Protein 2HPV (pdb70)

Sequence (816 aa):
SKLLVVKAHPLTKEESRSVRALETFLASYRETNPSDEIEILDVYAPETNPEIDEELLSAWGALRAGAAFETLSENQQQKVARFNELTDQFLSADKVVIANPWNLNVPTRLKAWVDTINVAGKTFQYTAEGPKPLTSGKKALHIQSNGGFYEGKDFASQYIKAILNFIGVDQVDGLFIEGIDHFPDRAEELLNTATKATEYGKTFSKLLVVKAHPLTKEESRSVRALETFLASYRETNPSDEIEILDVYAPETNPEIDEELLSAWGALRAGAAFETLSENQQQKVARFNELTDQFLSADKVVIANPWNLNVPTRLKAWVDTINVAGKTFQYTAEGPKPLTSGKKALHIQSNGGFYEGKDFASQYIKAILNFIGVDQVDGLFIEGIDHFPDRAEELLNTATKATEYGKTFSKLLVVKAHPLTKEESRSVRALETFLASYRETNPSDEIEILDVYAPETNPEIDEELLSAWGALRAGAAFETLSENQQQKVARFNELTDQFLSADKVVIANPWNLNVPTRLKAWVDTINVAGKTFQYTAEGPKPLTSGKKALHIQSNGGFYEGKDFASQYIKAILNFIGVDQVDGLFIEGIDHFPDRAEELLNTATKATEYGKTFSKLLVVKAHPLTKEESRSVRALETFLASYRETNPSDEIEILDVYAPETNPEIDEELLSAWGALRAGAAFETLSENQQQKVARFNELTDQFLSADKVVIANPWNLNVPTRLKAWVDTINVAGKTFQYTAEGPKPLTSGKKALHIQSNGGFYEGKDFASQYIKAILNFIGVDQVDGLFIEGIDHFPDRAEELLNTATKATEYGKTF

InterPro domains:
  IPR003680 Flavodoxin-like fold [PF02525] (2-201)
  IPR023048 NADH:quinone oxidoreductase, FMN-dependent [MF_01216] (2-208)
  IPR029039 Flavoprotein-like superfamily [G3DSA:3.40.50.360] (1-208)
  IPR029039 Flavoprotein-like superfamily [SSF52218] (1-207)
  IPR050104 FMN-dependent NADH:quinone oxidoreductase, azoreductase type 1 [PTHR43741] (1-204)

Foldseek 3Di:
DEEEEEEQEQDALVPDLLRVLVVLLVVLQCVQCVPYHYHYQDLNDPVLPEDPDDLQVVLVVCVVVPDDCVPRPPVSNVRVVSLQVLQVVVVPGQEYEYTAEDDLAGDPSVVRSLVSNQDDVRLWHQDPVGIAADDENHAYEYEYEYAADDPCPGNHSVVVQVSCVRSHHPHYHYQYQYHCNVPVVCVVVSSVVSVVSSVSSNPD/DEEEEEEEEQDALVPDLQNVLVVLLVVLQCVQCVPYHYHYDDLNDPPLDDAPDPLQVVLVVCVVVPDDLVPRDPVSNVHVVSLQVLQVVVQPGQEYEYTAEDDLAGDPSVVRSLVSNQDDPRQWHQDPVGIAAPHENHAYEYRYEYAADDVCPTPHSVVVCVSCVRRYHPHYHYQYQYNCNVPVVCVVVSSVVSVVSSVSSNPD/DEEEEEEAELDALVPDLLNVLLVLLVVLLCVQPVPYHYHYDDLNDPVLPEADDDLQVVLVVCVVVPHDLVPRPPVSNVHVVSLQVLQVVVVPGQEYEYTAEDDLAGPPSVVRSLVSNQDDPRLWHQDPVGIDAPDENHAYEYRYEYQADDPCPTNHSVVVQVSCVRSYRPHYHYQYQYNCNVPVVCCVVSSVVSVVSSVSSNPD/DEEEEEEQELDALVVDLQNVLVVLLVVLLCVQPVVYHYHYQDLNDVVLPEAPDDLQVVLVVCVVVVDDLVPRDPVSNVHNVSLQVLQVVVVVHQEYEYTAEDDLAGPPSVVRSLVSNQDDPRLWHQDPVGIAAPDENHAYEYEYEYAADDPCPGNHSVVVQVSCVRSHHPHYHYQYQYNCNVPVVCNVVSSVVSVVSSVSSNPD

CATH classification: 3.40.50.360

B-factor: mean 27.66, std 9.36, range [10.77, 68.43]

Solvent-accessible surface area: 36675 Å² total

Secondary structure (DSSP, 8-state):
-EEEEEE--SS-TTT-HHHHHHHHHHHHHHHH-TTSEEEEEETT-GGG-----HHHHHHHHHHHHT--GGGS-HHHHHHHHHHHHHHHHHHH-SEEEEEE--TTS--HHHHHHHHHH--BTTTEEEETTEEEES--S-EEEEEEEESS---S-SHHHHHHHHHHHHTT--EEEEEEEE-TTT-GGGHHHHHHH--HHHHHHHH-/-EEEEEE--SS-TTT-HHHHHHHHHHHHHHHH-TTSEEEEEETTSGGG---S-HHHHHHHHHHHTT--GGGS-HHHHHHHHHHHHHHHHHHT-SEEEEEE--TTS--HHHHHHHHHH--BTTTEE--SS--EE---S-EEEEEEEESS---S-SHHHHHHHHHHHHTT--EEEEEEEE-TTT-GGGHHHHHHH--HHHHHHHH-/-EEEEEE--SS-TTT-HHHHHHHHHHHHHHHH-TT-EEEEEETTSGGG-----HHHHHHHHHHHTT--GGGS-HHHHHHHHHHHHHHHHHHH-SEEEEEE---SS--HHHHHHHHHH--BTTTEE--BTB-EES--S-EEEEEEEESS---S-SHHHHHHHHHHHHTT--EEEEEEEE-TTT-GGGHHHHHHH--HHHHHHHH-/-EEEEEE--SS-TTT-HHHHHHHHHHHHHHHH-TTSEEEEEETT-GGG-----HHHHHHHHHHHTT--GGGS-HHHHHHHHHHHHHHHHHHH-SEEEEEE--TTS--HHHHHHHHHH--BTTTEEEETTEEEES--S-EEEEEEEESS---S-SHHHHHHHHHHHHTT--EEEEEEEESTTT-GGGHHHHHHH--HHHHHHHH-

Nearest PDB structures (foldseek):
  2hpv-assembly2_D  TM=1.005E+00  e=8.335E-40  Enterococcus faecalis
  6jxn-assembly2_B  TM=9.691E-01  e=1.928E-23  Bacillus smithii
  6jxn-assembly1_A  TM=9.620E-01  e=2.164E-23  Bacillus smithii
  3w78-assembly2_D  TM=9.415E-01  e=1.722E-22  Bacillus sp. B29
  6jxs-assembly2_D  TM=9.614E-01  e=6.480E-22  Bacillus smithii

Organism: Enterococcus faecalis (strain ATCC 700802 / V583) (NCBI:txid226185)

Radius of gyration: 32.28 Å; Cα contacts (8 Å, |Δi|>4): 1470; chains: 4; bounding box: 55×62×103 Å

Structure (mmCIF, N/CA/C/O backbone):
data_2HPV
#
_entry.id   2HPV
#
_cell.length_a   98.038
_cell.length_b   99.629
_cell.length_c   106.737
_cell.angle_alpha   90.00
_cell.angle_beta   90.00
_cell.angle_gamma   90.00
#
_symmetry.space_group_name_H-M   'P 21 21 21'
#
loop_
_entity.id
_entity.type
_entity.pdbx_description
1 polymer 'FMN-dependent NADH-azoreductase'
2 non-polymer 'FLAVIN MONONUCLEOTIDE'
3 water water
#
loop_
_atom_site.group_PDB
_atom_site.id
_atom_site.type_symbol
_atom_site.label_atom_id
_atom_site.label_alt_id
_atom_site.label_comp_id
_atom_site.label_asym_id
_atom_site.label_entity_id
_atom_site.label_seq_id
_atom_site.pdbx_PDB_ins_code
_atom_site.Cartn_x
_atom_site.Cartn_y
_atom_site.Cartn_z
_atom_site.occupancy
_atom_site.B_iso_or_equiv
_atom_site.auth_seq_id
_atom_site.auth_comp_id
_atom_site.auth_asym_id
_atom_site.auth_atom_id
_atom_site.pdbx_PDB_model_num
ATOM 1 N N . SER A 1 2 ? 26.980 48.428 10.560 1.00 31.43 2 SER A N 1
ATOM 2 C CA . SER A 1 2 ? 25.680 48.933 11.117 1.00 32.21 2 SER A CA 1
ATOM 3 C C . SER A 1 2 ? 25.707 49.520 12.536 1.00 29.66 2 SER A C 1
ATOM 4 O O . SER A 1 2 ? 24.916 50.396 12.815 1.00 29.90 2 SER A O 1
ATOM 7 N N . LYS A 1 3 ? 26.588 49.095 13.434 1.00 27.77 3 LYS A N 1
ATOM 8 C CA . LYS A 1 3 ? 26.679 49.859 14.702 1.00 25.12 3 LYS A CA 1
ATOM 9 C C . LYS A 1 3 ? 27.982 50.676 14.862 1.00 24.35 3 LYS A C 1
ATOM 10 O O . LYS A 1 3 ? 29.099 50.121 14.867 1.00 23.63 3 LYS A O 1
ATOM 16 N N . LEU A 1 4 ? 27.813 51.988 14.990 1.00 22.51 4 LEU A N 1
ATOM 17 C CA . LEU A 1 4 ? 28.949 52.915 15.152 1.00 21.80 4 LEU A CA 1
ATOM 18 C C . LEU A 1 4 ? 29.024 53.376 16.595 1.00 20.04 4 LEU A C 1
ATOM 19 O O . LEU A 1 4 ? 28.081 53.964 17.120 1.00 21.34 4 LEU A O 1
ATOM 24 N N . LEU A 1 5 ? 30.138 53.083 17.257 1.00 19.75 5 LEU A N 1
ATOM 25 C CA . LEU A 1 5 ? 30.338 53.583 18.602 1.00 19.03 5 LEU A CA 1
ATOM 26 C C . LEU A 1 5 ? 31.120 54.896 18.497 1.00 19.55 5 LEU A C 1
ATOM 27 O O . LEU A 1 5 ? 32.175 54.949 17.867 1.00 19.72 5 LEU A O 1
ATOM 32 N N . VAL A 1 6 ? 30.591 55.938 19.142 1.00 20.02 6 VAL A N 1
ATOM 33 C CA . VAL A 1 6 ? 31.269 57.225 19.250 1.00 19.63 6 VAL A CA 1
ATOM 34 C C . VAL A 1 6 ? 31.875 57.397 20.647 1.00 18.66 6 VAL A C 1
ATOM 35 O O . VAL A 1 6 ? 31.158 57.393 21.658 1.00 20.32 6 VAL A O 1
ATOM 39 N N . VAL A 1 7 ? 33.195 57.490 20.712 1.00 18.72 7 VAL A N 1
ATOM 40 C CA . VAL A 1 7 ? 33.878 57.661 22.012 1.00 18.23 7 VAL A CA 1
ATOM 41 C C . VAL A 1 7 ? 34.235 59.169 22.027 1.00 18.38 7 VAL A C 1
ATOM 42 O O . VAL A 1 7 ? 35.163 59.586 21.337 1.00 17.81 7 VAL A O 1
ATOM 46 N N . LYS A 1 8 ? 33.481 59.964 22.775 1.00 18.44 8 LYS A N 1
ATOM 47 C CA . LYS A 1 8 ? 33.803 61.408 22.872 1.00 19.92 8 LYS A CA 1
ATOM 48 C C . LYS A 1 8 ? 34.741 61.652 24.086 1.00 18.30 8 LYS A C 1
ATOM 49 O O . LYS A 1 8 ? 34.331 61.630 25.275 1.00 18.97 8 LYS A O 1
ATOM 55 N N . ALA A 1 9 ? 36.012 61.840 23.784 1.00 17.84 9 ALA A N 1
ATOM 56 C CA . ALA A 1 9 ? 37.011 61.965 24.828 1.00 18.21 9 ALA A CA 1
ATOM 57 C C . ALA A 1 9 ? 37.516 63.426 24.875 1.00 18.26 9 ALA A C 1
ATOM 58 O O . ALA A 1 9 ? 38.726 63.698 24.872 1.00 17.11 9 ALA A O 1
ATOM 60 N N . HIS A 1 10 ? 36.537 64.329 25.003 1.00 18.52 10 HIS A N 1
ATOM 61 C CA . HIS A 1 10 ? 36.778 65.751 25.213 1.00 19.49 10 HIS A CA 1
ATOM 62 C C . HIS A 1 10 ? 35.753 66.234 26.204 1.00 20.00 10 HIS A C 1
ATOM 63 O O . HIS A 1 10 ? 34.575 65.858 26.092 1.00 21.59 10 HIS A O 1
ATOM 70 N N . PRO A 1 11 ? 36.179 66.987 27.247 1.00 20.76 11 PRO A N 1
ATOM 71 C CA . PRO A 1 11 ? 35.163 67.512 28.183 1.00 20.22 11 PRO A CA 1
ATOM 72 C C . PRO A 1 11 ? 34.223 68.615 27.660 1.00 20.83 11 PRO A C 1
ATOM 73 O O . PRO A 1 11 ? 33.219 68.860 28.287 1.00 21.41 11 PRO A O 1
ATOM 77 N N . LEU A 1 12 ? 34.558 69.272 26.566 1.00 21.46 12 LEU A N 1
ATOM 78 C CA . LEU A 1 12 ? 33.763 70.445 26.104 1.00 22.04 12 LEU A CA 1
ATOM 79 C C . LEU A 1 12 ? 32.903 70.093 24.893 1.00 22.82 12 LEU A C 1
ATOM 80 O O . LEU A 1 12 ? 32.900 68.944 24.419 1.00 20.01 12 LEU A O 1
ATOM 85 N N . THR A 1 13 ? 32.233 71.109 24.350 1.00 24.11 13 THR A N 1
ATOM 86 C CA . THR A 1 13 ? 31.287 70.924 23.246 1.00 25.36 13 THR A CA 1
ATOM 87 C C . THR A 1 13 ? 31.883 71.440 21.950 1.00 25.39 13 THR A C 1
ATOM 88 O O . THR A 1 13 ? 32.985 72.046 21.950 1.00 25.23 13 THR A O 1
ATOM 92 N N . LYS A 1 14 ? 31.148 71.243 20.848 1.00 26.11 14 LYS A N 1
ATOM 93 C CA . LYS A 1 14 ? 31.603 71.695 19.516 1.00 27.23 14 LYS A CA 1
ATOM 94 C C . LYS A 1 14 ? 31.971 73.164 19.402 1.00 28.21 14 LYS A C 1
ATOM 95 O O . LYS A 1 14 ? 32.829 73.525 18.575 1.00 27.76 14 LYS A O 1
ATOM 101 N N . GLU A 1 15 ? 31.371 73.997 20.255 1.00 27.94 15 GLU A N 1
ATOM 102 C CA . GLU A 1 15 ? 31.620 75.438 20.202 1.00 29.63 15 GLU A CA 1
ATOM 103 C C . GLU A 1 15 ? 32.988 75.830 20.802 1.00 29.41 15 GLU A C 1
ATOM 104 O O . GLU A 1 15 ? 33.523 76.917 20.534 1.00 29.85 15 GLU A O 1
ATOM 110 N N . GLU A 1 16 ? 33.547 74.941 21.622 1.00 28.17 16 GLU A N 1
ATOM 111 C CA . GLU A 1 16 ? 34.794 75.209 22.311 1.00 27.56 16 GLU A CA 1
ATOM 112 C C . GLU A 1 16 ? 35.898 74.289 21.852 1.00 25.43 16 GLU A C 1
ATOM 113 O O . GLU A 1 16 ? 37.021 74.411 22.302 1.00 26.43 16 GLU A O 1
ATOM 119 N N . SER A 1 17 ? 35.594 73.342 20.986 1.00 23.44 17 SER A N 1
ATOM 120 C CA . SER A 1 17 ? 36.579 72.319 20.687 1.00 21.56 17 SER A CA 1
ATOM 121 C C . SER A 1 17 ? 36.605 71.966 19.235 1.00 20.64 17 SER A C 1
ATOM 122 O O . SER A 1 17 ? 35.581 71.671 18.653 1.00 20.61 17 SER A O 1
ATOM 125 N N . ARG A 1 18 ? 37.802 71.967 18.674 1.00 19.19 18 ARG A N 1
ATOM 126 C CA . ARG A 1 18 ? 38.027 71.587 17.294 1.00 19.43 18 ARG A CA 1
ATOM 127 C C . ARG A 1 18 ? 37.847 70.076 17.024 1.00 20.28 18 ARG A C 1
ATOM 128 O O . ARG A 1 18 ? 37.315 69.698 15.970 1.00 18.83 18 ARG A O 1
ATOM 136 N N . SER A 1 19 ? 38.333 69.235 17.952 1.00 19.44 19 SER A N 1
ATOM 137 C CA . SER A 1 19 ? 38.066 67.755 17.957 1.00 20.36 19 SER A CA 1
ATOM 138 C C . SER A 1 19 ? 36.553 67.455 17.905 1.00 18.53 19 SER A C 1
ATOM 139 O O . SER A 1 19 ? 36.114 66.657 17.093 1.00 17.51 19 SER A O 1
ATOM 142 N N . VAL A 1 20 ? 35.783 68.101 18.785 1.00 18.34 20 VAL A N 1
ATOM 143 C CA . VAL A 1 20 ? 34.340 67.876 18.887 1.00 18.71 20 VAL A CA 1
ATOM 144 C C . VAL A 1 20 ? 33.564 68.424 17.670 1.00 19.82 20 VAL A C 1
ATOM 145 O O . VAL A 1 20 ? 32.656 67.735 17.156 1.00 18.98 20 VAL A O 1
ATOM 149 N N . ARG A 1 21 ? 33.977 69.602 17.181 1.00 19.68 21 ARG A N 1
ATOM 150 C CA . ARG A 1 21 ? 33.440 70.199 15.938 1.00 21.31 21 ARG A CA 1
ATOM 151 C C . ARG A 1 21 ? 33.668 69.266 14.742 1.00 20.14 21 ARG A C 1
ATOM 152 O O . ARG A 1 21 ? 32.749 69.028 13.955 1.00 18.73 21 ARG A O 1
ATOM 160 N N . ALA A 1 22 ? 34.874 68.697 14.612 1.00 19.08 22 ALA A N 1
ATOM 161 C CA . ALA A 1 22 ? 35.121 67.800 13.490 1.00 19.91 22 ALA A CA 1
ATOM 162 C C . ALA A 1 22 ? 34.319 66.487 13.656 1.00 20.28 22 ALA A C 1
ATOM 163 O O . ALA A 1 22 ? 33.794 65.964 12.677 1.00 21.00 22 ALA A O 1
ATOM 165 N N . LEU A 1 23 ? 34.215 65.995 14.898 1.00 19.83 23 LEU A N 1
ATOM 166 C CA . LEU A 1 23 ? 33.334 64.846 15.242 1.00 19.90 23 LEU A CA 1
ATOM 167 C C . LEU A 1 23 ? 31.878 65.067 14.810 1.00 20.30 23 LEU A C 1
ATOM 168 O O . LEU A 1 23 ? 31.290 64.195 14.153 1.00 18.40 23 LEU A O 1
ATOM 173 N N . GLU A 1 24 ? 31.323 66.209 15.202 1.00 21.13 24 GLU A N 1
ATOM 174 C CA . GLU A 1 24 ? 29.935 66.576 14.868 1.00 23.30 24 GLU A CA 1
ATOM 175 C C . GLU A 1 24 ? 29.676 66.658 13.359 1.00 23.88 24 GLU A C 1
ATOM 176 O O . GLU A 1 24 ? 28.611 66.219 12.895 1.00 23.89 24 GLU A O 1
ATOM 182 N N . THR A 1 25 ? 30.604 67.240 12.582 1.00 24.67 25 THR A N 1
ATOM 183 C CA . THR A 1 25 ? 30.419 67.265 11.114 1.00 25.35 25 THR A CA 1
ATOM 184 C C . THR A 1 25 ? 30.640 65.900 10.444 1.00 24.52 25 THR A C 1
ATOM 185 O O . THR A 1 25 ? 29.922 65.543 9.489 1.00 23.50 25 THR A O 1
ATOM 189 N N . PHE A 1 26 ? 31.595 65.118 10.957 1.00 22.84 26 PHE A N 1
ATOM 190 C CA . PHE A 1 26 ? 31.652 63.708 10.592 1.00 21.77 26 PHE A CA 1
ATOM 191 C C . PHE A 1 26 ? 30.321 62.955 10.859 1.00 21.74 26 PHE A C 1
ATOM 192 O O . PHE A 1 26 ? 29.842 62.238 10.004 1.00 22.59 26 PHE A O 1
ATOM 200 N N . LEU A 1 27 ? 29.745 63.110 12.044 1.00 21.86 27 LEU A N 1
ATOM 201 C CA . LEU A 1 27 ? 28.556 62.354 12.391 1.00 22.57 27 LEU A CA 1
ATOM 202 C C . LEU A 1 27 ? 27.305 62.758 11.561 1.00 22.99 27 LEU A C 1
ATOM 203 O O . LEU A 1 27 ? 26.527 61.872 11.169 1.00 24.33 27 LEU A O 1
ATOM 208 N N . ALA A 1 28 ? 27.151 64.060 11.283 1.00 22.09 28 ALA A N 1
ATOM 209 C CA . ALA A 1 28 ? 26.061 64.560 10.418 1.00 22.44 28 ALA A CA 1
ATOM 210 C C . ALA A 1 28 ? 26.179 63.920 9.068 1.00 22.83 28 ALA A C 1
ATOM 211 O O . ALA A 1 28 ? 25.201 63.429 8.541 1.00 24.13 28 ALA A O 1
ATOM 213 N N . SER A 1 29 ? 27.383 63.892 8.507 1.00 22.19 29 SER A N 1
ATOM 214 C CA . SER A 1 29 ? 27.603 63.264 7.225 1.00 22.77 29 SER A CA 1
ATOM 215 C C . SER A 1 29 ? 27.385 61.744 7.297 1.00 23.57 29 SER A C 1
ATOM 216 O O . SER A 1 29 ? 26.736 61.159 6.433 1.00 23.44 29 SER A O 1
ATOM 219 N N . TYR A 1 30 ? 27.909 61.115 8.349 1.00 23.70 30 TYR A N 1
ATOM 220 C CA . TYR A 1 30 ? 27.776 59.677 8.511 1.00 23.30 30 TYR A CA 1
ATOM 221 C C . TYR A 1 30 ? 26.276 59.253 8.576 1.00 23.73 30 TYR A C 1
ATOM 222 O O . TYR A 1 30 ? 25.901 58.293 7.958 1.00 23.63 30 TYR A O 1
ATOM 231 N N . ARG A 1 31 ? 25.478 59.950 9.390 1.00 25.80 31 ARG A N 1
ATOM 232 C CA . ARG A 1 31 ? 24.053 59.664 9.591 1.00 28.28 31 ARG A CA 1
ATOM 233 C C . ARG A 1 31 ? 23.262 59.796 8.294 1.00 29.58 31 ARG A C 1
ATOM 234 O O . ARG A 1 31 ? 22.460 58.930 7.961 1.00 29.69 31 ARG A O 1
ATOM 242 N N . GLU A 1 32 ? 23.506 60.877 7.571 1.00 30.72 32 GLU A N 1
ATOM 243 C CA . GLU A 1 32 ? 22.916 61.095 6.262 1.00 33.35 32 GLU A CA 1
ATOM 244 C C . GLU A 1 32 ? 23.306 60.007 5.242 1.00 32.12 32 GLU A C 1
ATOM 245 O O . GLU A 1 32 ? 22.504 59.618 4.381 1.00 32.20 32 GLU A O 1
ATOM 251 N N . THR A 1 33 ? 24.538 59.520 5.315 1.00 31.15 33 THR A N 1
ATOM 252 C CA . THR A 1 33 ? 25.012 58.511 4.375 1.00 28.86 33 THR A CA 1
ATOM 253 C C . THR A 1 33 ? 24.542 57.115 4.789 1.00 29.18 33 THR A C 1
ATOM 254 O O . THR A 1 33 ? 24.321 56.268 3.919 1.00 29.81 33 THR A O 1
ATOM 258 N N . ASN A 1 34 ? 24.414 56.879 6.096 1.00 27.26 34 ASN A N 1
ATOM 259 C CA . ASN A 1 34 ? 24.061 55.534 6.674 1.00 27.31 34 ASN A CA 1
ATOM 260 C C . ASN A 1 34 ? 22.885 55.670 7.629 1.00 26.96 34 ASN A C 1
ATOM 261 O O . ASN A 1 34 ? 23.016 55.424 8.868 1.00 26.00 34 ASN A O 1
ATOM 266 N N . PRO A 1 35 ? 21.702 56.058 7.068 1.00 26.90 35 PRO A N 1
ATOM 267 C CA . PRO A 1 35 ? 20.549 56.316 7.912 1.00 26.67 35 PRO A CA 1
ATOM 268 C C . PRO A 1 35 ? 20.126 55.119 8.756 1.00 26.45 35 PRO A C 1
ATOM 269 O O . PRO A 1 35 ? 19.581 55.326 9.816 1.00 25.88 35 PRO A O 1
ATOM 273 N N . SER A 1 36 ? 20.390 53.893 8.305 1.00 27.22 36 SER A N 1
ATOM 274 C CA . SER A 1 36 ? 19.973 52.721 9.088 1.00 29.30 36 SER A CA 1
ATOM 275 C C . SER A 1 36 ? 20.941 52.324 10.216 1.00 29.88 36 SER A C 1
ATOM 276 O O . SER A 1 36 ? 20.562 51.563 11.094 1.00 30.95 36 SER A O 1
ATOM 279 N N . ASP A 1 37 ? 22.165 52.856 10.217 1.00 30.09 37 ASP A N 1
ATOM 280 C CA . ASP A 1 37 ? 23.132 52.544 11.310 1.00 29.42 37 ASP A CA 1
ATOM 281 C C . ASP A 1 37 ? 22.775 53.000 12.707 1.00 29.46 37 ASP A C 1
ATOM 282 O O . ASP A 1 37 ? 22.347 54.130 12.945 1.00 29.57 37 ASP A O 1
ATOM 287 N N . GLU A 1 38 ? 22.982 52.120 13.665 1.00 29.89 38 GLU A N 1
ATOM 288 C CA . GLU A 1 38 ? 22.829 52.485 15.062 1.00 30.82 38 GLU A CA 1
ATOM 289 C C . GLU A 1 38 ? 24.021 53.381 15.505 1.00 30.22 38 GLU A C 1
ATOM 290 O O . GLU A 1 38 ? 25.169 53.040 15.252 1.00 30.37 38 GLU A O 1
ATOM 296 N N . ILE A 1 39 ? 23.750 54.517 16.124 1.00 29.60 39 ILE A N 1
ATOM 297 C CA . ILE A 1 39 ? 24.835 55.383 16.587 1.00 29.91 39 ILE A CA 1
ATOM 298 C C . ILE A 1 39 ? 24.706 55.501 18.084 1.00 29.00 39 ILE A C 1
ATOM 299 O O . ILE A 1 39 ? 23.652 55.950 18.613 1.00 28.83 39 ILE A O 1
ATOM 304 N N . GLU A 1 40 ? 25.741 54.990 18.763 1.00 25.93 40 GLU A N 1
ATOM 305 C CA . GLU A 1 40 ? 25.783 55.018 20.211 1.00 25.86 40 GLU A CA 1
ATOM 306 C C . GLU A 1 40 ? 26.909 55.934 20.709 1.00 24.86 40 GLU A C 1
ATOM 307 O O . GLU A 1 40 ? 28.060 55.816 20.289 1.00 23.31 40 GLU A O 1
ATOM 313 N N . ILE A 1 41 ? 26.546 56.874 21.576 1.00 23.96 41 ILE A N 1
ATOM 314 C CA . ILE A 1 41 ? 27.488 57.885 22.072 1.00 25.23 41 ILE A CA 1
ATOM 315 C C . ILE A 1 41 ? 27.971 57.484 23.441 1.00 24.32 41 ILE A C 1
ATOM 316 O O . ILE A 1 41 ? 27.166 57.186 24.329 1.00 25.04 41 ILE A O 1
ATOM 321 N N . LEU A 1 42 ? 29.284 57.461 23.604 1.00 23.30 42 LEU A N 1
ATOM 322 C CA . LEU A 1 42 ? 29.891 57.296 24.897 1.00 21.59 42 LEU A CA 1
ATOM 323 C C . LEU A 1 42 ? 30.727 58.555 25.181 1.00 20.66 42 LEU A C 1
ATOM 324 O O . LEU A 1 42 ? 31.808 58.736 24.634 1.00 20.00 42 LEU A O 1
ATOM 329 N N . ASP A 1 43 ? 30.212 59.400 26.057 1.00 20.95 43 ASP A N 1
ATOM 330 C CA . ASP A 1 43 ? 30.898 60.639 26.456 1.00 22.06 43 ASP A CA 1
ATOM 331 C C . ASP A 1 43 ? 31.626 60.303 27.739 1.00 21.49 43 ASP A C 1
ATOM 332 O O . ASP A 1 43 ? 31.041 60.268 28.796 1.00 22.02 43 ASP A O 1
ATOM 337 N N . VAL A 1 44 ? 32.917 60.036 27.636 1.00 22.00 44 VAL A N 1
ATOM 338 C CA . VAL A 1 44 ? 33.714 59.571 28.772 1.00 21.52 44 VAL A CA 1
ATOM 339 C C . VAL A 1 44 ? 34.015 60.607 29.830 1.00 22.12 44 VAL A C 1
ATOM 340 O O . VAL A 1 44 ? 34.526 60.249 30.893 1.00 22.18 44 VAL A O 1
ATOM 344 N N . TYR A 1 45 ? 33.716 61.884 29.558 1.00 22.07 45 TYR A N 1
ATOM 345 C CA . TYR A 1 45 ? 33.808 62.926 30.589 1.00 23.43 45 TYR A CA 1
ATOM 346 C C . TYR A 1 45 ? 32.504 63.200 31.363 1.00 24.94 45 TYR A C 1
ATOM 347 O O . TYR A 1 45 ? 32.540 63.795 32.456 1.00 26.00 45 TYR A O 1
ATOM 356 N N . ALA A 1 46 ? 31.366 62.762 30.826 1.00 26.09 46 ALA A N 1
ATOM 357 C CA . ALA A 1 46 ? 30.056 63.041 31.440 1.00 28.17 46 ALA A CA 1
ATOM 358 C C . ALA A 1 46 ? 29.928 62.346 32.788 1.00 29.78 46 ALA A C 1
ATOM 359 O O . ALA A 1 46 ? 30.265 61.176 32.898 1.00 30.34 46 ALA A O 1
ATOM 361 N N . PRO A 1 47 ? 29.468 63.075 33.832 1.00 31.70 47 PRO A N 1
ATOM 362 C CA . PRO A 1 47 ? 29.184 62.466 35.142 1.00 33.00 47 PRO A CA 1
ATOM 363 C C . PRO A 1 47 ? 28.223 61.263 35.051 1.00 33.65 47 PRO A C 1
ATOM 364 O O . PRO A 1 47 ? 28.415 60.245 35.773 1.00 33.82 47 PRO A O 1
ATOM 368 N N . GLU A 1 48 ? 27.247 61.362 34.135 1.00 33.82 48 GLU A N 1
ATOM 369 C CA . GLU A 1 48 ? 26.234 60.314 33.883 1.00 35.04 48 GLU A CA 1
ATOM 370 C C . GLU A 1 48 ? 26.864 58.986 33.409 1.00 34.25 48 GLU A C 1
ATOM 371 O O . GLU A 1 48 ? 26.311 57.902 33.636 1.00 33.45 48 GLU A O 1
ATOM 377 N N . THR A 1 49 ? 28.034 59.084 32.765 1.00 33.12 49 THR A N 1
ATOM 378 C CA . THR A 1 49 ? 28.702 57.905 32.174 1.00 31.68 49 THR A CA 1
ATOM 379 C C . THR A 1 49 ? 29.257 56.916 33.258 1.00 32.17 49 THR A C 1
ATOM 380 O O . THR A 1 49 ? 29.391 55.691 33.008 1.00 31.57 49 THR A O 1
ATOM 384 N N . ASN A 1 50 ? 29.521 57.448 34.452 1.00 32.63 50 ASN A N 1
ATOM 385 C CA . ASN A 1 50 ? 30.086 56.696 35.587 1.00 33.41 50 ASN A CA 1
ATOM 386 C C . ASN A 1 50 ? 31.311 55.916 35.083 1.00 32.96 50 ASN A C 1
ATOM 387 O O . ASN A 1 50 ? 31.360 54.683 35.174 1.00 33.09 50 ASN A O 1
ATOM 400 N N . PRO A 1 52 ? 34.466 54.013 34.787 1.00 30.41 52 PRO A N 1
ATOM 401 C CA . PRO A 1 52 ? 35.340 53.313 35.730 1.00 29.77 52 PRO A CA 1
ATOM 402 C C . PRO A 1 52 ? 36.801 53.743 35.518 1.00 28.58 52 PRO A C 1
ATOM 403 O O . PRO A 1 52 ? 37.193 54.240 34.434 1.00 28.78 52 PRO A O 1
ATOM 407 N N . GLU A 1 53 ? 37.567 53.581 36.582 1.00 27.25 53 GLU A N 1
ATOM 408 C CA . GLU A 1 53 ? 38.963 53.864 36.648 1.00 25.61 53 GLU A CA 1
ATOM 409 C C . GLU A 1 53 ? 39.580 52.648 37.302 1.00 23.52 53 GLU A C 1
ATOM 410 O O . GLU A 1 53 ? 39.063 52.208 38.318 1.00 24.31 53 GLU A O 1
ATOM 416 N N . ILE A 1 54 ? 40.662 52.097 36.749 1.00 21.65 54 ILE A N 1
ATOM 417 C CA . ILE A 1 54 ? 41.399 51.003 37.424 1.00 21.46 54 ILE A CA 1
ATOM 418 C C . ILE A 1 54 ? 42.000 51.557 38.714 1.00 22.19 54 ILE A C 1
ATOM 419 O O . ILE A 1 54 ? 42.874 52.449 38.662 1.00 21.91 54 ILE A O 1
ATOM 424 N N . ASP A 1 55 ? 41.492 51.048 39.852 1.00 21.81 55 ASP A N 1
ATOM 425 C CA . ASP A 1 55 ? 41.831 51.547 41.174 1.00 21.94 55 ASP A CA 1
ATOM 426 C C . ASP A 1 55 ? 41.954 50.371 42.167 1.00 22.68 55 ASP A C 1
ATOM 427 O O . ASP A 1 55 ? 41.872 49.204 41.783 1.00 23.02 55 ASP A O 1
ATOM 432 N N . GLU A 1 56 ? 42.123 50.672 43.437 1.00 23.60 56 GLU A N 1
ATOM 433 C CA . GLU A 1 56 ? 42.263 49.604 44.432 1.00 26.42 56 GLU A CA 1
ATOM 434 C C . GLU A 1 56 ? 41.058 48.648 44.476 1.00 26.42 56 GLU A C 1
ATOM 435 O O . GLU A 1 56 ? 41.234 47.435 44.488 1.00 26.09 56 GLU A O 1
ATOM 441 N N . GLU A 1 57 ? 39.853 49.199 44.493 1.00 27.40 57 GLU A N 1
ATOM 442 C CA . GLU A 1 57 ? 38.651 48.352 44.572 1.00 29.21 57 GLU A CA 1
ATOM 443 C C . GLU A 1 57 ? 38.510 47.444 43.365 1.00 28.63 57 GLU A C 1
ATOM 444 O O . GLU A 1 57 ? 38.223 46.241 43.513 1.00 29.75 57 GLU A O 1
ATOM 450 N N . LEU A 1 58 ? 38.737 47.993 42.173 1.00 27.77 58 LEU A N 1
ATOM 451 C CA . LEU A 1 58 ? 38.755 47.164 40.952 1.00 27.54 58 LEU A CA 1
ATOM 452 C C . LEU A 1 58 ? 39.856 46.097 40.876 1.00 28.13 58 LEU A C 1
ATOM 453 O O . LEU A 1 58 ? 39.579 44.914 40.565 1.00 27.31 58 LEU A O 1
ATOM 458 N N . LEU A 1 59 ? 41.105 46.496 41.109 1.00 27.80 59 LEU A N 1
ATOM 459 C CA . LEU A 1 59 ? 42.183 45.512 41.113 1.00 28.60 59 LEU A CA 1
ATOM 460 C C . LEU A 1 59 ? 41.918 44.348 42.098 1.00 29.22 59 LEU A C 1
ATOM 461 O O . LEU A 1 59 ? 42.108 43.178 41.752 1.00 28.71 59 LEU A O 1
ATOM 466 N N . SER A 1 60 ? 41.466 44.683 43.298 1.00 31.17 60 SER A N 1
ATOM 467 C CA . SER A 1 60 ? 41.112 43.686 44.320 1.00 33.65 60 SER A CA 1
ATOM 468 C C . SER A 1 60 ? 39.846 42.857 43.980 1.00 34.26 60 SER A C 1
ATOM 469 O O . SER A 1 60 ? 39.846 41.647 44.158 1.00 36.02 60 SER A O 1
ATOM 472 N N . ALA A 1 61 ? 38.791 43.484 43.463 1.00 34.97 61 ALA A N 1
ATOM 473 C CA . ALA A 1 61 ? 37.649 42.736 42.912 1.00 34.62 61 ALA A CA 1
ATOM 474 C C . ALA A 1 61 ? 38.083 41.648 41.919 1.00 34.69 61 ALA A C 1
ATOM 475 O O . ALA A 1 61 ? 37.650 40.495 42.004 1.00 34.56 61 ALA A O 1
ATOM 477 N N . TRP A 1 62 ? 38.965 42.008 40.991 1.00 34.76 62 TRP A N 1
ATOM 478 C CA . TRP A 1 62 ? 39.488 41.068 40.003 1.00 34.56 62 TRP A CA 1
ATOM 479 C C . TRP A 1 62 ? 40.350 39.958 40.605 1.00 35.98 62 TRP A C 1
ATOM 480 O O . TRP A 1 62 ? 40.313 38.817 40.091 1.00 36.33 62 TRP A O 1
ATOM 491 N N . GLY A 1 63 ? 41.161 40.286 41.625 1.00 36.78 63 GLY A N 1
ATOM 492 C CA . GLY A 1 63 ? 41.861 39.261 42.468 1.00 38.30 63 GLY A CA 1
ATOM 493 C C . GLY A 1 63 ? 40.860 38.323 43.177 1.00 39.36 63 GLY A C 1
ATOM 494 O O . GLY A 1 63 ? 40.858 37.111 42.941 1.00 39.14 63 GLY A O 1
ATOM 495 N N . ALA A 1 64 ? 39.989 38.898 44.022 1.00 41.00 64 ALA A N 1
ATOM 496 C CA . ALA A 1 64 ? 38.858 38.173 44.671 1.00 42.24 64 ALA A CA 1
ATOM 497 C C . ALA A 1 64 ? 38.072 37.218 43.752 1.00 43.46 64 ALA A C 1
ATOM 498 O O . ALA A 1 64 ? 37.661 36.130 44.199 1.00 43.67 64 ALA A O 1
ATOM 500 N N . LEU A 1 65 ? 37.900 37.599 42.475 1.00 44.61 65 LEU A N 1
ATOM 501 C CA . LEU A 1 65 ? 37.270 36.739 41.457 1.00 45.82 65 LEU A CA 1
ATOM 502 C C . LEU A 1 65 ? 38.207 35.718 40.794 1.00 46.73 65 LEU A C 1
ATOM 503 O O . LEU A 1 65 ? 37.757 34.611 40.434 1.00 46.65 65 LEU A O 1
ATOM 508 N N . ARG A 1 66 ? 39.475 36.100 40.584 1.00 48.19 66 ARG A N 1
ATOM 509 C CA . ARG A 1 66 ? 40.535 35.160 40.158 1.00 49.94 66 ARG A CA 1
ATOM 510 C C . ARG A 1 66 ? 40.616 34.021 41.156 1.00 50.23 66 ARG A C 1
ATOM 511 O O . ARG A 1 66 ? 40.763 32.855 40.775 1.00 50.71 66 ARG A O 1
ATOM 519 N N . ALA A 1 67 ? 40.532 34.387 42.439 1.00 51.11 67 ALA A N 1
ATOM 520 C CA . ALA A 1 67 ? 40.682 33.457 43.550 1.00 51.42 67 ALA A CA 1
ATOM 521 C C . ALA A 1 67 ? 39.475 32.532 43.562 1.00 51.86 67 ALA A C 1
ATOM 522 O O . ALA A 1 67 ? 39.618 31.321 43.382 1.00 52.23 67 ALA A O 1
ATOM 524 N N . GLY A 1 68 ? 38.290 33.116 43.744 1.00 51.93 68 GLY A N 1
ATOM 525 C CA . GLY A 1 68 ? 37.043 32.381 43.582 1.00 51.99 68 GLY A CA 1
ATOM 526 C C . GLY A 1 68 ? 35.936 32.841 44.499 1.00 52.20 68 GLY A C 1
ATOM 527 O O . GLY A 1 68 ? 35.133 32.026 44.969 1.00 52.99 68 GLY A O 1
ATOM 528 N N . ALA A 1 69 ? 35.880 34.138 44.774 1.00 52.00 69 ALA A N 1
ATOM 529 C CA . ALA A 1 69 ? 34.736 34.667 45.485 1.00 51.87 69 ALA A CA 1
ATOM 530 C C . ALA A 1 69 ? 33.589 34.772 44.487 1.00 52.27 69 ALA A C 1
ATOM 531 O O . ALA A 1 69 ? 33.803 34.891 43.254 1.00 51.71 69 ALA A O 1
ATOM 533 N N . ALA A 1 70 ? 32.373 34.652 45.015 1.00 52.35 70 ALA A N 1
ATOM 534 C CA . ALA A 1 70 ? 31.179 34.852 44.207 1.00 52.45 70 ALA A CA 1
ATOM 535 C C . ALA A 1 70 ? 31.021 36.353 43.994 1.00 52.02 70 ALA A C 1
ATOM 536 O O . ALA A 1 70 ? 31.230 37.155 44.921 1.00 51.97 70 ALA A O 1
ATOM 538 N N . PHE A 1 71 ? 30.650 36.726 42.776 1.00 51.92 71 PHE A N 1
ATOM 539 C CA . PHE A 1 71 ? 30.396 38.125 42.453 1.00 52.14 71 PHE A CA 1
ATOM 540 C C . PHE A 1 71 ? 29.578 38.829 43.568 1.00 52.72 71 PHE A C 1
ATOM 541 O O . PHE A 1 71 ? 29.634 40.056 43.697 1.00 52.85 71 PHE A O 1
ATOM 549 N N . GLU A 1 72 ? 28.867 38.042 44.397 1.00 53.29 72 GLU A N 1
ATOM 550 C CA . GLU A 1 72 ? 28.014 38.561 45.498 1.00 53.63 72 GLU A CA 1
ATOM 551 C C . GLU A 1 72 ? 28.731 38.777 46.851 1.00 53.21 72 GLU A C 1
ATOM 552 O O . GLU A 1 72 ? 28.183 39.436 47.749 1.00 52.85 72 GLU A O 1
ATOM 558 N N . THR A 1 73 ? 29.942 38.225 46.988 1.00 52.91 73 THR A N 1
ATOM 559 C CA . THR A 1 73 ? 30.826 38.512 48.144 1.00 53.11 73 THR A CA 1
ATOM 560 C C . THR A 1 73 ? 31.591 39.848 48.032 1.00 52.09 73 THR A C 1
ATOM 561 O O . THR A 1 73 ? 32.357 40.213 48.931 1.00 51.91 73 THR A O 1
ATOM 565 N N . LEU A 1 74 ? 31.396 40.557 46.921 1.00 51.03 74 LEU A N 1
ATOM 566 C CA . LEU A 1 74 ? 32.060 41.835 46.688 1.00 50.08 74 LEU A CA 1
ATOM 567 C C . LEU A 1 74 ? 31.145 42.916 47.224 1.00 49.47 74 LEU A C 1
ATOM 568 O O . LEU A 1 74 ? 29.922 42.727 47.242 1.00 49.34 74 LEU A O 1
ATOM 573 N N . SER A 1 75 ? 31.717 44.035 47.667 1.00 48.57 75 SER A N 1
ATOM 574 C CA . SER A 1 75 ? 30.902 45.160 48.093 1.00 48.52 75 SER A CA 1
ATOM 575 C C . SER A 1 75 ? 30.015 45.627 46.933 1.00 48.61 75 SER A C 1
ATOM 576 O O . SER A 1 75 ? 30.340 45.429 45.753 1.00 48.44 75 SER A O 1
ATOM 579 N N . GLU A 1 76 ? 28.892 46.247 47.275 1.00 48.95 76 GLU A N 1
ATOM 580 C CA . GLU A 1 76 ? 28.039 46.898 46.295 1.00 49.14 76 GLU A CA 1
ATOM 581 C C . GLU A 1 76 ? 28.840 47.772 45.309 1.00 48.55 76 GLU A C 1
ATOM 582 O O . GLU A 1 76 ? 28.516 47.824 44.115 1.00 47.58 76 GLU A O 1
ATOM 588 N N . ASN A 1 77 ? 29.867 48.456 45.818 1.00 47.54 77 ASN A N 1
ATOM 589 C CA . ASN A 1 77 ? 30.660 49.374 45.002 1.00 47.00 77 ASN A CA 1
ATOM 590 C C . ASN A 1 77 ? 31.663 48.677 44.052 1.00 45.44 77 ASN A C 1
ATOM 591 O O . ASN A 1 77 ? 31.827 49.115 42.911 1.00 45.53 77 ASN A O 1
ATOM 596 N N . GLN A 1 78 ? 32.275 47.584 44.506 1.00 43.49 78 GLN A N 1
ATOM 597 C CA . GLN A 1 78 ? 33.025 46.684 43.640 1.00 42.48 78 GLN A CA 1
ATOM 598 C C . GLN A 1 78 ? 32.183 46.032 42.535 1.00 41.90 78 GLN A C 1
ATOM 599 O O . GLN A 1 78 ? 32.638 45.915 41.394 1.00 40.84 78 GLN A O 1
ATOM 605 N N . GLN A 1 79 ? 30.979 45.556 42.877 1.00 40.91 79 GLN A N 1
ATOM 606 C CA . GLN A 1 79 ? 30.168 44.823 41.904 1.00 39.96 79 GLN A CA 1
ATOM 607 C C . GLN A 1 79 ? 29.773 45.797 40.819 1.00 38.84 79 GLN A C 1
ATOM 608 O O . GLN A 1 79 ? 29.664 45.434 39.634 1.00 39.01 79 GLN A O 1
ATOM 614 N N . GLN A 1 80 ? 29.512 47.026 41.244 1.00 36.99 80 GLN A N 1
ATOM 615 C CA . GLN A 1 80 ? 29.136 48.092 40.343 1.00 37.32 80 GLN A CA 1
ATOM 616 C C . GLN A 1 80 ? 30.280 48.381 39.351 1.00 35.39 80 GLN A C 1
ATOM 617 O O . GLN A 1 80 ? 30.037 48.471 38.163 1.00 35.72 80 GLN A O 1
ATOM 623 N N . LYS A 1 81 ? 31.515 48.469 39.858 1.00 34.53 81 LYS A N 1
ATOM 624 C CA . LYS A 1 81 ? 32.714 48.849 39.058 1.00 33.13 81 LYS A CA 1
ATOM 625 C C . LYS A 1 81 ? 33.068 47.745 38.082 1.00 31.95 81 LYS A C 1
ATOM 626 O O . LYS A 1 81 ? 33.217 48.002 36.893 1.00 31.95 81 LYS A O 1
ATOM 632 N N . VAL A 1 82 ? 33.158 46.523 38.602 1.00 29.95 82 VAL A N 1
ATOM 633 C CA . VAL A 1 82 ? 33.308 45.311 37.798 1.00 29.23 82 VAL A CA 1
ATOM 634 C C . VAL A 1 82 ? 32.286 45.263 36.684 1.00 28.86 82 VAL A C 1
ATOM 635 O O . VAL A 1 82 ? 32.656 45.043 35.538 1.00 28.69 82 VAL A O 1
ATOM 639 N N . ALA A 1 83 ? 31.014 45.513 37.004 1.00 28.94 83 ALA A N 1
ATOM 640 C CA . ALA A 1 83 ? 29.971 45.347 35.999 1.00 28.25 83 ALA A CA 1
ATOM 641 C C . ALA A 1 83 ? 30.046 46.492 35.010 1.00 27.61 83 ALA A C 1
ATOM 642 O O . ALA A 1 83 ? 29.859 46.288 33.827 1.00 27.44 83 ALA A O 1
ATOM 644 N N . ARG A 1 84 ? 30.320 47.702 35.499 1.00 27.45 84 ARG A N 1
ATOM 645 C CA . ARG A 1 84 ? 30.460 48.871 34.594 1.00 26.06 84 ARG A CA 1
ATOM 646 C C . ARG A 1 84 ? 31.642 48.713 33.647 1.00 24.84 84 ARG A C 1
ATOM 647 O O . ARG A 1 84 ? 31.512 48.958 32.451 1.00 25.02 84 ARG A O 1
ATOM 655 N N . PHE A 1 85 ? 32.788 48.298 34.179 1.00 24.65 85 PHE A N 1
ATOM 656 C CA . PHE A 1 85 ? 33.968 47.997 33.357 1.00 24.49 85 PHE A CA 1
ATOM 657 C C . PHE A 1 85 ? 33.620 47.009 32.232 1.00 24.10 85 PHE A C 1
ATOM 658 O O . PHE A 1 85 ? 33.923 47.239 31.068 1.00 21.99 85 PHE A O 1
ATOM 666 N N . ASN A 1 86 ? 32.973 45.899 32.610 1.00 24.52 86 ASN A N 1
ATOM 667 C CA . ASN A 1 86 ? 32.516 44.863 31.658 1.00 24.97 86 ASN A CA 1
ATOM 668 C C . ASN A 1 86 ? 31.513 45.344 30.616 1.00 24.70 86 ASN A C 1
ATOM 669 O O . ASN A 1 86 ? 31.573 44.912 29.441 1.00 25.12 86 ASN A O 1
ATOM 674 N N . GLU A 1 87 ? 30.610 46.242 31.019 1.00 25.12 87 GLU A N 1
ATOM 675 C CA . GLU A 1 87 ? 29.657 46.877 30.079 1.00 26.54 87 GLU A CA 1
ATOM 676 C C . GLU A 1 87 ? 30.425 47.608 28.996 1.00 24.49 87 GLU A C 1
ATOM 677 O O . GLU A 1 87 ? 30.096 47.529 27.803 1.00 23.69 87 GLU A O 1
ATOM 683 N N . LEU A 1 88 ? 31.476 48.318 29.417 1.00 23.22 88 LEU A N 1
ATOM 684 C CA . LEU A 1 88 ? 32.284 49.057 28.441 1.00 22.77 88 LEU A CA 1
ATOM 685 C C . LEU A 1 88 ? 33.027 48.161 27.471 1.00 20.91 88 LEU A C 1
ATOM 686 O O . LEU A 1 88 ? 33.074 48.444 26.275 1.00 20.90 88 LEU A O 1
ATOM 691 N N . THR A 1 89 ? 33.608 47.078 27.966 1.00 21.66 89 THR A N 1
ATOM 692 C CA . THR A 1 89 ? 34.225 46.096 27.057 1.00 20.87 89 THR A CA 1
ATOM 693 C C . THR A 1 89 ? 33.196 45.509 26.022 1.00 21.45 89 THR A C 1
ATOM 694 O O . THR A 1 89 ? 33.480 45.431 24.821 1.00 21.19 89 THR A O 1
ATOM 698 N N . ASP A 1 90 ? 32.024 45.120 26.510 1.00 22.22 90 ASP A N 1
ATOM 699 C CA . ASP A 1 90 ? 31.000 44.492 25.667 1.00 23.31 90 ASP A CA 1
ATOM 700 C C . ASP A 1 90 ? 30.440 45.476 24.652 1.00 22.68 90 ASP A C 1
ATOM 701 O O . ASP A 1 90 ? 30.208 45.098 23.514 1.00 22.36 90 ASP A O 1
ATOM 706 N N . GLN A 1 91 ? 30.282 46.749 25.065 1.00 23.29 91 GLN A N 1
ATOM 707 C CA . GLN A 1 91 ? 29.919 47.855 24.139 1.00 23.10 91 GLN A CA 1
ATOM 708 C C . GLN A 1 91 ? 30.853 47.958 22.950 1.00 22.54 91 GLN A C 1
ATOM 709 O O . GLN A 1 91 ? 30.400 48.030 21.784 1.00 22.15 91 GLN A O 1
ATOM 715 N N . PHE A 1 92 ? 32.165 47.988 23.229 1.00 21.80 92 PHE A N 1
ATOM 716 C CA . PHE A 1 92 ? 33.152 47.954 22.166 1.00 21.33 92 PHE A CA 1
ATOM 717 C C . PHE A 1 92 ? 32.940 46.734 21.266 1.00 22.20 92 PHE A C 1
ATOM 718 O O . PHE A 1 92 ? 32.966 46.838 20.034 1.00 21.46 92 PHE A O 1
ATOM 726 N N . LEU A 1 93 ? 32.766 45.566 21.890 1.00 23.30 93 LEU A N 1
ATOM 727 C CA . LEU A 1 93 ? 32.642 44.302 21.148 1.00 24.24 93 LEU A CA 1
ATOM 728 C C . LEU A 1 93 ? 31.408 44.266 20.221 1.00 24.80 93 LEU A C 1
ATOM 729 O O . LEU A 1 93 ? 31.458 43.661 19.132 1.00 25.25 93 LEU A O 1
ATOM 734 N N . SER A 1 94 ? 30.369 44.970 20.640 1.00 24.75 94 SER A N 1
ATOM 735 C CA . SER A 1 94 ? 29.097 45.180 19.880 1.00 25.33 94 SER A CA 1
ATOM 736 C C . SER A 1 94 ? 29.203 46.094 18.647 1.00 25.36 94 SER A C 1
ATOM 737 O O . SER A 1 94 ? 28.416 45.978 17.687 1.00 24.97 94 SER A O 1
ATOM 740 N N . ALA A 1 95 ? 30.215 46.965 18.652 1.00 24.35 95 ALA A N 1
ATOM 741 C CA . ALA A 1 95 ? 30.411 47.974 17.631 1.00 24.51 95 ALA A CA 1
ATOM 742 C C . ALA A 1 95 ? 31.104 47.443 16.356 1.00 24.25 95 ALA A C 1
ATOM 743 O O . ALA A 1 95 ? 32.129 46.766 16.420 1.00 24.07 95 ALA A O 1
ATOM 745 N N . ASP A 1 96 ? 30.551 47.785 15.196 1.00 23.29 96 ASP A N 1
ATOM 746 C CA . ASP A 1 96 ? 31.177 47.452 13.929 1.00 23.31 96 ASP A CA 1
ATOM 747 C C . ASP A 1 96 ? 32.279 48.479 13.578 1.00 21.87 96 ASP A C 1
ATOM 748 O O . ASP A 1 96 ? 33.323 48.148 12.996 1.00 21.47 96 ASP A O 1
ATOM 753 N N . LYS A 1 97 ? 32.019 49.721 13.960 1.00 21.55 97 LYS A N 1
ATOM 754 C CA . LYS A 1 97 ? 32.901 50.855 13.719 1.00 21.63 97 LYS A CA 1
ATOM 755 C C . LYS A 1 97 ? 33.017 51.678 15.007 1.00 20.58 97 LYS A C 1
ATOM 756 O O . LYS A 1 97 ? 32.104 51.701 15.817 1.00 20.67 97 LYS A O 1
ATOM 762 N N . VAL A 1 98 ? 34.153 52.359 15.186 1.00 20.44 98 VAL A N 1
ATOM 763 C CA . VAL A 1 98 ? 34.369 53.200 16.371 1.00 19.14 98 VAL A CA 1
ATOM 764 C C . VAL A 1 98 ? 34.949 54.521 15.860 1.00 18.55 98 VAL A C 1
ATOM 765 O O . VAL A 1 98 ? 35.853 54.539 14.983 1.00 18.19 98 VAL A O 1
ATOM 769 N N . VAL A 1 99 ? 34.415 55.608 16.388 1.00 18.11 99 VAL A N 1
ATOM 770 C CA . VAL A 1 99 ? 35.054 56.915 16.172 1.00 17.67 99 VAL A CA 1
ATOM 771 C C . VAL A 1 99 ? 35.474 57.476 17.519 1.00 18.56 99 VAL A C 1
ATOM 772 O O . VAL A 1 99 ? 34.676 57.519 18.456 1.00 20.06 99 VAL A O 1
ATOM 776 N N . ILE A 1 100 ? 36.764 57.820 17.610 1.00 18.50 100 ILE A N 1
ATOM 777 C CA . ILE A 1 100 ? 37.370 58.421 18.835 1.00 18.57 100 ILE A CA 1
ATOM 778 C C . ILE A 1 100 ? 37.754 59.884 18.599 1.00 17.21 100 ILE A C 1
ATOM 779 O O . ILE A 1 100 ? 38.444 60.190 17.652 1.00 17.41 100 ILE A O 1
ATOM 784 N N . ALA A 1 101 ? 37.283 60.779 19.463 1.00 18.03 101 ALA A N 1
ATOM 785 C CA . ALA A 1 101 ? 37.605 62.190 19.300 1.00 17.92 101 ALA A CA 1
ATOM 786 C C . ALA A 1 101 ? 38.185 62.685 20.602 1.00 17.15 101 ALA A C 1
ATOM 787 O O . ALA A 1 101 ? 37.565 62.531 21.634 1.00 19.12 101 ALA A O 1
ATOM 789 N N . ASN A 1 102 ? 39.385 63.274 20.527 1.00 17.14 102 ASN A N 1
ATOM 790 C CA . ASN A 1 102 ? 40.070 63.838 21.668 1.00 17.17 102 ASN A CA 1
ATOM 791 C C . ASN A 1 102 ? 41.053 64.942 21.227 1.00 17.62 102 ASN A C 1
ATOM 792 O O . ASN A 1 102 ? 41.567 64.908 20.069 1.00 17.23 102 ASN A O 1
ATOM 797 N N . PRO A 1 103 ? 41.413 65.834 22.182 1.00 17.08 103 PRO A N 1
ATOM 798 C CA . PRO A 1 103 ? 42.537 66.747 21.956 1.00 18.67 103 PRO A CA 1
ATOM 799 C C . PRO A 1 103 ? 43.903 66.103 22.359 1.00 21.57 103 PRO A C 1
ATOM 800 O O . PRO A 1 103 ? 43.951 65.175 23.171 1.00 19.55 103 PRO A O 1
ATOM 812 N N . TRP A 1 105 ? 46.836 66.399 24.614 1.00 23.32 105 TRP A N 1
ATOM 813 C CA . TRP A 1 105 ? 47.207 67.090 25.833 1.00 21.60 105 TRP A CA 1
ATOM 814 C C . TRP A 1 105 ? 48.477 66.463 26.370 1.00 22.32 105 TRP A C 1
ATOM 815 O O . TRP A 1 105 ? 48.467 65.349 26.896 1.00 20.12 105 TRP A O 1
ATOM 826 N N . ASN A 1 106 ? 49.588 67.182 26.218 1.00 22.60 106 ASN A N 1
ATOM 827 C CA . ASN A 1 106 ? 50.872 66.705 26.753 1.00 23.90 106 ASN A CA 1
ATOM 828 C C . ASN A 1 106 ? 51.343 65.393 26.147 1.00 23.68 106 ASN A C 1
ATOM 829 O O . ASN A 1 106 ? 51.739 64.475 26.849 1.00 24.92 106 ASN A O 1
ATOM 834 N N . LEU A 1 107 ? 51.241 65.330 24.828 1.00 24.67 107 LEU A N 1
ATOM 835 C CA . LEU A 1 107 ? 51.819 64.287 23.985 1.00 26.76 107 LEU A CA 1
ATOM 836 C C . LEU A 1 107 ? 51.287 62.849 24.241 1.00 26.11 107 LEU A C 1
ATOM 837 O O . LEU A 1 107 ? 51.977 61.863 23.934 1.00 27.42 107 LEU A O 1
ATOM 842 N N . ASN A 1 108 ? 50.103 62.747 24.840 1.00 24.43 108 ASN A N 1
ATOM 843 C CA . ASN A 1 108 ? 49.465 61.468 25.214 1.00 23.89 108 ASN A CA 1
ATOM 844 C C . ASN A 1 108 ? 47.958 61.653 25.138 1.00 22.29 108 ASN A C 1
ATOM 845 O O . ASN A 1 108 ? 47.478 62.792 25.023 1.00 22.38 108 ASN A O 1
ATOM 850 N N . VAL A 1 109 ? 47.207 60.561 25.205 1.00 20.68 109 VAL A N 1
ATOM 851 C CA . VAL A 1 109 ? 45.737 60.668 25.273 1.00 20.68 109 VAL A CA 1
ATOM 852 C C . VAL A 1 109 ? 45.286 61.270 26.614 1.00 19.62 109 VAL A C 1
ATOM 853 O O . VAL A 1 109 ? 45.941 61.054 27.614 1.00 19.86 109 VAL A O 1
ATOM 857 N N . PRO A 1 110 ? 44.175 62.010 26.637 1.00 18.25 110 PRO A N 1
ATOM 858 C CA . PRO A 1 110 ? 43.612 62.504 27.904 1.00 18.68 110 PRO A CA 1
ATOM 859 C C . PRO A 1 110 ? 43.316 61.351 28.878 1.00 17.91 110 PRO A C 1
ATOM 860 O O . PRO A 1 110 ? 43.125 60.186 28.438 1.00 17.63 110 PRO A O 1
ATOM 864 N N . THR A 1 111 ? 43.280 61.655 30.170 1.00 16.82 111 THR A N 1
ATOM 865 C CA . THR A 1 111 ? 43.110 60.664 31.189 1.00 17.54 111 THR A CA 1
ATOM 866 C C . THR A 1 111 ? 41.895 59.726 30.958 1.00 17.85 111 THR A C 1
ATOM 867 O O . THR A 1 111 ? 42.035 58.517 31.013 1.00 16.77 111 THR A O 1
ATOM 871 N N . ARG A 1 112 ? 40.712 60.291 30.693 1.00 18.06 112 ARG A N 1
ATOM 872 C CA . ARG A 1 112 ? 39.495 59.467 30.481 1.00 18.51 112 ARG A CA 1
ATOM 873 C C . ARG A 1 112 ? 39.529 58.631 29.193 1.00 17.72 112 ARG A C 1
ATOM 874 O O . ARG A 1 112 ? 38.850 57.616 29.098 1.00 18.04 112 ARG A O 1
ATOM 882 N N . LEU A 1 113 ? 40.325 59.042 28.210 1.00 17.89 113 LEU A N 1
ATOM 883 C CA . LEU A 1 113 ? 40.543 58.210 27.018 1.00 17.77 113 LEU A CA 1
ATOM 884 C C . LEU A 1 113 ? 41.451 56.997 27.378 1.00 18.33 113 LEU A C 1
ATOM 885 O O . LEU A 1 113 ? 41.165 55.865 26.963 1.00 17.34 113 LEU A O 1
ATOM 890 N N . LYS A 1 114 ? 42.518 57.204 28.169 1.00 17.75 114 LYS A N 1
ATOM 891 C CA . LYS A 1 114 ? 43.267 56.046 28.659 1.00 17.17 114 LYS A CA 1
ATOM 892 C C . LYS A 1 114 ? 42.330 55.139 29.439 1.00 17.11 114 LYS A C 1
ATOM 893 O O . LYS A 1 114 ? 42.385 53.926 29.240 1.00 17.69 114 LYS A O 1
ATOM 899 N N . ALA A 1 115 ? 41.436 55.710 30.272 1.00 16.93 115 ALA A N 1
ATOM 900 C CA . ALA A 1 115 ? 40.492 54.879 31.054 1.00 16.91 115 ALA A CA 1
ATOM 901 C C . ALA A 1 115 ? 39.616 54.002 30.131 1.00 17.61 115 ALA A C 1
ATOM 902 O O . ALA A 1 115 ? 39.376 52.824 30.443 1.00 17.62 115 ALA A O 1
ATOM 904 N N . TRP A 1 116 ? 39.133 54.564 29.026 1.00 16.69 116 TRP A N 1
ATOM 905 C CA . TRP A 1 116 ? 38.355 53.783 28.035 1.00 17.44 116 TRP A CA 1
ATOM 906 C C . TRP A 1 116 ? 39.192 52.694 27.353 1.00 17.59 116 TRP A C 1
ATOM 907 O O . TRP A 1 116 ? 38.728 51.550 27.199 1.00 14.64 116 TRP A O 1
ATOM 918 N N . VAL A 1 117 ? 40.423 53.058 26.982 1.00 15.80 117 VAL A N 1
ATOM 919 C CA . VAL A 1 117 ? 41.354 52.072 26.428 1.00 17.30 117 VAL A CA 1
ATOM 920 C C . VAL A 1 117 ? 41.572 50.872 27.412 1.00 17.67 117 VAL A C 1
ATOM 921 O O . VAL A 1 117 ? 41.638 49.691 26.983 1.00 16.15 117 VAL A O 1
ATOM 925 N N . ASP A 1 118 ? 41.648 51.169 28.712 1.00 17.19 118 ASP A N 1
ATOM 926 C CA . ASP A 1 118 ? 41.751 50.104 29.735 1.00 17.77 118 ASP A CA 1
ATOM 927 C C . ASP A 1 118 ? 40.599 49.085 29.646 1.00 18.47 118 ASP A C 1
ATOM 928 O O . ASP A 1 118 ? 40.831 47.891 29.826 1.00 20.24 118 ASP A O 1
ATOM 933 N N . THR A 1 119 ? 39.399 49.539 29.280 1.00 18.42 119 THR A N 1
ATOM 934 C CA . THR A 1 119 ? 38.229 48.646 29.115 1.00 19.05 119 THR A CA 1
ATOM 935 C C . THR A 1 119 ? 38.258 47.813 27.840 1.00 19.47 119 THR A C 1
ATOM 936 O O . THR A 1 119 ? 37.556 46.804 27.736 1.00 21.18 119 THR A O 1
ATOM 940 N N . ILE A 1 120 ? 39.067 48.181 26.856 1.00 18.81 120 ILE A N 1
ATOM 941 C CA . ILE A 1 120 ? 38.993 47.425 25.613 1.00 19.93 120 ILE A CA 1
ATOM 942 C C . ILE A 1 120 ? 40.138 46.460 25.389 1.00 21.52 120 ILE A C 1
ATOM 943 O O . ILE A 1 120 ? 40.222 45.824 24.337 1.00 22.01 120 ILE A O 1
ATOM 948 N N . ASN A 1 121 ? 41.039 46.374 26.362 1.00 22.57 121 ASN A N 1
ATOM 949 C CA . ASN A 1 121 ? 42.192 45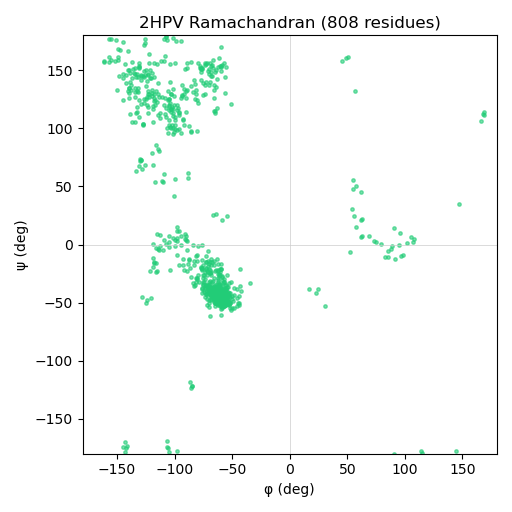.496 26.257 1.00 25.14 121 ASN A CA 1
ATOM 950 C C . ASN A 1 121 ? 42.025 44.402 27.330 1.00 25.44 121 ASN A C 1
ATOM 951 O O . ASN A 1 121 ? 42.554 44.534 28.423 1.00 26.20 121 ASN A O 1
ATOM 956 N N . VAL A 1 122 ? 41.213 43.377 27.053 1.00 25.74 122 VAL A N 1
ATOM 957 C CA . VAL A 1 122 ? 40.816 42.378 28.087 1.00 26.00 122 VAL A CA 1
ATOM 958 C C . VAL A 1 122 ? 41.042 40.920 27.626 1.00 26.52 122 VAL A C 1
ATOM 959 O O . VAL A 1 122 ? 40.531 40.490 26.605 1.00 26.11 122 VAL A O 1
ATOM 963 N N . ALA A 1 123 ? 41.861 40.187 28.369 1.00 27.57 123 ALA A N 1
ATOM 964 C CA . ALA A 1 123 ? 42.276 38.861 27.956 1.00 28.13 123 ALA A CA 1
ATOM 965 C C . ALA A 1 123 ? 41.026 37.972 27.969 1.00 28.72 123 ALA A C 1
ATOM 966 O O . ALA A 1 123 ? 40.204 38.081 28.873 1.00 29.32 123 ALA A O 1
ATOM 968 N N . GLY A 1 124 ? 40.859 37.140 26.945 1.00 28.68 124 GLY A N 1
ATOM 969 C CA . GLY A 1 124 ? 39.622 36.367 26.781 1.00 28.71 124 GLY A CA 1
ATOM 970 C C . GLY A 1 124 ? 38.417 37.156 26.297 1.00 29.01 124 GLY A C 1
ATOM 971 O O . GLY A 1 124 ? 37.330 36.600 26.166 1.00 28.84 124 GLY A O 1
ATOM 972 N N . LYS A 1 125 ? 38.587 38.453 26.026 1.00 28.56 125 LYS A N 1
ATOM 973 C CA . LYS A 1 125 ? 37.493 39.245 25.455 1.00 28.77 125 LYS A CA 1
ATOM 974 C C . LYS A 1 125 ? 37.865 39.949 24.151 1.00 26.61 125 LYS A C 1
ATOM 975 O O . LYS A 1 125 ? 37.147 39.832 23.162 1.00 26.89 125 LYS A O 1
ATOM 981 N N . THR A 1 126 ? 38.991 40.671 24.132 1.00 24.10 126 THR A N 1
ATOM 982 C CA . THR A 1 126 ? 39.406 41.383 22.925 1.00 22.37 126 THR A CA 1
ATOM 983 C C . THR A 1 126 ? 40.731 40.852 22.368 1.00 22.89 126 THR A C 1
ATOM 984 O O . THR A 1 126 ? 41.102 41.116 21.200 1.00 20.68 126 THR A O 1
ATOM 988 N N . PHE A 1 127 ? 41.435 40.110 23.217 1.00 23.22 127 PHE A N 1
ATOM 989 C CA . PHE A 1 127 ? 42.661 39.428 22.836 1.00 24.71 127 PHE A CA 1
ATOM 990 C C . PHE A 1 127 ? 42.776 38.141 23.685 1.00 26.16 127 PHE A C 1
ATOM 991 O O . PHE A 1 127 ? 42.090 37.991 24.724 1.00 25.20 127 PHE A O 1
ATOM 999 N N . GLN A 1 128 ? 43.609 37.211 23.224 1.00 28.17 128 GLN A N 1
ATOM 1000 C CA . GLN A 1 128 ? 43.810 35.952 23.934 1.00 30.91 128 GLN A CA 1
ATOM 1001 C C . GLN A 1 128 ? 45.278 35.535 23.910 1.00 31.19 128 GLN A C 1
ATOM 1002 O O . GLN A 1 128 ? 46.027 35.827 22.950 1.00 30.23 128 GLN A O 1
ATOM 1008 N N . TYR A 1 129 ? 45.671 34.822 24.968 1.00 32.75 129 TYR A N 1
ATOM 1009 C CA . TYR A 1 129 ? 46.996 34.206 25.026 1.00 34.38 129 TYR A CA 1
ATOM 1010 C C . TYR A 1 129 ? 46.996 32.864 24.249 1.00 34.09 129 TYR A C 1
ATOM 1011 O O . TYR A 1 129 ? 46.097 32.046 24.403 1.00 35.04 129 TYR A O 1
ATOM 1020 N N . THR A 1 130 ? 47.966 32.694 23.358 1.00 33.87 130 THR A N 1
ATOM 1021 C CA . THR A 1 130 ? 48.165 31.438 22.621 1.00 33.22 130 THR A CA 1
ATOM 1022 C C . THR A 1 130 ? 49.624 30.972 22.793 1.00 33.98 130 THR A C 1
ATOM 1023 O O . THR A 1 130 ? 50.470 31.720 23.321 1.00 33.26 130 THR A O 1
ATOM 1027 N N . ALA A 1 131 ? 49.936 29.761 22.326 1.00 34.50 131 ALA A N 1
ATOM 1028 C CA . ALA A 1 131 ? 51.340 29.273 22.364 1.00 35.17 131 ALA A CA 1
ATOM 1029 C C . ALA A 1 131 ? 52.323 30.146 21.554 1.00 34.92 131 ALA A C 1
ATOM 1030 O O . ALA A 1 131 ? 53.539 30.107 21.795 1.00 33.61 131 ALA A O 1
ATOM 1032 N N . GLU A 1 132 ? 51.780 30.926 20.605 1.00 35.46 132 GLU A N 1
ATOM 1033 C CA . GLU A 1 132 ? 52.573 31.797 19.722 1.00 35.86 132 GLU A CA 1
ATOM 1034 C C . GLU A 1 132 ? 52.596 33.262 20.168 1.00 35.67 132 GLU A C 1
ATOM 1035 O O . GLU A 1 132 ? 53.166 34.105 19.482 1.00 35.99 132 GLU A O 1
ATOM 1041 N N . GLY A 1 133 ? 51.987 33.550 21.309 1.00 34.48 133 GLY A N 1
ATOM 1042 C CA . GLY A 1 133 ? 51.828 34.935 21.791 1.00 34.16 133 GLY A CA 1
ATOM 1043 C C . GLY A 1 133 ? 50.380 35.411 21.860 1.00 32.91 133 GLY A C 1
ATOM 1044 O O . GLY A 1 133 ? 49.446 34.636 21.565 1.00 32.34 133 GLY A O 1
ATOM 1045 N N . PRO A 1 134 ? 50.165 36.679 22.281 1.00 32.16 134 PRO A N 1
ATOM 1046 C CA . PRO A 1 134 ? 48.786 37.151 22.294 1.00 31.24 134 PRO A CA 1
ATOM 1047 C C . PRO A 1 134 ? 48.229 37.359 20.894 1.00 30.22 134 PRO A C 1
ATOM 1048 O O . PRO A 1 134 ? 48.959 37.734 19.976 1.00 29.63 134 PRO A O 1
ATOM 1052 N N . LYS A 1 135 ? 46.932 37.111 20.744 1.00 29.77 135 LYS A N 1
ATOM 1053 C CA . LYS A 1 135 ? 46.281 37.171 19.442 1.00 29.12 135 LYS A CA 1
ATOM 1054 C C . LYS A 1 135 ? 44.965 37.884 19.599 1.00 27.96 135 LYS A C 1
ATOM 1055 O O . LYS A 1 135 ? 44.335 37.759 20.655 1.00 27.86 135 LYS A O 1
ATOM 1061 N N . PRO A 1 136 ? 44.578 38.683 18.591 1.00 27.49 136 PRO A N 1
ATOM 1062 C CA . PRO A 1 136 ? 43.311 39.413 18.721 1.00 27.77 136 PRO A CA 1
ATOM 1063 C C . PRO A 1 136 ? 42.064 38.529 18.718 1.00 28.45 136 PRO A C 1
ATOM 1064 O O . PRO A 1 136 ? 42.046 37.402 18.197 1.00 27.93 136 PRO A O 1
ATOM 1068 N N . LEU A 1 137 ? 41.031 39.040 19.334 1.00 27.46 137 LEU A N 1
ATOM 1069 C CA . LEU A 1 137 ? 39.787 38.350 19.322 1.00 28.05 137 LEU A CA 1
ATOM 1070 C C . LEU A 1 137 ? 38.704 39.086 18.531 1.00 27.64 137 LEU A C 1
ATOM 1071 O O . LEU A 1 137 ? 37.618 38.567 18.368 1.00 29.21 137 LEU A O 1
ATOM 1076 N N . THR A 1 138 ? 39.009 40.258 17.986 1.00 27.68 138 THR A N 1
ATOM 1077 C CA . THR A 1 138 ? 38.056 40.882 17.070 1.00 27.08 138 THR A CA 1
ATOM 1078 C C . THR A 1 138 ? 38.593 40.839 15.670 1.00 26.88 138 THR A C 1
ATOM 1079 O O . THR A 1 138 ? 39.780 40.707 15.496 1.00 25.36 138 THR A O 1
ATOM 1083 N N . SER A 1 139 ? 37.698 40.947 14.682 1.00 27.69 139 SER A N 1
ATOM 1084 C CA . SER A 1 139 ? 38.073 41.163 13.283 1.00 29.07 139 SER A CA 1
ATOM 1085 C C . SER A 1 139 ? 36.950 41.907 12.571 1.00 29.02 139 SER A C 1
ATOM 1086 O O . SER A 1 139 ? 35.808 41.913 13.023 1.00 28.84 139 SER A O 1
ATOM 1089 N N . GLY A 1 140 ? 37.323 42.555 11.483 1.00 29.43 140 GLY A N 1
ATOM 1090 C CA . GLY A 1 140 ? 36.406 43.339 10.686 1.00 30.37 140 GLY A CA 1
ATOM 1091 C C . GLY A 1 140 ? 35.942 44.670 11.262 1.00 29.14 140 GLY A C 1
ATOM 1092 O O . GLY A 1 140 ? 35.142 45.341 10.611 1.00 29.70 140 GLY A O 1
ATOM 1093 N N . LYS A 1 141 ? 36.428 45.090 12.433 1.00 27.87 141 LYS A N 1
ATOM 1094 C CA . LYS A 1 141 ? 36.069 46.447 12.920 1.00 26.80 141 LYS A CA 1
ATOM 1095 C C . LYS A 1 141 ? 36.896 47.514 12.181 1.00 26.27 141 LYS A C 1
ATOM 1096 O O . LYS A 1 141 ? 37.985 47.231 11.698 1.00 25.78 141 LYS A O 1
ATOM 1102 N N . LYS A 1 142 ? 36.344 48.732 12.085 1.00 25.06 142 LYS A N 1
ATOM 1103 C CA . LYS A 1 142 ? 37.012 49.893 11.533 1.00 26.38 142 LYS A CA 1
ATOM 1104 C C . LYS A 1 142 ? 37.016 50.986 12.597 1.00 23.91 142 LYS A C 1
ATOM 1105 O O . LYS A 1 142 ? 36.064 51.109 13.362 1.00 23.67 142 LYS A O 1
ATOM 1111 N N . ALA A 1 143 ? 38.079 51.790 12.596 1.00 22.89 143 ALA A N 1
ATOM 1112 C CA . ALA A 1 143 ? 38.221 52.900 13.535 1.00 20.14 143 ALA A CA 1
ATOM 1113 C C . ALA A 1 143 ? 38.628 54.139 12.793 1.00 18.20 143 ALA A C 1
ATOM 1114 O O . ALA A 1 143 ? 39.420 54.079 11.840 1.00 17.33 143 ALA A O 1
ATOM 1116 N N . LEU A 1 144 ? 38.143 55.260 13.313 1.00 16.51 144 LEU A N 1
ATOM 1117 C CA . LEU A 1 144 ? 38.543 56.588 12.875 1.00 16.58 144 LEU A CA 1
ATOM 1118 C C . LEU A 1 144 ? 39.003 57.382 14.120 1.00 16.62 144 LEU A C 1
ATOM 1119 O O . LEU A 1 144 ? 38.265 57.543 15.086 1.00 16.49 144 LEU A O 1
ATOM 1124 N N . HIS A 1 145 ? 40.247 57.853 14.089 1.00 17.77 145 HIS A N 1
ATOM 1125 C CA . HIS A 1 145 ? 40.742 58.746 15.148 1.00 17.23 145 HIS A CA 1
ATOM 1126 C C . HIS A 1 145 ? 40.747 60.206 14.730 1.00 17.90 145 HIS A C 1
ATOM 1127 O O . HIS A 1 145 ? 41.431 60.585 13.776 1.00 19.87 145 HIS A O 1
ATOM 1134 N N . ILE A 1 146 ? 39.901 60.988 15.385 1.00 17.68 146 ILE A N 1
ATOM 1135 C CA . ILE A 1 146 ? 39.794 62.414 15.151 1.00 18.75 146 ILE A CA 1
ATOM 1136 C C . ILE A 1 146 ? 40.517 63.095 16.311 1.00 18.36 146 ILE A C 1
ATOM 1137 O O . ILE A 1 146 ? 40.141 62.946 17.451 1.00 19.71 146 ILE A O 1
ATOM 1142 N N . GLN A 1 147 ? 41.586 63.811 16.020 1.00 19.39 147 GLN A N 1
ATOM 1143 C CA . GLN A 1 147 ? 42.314 64.437 17.128 1.00 19.67 147 GLN A CA 1
ATOM 1144 C C . GLN A 1 147 ? 42.819 65.809 16.703 1.00 18.72 147 GLN A C 1
ATOM 1145 O O . GLN A 1 147 ? 43.311 65.964 15.580 1.00 18.01 147 GLN A O 1
ATOM 1151 N N . SER A 1 148 ? 42.706 66.775 17.614 1.00 18.18 148 SER A N 1
ATOM 1152 C CA . SER A 1 148 ? 43.271 68.133 17.392 1.00 18.91 148 SER A CA 1
ATOM 1153 C C . SER A 1 148 ? 44.568 68.331 18.167 1.00 18.74 148 SER A C 1
ATOM 1154 O O . SER A 1 148 ? 44.633 68.006 19.357 1.00 20.24 148 SER A O 1
ATOM 1157 N N . ASN A 1 149 ? 45.606 68.793 17.464 1.00 19.93 149 ASN A N 1
ATOM 1158 C CA . ASN A 1 149 ? 46.965 69.072 17.981 1.00 21.22 149 ASN A CA 1
ATOM 1159 C C . ASN A 1 149 ? 47.351 70.587 17.832 1.00 21.96 149 ASN A C 1
ATOM 1160 O O . ASN A 1 149 ? 46.940 71.245 16.871 1.00 19.84 149 ASN A O 1
ATOM 1165 N N . GLY A 1 150 ? 48.085 71.132 18.800 1.00 22.36 150 GLY A N 1
ATOM 1166 C CA . GLY A 1 150 ? 48.635 72.499 18.701 1.00 25.73 150 GLY A CA 1
ATOM 1167 C C . GLY A 1 150 ? 49.549 72.662 17.504 1.00 26.63 150 GLY A C 1
ATOM 1168 O O . GLY A 1 150 ? 49.345 73.572 16.690 1.00 28.28 150 GLY A O 1
ATOM 1169 N N . GLY A 1 151 ? 50.507 71.743 17.365 1.00 28.08 151 GLY A N 1
ATOM 1170 C CA . GLY A 1 151 ? 51.529 71.790 16.320 1.00 30.27 151 GLY A CA 1
ATOM 1171 C C . GLY A 1 151 ? 51.225 70.787 15.241 1.00 31.94 151 GLY A C 1
ATOM 1172 O O . GLY A 1 151 ? 50.196 70.094 15.292 1.00 30.69 151 GLY A O 1
ATOM 1173 N N . PHE A 1 152 ? 52.102 70.707 14.243 1.00 33.71 152 PHE A N 1
ATOM 1174 C CA . PHE A 1 152 ? 51.951 69.725 13.163 1.00 35.89 152 PHE A CA 1
ATOM 1175 C C . PHE A 1 152 ? 52.799 68.493 13.463 1.00 37.95 152 PHE A C 1
ATOM 1176 O O . PHE A 1 152 ? 54.025 68.547 13.458 1.00 38.69 152 PHE A O 1
ATOM 1184 N N . TYR A 1 153 ? 52.144 67.378 13.743 1.00 39.95 153 TYR A N 1
ATOM 1185 C CA . TYR A 1 153 ? 52.848 66.138 13.948 1.00 42.18 153 TYR A CA 1
ATOM 1186 C C . TYR A 1 153 ? 52.613 65.380 12.668 1.00 43.94 153 TYR A C 1
ATOM 1187 O O . TYR A 1 153 ? 51.637 65.639 11.953 1.00 45.16 153 TYR A O 1
ATOM 1196 N N . GLU A 1 154 ? 53.484 64.464 12.314 1.00 46.03 154 GLU A N 1
ATOM 1197 C CA . GLU A 1 154 ? 53.202 63.792 11.045 1.00 48.36 154 GLU A CA 1
ATOM 1198 C C . GLU A 1 154 ? 52.543 62.449 11.289 1.00 48.38 154 GLU A C 1
ATOM 1199 O O . GLU A 1 154 ? 53.037 61.384 10.848 1.00 49.02 154 GLU A O 1
ATOM 1205 N N . GLY A 1 155 ? 51.415 62.507 12.004 1.00 47.63 155 GLY A N 1
ATOM 1206 C CA . GLY A 1 155 ? 50.746 61.294 12.479 1.00 47.08 155 GLY A CA 1
ATOM 1207 C C . GLY A 1 155 ? 51.675 60.555 13.424 1.00 46.32 155 GLY A C 1
ATOM 1208 O O . GLY A 1 155 ? 51.362 59.451 13.903 1.00 46.64 155 GLY A O 1
ATOM 1209 N N . LYS A 1 156 ? 52.801 61.208 13.712 1.00 45.20 156 LYS A N 1
ATOM 1210 C CA . LYS A 1 156 ? 53.908 60.644 14.455 1.00 44.33 156 LYS A CA 1
ATOM 1211 C C . LYS A 1 156 ? 53.841 60.967 15.955 1.00 41.00 156 LYS A C 1
ATOM 1212 O O . LYS A 1 156 ? 54.711 60.536 16.726 1.00 41.68 156 LYS A O 1
ATOM 1218 N N . ASP A 1 157 ? 52.822 61.704 16.393 1.00 36.50 157 ASP A N 1
ATOM 1219 C CA . ASP A 1 157 ? 52.710 62.001 17.820 1.00 32.17 157 ASP A CA 1
ATOM 1220 C C . ASP A 1 157 ? 52.388 60.707 18.580 1.00 29.82 157 ASP A C 1
ATOM 1221 O O . ASP A 1 157 ? 51.771 59.804 18.038 1.00 29.70 157 ASP A O 1
ATOM 1226 N N . PHE A 1 158 ? 52.766 60.668 19.844 1.00 28.37 158 PHE A N 1
ATOM 1227 C CA . PHE A 1 158 ? 52.542 59.563 20.767 1.00 27.54 158 PHE A CA 1
ATOM 1228 C C . PHE A 1 158 ? 51.058 59.153 20.901 1.00 25.29 158 PHE A C 1
ATOM 1229 O O . PHE A 1 158 ? 50.745 57.948 20.958 1.00 23.77 158 PHE A O 1
ATOM 1237 N N . ALA A 1 159 ? 50.161 60.138 21.011 1.00 21.37 159 ALA A N 1
ATOM 1238 C CA . ALA A 1 159 ? 48.749 59.828 21.301 1.00 21.31 159 ALA A CA 1
ATOM 1239 C C . ALA A 1 159 ? 48.089 59.011 20.172 1.00 20.50 159 ALA A C 1
ATOM 1240 O O . ALA A 1 159 ? 47.434 58.002 20.436 1.00 19.63 159 ALA A O 1
ATOM 1242 N N . SER A 1 160 ? 48.259 59.466 18.926 1.00 18.21 160 SER A N 1
ATOM 1243 C CA . SER A 1 160 ? 47.691 58.782 17.775 1.00 19.06 160 SER A CA 1
ATOM 1244 C C . SER A 1 160 ? 48.422 57.436 17.532 1.00 19.30 160 SER A C 1
ATOM 1245 O O . SER A 1 160 ? 47.798 56.438 17.204 1.00 17.21 160 SER A O 1
ATOM 1248 N N . GLN A 1 161 ? 49.730 57.403 17.750 1.00 18.95 161 GLN A N 1
ATOM 1249 C CA . GLN A 1 161 ? 50.432 56.122 17.625 1.00 21.57 161 GLN A CA 1
ATOM 1250 C C . GLN A 1 161 ? 49.960 55.103 18.666 1.00 20.02 161 GLN A C 1
ATOM 1251 O O . GLN A 1 161 ? 49.796 53.946 18.343 1.00 19.12 161 GLN A O 1
ATOM 1257 N N . TYR A 1 162 ? 49.736 55.553 19.904 1.00 19.97 162 TYR A N 1
ATOM 1258 C CA . TYR A 1 162 ? 49.216 54.683 20.968 1.00 18.63 162 TYR A CA 1
ATOM 1259 C C . TYR A 1 162 ? 47.823 54.096 20.630 1.00 18.77 162 TYR A C 1
ATOM 1260 O O . TYR A 1 162 ? 47.612 52.874 20.675 1.00 17.52 162 TYR A O 1
ATOM 1269 N N . ILE A 1 163 ? 46.889 54.978 20.290 1.00 17.14 163 ILE A N 1
ATOM 1270 C CA . ILE A 1 163 ? 45.541 54.563 19.877 1.00 18.24 163 ILE A CA 1
ATOM 1271 C C . ILE A 1 163 ? 45.599 53.552 18.756 1.00 18.48 163 ILE A C 1
ATOM 1272 O O . ILE A 1 163 ? 44.950 52.538 18.842 1.00 16.90 163 ILE A O 1
ATOM 1277 N N . LYS A 1 164 ? 46.397 53.823 17.719 1.00 19.99 164 LYS A N 1
ATOM 1278 C CA . LYS A 1 164 ? 46.577 52.846 16.657 1.00 21.48 164 LYS A CA 1
ATOM 1279 C C . LYS A 1 164 ? 47.165 51.500 17.125 1.00 20.99 164 LYS A C 1
ATOM 1280 O O . LYS A 1 164 ? 46.656 50.450 16.720 1.00 20.55 164 LYS A O 1
ATOM 1286 N N . ALA A 1 165 ? 48.211 51.521 17.968 1.00 20.60 165 ALA A N 1
ATOM 1287 C CA . ALA A 1 165 ? 48.827 50.284 18.418 1.00 20.84 165 ALA A CA 1
ATOM 1288 C C . ALA A 1 165 ? 47.833 49.455 19.211 1.00 20.34 165 ALA A C 1
ATOM 1289 O O . ALA A 1 165 ? 47.720 48.240 18.996 1.00 19.99 165 ALA A O 1
ATOM 1291 N N . ILE A 1 166 ? 47.104 50.092 20.110 1.00 19.79 166 ILE A N 1
ATOM 1292 C CA . ILE A 1 166 ? 46.097 49.370 20.898 1.00 20.49 166 ILE A CA 1
ATOM 1293 C C . ILE A 1 166 ? 45.013 48.767 20.016 1.00 20.48 166 ILE A C 1
ATOM 1294 O O . ILE A 1 166 ? 44.654 47.598 20.195 1.00 18.32 166 ILE A O 1
ATOM 1299 N N . LEU A 1 167 ? 44.476 49.580 19.087 1.00 19.64 167 LEU A N 1
ATOM 1300 C CA . LEU A 1 167 ? 43.436 49.104 18.176 1.00 21.29 167 LEU A CA 1
ATOM 1301 C C . LEU A 1 167 ? 43.948 47.963 17.292 1.00 21.61 167 LEU A C 1
ATOM 1302 O O . LEU A 1 167 ? 43.283 46.926 17.171 1.00 21.49 167 LEU A O 1
ATOM 1307 N N . ASN A 1 168 ? 45.138 48.137 16.705 1.00 22.15 168 ASN A N 1
ATOM 1308 C CA . ASN A 1 168 ? 45.777 47.048 15.973 1.00 22.20 168 ASN A CA 1
ATOM 1309 C C . ASN A 1 168 ? 45.910 45.758 16.812 1.00 22.67 168 ASN A C 1
ATOM 1310 O O . ASN A 1 168 ? 45.647 44.657 16.301 1.00 23.36 168 ASN A O 1
ATOM 1315 N N . PHE A 1 169 ? 46.324 45.880 18.081 1.00 22.78 169 PHE A N 1
ATOM 1316 C CA . PHE A 1 169 ? 46.518 44.712 18.980 1.00 22.80 169 PHE A CA 1
ATOM 1317 C C . PHE A 1 169 ? 45.261 43.852 19.156 1.00 22.09 169 PHE A C 1
ATOM 1318 O O . PHE A 1 169 ? 45.313 42.632 19.207 1.00 21.78 169 PHE A O 1
ATOM 1326 N N . ILE A 1 170 ? 44.124 44.504 19.272 1.00 21.09 170 ILE A N 1
ATOM 1327 C CA . ILE A 1 170 ? 42.911 43.772 19.505 1.00 20.57 170 ILE A CA 1
ATOM 1328 C C . ILE A 1 170 ? 42.234 43.380 18.181 1.00 20.42 170 ILE A C 1
ATOM 1329 O O . ILE A 1 170 ? 41.174 42.794 18.192 1.00 20.18 170 ILE A O 1
ATOM 1334 N N . GLY A 1 171 ? 42.882 43.681 17.056 1.00 20.57 171 GLY A N 1
ATOM 1335 C CA . GLY A 1 171 ? 42.413 43.149 15.778 1.00 22.43 171 GLY A CA 1
ATOM 1336 C C . GLY A 1 171 ? 41.744 44.141 14.857 1.00 23.61 171 GLY A C 1
ATOM 1337 O O . GLY A 1 171 ? 41.240 43.747 13.785 1.00 23.73 171 GLY A O 1
ATOM 1338 N N . VAL A 1 172 ? 41.689 45.412 15.285 1.00 23.64 172 VAL A N 1
ATOM 1339 C CA . VAL A 1 172 ? 41.230 46.499 14.421 1.00 24.46 172 VAL A CA 1
ATOM 1340 C C . VAL A 1 172 ? 42.347 46.951 13.477 1.00 26.26 172 VAL A C 1
ATOM 1341 O O . VAL A 1 172 ? 43.254 47.778 13.813 1.00 25.36 172 VAL A O 1
ATOM 1345 N N . ASP A 1 173 ? 42.294 46.421 12.258 1.00 27.70 173 ASP A N 1
ATOM 1346 C CA . ASP A 1 173 ? 43.394 46.615 11.350 1.00 29.94 173 ASP A CA 1
ATOM 1347 C C . ASP A 1 173 ? 43.240 47.876 10.509 1.00 30.55 173 ASP A C 1
ATOM 1348 O O . ASP A 1 173 ? 44.238 48.420 10.040 1.00 31.07 173 ASP A O 1
ATOM 135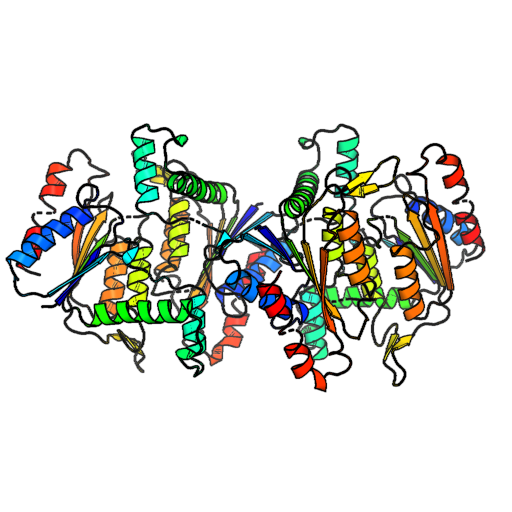3 N N . GLN A 1 174 ? 42.008 48.362 10.351 1.00 30.93 174 GLN A N 1
ATOM 1354 C CA . GLN A 1 174 ? 41.775 49.600 9.598 1.00 31.18 174 GLN A CA 1
ATOM 1355 C C . GLN A 1 174 ? 41.596 50.744 10.564 1.00 28.79 174 GLN A C 1
ATOM 1356 O O . GLN A 1 174 ? 40.572 50.807 11.237 1.00 27.21 174 GLN A O 1
ATOM 1362 N N . VAL A 1 175 ? 42.610 51.612 10.646 1.00 28.42 175 VAL A N 1
ATOM 1363 C CA . VAL A 1 175 ? 42.579 52.779 11.532 1.00 27.42 175 VAL A CA 1
ATOM 1364 C C . VAL A 1 175 ? 42.804 54.043 10.681 1.00 27.45 175 VAL A C 1
ATOM 1365 O O . VAL A 1 175 ? 43.882 54.249 10.116 1.00 27.34 175 VAL A O 1
ATOM 1369 N N . ASP A 1 176 ? 41.782 54.885 10.576 1.00 25.66 176 ASP A N 1
ATOM 1370 C CA . ASP A 1 176 ? 41.946 56.134 9.845 1.00 24.53 176 ASP A CA 1
ATOM 1371 C C . ASP A 1 176 ? 42.189 57.276 10.833 1.00 23.23 176 ASP A C 1
ATOM 1372 O O . ASP A 1 176 ? 41.778 57.190 11.996 1.00 21.52 176 ASP A O 1
ATOM 1377 N N . GLY A 1 177 ? 42.834 58.342 10.355 1.00 22.10 177 GLY A N 1
ATOM 1378 C CA . GLY A 1 177 ? 43.084 59.507 11.138 1.00 21.30 177 GLY A CA 1
ATOM 1379 C C . GLY A 1 177 ? 42.476 60.722 10.482 1.00 22.82 177 GLY A C 1
ATOM 1380 O O . GLY A 1 177 ? 42.482 60.866 9.236 1.00 21.46 177 GLY A O 1
ATOM 1381 N N . LEU A 1 178 ? 41.973 61.605 11.331 1.00 23.20 178 LEU A N 1
ATOM 1382 C CA . LEU A 1 178 ? 41.696 62.971 10.938 1.00 24.68 178 LEU A CA 1
ATOM 1383 C C . LEU A 1 178 ? 42.276 63.912 12.009 1.00 24.39 178 LEU A C 1
ATOM 1384 O O . LEU A 1 178 ? 41.856 63.915 13.137 1.00 24.95 178 LEU A O 1
ATOM 1389 N N . PHE A 1 179 ? 43.277 64.688 11.625 1.00 24.14 179 PHE A N 1
ATOM 1390 C CA . PHE A 1 179 ? 44.039 65.512 12.539 1.00 23.48 179 PHE A CA 1
ATOM 1391 C C . PHE A 1 179 ? 43.855 67.002 12.259 1.00 23.34 179 PHE A C 1
ATOM 1392 O O . PHE A 1 179 ? 44.108 67.458 11.153 1.00 23.62 179 PHE A O 1
ATOM 1400 N N . ILE A 1 180 ? 43.406 67.750 13.266 1.00 23.21 180 ILE A N 1
ATOM 1401 C CA . ILE A 1 180 ? 43.145 69.178 13.105 1.00 23.71 180 ILE A CA 1
ATOM 1402 C C . ILE A 1 180 ? 44.333 69.831 13.785 1.00 23.44 180 ILE A C 1
ATOM 1403 O O . ILE A 1 180 ? 44.390 69.923 15.011 1.00 22.74 180 ILE A O 1
ATOM 1408 N N . GLU A 1 181 ? 45.285 70.276 12.972 1.00 24.45 181 GLU A N 1
ATOM 1409 C CA . GLU A 1 181 ? 46.612 70.638 13.489 1.00 25.41 181 GLU A CA 1
ATOM 1410 C C . GLU A 1 181 ? 47.025 72.061 13.183 1.00 26.07 181 GLU A C 1
ATOM 1411 O O . GLU A 1 181 ? 46.743 72.584 12.096 1.00 25.69 181 GLU A O 1
ATOM 1417 N N . GLY A 1 182 ? 47.759 72.661 14.101 1.00 25.89 182 GLY A N 1
ATOM 1418 C CA . GLY A 1 182 ? 48.647 73.732 13.659 1.00 27.52 182 GLY A CA 1
ATOM 1419 C C . GLY A 1 182 ? 48.086 75.114 13.765 1.00 27.61 182 GLY A C 1
ATOM 1420 O O . GLY A 1 182 ? 48.782 76.085 13.469 1.00 28.25 182 GLY A O 1
ATOM 1421 N N . ILE A 1 183 ? 46.847 75.209 14.240 1.00 26.68 183 ILE A N 1
ATOM 1422 C CA . ILE A 1 183 ? 46.253 76.497 14.486 1.00 27.12 183 ILE A CA 1
ATOM 1423 C C . ILE A 1 183 ? 46.942 77.262 15.621 1.00 27.71 183 ILE A C 1
ATOM 1424 O O . ILE A 1 183 ? 47.111 78.479 15.531 1.00 27.17 183 ILE A O 1
ATOM 1429 N N . ASP A 1 184 ? 47.362 76.574 16.678 1.00 28.35 184 ASP A N 1
ATOM 1430 C CA . ASP A 1 184 ? 48.077 77.259 17.754 1.00 29.52 184 ASP A CA 1
ATOM 1431 C C . ASP A 1 184 ? 49.409 77.876 17.288 1.00 30.13 184 ASP A C 1
ATOM 1432 O O . ASP A 1 184 ? 49.817 78.915 17.800 1.00 31.34 184 ASP A O 1
ATOM 1437 N N . HIS A 1 185 ? 50.055 77.242 16.325 1.00 31.83 185 HIS A N 1
ATOM 1438 C CA . HIS A 1 185 ? 51.292 77.761 15.742 1.00 33.82 185 HIS A CA 1
ATOM 1439 C C . HIS A 1 185 ? 50.990 78.943 14.818 1.00 33.12 185 HIS A C 1
ATOM 1440 O O . HIS A 1 185 ? 51.719 79.932 14.837 1.00 33.19 185 HIS A O 1
ATOM 1447 N N . PHE A 1 186 ? 49.917 78.836 14.028 1.00 32.57 186 PHE A N 1
ATOM 1448 C CA . PHE A 1 186 ? 49.569 79.850 13.020 1.00 32.20 186 PHE A CA 1
ATOM 1449 C C . PHE A 1 186 ? 48.130 80.293 13.147 1.00 30.35 186 PHE A C 1
ATOM 1450 O O . PHE A 1 186 ? 47.315 79.922 12.312 1.00 30.65 186 PHE A O 1
ATOM 1458 N N . PRO A 1 187 ? 47.803 81.075 14.194 1.00 30.80 187 PRO A N 1
ATOM 1459 C CA . PRO A 1 187 ? 46.381 81.395 14.441 1.00 31.40 187 PRO A CA 1
ATOM 1460 C C . PRO A 1 187 ? 45.728 82.118 13.264 1.00 31.97 187 PRO A C 1
ATOM 1461 O O . PRO A 1 187 ? 44.508 82.070 13.115 1.00 31.09 187 PRO A O 1
ATOM 1465 N N . ASP A 1 188 ? 46.537 82.740 12.412 1.00 32.32 188 ASP A N 1
ATOM 1466 C CA . ASP A 1 188 ? 45.996 83.463 11.259 1.00 33.75 188 ASP A CA 1
ATOM 1467 C C . ASP A 1 188 ? 45.550 82.523 10.137 1.00 32.48 188 ASP A C 1
ATOM 1468 O O . ASP A 1 188 ? 44.839 82.943 9.230 1.00 31.76 188 ASP A O 1
ATOM 1473 N N . ARG A 1 189 ? 45.942 81.247 10.213 1.00 31.51 189 ARG A N 1
ATOM 1474 C CA . ARG A 1 189 ? 45.434 80.249 9.273 1.00 30.94 189 ARG A CA 1
ATOM 1475 C C . ARG A 1 189 ? 44.262 79.415 9.838 1.00 29.84 189 ARG A C 1
ATOM 1476 O O . ARG A 1 189 ? 43.930 78.397 9.259 1.00 30.50 189 ARG A O 1
ATOM 1484 N N . ALA A 1 190 ? 43.649 79.859 10.933 1.00 28.88 190 ALA A N 1
ATOM 1485 C CA . ALA A 1 190 ? 42.507 79.144 11.549 1.00 29.18 190 ALA A CA 1
ATOM 1486 C C . ALA A 1 190 ? 41.364 78.821 10.556 1.00 29.75 190 ALA A C 1
ATOM 1487 O O . ALA A 1 190 ? 41.018 77.642 10.365 1.00 28.85 190 ALA A O 1
ATOM 1489 N N . GLU A 1 191 ? 40.834 79.834 9.856 1.00 29.85 191 GLU A N 1
ATOM 1490 C CA . GLU A 1 191 ? 39.715 79.607 8.912 1.00 31.36 191 GLU A CA 1
ATOM 1491 C C . GLU A 1 191 ? 40.036 78.541 7.854 1.00 29.61 191 GLU A C 1
ATOM 1492 O O . GLU A 1 191 ? 39.217 77.656 7.579 1.00 29.96 191 GLU A O 1
ATOM 1498 N N . GLU A 1 192 ? 41.220 78.648 7.259 1.00 28.90 192 GLU A N 1
ATOM 1499 C CA . GLU A 1 192 ? 41.697 77.752 6.203 1.00 29.38 192 GLU A CA 1
ATOM 1500 C C . GLU A 1 192 ? 41.916 76.291 6.700 1.00 29.00 192 GLU A C 1
ATOM 1501 O O . GLU A 1 192 ? 41.511 75.296 6.048 1.00 28.88 192 GLU A O 1
ATOM 1507 N N . LEU A 1 193 ? 42.596 76.169 7.834 1.00 28.02 193 LEU A N 1
ATOM 1508 C CA . LEU A 1 193 ? 42.865 74.832 8.410 1.00 28.06 193 LEU A CA 1
ATOM 1509 C C . LEU A 1 193 ? 41.583 74.167 8.928 1.00 27.45 193 LEU A C 1
ATOM 1510 O O . LEU A 1 193 ? 41.405 72.972 8.764 1.00 28.92 193 LEU A O 1
ATOM 1515 N N . LEU A 1 194 ? 40.690 74.954 9.512 1.00 27.08 194 LEU A N 1
ATOM 1516 C CA . LEU A 1 194 ? 39.439 74.495 10.005 1.00 27.62 194 LEU A CA 1
ATOM 1517 C C . LEU A 1 194 ? 38.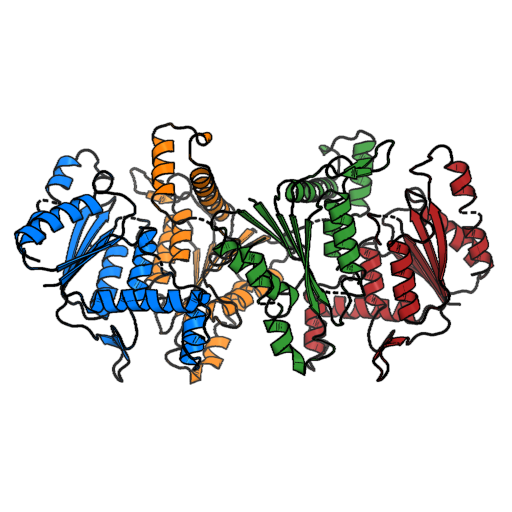528 74.061 8.862 1.00 29.20 194 LEU A C 1
ATOM 1518 O O . LEU A 1 194 ? 37.843 73.014 8.958 1.00 28.45 194 LEU A O 1
ATOM 1523 N N . ASN A 1 195 ? 38.509 74.863 7.785 1.00 29.36 195 ASN A N 1
ATOM 1524 C CA . ASN A 1 195 ? 37.817 74.465 6.578 1.00 30.35 195 ASN A CA 1
ATOM 1525 C C . ASN A 1 195 ? 38.331 73.152 5.993 1.00 29.46 195 ASN A C 1
ATOM 1526 O O . ASN A 1 195 ? 37.530 72.292 5.616 1.00 28.59 195 ASN A O 1
ATOM 1531 N N . THR A 1 196 ? 39.649 72.982 5.917 1.00 28.87 196 THR A N 1
ATOM 1532 C CA . THR A 1 196 ? 40.214 71.746 5.367 1.00 29.23 196 THR A CA 1
ATOM 1533 C C . THR A 1 196 ? 39.746 70.520 6.179 1.00 29.13 196 THR A C 1
ATOM 1534 O O . THR A 1 196 ? 39.413 69.425 5.618 1.00 28.89 196 THR A O 1
ATOM 1538 N N . ALA A 1 197 ? 39.785 70.701 7.501 1.00 27.90 197 ALA A N 1
ATOM 1539 C CA . ALA A 1 197 ? 39.389 69.666 8.465 1.00 27.96 197 ALA A CA 1
ATOM 1540 C C . ALA A 1 197 ? 37.877 69.346 8.389 1.00 28.16 197 ALA A C 1
ATOM 1541 O O . ALA A 1 197 ? 37.468 68.169 8.417 1.00 27.47 197 ALA A O 1
ATOM 1551 N N . THR A 1 199 ? 35.906 69.740 5.768 1.00 28.87 199 THR A N 1
ATOM 1552 C CA . THR A 1 199 ? 35.610 69.003 4.528 1.00 28.82 199 THR A CA 1
ATOM 1553 C C . THR A 1 199 ? 36.086 67.537 4.597 1.00 28.05 199 THR A C 1
ATOM 1554 O O . THR A 1 199 ? 35.368 66.616 4.151 1.00 27.36 199 THR A O 1
ATOM 1558 N N . LYS A 1 200 ? 37.250 67.302 5.209 1.00 27.60 200 LYS A N 1
ATOM 1559 C CA . LYS A 1 200 ? 37.720 65.942 5.469 1.00 28.18 200 LYS A CA 1
ATOM 1560 C C . LYS A 1 200 ? 36.753 65.170 6.379 1.00 25.71 200 LYS A C 1
ATOM 1561 O O . LYS A 1 200 ? 36.502 63.988 6.151 1.00 28.09 200 LYS A O 1
ATOM 1567 N N . ALA A 1 201 ? 36.202 65.817 7.389 1.00 24.27 201 ALA A N 1
ATOM 1568 C CA . ALA A 1 201 ? 35.226 65.186 8.258 1.00 24.13 201 ALA A CA 1
ATOM 1569 C C . ALA A 1 201 ? 33.975 64.737 7.511 1.00 25.17 201 ALA A C 1
ATOM 1570 O O . ALA A 1 201 ? 33.524 63.604 7.701 1.00 22.97 201 ALA A O 1
ATOM 1572 N N . THR A 1 202 ? 33.419 65.631 6.678 1.00 26.25 202 THR A N 1
ATOM 1573 C CA . THR A 1 202 ? 32.243 65.319 5.873 1.00 28.72 202 THR A CA 1
ATOM 1574 C C . THR A 1 202 ? 32.527 64.152 4.974 1.00 27.59 202 THR A C 1
ATOM 1575 O O . THR A 1 202 ? 31.717 63.239 4.872 1.00 28.26 202 THR A O 1
ATOM 1579 N N . GLU A 1 203 ? 33.677 64.191 4.309 1.00 27.46 203 GLU A N 1
ATOM 1580 C CA . GLU A 1 203 ? 34.091 63.158 3.393 1.00 27.41 203 GLU A CA 1
ATOM 1581 C C . GLU A 1 203 ? 34.220 61.782 4.052 1.00 26.89 203 GLU A C 1
ATOM 1582 O O . GLU A 1 203 ? 33.805 60.778 3.454 1.00 26.49 203 GLU A O 1
ATOM 1588 N N . TYR A 1 204 ? 34.825 61.736 5.253 1.00 26.54 204 TYR A N 1
ATOM 1589 C CA . TYR A 1 204 ? 34.878 60.511 6.070 1.00 26.22 204 TYR A CA 1
ATOM 1590 C C . TYR A 1 204 ? 33.465 60.062 6.343 1.00 24.96 204 TYR A C 1
ATOM 1591 O O . TYR A 1 204 ? 33.222 58.876 6.349 1.00 25.60 204 TYR A O 1
ATOM 1600 N N . GLY A 1 205 ? 32.554 61.002 6.605 1.00 24.55 205 GLY A N 1
ATOM 1601 C CA . GLY A 1 205 ? 31.132 60.676 6.780 1.00 26.12 205 GLY A CA 1
ATOM 1602 C C . GLY A 1 205 ? 30.521 59.824 5.650 1.00 26.99 205 GLY A C 1
ATOM 1603 O O . GLY A 1 205 ? 29.627 58.989 5.890 1.00 27.86 205 GLY A O 1
ATOM 1604 N N . LYS A 1 206 ? 31.029 60.018 4.436 1.00 27.98 206 LYS A N 1
ATOM 1605 C CA . LYS A 1 206 ? 30.543 59.366 3.210 1.00 29.27 206 LYS A CA 1
ATOM 1606 C C . LYS A 1 206 ? 31.260 58.057 2.860 1.00 29.25 206 LYS A C 1
ATOM 1607 O O . LYS A 1 206 ? 30.727 57.227 2.144 1.00 28.92 206 LYS A O 1
ATOM 1613 N N . THR A 1 207 ? 32.470 57.869 3.366 1.00 30.08 207 THR A N 1
ATOM 1614 C CA . THR A 1 207 ? 33.302 56.715 2.978 1.00 30.86 207 THR A CA 1
ATOM 1615 C C . THR A 1 207 ? 33.619 55.699 4.092 1.00 30.50 207 THR A C 1
ATOM 1616 O O . THR A 1 207 ? 33.924 54.538 3.776 1.00 30.77 207 THR A O 1
ATOM 1620 N N . PHE A 1 208 ? 33.560 56.115 5.369 1.00 30.67 208 PHE A N 1
ATOM 1621 C CA . PHE A 1 208 ? 33.914 55.246 6.529 1.00 29.55 208 PHE A CA 1
ATOM 1622 C C . PHE A 1 208 ? 32.905 54.145 6.771 1.00 30.23 208 PHE A C 1
ATOM 1623 O O . PHE A 1 208 ? 33.269 52.981 6.977 1.00 30.59 208 PHE A O 1
ATOM 1632 N N . SER B 1 2 ? 68.713 67.124 47.860 1.00 33.36 2 SER B N 1
ATOM 1633 C CA . SER B 1 2 ? 68.173 67.765 49.118 1.00 32.77 2 SER B CA 1
ATOM 1634 C C . SER B 1 2 ? 66.685 67.456 49.312 1.00 30.69 2 SER B C 1
ATOM 1635 O O . SER B 1 2 ? 66.349 66.777 50.252 1.00 31.08 2 SER B O 1
ATOM 1638 N N . LYS B 1 3 ? 65.805 67.907 48.423 1.00 28.92 3 LYS B N 1
ATOM 1639 C CA . LYS B 1 3 ? 64.397 67.477 48.499 1.00 27.40 3 LYS B CA 1
ATOM 1640 C C . LYS B 1 3 ? 64.035 66.396 47.450 1.00 25.96 3 LYS B C 1
ATOM 1641 O O . LYS B 1 3 ? 64.120 66.632 46.235 1.00 25.93 3 LYS B O 1
ATOM 1647 N N . LEU B 1 4 ? 63.634 65.228 47.929 1.00 23.80 4 LEU B N 1
ATOM 1648 C CA . LEU B 1 4 ? 63.216 64.127 47.052 1.00 22.55 4 LEU B CA 1
ATOM 1649 C C . LEU B 1 4 ? 61.679 64.050 47.012 1.00 21.48 4 LEU B C 1
ATOM 1650 O O . LEU B 1 4 ? 61.048 63.828 48.041 1.00 23.21 4 LEU B O 1
ATOM 1655 N N . LEU B 1 5 ? 61.092 64.269 45.842 1.00 21.01 5 LEU B N 1
ATOM 1656 C CA . LEU B 1 5 ? 59.659 64.001 45.636 1.00 19.88 5 LEU B CA 1
ATOM 1657 C C . LEU B 1 5 ? 59.403 62.564 45.140 1.00 19.36 5 LEU B C 1
ATOM 1658 O O . LEU B 1 5 ? 59.959 62.141 44.132 1.00 18.88 5 LEU B O 1
ATOM 1663 N N . VAL B 1 6 ? 58.535 61.836 45.845 1.00 18.73 6 VAL B N 1
ATOM 1664 C CA . VAL B 1 6 ? 58.170 60.482 45.503 1.00 18.65 6 VAL B CA 1
ATOM 1665 C C . VAL B 1 6 ? 56.769 60.547 44.898 1.00 18.86 6 VAL B C 1
ATOM 1666 O O . VAL B 1 6 ? 55.817 60.982 45.559 1.00 20.22 6 VAL B O 1
ATOM 1670 N N . VAL B 1 7 ? 56.673 60.188 43.629 1.00 18.58 7 VAL B N 1
ATOM 1671 C CA . VAL B 1 7 ? 55.380 60.039 42.955 1.00 18.96 7 VAL B CA 1
ATOM 1672 C C . VAL B 1 7 ? 55.032 58.545 42.923 1.00 18.31 7 VAL B C 1
ATOM 1673 O O . VAL B 1 7 ? 55.545 57.791 42.080 1.00 18.02 7 VAL B O 1
ATOM 1677 N N . LYS B 1 8 ? 54.123 58.121 43.804 1.00 18.06 8 LYS B N 1
ATOM 1678 C CA . LYS B 1 8 ? 53.713 56.725 43.819 1.00 19.52 8 LYS B CA 1
ATOM 1679 C C . LYS B 1 8 ? 52.440 56.676 42.999 1.00 18.65 8 LYS B C 1
ATOM 1680 O O . LYS B 1 8 ? 51.407 57.274 43.379 1.00 19.90 8 LYS B O 1
ATOM 1686 N N . ALA B 1 9 ? 52.506 56.013 41.858 1.00 17.17 9 ALA B N 1
ATOM 1687 C CA . ALA B 1 9 ? 51.339 55.918 41.001 1.00 17.53 9 ALA B CA 1
ATOM 1688 C C . ALA B 1 9 ? 50.981 54.446 40.865 1.00 17.07 9 ALA B C 1
ATOM 1689 O O . ALA B 1 9 ? 51.104 53.862 39.814 1.00 16.79 9 ALA B O 1
ATOM 1691 N N . HIS B 1 10 ? 50.531 53.874 41.979 1.00 17.71 10 HIS B N 1
ATOM 1692 C CA . HIS B 1 10 ? 50.035 52.530 42.013 1.00 17.20 10 HIS B CA 1
ATOM 1693 C C . HIS B 1 10 ? 48.995 52.513 43.105 1.00 19.59 10 HIS B C 1
ATOM 1694 O O . HIS B 1 10 ? 49.284 52.993 44.215 1.00 20.56 10 HIS B O 1
ATOM 1701 N N . PRO B 1 11 ? 47.802 51.923 42.834 1.00 20.88 11 PRO B N 1
ATOM 1702 C CA . PRO B 1 11 ? 46.793 51.846 43.890 1.00 21.65 11 PRO B CA 1
ATOM 1703 C C . PRO B 1 11 ? 47.123 50.921 45.069 1.00 22.59 11 PRO B C 1
ATOM 1704 O O . PRO B 1 11 ? 46.478 51.072 46.124 1.00 23.97 11 PRO B O 1
ATOM 1708 N N . LEU B 1 12 ? 48.081 49.995 44.922 1.00 21.76 12 LEU B N 1
ATOM 1709 C CA . LEU B 1 12 ? 48.295 48.959 45.954 1.00 22.77 12 LEU B CA 1
ATOM 1710 C C . LEU B 1 12 ? 49.568 49.197 46.760 1.00 23.50 12 LEU B C 1
ATOM 1711 O O . LEU B 1 12 ? 50.263 50.181 46.526 1.00 24.11 12 LEU B O 1
ATOM 1716 N N . THR B 1 13 ? 49.855 48.326 47.727 1.00 23.51 13 THR B N 1
ATOM 1717 C CA . THR B 1 13 ? 50.997 48.494 48.612 1.00 23.95 13 THR B CA 1
ATOM 1718 C C . THR B 1 13 ? 52.131 47.574 48.163 1.00 24.75 13 THR B C 1
ATOM 1719 O O . THR B 1 13 ? 51.946 46.772 47.254 1.00 23.26 13 THR B O 1
ATOM 1723 N N . LYS B 1 14 ? 53.275 47.662 48.860 1.00 25.52 14 LYS B N 1
ATOM 1724 C CA . LYS B 1 14 ? 54.471 46.860 48.545 1.00 27.31 14 LYS B CA 1
ATOM 1725 C C . LYS B 1 14 ? 54.195 45.352 48.684 1.00 27.07 14 LYS B C 1
ATOM 1726 O O . LYS B 1 14 ? 54.823 44.516 48.026 1.00 26.60 14 LYS B O 1
ATOM 1732 N N . GLU B 1 15 ? 53.217 45.016 49.506 1.00 26.82 15 GLU B N 1
ATOM 1733 C CA . GLU B 1 15 ? 52.845 43.628 49.691 1.00 27.49 15 GLU B CA 1
ATOM 1734 C C . GLU B 1 15 ? 52.177 43.033 48.461 1.00 27.34 15 GLU B C 1
ATOM 1735 O O . GLU B 1 15 ? 52.234 41.820 48.269 1.00 27.11 15 GLU B O 1
ATOM 1741 N N . GLU B 1 16 ? 51.566 43.869 47.603 1.00 25.74 16 GLU B N 1
ATOM 1742 C CA . GLU B 1 16 ? 50.857 43.363 46.415 1.00 25.54 16 GLU B CA 1
ATOM 1743 C C . GLU B 1 16 ? 51.449 43.883 45.085 1.00 24.43 16 GLU B C 1
ATOM 1744 O O . GLU B 1 16 ? 50.945 43.568 44.046 1.00 23.60 16 GLU B O 1
ATOM 1750 N N . SER B 1 17 ? 52.509 44.698 45.130 1.00 21.57 17 SER B N 1
ATOM 1751 C CA . SER B 1 17 ? 52.993 45.344 43.909 1.00 19.69 17 SER B CA 1
ATOM 1752 C C . SER B 1 17 ? 54.509 45.232 43.807 1.00 17.20 17 SER B C 1
ATOM 1753 O O . SER B 1 17 ? 55.226 45.609 44.742 1.00 18.76 17 SER B O 1
ATOM 1756 N N . ARG B 1 18 ? 54.974 44.728 42.688 1.00 16.48 18 ARG B N 1
ATOM 1757 C CA . ARG B 1 18 ? 56.419 44.692 42.376 1.00 16.87 18 ARG B CA 1
ATOM 1758 C C . ARG B 1 18 ? 57.046 46.106 42.271 1.00 17.41 18 ARG B C 1
ATOM 1759 O O . ARG B 1 18 ? 58.176 46.362 42.751 1.00 15.99 18 ARG B O 1
ATOM 1767 N N . SER B 1 19 ? 56.358 47.014 41.595 1.00 15.38 19 SER B N 1
ATOM 1768 C CA . SER B 1 19 ? 56.958 48.367 41.542 1.00 16.66 19 SER B CA 1
ATOM 1769 C C . SER B 1 19 ? 56.930 49.121 42.874 1.00 16.57 19 SER B C 1
ATOM 1770 O O . SER B 1 19 ? 57.841 49.863 43.171 1.00 14.60 19 SER B O 1
ATOM 1773 N N . VAL B 1 20 ? 55.897 48.895 43.698 1.00 16.21 20 VAL B N 1
ATOM 1774 C CA . VAL B 1 20 ? 55.843 49.515 44.990 1.00 16.11 20 VAL B CA 1
ATOM 1775 C C . VAL B 1 20 ? 56.884 48.908 45.922 1.00 16.49 20 VAL B C 1
ATOM 1776 O O . VAL B 1 20 ? 57.484 49.634 46.676 1.00 16.32 20 VAL B O 1
ATOM 1780 N N . ARG B 1 21 ? 57.109 47.589 45.857 1.00 17.49 21 ARG B N 1
ATOM 1781 C CA . ARG B 1 21 ? 58.148 46.929 46.677 1.00 16.53 21 ARG B CA 1
ATOM 1782 C C . ARG B 1 21 ? 59.557 47.476 46.355 1.00 15.90 21 ARG B C 1
ATOM 1783 O O . ARG B 1 21 ? 60.358 47.781 47.261 1.00 15.36 21 ARG B O 1
ATOM 1791 N N . ALA B 1 22 ? 59.848 47.628 45.066 1.00 15.78 22 ALA B N 1
ATOM 1792 C CA . ALA B 1 22 ? 61.103 48.247 44.590 1.00 16.78 22 ALA B CA 1
ATOM 1793 C C . ALA B 1 22 ? 61.220 49.702 45.042 1.00 16.83 22 ALA B C 1
ATOM 1794 O O . ALA B 1 22 ? 62.313 50.143 45.476 1.00 16.27 22 ALA B O 1
ATOM 1796 N N . LEU B 1 23 ? 60.109 50.440 44.941 1.00 17.04 23 LEU B N 1
ATOM 1797 C CA . LEU B 1 23 ? 60.077 51.831 45.493 1.00 17.82 23 LEU B CA 1
ATOM 1798 C C . LEU B 1 23 ? 60.456 51.905 46.990 1.00 17.37 23 LEU B C 1
ATOM 1799 O O . LEU B 1 23 ? 61.266 52.743 47.433 1.00 17.60 23 LEU B O 1
ATOM 1804 N N . GLU B 1 24 ? 59.856 51.043 47.766 1.00 18.18 24 GLU B N 1
ATOM 1805 C CA . GLU B 1 24 ? 60.103 51.019 49.207 1.00 19.42 24 GLU B CA 1
ATOM 1806 C C . GLU B 1 24 ? 61.521 50.601 49.557 1.00 18.48 24 GLU B C 1
ATOM 1807 O O . GLU B 1 24 ? 62.118 51.189 50.449 1.00 18.83 24 GLU B O 1
ATOM 1813 N N . THR B 1 25 ? 62.059 49.609 48.847 1.00 17.97 25 THR B N 1
ATOM 1814 C CA . THR B 1 25 ? 63.486 49.243 48.997 1.00 18.59 25 THR B CA 1
ATOM 1815 C C . THR B 1 25 ? 64.372 50.448 48.679 1.00 18.34 25 THR B C 1
ATOM 1816 O O . THR B 1 25 ? 65.285 50.783 49.436 1.00 19.46 25 THR B O 1
ATOM 1820 N N . PHE B 1 26 ? 64.128 51.084 47.533 1.00 18.35 26 PHE B N 1
ATOM 1821 C CA . PHE B 1 26 ? 64.863 52.257 47.153 1.00 17.81 26 PHE B CA 1
ATOM 1822 C C . PHE B 1 26 ? 64.794 53.357 48.248 1.00 18.44 26 PHE B C 1
ATOM 1823 O O . PHE B 1 26 ? 65.820 53.941 48.622 1.00 17.09 26 PHE B O 1
ATOM 1831 N N . LEU B 1 27 ? 63.573 53.635 48.731 1.00 19.14 27 LEU B N 1
ATOM 1832 C CA . LEU B 1 27 ? 63.371 54.693 49.761 1.00 20.34 27 LEU B CA 1
ATOM 1833 C C . LEU B 1 27 ? 64.085 54.378 51.052 1.00 20.19 27 LEU B C 1
ATOM 1834 O O . LEU B 1 27 ? 64.679 55.248 51.652 1.00 21.70 27 LEU B O 1
ATOM 1839 N N . ALA B 1 28 ? 63.999 53.141 51.500 1.00 21.40 28 ALA B N 1
ATOM 1840 C CA . ALA B 1 28 ? 64.680 52.770 52.725 1.00 22.24 28 ALA B CA 1
ATOM 1841 C C . ALA B 1 28 ? 66.198 53.010 52.586 1.00 21.95 28 ALA B C 1
ATOM 1842 O O . ALA B 1 28 ? 66.814 53.627 53.469 1.00 21.11 28 ALA B O 1
ATOM 1844 N N . SER B 1 29 ? 66.767 52.593 51.441 1.00 21.12 29 SER B N 1
ATOM 1845 C CA . SER B 1 29 ? 68.156 52.764 51.178 1.00 21.05 29 SER B CA 1
ATOM 1846 C C . SER B 1 29 ? 68.527 54.253 50.998 1.00 21.71 29 SER B C 1
ATOM 1847 O O . SER B 1 29 ? 69.550 54.679 51.506 1.00 20.08 29 SER B O 1
ATOM 1850 N N . TYR B 1 30 ? 67.693 55.027 50.279 1.00 21.30 30 TYR B N 1
ATOM 1851 C CA . TYR B 1 30 ? 67.868 56.454 50.164 1.00 21.11 30 TYR B CA 1
ATOM 1852 C C . TYR B 1 30 ? 67.834 57.199 51.531 1.00 22.33 30 TYR B C 1
ATOM 1853 O O . TYR B 1 30 ? 68.681 58.051 51.772 1.00 20.86 30 TYR B O 1
ATOM 1862 N N . ARG B 1 31 ? 66.859 56.922 52.397 1.00 23.69 31 ARG B N 1
ATOM 1863 C CA . ARG B 1 31 ? 66.830 57.609 53.696 1.00 25.83 31 ARG B CA 1
ATOM 1864 C C . ARG B 1 31 ? 68.067 57.278 54.537 1.00 26.42 31 ARG B C 1
ATOM 1865 O O . ARG B 1 31 ? 68.608 58.158 55.193 1.00 26.93 31 ARG B O 1
ATOM 1873 N N . GLU B 1 32 ? 68.505 56.019 54.511 1.00 26.91 32 GLU B N 1
ATOM 1874 C CA . GLU B 1 32 ? 69.738 55.593 55.209 1.00 29.59 32 GLU B CA 1
ATOM 1875 C C . GLU B 1 32 ? 70.963 56.337 54.689 1.00 28.67 32 GLU B C 1
ATOM 1876 O O . GLU B 1 32 ? 71.805 56.773 55.479 1.00 29.62 32 GLU B O 1
ATOM 1882 N N . THR B 1 33 ? 71.035 56.526 53.367 1.00 27.10 33 THR B N 1
ATOM 1883 C CA . THR B 1 33 ? 72.164 57.187 52.725 1.00 26.08 33 THR B CA 1
ATOM 1884 C C . THR B 1 33 ? 72.137 58.695 52.934 1.00 25.67 33 THR B C 1
ATOM 1885 O O . THR B 1 33 ? 73.180 59.332 52.984 1.00 24.81 33 THR B O 1
ATOM 1889 N N . ASN B 1 34 ? 70.938 59.267 53.020 1.00 25.72 34 ASN B N 1
ATOM 1890 C CA . ASN B 1 34 ? 70.781 60.700 52.996 1.00 25.85 34 ASN B CA 1
ATOM 1891 C C . ASN B 1 34 ? 69.820 61.130 54.127 1.00 27.27 34 ASN B C 1
ATOM 1892 O O . ASN B 1 34 ? 68.752 61.694 53.854 1.00 26.73 34 ASN B O 1
ATOM 1897 N N . PRO B 1 35 ? 70.216 60.883 55.399 1.00 28.45 35 PRO B N 1
ATOM 1898 C CA . PRO B 1 35 ? 69.287 61.143 56.520 1.00 30.02 35 PRO B CA 1
ATOM 1899 C C . PRO B 1 35 ? 68.860 62.614 56.690 1.00 30.38 35 PRO B C 1
ATOM 1900 O O . PRO B 1 35 ? 67.877 62.852 57.340 1.00 32.62 35 PRO B O 1
ATOM 1904 N N . SER B 1 36 ? 69.568 63.565 56.089 1.00 32.08 36 SER B N 1
ATOM 1905 C CA . SER B 1 36 ? 69.211 65.002 56.154 1.00 33.44 36 SER B CA 1
ATOM 1906 C C . SER B 1 36 ? 68.219 65.493 55.079 1.00 33.27 36 SER B C 1
ATOM 1907 O O . SER B 1 36 ? 67.688 66.618 55.158 1.00 32.43 36 SER B O 1
ATOM 1910 N N . ASP B 1 37 ? 67.995 64.659 54.057 1.00 33.14 37 ASP B N 1
ATOM 1911 C CA . ASP B 1 37 ? 67.167 65.063 52.904 1.00 32.47 37 ASP B CA 1
ATOM 1912 C C . ASP B 1 37 ? 65.703 65.005 53.266 1.00 31.51 37 ASP B C 1
ATOM 1913 O O . ASP B 1 37 ? 65.272 64.124 53.954 1.00 31.53 37 ASP B O 1
ATOM 1918 N N . GLU B 1 38 ? 64.941 65.959 52.775 1.00 32.70 38 GLU B N 1
ATOM 1919 C CA . GLU B 1 38 ? 63.486 65.921 52.913 1.00 33.45 38 GLU B CA 1
ATOM 1920 C C . GLU B 1 38 ? 62.861 64.963 51.870 1.00 31.31 38 GLU B C 1
ATOM 1921 O O . GLU B 1 38 ? 63.081 65.161 50.665 1.00 30.60 38 GLU B O 1
ATOM 1927 N N . ILE B 1 39 ? 62.128 63.948 52.344 1.00 30.59 39 ILE B N 1
ATOM 1928 C CA . ILE B 1 39 ? 61.375 62.991 51.518 1.00 29.71 39 ILE B CA 1
ATOM 1929 C C . ILE B 1 39 ? 59.851 63.254 51.547 1.00 30.73 39 ILE B C 1
ATOM 1930 O O . ILE B 1 39 ? 59.170 62.900 52.554 1.00 32.71 39 ILE B O 1
ATOM 1935 N N . GLU B 1 40 ? 59.318 63.866 50.477 1.00 29.51 40 GLU B N 1
ATOM 1936 C CA . GLU B 1 40 ? 57.870 64.124 50.341 1.00 28.44 40 GLU B CA 1
ATOM 1937 C C . GLU B 1 40 ? 57.225 63.144 49.377 1.00 26.65 40 GLU B C 1
ATOM 1938 O O . GLU B 1 40 ? 57.703 62.941 48.258 1.00 24.18 40 GLU B O 1
ATOM 1944 N N . ILE B 1 41 ? 56.143 62.531 49.839 1.00 25.16 41 ILE B N 1
ATOM 1945 C CA . ILE B 1 41 ? 55.445 61.501 49.093 1.00 24.48 41 ILE B CA 1
ATOM 1946 C C . ILE B 1 41 ? 54.143 62.059 48.532 1.00 24.52 41 ILE B C 1
ATOM 1947 O O . ILE B 1 41 ? 53.328 62.625 49.267 1.00 24.01 41 ILE B O 1
ATOM 1952 N N . LEU B 1 42 ? 53.998 61.945 47.213 1.00 22.60 42 LEU B N 1
ATOM 1953 C CA . LEU B 1 42 ? 52.712 62.104 46.545 1.00 21.81 42 LEU B CA 1
ATOM 1954 C C . LEU B 1 42 ? 52.130 60.756 46.098 1.00 21.71 42 LEU B C 1
ATOM 1955 O O . LEU B 1 42 ? 52.641 60.130 45.153 1.00 21.38 42 LEU B O 1
ATOM 1960 N N . ASP B 1 43 ? 51.096 60.285 46.773 1.00 20.96 43 ASP B N 1
ATOM 1961 C CA . ASP B 1 43 ? 50.493 59.003 46.430 1.00 22.10 43 ASP B CA 1
ATOM 1962 C C . ASP B 1 43 ? 49.227 59.367 45.636 1.00 22.67 43 ASP B C 1
ATOM 1963 O O . ASP B 1 43 ? 48.214 59.786 46.239 1.00 21.37 43 ASP B O 1
ATOM 1968 N N . VAL B 1 44 ? 49.305 59.269 44.296 1.00 21.83 44 VAL B N 1
ATOM 1969 C CA . VAL B 1 44 ? 48.236 59.807 43.431 1.00 22.68 44 VAL B CA 1
ATOM 1970 C C . VAL B 1 44 ? 46.896 59.068 43.620 1.00 23.34 44 VAL B C 1
ATOM 1971 O O . VAL B 1 44 ? 45.856 59.636 43.328 1.00 23.42 44 VAL B O 1
ATOM 1975 N N . TYR B 1 45 ? 46.948 57.820 44.115 1.00 23.02 45 TYR B N 1
ATOM 1976 C CA . TYR B 1 45 ? 45.739 57.003 44.378 1.00 23.41 45 TYR B CA 1
ATOM 1977 C C . TYR B 1 45 ? 45.167 57.098 45.807 1.00 23.84 45 TYR B C 1
ATOM 1978 O O . TYR B 1 45 ? 44.068 56.615 46.029 1.00 24.62 45 TYR B O 1
ATOM 1987 N N . ALA B 1 46 ? 45.908 57.677 46.766 1.00 24.28 46 ALA B N 1
ATOM 1988 C CA . ALA B 1 46 ? 45.429 57.754 48.162 1.00 25.54 46 ALA B CA 1
ATOM 1989 C C . ALA B 1 46 ? 44.203 58.700 48.279 1.00 26.16 46 ALA B C 1
ATOM 1990 O O . ALA B 1 46 ? 44.122 59.711 47.559 1.00 25.71 46 ALA B O 1
ATOM 1992 N N . PRO B 1 47 ? 43.244 58.362 49.174 1.00 27.94 47 PRO B N 1
ATOM 1993 C CA . PRO B 1 47 ? 42.068 59.213 49.483 1.00 29.08 47 PRO B CA 1
ATOM 1994 C C . PRO B 1 47 ? 42.421 60.680 49.654 1.00 30.50 47 PRO B C 1
ATOM 1995 O O . PRO B 1 47 ? 41.841 61.557 48.985 1.00 31.39 47 PRO B O 1
ATOM 1999 N N . GLU B 1 48 ? 43.401 60.952 50.516 1.00 30.59 48 GLU B N 1
ATOM 2000 C CA . GLU B 1 48 ? 43.818 62.314 50.836 1.00 31.16 48 GLU B CA 1
ATOM 2001 C C . GLU B 1 48 ? 44.309 63.163 49.678 1.00 31.50 48 GLU B C 1
ATOM 2002 O O . GLU B 1 48 ? 44.384 64.395 49.782 1.00 31.79 48 GLU B O 1
ATOM 2008 N N . THR B 1 49 ? 44.654 62.544 48.555 1.00 31.61 49 THR B N 1
ATOM 2009 C CA . THR B 1 49 ? 45.381 63.313 47.534 1.00 31.05 49 THR B CA 1
ATOM 2010 C C . THR B 1 49 ? 44.554 64.384 46.748 1.00 32.69 49 THR B C 1
ATOM 2011 O O . THR B 1 49 ? 45.013 65.507 46.528 1.00 33.47 49 THR B O 1
ATOM 2015 N N . ASN B 1 50 ? 43.352 64.030 46.341 1.00 33.57 50 ASN B N 1
ATOM 2016 C CA . ASN B 1 50 ? 42.431 65.003 45.690 1.00 35.44 50 ASN B CA 1
ATOM 2017 C C . ASN B 1 50 ? 43.061 65.645 44.456 1.00 35.20 50 ASN B C 1
ATOM 2018 O O . ASN B 1 50 ? 42.997 66.877 44.284 1.00 35.48 50 ASN B O 1
ATOM 2031 N N . PRO B 1 52 ? 43.164 66.816 40.811 1.00 33.23 52 PRO B N 1
ATOM 2032 C CA . PRO B 1 52 ? 42.335 67.184 39.682 1.00 32.58 52 PRO B CA 1
ATOM 2033 C C . PRO B 1 52 ? 42.786 66.458 38.408 1.00 31.30 52 PRO B C 1
ATOM 2034 O O . PRO B 1 52 ? 43.951 66.018 38.285 1.00 32.03 52 PRO B O 1
ATOM 2038 N N . GLU B 1 53 ? 41.851 66.272 37.498 1.00 28.99 53 GLU B N 1
ATOM 2039 C CA . GLU B 1 53 ? 42.242 65.916 36.158 1.00 27.95 53 GLU B CA 1
ATOM 2040 C C . GLU B 1 53 ? 41.732 67.064 35.335 1.00 25.88 53 GLU B C 1
ATOM 2041 O O . GLU B 1 53 ? 40.788 67.777 35.754 1.00 25.80 53 GLU B O 1
ATOM 2047 N N . ILE B 1 54 ? 42.344 67.259 34.184 1.00 23.59 54 ILE B N 1
ATOM 2048 C CA . ILE B 1 54 ? 41.893 68.291 33.307 1.00 22.15 54 ILE B CA 1
ATOM 2049 C C . ILE B 1 54 ? 40.490 67.885 32.859 1.00 23.17 54 ILE B C 1
ATOM 2050 O O . ILE B 1 54 ? 40.293 66.833 32.217 1.00 21.75 54 ILE B O 1
ATOM 2055 N N . ASP B 1 55 ? 39.520 68.704 33.271 1.00 22.64 55 ASP B N 1
ATOM 2056 C CA . ASP B 1 55 ? 38.116 68.438 32.995 1.00 23.16 55 ASP B CA 1
ATOM 2057 C C . ASP B 1 55 ? 37.341 69.764 32.674 1.00 23.40 55 ASP B C 1
ATOM 2058 O O . ASP B 1 55 ? 37.944 70.856 32.613 1.00 21.12 55 ASP B O 1
ATOM 2063 N N . GLU B 1 56 ? 36.022 69.684 32.506 1.00 23.73 56 GLU B N 1
ATOM 2064 C CA . GLU B 1 56 ? 35.240 70.882 32.120 1.00 24.19 56 GLU B CA 1
ATOM 2065 C C . GLU B 1 56 ? 35.403 72.008 33.158 1.00 24.08 56 GLU B C 1
ATOM 2066 O O . GLU B 1 56 ? 35.694 73.124 32.782 1.00 23.76 56 GLU B O 1
ATOM 2072 N N . GLU B 1 57 ? 35.225 71.690 34.439 1.00 25.18 57 GLU B N 1
ATOM 2073 C CA . GLU B 1 57 ? 35.344 72.664 35.531 1.00 26.60 57 GLU B CA 1
ATOM 2074 C C . GLU B 1 57 ? 36.705 73.366 35.558 1.00 25.59 57 GLU B C 1
ATOM 2075 O O . GLU B 1 57 ? 36.799 74.591 35.741 1.00 23.71 57 GLU B O 1
ATOM 2081 N N . LEU B 1 58 ? 37.767 72.567 35.410 1.00 25.10 58 LEU B N 1
ATOM 2082 C CA . LEU B 1 58 ? 39.127 73.126 35.320 1.00 24.38 58 LEU B CA 1
ATOM 2083 C C . LEU B 1 58 ? 39.349 73.978 34.079 1.00 23.70 58 LEU B C 1
ATOM 2084 O O . LEU B 1 58 ? 39.861 75.112 34.209 1.00 23.41 58 LEU B O 1
ATOM 2089 N N . LEU B 1 59 ? 38.999 73.462 32.898 1.00 23.07 59 LEU B N 1
ATOM 2090 C CA . LEU B 1 59 ? 39.189 74.210 31.647 1.00 23.64 59 LEU B CA 1
ATOM 2091 C C . LEU B 1 59 ? 38.379 75.520 31.644 1.00 24.82 59 LEU B C 1
ATOM 2092 O O . LEU B 1 59 ? 38.904 76.583 31.252 1.00 24.84 59 LEU B O 1
ATOM 2097 N N . SER B 1 60 ? 37.148 75.457 32.163 1.00 25.09 60 SER B N 1
ATOM 2098 C CA . SER B 1 60 ? 36.311 76.636 32.181 1.00 26.13 60 SER B CA 1
ATOM 2099 C C . SER B 1 60 ? 36.819 77.615 33.245 1.00 27.09 60 SER B C 1
ATOM 2100 O O . SER B 1 60 ? 36.714 78.816 33.045 1.00 27.92 60 SER B O 1
ATOM 2103 N N . ALA B 1 61 ? 37.440 77.114 34.320 1.00 26.19 61 ALA B N 1
ATOM 2104 C CA . ALA B 1 61 ? 38.092 78.007 35.297 1.00 27.20 61 ALA B CA 1
ATOM 2105 C C . ALA B 1 61 ? 39.247 78.823 34.701 1.00 27.35 61 ALA B C 1
ATOM 2106 O O . ALA B 1 61 ? 39.261 80.045 34.830 1.00 27.81 61 ALA B O 1
ATOM 2108 N N . TRP B 1 62 ? 40.192 78.149 34.043 1.00 27.55 62 TRP B N 1
ATOM 2109 C CA . TRP B 1 62 ? 41.317 78.783 33.337 1.00 27.73 62 TRP B CA 1
ATOM 2110 C C . TRP B 1 62 ? 40.818 79.771 32.270 1.00 28.30 62 TRP B C 1
ATOM 2111 O O . TRP B 1 62 ? 41.376 80.862 32.104 1.00 26.12 62 TRP B O 1
ATOM 2122 N N . GLY B 1 63 ? 39.762 79.367 31.549 1.00 29.06 63 GLY B N 1
ATOM 2123 C CA . GLY B 1 63 ? 39.119 80.209 30.555 1.00 29.87 63 GLY B CA 1
ATOM 2124 C C . GLY B 1 63 ? 38.634 81.493 31.181 1.00 30.37 63 GLY B C 1
ATOM 2125 O O . GLY B 1 63 ? 38.889 82.545 30.662 1.00 31.06 63 GLY B O 1
ATOM 2126 N N . ALA B 1 64 ? 37.944 81.408 32.307 1.00 31.93 64 ALA B N 1
ATOM 2127 C CA . ALA B 1 64 ? 37.418 82.602 32.983 1.00 32.57 64 ALA B CA 1
ATOM 2128 C C . ALA B 1 64 ? 38.558 83.513 33.456 1.00 34.21 64 ALA B C 1
ATOM 2129 O O . ALA B 1 64 ? 38.510 84.757 33.289 1.00 34.13 64 ALA B O 1
ATOM 2131 N N . LEU B 1 65 ? 39.596 82.900 34.027 1.00 34.00 65 LEU B N 1
ATOM 2132 C CA . LEU B 1 65 ? 40.782 83.642 34.452 1.00 35.33 65 LEU B CA 1
ATOM 2133 C C . LEU B 1 65 ? 41.485 84.366 33.296 1.00 36.61 65 LEU B C 1
ATOM 2134 O O . LEU B 1 65 ? 41.915 85.517 33.458 1.00 36.40 65 LEU B O 1
ATOM 2139 N N . ARG B 1 66 ? 41.611 83.692 32.154 1.00 37.83 66 ARG B N 1
ATOM 2140 C CA . ARG B 1 66 ? 42.138 84.308 30.918 1.00 39.20 66 ARG B CA 1
ATOM 2141 C C . ARG B 1 66 ? 41.247 85.460 30.426 1.00 40.57 66 ARG B C 1
ATOM 2142 O O . ARG B 1 66 ? 41.733 86.394 29.787 1.00 39.97 66 ARG B O 1
ATOM 2150 N N . ALA B 1 67 ? 39.951 85.393 30.728 1.00 41.27 67 ALA B N 1
ATOM 2151 C CA . ALA B 1 67 ? 39.056 86.453 30.280 1.00 43.25 67 ALA B CA 1
ATOM 2152 C C . ALA B 1 67 ? 39.071 87.662 31.245 1.00 44.19 67 ALA B C 1
ATOM 2153 O O . ALA B 1 67 ? 38.380 88.661 30.999 1.00 44.83 67 ALA B O 1
ATOM 2155 N N . GLY B 1 68 ? 39.862 87.560 32.321 1.00 44.47 68 GLY B N 1
ATOM 2156 C CA . GLY B 1 68 ? 40.085 88.650 33.272 1.00 44.96 68 GLY B CA 1
ATOM 2157 C C . GLY B 1 68 ? 39.295 88.541 34.574 1.00 45.98 68 GLY B C 1
ATOM 2158 O O . GLY B 1 68 ? 39.385 89.426 35.428 1.00 45.81 68 GLY B O 1
ATOM 2159 N N . ALA B 1 69 ? 38.516 87.471 34.741 1.00 45.67 69 ALA B N 1
ATOM 2160 C CA . ALA B 1 69 ? 37.727 87.309 35.963 1.00 46.27 69 ALA B CA 1
ATOM 2161 C C . ALA B 1 69 ? 38.628 87.049 37.170 1.00 46.58 69 ALA B C 1
ATOM 2162 O O . ALA B 1 69 ? 39.683 86.422 37.047 1.00 46.16 69 ALA B O 1
ATOM 2164 N N . ALA B 1 70 ? 38.237 87.575 38.328 1.00 47.11 70 ALA B N 1
ATOM 2165 C CA . ALA B 1 70 ? 39.006 87.371 39.555 1.00 47.20 70 ALA B CA 1
ATOM 2166 C C . ALA B 1 70 ? 38.847 85.937 40.063 1.00 46.66 70 ALA B C 1
ATOM 2167 O O . ALA B 1 70 ? 37.759 85.350 39.994 1.00 46.63 70 ALA B O 1
ATOM 2169 N N . PHE B 1 71 ? 39.946 85.375 40.547 1.00 45.97 71 PHE B N 1
ATOM 2170 C CA . PHE B 1 71 ? 39.936 84.048 41.148 1.00 45.92 71 PHE B CA 1
ATOM 2171 C C . PHE B 1 71 ? 38.704 83.832 42.065 1.00 46.38 71 PHE B C 1
ATOM 2172 O O . PHE B 1 71 ? 38.080 82.771 42.061 1.00 45.25 71 PHE B O 1
ATOM 2180 N N . GLU B 1 72 ? 38.341 84.871 42.819 1.00 47.30 72 GLU B N 1
ATOM 2181 C CA . GLU B 1 72 ? 37.285 84.784 43.830 1.00 47.70 72 GLU B CA 1
ATOM 2182 C C . GLU B 1 72 ? 35.888 84.697 43.228 1.00 47.55 72 GLU B C 1
ATOM 2183 O O . GLU B 1 72 ? 34.946 84.323 43.928 1.00 47.74 72 GLU B O 1
ATOM 2189 N N . THR B 1 73 ? 35.762 85.012 41.934 1.00 47.20 73 THR B N 1
ATOM 2190 C CA . THR B 1 73 ? 34.488 84.891 41.204 1.00 46.44 73 THR B CA 1
ATOM 2191 C C . THR B 1 73 ? 34.194 83.464 40.689 1.00 45.80 73 THR B C 1
ATOM 2192 O O . THR B 1 73 ? 33.059 83.142 40.369 1.00 45.52 73 THR B O 1
ATOM 2196 N N . LEU B 1 74 ? 35.211 82.611 40.622 1.00 44.46 74 LEU B N 1
ATOM 2197 C CA . LEU B 1 74 ? 34.997 81.200 40.267 1.00 43.51 74 LEU B CA 1
ATOM 2198 C C . LEU B 1 74 ? 34.197 80.459 41.354 1.00 43.25 74 LEU B C 1
ATOM 2199 O O . LEU B 1 74 ? 34.170 80.876 42.515 1.00 42.75 74 LEU B O 1
ATOM 2204 N N . SER B 1 75 ? 33.578 79.347 40.984 1.00 43.48 75 SER B N 1
ATOM 2205 C CA . SER B 1 75 ? 32.922 78.468 41.961 1.00 44.18 75 SER B CA 1
ATOM 2206 C C . SER B 1 75 ? 33.918 77.956 42.990 1.00 44.52 75 SER B C 1
ATOM 2207 O O . SER B 1 75 ? 35.106 77.851 42.698 1.00 43.69 75 SER B O 1
ATOM 2210 N N . GLU B 1 76 ? 33.427 77.625 44.184 1.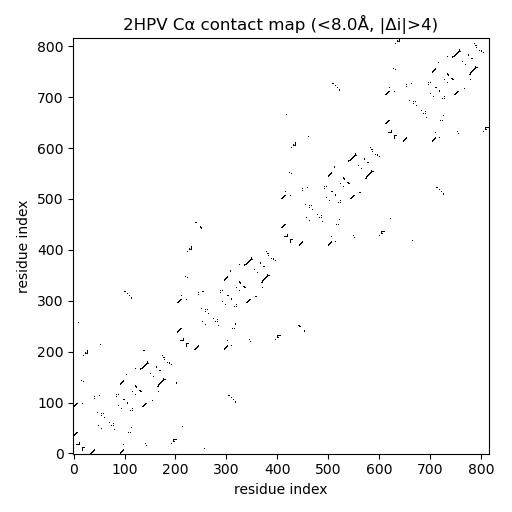00 45.13 76 GLU B N 1
ATOM 2211 C CA . GLU B 1 76 ? 34.291 77.114 45.258 1.00 45.76 76 GLU B CA 1
ATOM 2212 C C . GLU B 1 76 ? 35.106 75.872 44.826 1.00 45.25 76 GLU B C 1
ATOM 2213 O O . GLU B 1 76 ? 36.283 75.752 45.174 1.00 45.04 76 GLU B O 1
ATOM 2219 N N . ASN B 1 77 ? 34.491 74.966 44.067 1.00 44.75 77 ASN B N 1
ATOM 2220 C CA . ASN B 1 77 ? 35.229 73.797 43.574 1.00 43.99 77 ASN B CA 1
ATOM 2221 C C . ASN B 1 77 ? 36.206 74.089 42.413 1.00 42.49 77 ASN B C 1
ATOM 2222 O O . ASN B 1 77 ? 37.268 73.466 42.344 1.00 42.43 77 ASN B O 1
ATOM 2227 N N . GLN B 1 78 ? 35.868 75.026 41.521 1.00 40.06 78 GLN B N 1
ATOM 2228 C CA . GLN B 1 78 ? 36.842 75.515 40.532 1.00 37.50 78 GLN B CA 1
ATOM 2229 C C . GLN B 1 78 ? 38.055 76.113 41.221 1.00 36.75 78 GLN B C 1
ATOM 2230 O O . GLN B 1 78 ? 39.184 75.896 40.777 1.00 35.87 78 GLN B O 1
ATOM 2236 N N . GLN B 1 79 ? 37.818 76.884 42.280 1.00 35.13 79 GLN B N 1
ATOM 2237 C CA . GLN B 1 79 ? 38.894 77.550 43.010 1.00 34.93 79 GLN B CA 1
ATOM 2238 C C . GLN B 1 79 ? 39.773 76.473 43.641 1.00 34.62 79 GLN B C 1
ATOM 2239 O O . GLN B 1 79 ? 40.998 76.550 43.564 1.00 34.93 79 GLN B O 1
ATOM 2245 N N . GLN B 1 80 ? 39.140 75.488 44.278 1.00 33.80 80 GLN B N 1
ATOM 2246 C CA . GLN B 1 80 ? 39.844 74.307 44.794 1.00 34.61 80 GLN B CA 1
ATOM 2247 C C . GLN B 1 80 ? 40.694 73.580 43.746 1.00 32.40 80 GLN B C 1
ATOM 2248 O O . GLN B 1 80 ? 41.857 73.262 43.998 1.00 31.80 80 GLN B O 1
ATOM 2254 N N . LYS B 1 81 ? 40.079 73.294 42.597 1.00 31.42 81 LYS B N 1
ATOM 2255 C CA . LYS B 1 81 ? 40.720 72.603 41.480 1.00 29.70 81 LYS B CA 1
ATOM 2256 C C . LYS B 1 81 ? 41.926 73.373 40.911 1.00 29.04 81 LYS B C 1
ATOM 2257 O O . LYS B 1 81 ? 43.002 72.787 40.717 1.00 27.37 81 LYS B O 1
ATOM 2263 N N . VAL B 1 82 ? 41.759 74.682 40.669 1.00 27.47 82 VAL B N 1
ATOM 2264 C CA . VAL B 1 82 ? 42.861 75.501 40.185 1.00 26.84 82 VAL B CA 1
ATOM 2265 C C . VAL B 1 82 ? 44.018 75.499 41.209 1.00 27.08 82 VAL B C 1
ATOM 2266 O O . VAL B 1 82 ? 45.166 75.303 40.842 1.00 26.89 82 VAL B O 1
ATOM 2270 N N . ALA B 1 83 ? 43.694 75.742 42.476 1.00 27.45 83 ALA B N 1
ATOM 2271 C CA . ALA B 1 83 ? 44.692 75.872 43.515 1.00 27.75 83 ALA B CA 1
ATOM 2272 C C . ALA B 1 83 ? 45.465 74.550 43.704 1.00 27.68 83 ALA B C 1
ATOM 2273 O O . ALA B 1 83 ? 46.684 74.566 43.917 1.00 27.71 83 ALA B O 1
ATOM 2275 N N . ARG B 1 84 ? 44.741 73.428 43.667 1.00 27.46 84 ARG B N 1
ATOM 2276 C CA . ARG B 1 84 ? 45.354 72.097 43.829 1.00 27.78 84 ARG B CA 1
ATOM 2277 C C . ARG B 1 84 ? 46.270 71.767 42.648 1.00 27.29 84 ARG B C 1
ATOM 2278 O O . ARG B 1 84 ? 47.409 71.323 42.840 1.00 27.49 84 ARG B O 1
ATOM 2286 N N . PHE B 1 85 ? 45.791 72.020 41.429 1.00 26.97 85 PHE B N 1
ATOM 2287 C CA . PHE B 1 85 ? 46.592 71.863 40.222 1.00 26.58 85 PHE B CA 1
ATOM 2288 C C . PHE B 1 85 ? 47.912 72.663 40.347 1.00 27.36 85 PHE B C 1
ATOM 2289 O O . PHE B 1 85 ? 48.974 72.115 40.115 1.00 26.06 85 PHE B O 1
ATOM 2297 N N . ASN B 1 86 ? 47.837 73.947 40.734 1.00 26.52 86 ASN B N 1
ATOM 2298 C CA . ASN B 1 86 ? 49.040 74.753 40.896 1.00 26.93 86 ASN B CA 1
ATOM 2299 C C . ASN B 1 86 ? 49.973 74.255 41.996 1.00 26.93 86 ASN B C 1
ATOM 2300 O O . ASN B 1 86 ? 51.188 74.303 41.848 1.00 27.22 86 ASN B O 1
ATOM 2305 N N . GLU B 1 87 ? 49.394 73.773 43.091 1.00 26.82 87 GLU B N 1
ATOM 2306 C CA . GLU B 1 87 ? 50.142 73.219 44.216 1.00 28.84 87 GLU B CA 1
ATOM 2307 C C . GLU B 1 87 ? 50.988 72.030 43.738 1.00 27.24 87 GLU B C 1
ATOM 2308 O O . GLU B 1 87 ? 52.136 71.854 44.135 1.00 25.46 87 GLU B O 1
ATOM 2314 N N . LEU B 1 88 ? 50.406 71.237 42.834 1.00 25.94 88 LEU B N 1
ATOM 2315 C CA . LEU B 1 88 ? 51.097 70.093 42.263 1.00 24.36 88 LEU B CA 1
ATOM 2316 C C . LEU B 1 88 ? 52.269 70.544 41.432 1.00 22.72 88 LEU B C 1
ATOM 2317 O O . LEU B 1 88 ? 53.354 70.008 41.589 1.00 23.15 88 LEU B O 1
ATOM 2322 N N . THR B 1 89 ? 52.075 71.551 40.574 1.00 22.10 89 THR B N 1
ATOM 2323 C CA . THR B 1 89 ? 53.154 72.058 39.746 1.00 22.30 89 THR B CA 1
ATOM 2324 C C . THR B 1 89 ? 54.318 72.628 40.597 1.00 24.14 89 THR B C 1
ATOM 2325 O O . THR B 1 89 ? 55.484 72.405 40.265 1.00 23.67 89 THR B O 1
ATOM 2329 N N . ASP B 1 90 ? 53.977 73.346 41.674 1.00 24.68 90 ASP B N 1
ATOM 2330 C CA . ASP B 1 90 ? 54.970 73.984 42.558 1.00 26.42 90 ASP B CA 1
ATOM 2331 C C . ASP B 1 90 ? 55.771 72.948 43.334 1.00 25.54 90 ASP B C 1
ATOM 2332 O O . ASP B 1 90 ? 56.959 73.117 43.566 1.00 26.92 90 ASP B O 1
ATOM 2337 N N . GLN B 1 91 ? 55.101 71.876 43.732 1.00 26.00 91 GLN B N 1
ATOM 2338 C CA . GLN B 1 91 ? 55.723 70.731 44.385 1.00 24.64 91 GLN B CA 1
ATOM 2339 C C . GLN B 1 91 ? 56.835 70.126 43.513 1.00 25.41 91 GLN B C 1
ATOM 2340 O O . GLN B 1 91 ? 57.952 69.845 44.014 1.00 25.87 91 GLN B O 1
ATOM 2346 N N . PHE B 1 92 ? 56.542 69.918 42.229 1.00 24.46 92 PHE B N 1
ATOM 2347 C CA . PHE B 1 92 ? 57.543 69.426 41.296 1.00 24.45 92 PHE B CA 1
ATOM 2348 C C . PHE B 1 92 ? 58.686 70.445 41.179 1.00 24.83 92 PHE B C 1
ATOM 2349 O O . PHE B 1 92 ? 59.859 70.090 41.113 1.00 23.91 92 PHE B O 1
ATOM 2357 N N . LEU B 1 93 ? 58.345 71.725 41.117 1.00 25.74 93 LEU B N 1
ATOM 2358 C CA . LEU B 1 93 ? 59.376 72.756 40.925 1.00 26.16 93 LEU B CA 1
ATOM 2359 C C . LEU B 1 93 ? 60.321 72.835 42.135 1.00 26.68 93 LEU B C 1
ATOM 2360 O O . LEU B 1 93 ? 61.503 73.128 41.965 1.00 28.01 93 LEU B O 1
ATOM 2365 N N . SER B 1 94 ? 59.796 72.493 43.309 1.00 26.70 94 SER B N 1
ATOM 2366 C CA . SER B 1 94 ? 60.484 72.519 44.590 1.00 28.47 94 SER B CA 1
ATOM 2367 C C . SER B 1 94 ? 61.379 71.306 44.886 1.00 28.42 94 SER B C 1
ATOM 2368 O O . SER B 1 94 ? 62.106 71.316 45.898 1.00 29.23 94 SER B O 1
ATOM 2371 N N . ALA B 1 95 ? 61.293 70.262 44.046 1.00 26.67 95 ALA B N 1
ATOM 2372 C CA . ALA B 1 95 ? 61.992 69.005 44.297 1.00 25.14 95 ALA B CA 1
ATOM 2373 C C . ALA B 1 95 ? 63.343 69.039 43.585 1.00 24.25 95 ALA B C 1
ATOM 2374 O O . ALA B 1 95 ? 63.438 69.440 42.433 1.00 23.92 95 ALA B O 1
ATOM 2376 N N . ASP B 1 96 ? 64.390 68.584 44.250 1.00 23.54 96 ASP B N 1
ATOM 2377 C CA . ASP B 1 96 ? 65.676 68.445 43.556 1.00 23.67 96 ASP B CA 1
ATOM 2378 C C . ASP B 1 96 ? 65.736 67.155 42.764 1.00 22.73 96 ASP B C 1
ATOM 2379 O O . ASP B 1 96 ? 66.430 67.049 41.742 1.00 23.60 96 ASP B O 1
ATOM 2384 N N . LYS B 1 97 ? 64.992 66.169 43.257 1.00 22.84 97 LYS B N 1
ATOM 2385 C CA . LYS B 1 97 ? 65.063 64.811 42.698 1.00 21.37 97 LYS B CA 1
ATOM 2386 C C . LYS B 1 97 ? 63.648 64.252 42.716 1.00 21.02 97 LYS B C 1
ATOM 2387 O O . LYS B 1 97 ? 62.860 64.538 43.640 1.00 20.36 97 LYS B O 1
ATOM 2393 N N . VAL B 1 98 ? 63.348 63.445 41.698 1.00 19.36 98 VAL B N 1
ATOM 2394 C CA . VAL B 1 98 ? 62.026 62.882 41.580 1.00 19.29 98 VAL B CA 1
ATOM 2395 C C . VAL B 1 98 ? 62.132 61.376 41.319 1.00 17.33 98 VAL B C 1
ATOM 2396 O O . VAL B 1 98 ? 62.868 60.944 40.454 1.00 17.54 98 VAL B O 1
ATOM 2400 N N . VAL B 1 99 ? 61.381 60.599 42.083 1.00 16.75 99 VAL B N 1
ATOM 2401 C CA . VAL B 1 99 ? 61.232 59.160 41.797 1.00 16.71 99 VAL B CA 1
ATOM 2402 C C . VAL B 1 99 ? 59.744 58.854 41.488 1.00 16.17 99 VAL B C 1
ATOM 2403 O O . VAL B 1 99 ? 58.847 59.256 42.223 1.00 19.05 99 VAL B O 1
ATOM 2407 N N . ILE B 1 100 ? 59.505 58.171 40.391 1.00 15.91 100 ILE B N 1
ATOM 2408 C CA . ILE B 1 100 ? 58.157 57.816 39.951 1.00 15.42 100 ILE B CA 1
ATOM 2409 C C . ILE B 1 100 ? 58.093 56.311 39.889 1.00 15.10 100 ILE B C 1
ATOM 2410 O O . ILE B 1 100 ? 59.017 55.674 39.339 1.00 17.13 100 ILE B O 1
ATOM 2415 N N . ALA B 1 101 ? 57.025 55.750 40.443 1.00 14.61 101 ALA B N 1
ATOM 2416 C CA . ALA B 1 101 ? 56.872 54.274 40.544 1.00 15.17 101 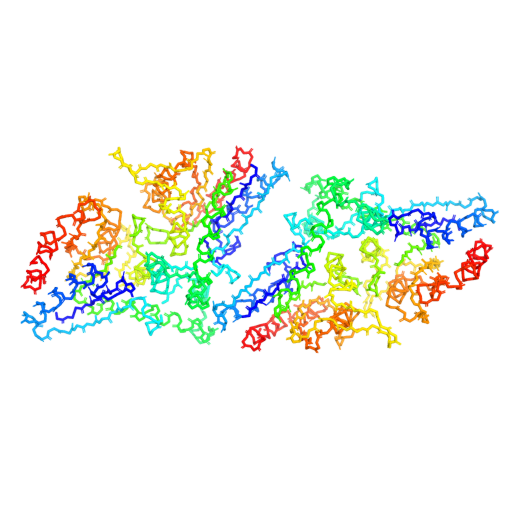ALA B CA 1
ATOM 2417 C C . ALA B 1 101 ? 55.492 53.970 40.025 1.00 15.87 101 ALA B C 1
ATOM 2418 O O . ALA B 1 101 ? 54.487 54.543 40.493 1.00 15.92 101 ALA B O 1
ATOM 2420 N N . ASN B 1 102 ? 55.428 53.093 39.028 1.00 15.04 102 ASN B N 1
ATOM 2421 C CA . ASN B 1 102 ? 54.119 52.710 38.484 1.00 16.00 102 ASN B CA 1
ATOM 2422 C C . ASN B 1 102 ? 54.213 51.341 37.799 1.00 15.47 102 ASN B C 1
ATOM 2423 O O . ASN B 1 102 ? 55.301 50.983 37.337 1.00 15.57 102 ASN B O 1
ATOM 2428 N N . PRO B 1 103 ? 53.072 50.628 37.673 1.00 16.03 103 PRO B N 1
ATOM 2429 C CA . PRO B 1 103 ? 53.043 49.472 36.797 1.00 16.71 103 PRO B CA 1
ATOM 2430 C C . PRO B 1 103 ? 52.743 49.923 35.345 1.00 18.00 103 PRO B C 1
ATOM 2431 O O . PRO B 1 103 ? 52.200 51.028 35.096 1.00 16.15 103 PRO B O 1
ATOM 2443 N N . TRP B 1 105 ? 50.346 49.508 32.398 1.00 18.96 105 TRP B N 1
ATOM 2444 C CA . TRP B 1 105 ? 48.983 49.081 32.120 1.00 18.61 105 TRP B CA 1
ATOM 2445 C C . TRP B 1 105 ? 48.634 49.461 30.682 1.00 18.34 105 TRP B C 1
ATOM 2446 O O . TRP B 1 105 ? 48.567 50.623 30.333 1.00 17.27 105 TRP B O 1
ATOM 2457 N N . ASN B 1 106 ? 48.493 48.433 29.857 1.00 19.37 106 ASN B N 1
ATOM 2458 C CA . ASN B 1 106 ? 48.189 48.565 28.438 1.00 20.01 106 ASN B CA 1
ATOM 2459 C C . ASN B 1 106 ? 49.167 49.453 27.680 1.00 21.91 106 ASN B C 1
ATOM 2460 O O . ASN B 1 106 ? 48.778 50.454 27.157 1.00 22.01 106 ASN B O 1
ATOM 2465 N N . LEU B 1 107 ? 50.461 49.127 27.762 1.00 24.03 107 LEU B N 1
ATOM 2466 C CA . LEU B 1 107 ? 51.561 49.873 27.081 1.00 25.82 107 LEU B CA 1
ATOM 2467 C C . LEU B 1 107 ? 51.664 51.365 27.389 1.00 26.25 107 LEU B C 1
ATOM 2468 O O . LEU B 1 107 ? 52.141 52.140 26.527 1.00 28.47 107 LEU B O 1
ATOM 2473 N N . ASN B 1 108 ? 51.162 51.792 28.537 1.00 24.15 108 ASN B N 1
ATOM 2474 C CA . ASN B 1 108 ? 51.071 53.212 28.848 1.00 22.49 108 ASN B CA 1
ATOM 2475 C C . ASN B 1 108 ? 51.066 53.373 30.362 1.00 19.86 108 ASN B C 1
ATOM 2476 O O . ASN B 1 108 ? 51.099 52.398 31.081 1.00 20.65 108 ASN B O 1
ATOM 2481 N N . VAL B 1 109 ? 51.060 54.605 30.846 1.00 19.31 109 VAL B N 1
ATOM 2482 C CA . VAL B 1 109 ? 51.000 54.876 32.263 1.00 18.56 109 VAL B CA 1
ATOM 2483 C C . VAL B 1 109 ? 49.573 54.755 32.834 1.00 18.97 109 VAL B C 1
ATOM 2484 O O . VAL B 1 109 ? 48.611 54.988 32.125 1.00 18.61 109 VAL B O 1
ATOM 2488 N N . PRO B 1 110 ? 49.457 54.497 34.152 1.00 18.34 110 PRO B N 1
ATOM 2489 C CA . PRO B 1 110 ? 48.143 54.574 34.811 1.00 17.11 110 PRO B CA 1
ATOM 2490 C C . PRO B 1 110 ? 47.508 55.953 34.594 1.00 17.40 110 PRO B C 1
ATOM 2491 O O . PRO B 1 110 ? 48.211 56.990 34.537 1.00 16.31 110 PRO B O 1
ATOM 2495 N N . THR B 1 111 ? 46.190 55.966 34.446 1.00 16.29 111 THR B N 1
ATOM 2496 C CA . THR B 1 111 ? 45.458 57.220 34.276 1.00 16.86 111 THR B CA 1
ATOM 2497 C C . THR B 1 111 ? 45.898 58.374 35.241 1.00 16.70 111 THR B C 1
ATOM 2498 O O . THR B 1 111 ? 46.077 59.512 34.799 1.00 14.71 111 THR B O 1
ATOM 2502 N N . ARG B 1 112 ? 46.101 58.082 36.525 1.00 17.42 112 ARG B N 1
ATOM 2503 C CA . ARG B 1 112 ? 46.469 59.157 37.464 1.00 18.40 112 ARG B CA 1
ATOM 2504 C C . ARG B 1 112 ? 47.872 59.612 37.368 1.00 17.34 112 ARG B C 1
ATOM 2505 O O . ARG B 1 112 ? 48.173 60.719 37.790 1.00 17.38 112 ARG B O 1
ATOM 2513 N N . LEU B 1 113 ? 48.736 58.768 36.811 1.00 16.36 113 LEU B N 1
ATOM 2514 C CA . LEU B 1 113 ? 50.095 59.227 36.486 1.00 15.74 113 LEU B CA 1
ATOM 2515 C C . LEU B 1 113 ? 50.033 60.211 35.318 1.00 16.29 113 LEU B C 1
ATOM 2516 O O . LEU B 1 113 ? 50.726 61.216 35.364 1.00 16.38 113 LEU B O 1
ATOM 2521 N N . LYS B 1 114 ? 49.309 59.892 34.236 1.00 16.11 114 LYS B N 1
ATOM 2522 C CA . LYS B 1 114 ? 49.009 60.902 33.204 1.00 16.16 114 LYS B CA 1
ATOM 2523 C C . LYS B 1 114 ? 48.438 62.216 33.837 1.00 16.28 114 LYS B C 1
ATOM 2524 O O . LYS B 1 114 ? 48.895 63.318 33.483 1.00 16.59 114 LYS B O 1
ATOM 2530 N N . ALA B 1 115 ? 47.500 62.109 34.786 1.00 14.61 115 ALA B N 1
ATOM 2531 C CA . ALA B 1 115 ? 46.968 63.278 35.473 1.00 15.81 115 ALA B CA 1
ATOM 2532 C C . ALA B 1 115 ? 48.090 64.083 36.187 1.00 17.46 115 ALA B C 1
ATOM 2533 O O . ALA B 1 115 ? 48.095 65.335 36.130 1.00 16.61 115 ALA B O 1
ATOM 2535 N N . TRP B 1 116 ? 49.023 63.378 36.835 1.00 16.36 116 TRP B N 1
ATOM 2536 C CA . TRP B 1 116 ? 50.178 64.051 37.421 1.00 17.46 116 TRP B CA 1
ATOM 2537 C C . TRP B 1 116 ? 51.110 64.712 36.375 1.00 17.64 116 TRP B C 1
ATOM 2538 O O . TRP B 1 116 ? 51.552 65.865 36.572 1.00 18.57 116 TRP B O 1
ATOM 2549 N N . VAL B 1 117 ? 51.408 64.019 35.289 1.00 17.13 117 VAL B N 1
ATOM 2550 C CA . VAL B 1 117 ? 52.203 64.649 34.200 1.00 18.60 117 VAL B CA 1
ATOM 2551 C C . VAL B 1 117 ? 51.554 65.964 33.705 1.00 20.57 117 VAL B C 1
ATOM 2552 O O . VAL B 1 117 ? 52.271 66.929 33.391 1.00 19.74 117 VAL B O 1
ATOM 2556 N N . ASP B 1 118 ? 50.204 65.979 33.640 1.00 19.51 118 ASP B N 1
ATOM 2557 C CA . ASP B 1 118 ? 49.463 67.156 33.266 1.00 21.01 118 ASP B CA 1
ATOM 2558 C C . ASP B 1 118 ? 49.768 68.351 34.190 1.00 21.15 118 ASP B C 1
ATOM 2559 O O . ASP B 1 118 ? 49.755 69.484 33.734 1.00 22.93 118 ASP B O 1
ATOM 2564 N N . THR B 1 119 ? 50.029 68.102 35.456 1.00 21.92 119 THR B N 1
ATOM 2565 C CA . THR B 1 119 ? 50.356 69.218 36.377 1.00 21.44 119 THR B CA 1
ATOM 2566 C C . THR B 1 119 ? 51.812 69.668 36.273 1.00 22.38 119 THR B C 1
ATOM 2567 O O . THR B 1 119 ? 52.184 70.708 36.842 1.00 24.07 119 THR B O 1
ATOM 2571 N N . ILE B 1 120 ? 52.647 68.932 35.537 1.00 22.33 120 ILE B N 1
ATOM 2572 C CA . ILE B 1 120 ? 54.071 69.299 35.451 1.00 22.21 120 ILE B CA 1
ATOM 2573 C C . ILE B 1 120 ? 54.538 69.836 34.134 1.00 22.86 120 ILE B C 1
ATOM 2574 O O . ILE B 1 120 ? 55.681 70.231 34.014 1.00 23.74 120 ILE B O 1
ATOM 2579 N N . ASN B 1 121 ? 53.665 69.837 33.150 1.00 23.66 121 ASN B N 1
ATOM 2580 C CA . ASN B 1 121 ? 54.031 70.326 31.850 1.00 25.71 121 ASN B CA 1
ATOM 2581 C C . ASN B 1 121 ? 53.150 71.559 31.611 1.00 26.46 121 ASN B C 1
ATOM 2582 O O . ASN B 1 121 ? 52.039 71.469 31.037 1.00 24.88 121 ASN B O 1
ATOM 2587 N N . VAL B 1 122 ? 53.654 72.698 32.120 1.00 27.08 122 VAL B N 1
ATOM 2588 C CA . VAL B 1 122 ? 52.897 73.943 32.273 1.00 27.12 122 VAL B CA 1
ATOM 2589 C C . VAL B 1 122 ? 53.680 75.153 31.699 1.00 28.11 122 VAL B C 1
ATOM 2590 O O . VAL B 1 122 ? 54.692 75.562 32.249 1.00 26.04 122 VAL B O 1
ATOM 2594 N N . ALA B 1 123 ? 53.187 75.682 30.575 1.00 29.35 123 ALA B N 1
ATOM 2595 C CA . ALA B 1 123 ? 53.710 76.919 29.941 1.00 30.21 123 ALA B CA 1
ATOM 2596 C C . ALA B 1 123 ? 53.789 78.032 30.973 1.00 30.53 123 ALA B C 1
ATOM 2597 O O . ALA B 1 123 ? 52.813 78.346 31.659 1.00 31.55 123 ALA B O 1
ATOM 2599 N N . GLY B 1 124 ? 54.993 78.549 31.171 1.00 31.12 124 GLY B N 1
ATOM 2600 C CA . GLY B 1 124 ? 55.184 79.615 32.138 1.00 30.35 124 GLY B CA 1
ATOM 2601 C C . GLY B 1 124 ? 55.700 79.163 33.488 1.00 30.85 124 GLY B C 1
ATOM 2602 O O . GLY B 1 124 ? 56.048 80.004 34.320 1.00 30.01 124 GLY B O 1
ATOM 2603 N N . LYS B 1 125 ? 55.754 77.839 33.706 1.00 29.66 125 LYS B N 1
ATOM 2604 C CA . LYS B 1 125 ? 56.218 77.292 34.988 1.00 28.94 125 LYS B CA 1
ATOM 2605 C C . LYS B 1 125 ? 57.316 76.242 34.777 1.00 28.26 125 LYS B C 1
ATOM 2606 O O . LYS B 1 125 ? 58.319 76.285 35.466 1.00 28.35 125 LYS B O 1
ATOM 2612 N N . THR B 1 126 ? 57.135 75.312 33.826 1.00 27.19 126 THR B N 1
ATOM 2613 C CA . THR B 1 126 ? 58.166 74.298 33.565 1.00 26.28 126 THR B CA 1
ATOM 2614 C C . THR B 1 126 ? 58.767 74.303 32.165 1.00 27.82 126 THR B C 1
ATOM 2615 O O . THR B 1 126 ? 59.849 73.721 31.947 1.00 27.61 126 THR B O 1
ATOM 2619 N N . PHE B 1 127 ? 58.063 74.910 31.204 1.00 29.14 127 PHE B N 1
ATOM 2620 C CA . PHE B 1 127 ? 58.604 75.166 29.856 1.00 30.58 127 PHE B CA 1
ATOM 2621 C C . PHE B 1 127 ? 58.034 76.505 29.374 1.00 32.21 127 PHE B C 1
ATOM 2622 O O . PHE B 1 127 ? 57.165 77.099 30.022 1.00 31.17 127 PHE B O 1
ATOM 2630 N N . GLN B 1 128 ? 58.525 76.938 28.214 1.00 34.80 128 GLN B N 1
ATOM 2631 C CA . GLN B 1 128 ? 58.088 78.176 27.548 1.00 37.37 128 GLN B CA 1
ATOM 2632 C C . GLN B 1 128 ? 58.088 78.022 26.017 1.00 38.17 128 GLN B C 1
ATOM 2633 O O . GLN B 1 128 ? 58.926 77.314 25.435 1.00 39.13 128 GLN B O 1
ATOM 2639 N N . TYR B 1 129 ? 57.160 78.687 25.346 1.00 39.97 129 TYR B N 1
ATOM 2640 C CA . TYR B 1 129 ? 57.227 78.758 23.887 1.00 41.42 129 TYR B CA 1
ATOM 2641 C C . TYR B 1 129 ? 58.186 79.884 23.480 1.00 42.31 129 TYR B C 1
ATOM 2642 O O . TYR B 1 129 ? 58.243 80.922 24.155 1.00 42.11 129 TYR B O 1
ATOM 2651 N N . THR B 1 130 ? 58.968 79.651 22.412 1.00 43.69 130 THR B N 1
ATOM 2652 C CA . THR B 1 130 ? 59.933 80.647 21.887 1.00 44.18 130 THR B CA 1
ATOM 2653 C C . THR B 1 130 ? 59.997 80.604 20.370 1.00 45.03 130 THR B C 1
ATOM 2654 O O . THR B 1 130 ? 59.281 79.817 19.728 1.00 45.19 130 THR B O 1
ATOM 2658 N N . ALA B 1 131 ? 60.859 81.449 19.799 1.00 45.92 131 ALA B N 1
ATOM 2659 C CA . ALA B 1 131 ? 61.111 81.470 18.348 1.00 46.52 131 ALA B CA 1
ATOM 2660 C C . ALA B 1 131 ? 61.947 80.253 17.900 1.00 47.03 131 ALA B C 1
ATOM 2661 O O . ALA B 1 131 ? 61.724 79.696 16.799 1.00 47.51 131 ALA B O 1
ATOM 2663 N N . GLU B 1 132 ? 62.905 79.863 18.749 1.00 47.25 132 GLU B N 1
ATOM 2664 C CA . GLU B 1 132 ? 63.759 78.688 18.526 1.00 47.81 132 GLU B CA 1
ATOM 2665 C C . GLU B 1 132 ? 63.018 77.338 18.702 1.00 46.77 132 GLU B C 1
ATOM 2666 O O . GLU B 1 132 ? 63.413 76.317 18.101 1.00 47.13 132 GLU B O 1
ATOM 2672 N N . GLY B 1 133 ? 61.955 77.347 19.513 1.00 45.34 133 GLY B N 1
ATOM 2673 C CA . GLY B 1 133 ? 61.164 76.154 19.820 1.00 43.79 133 GLY B CA 1
ATOM 2674 C C . GLY B 1 133 ? 60.691 76.228 21.264 1.00 42.45 133 GLY B C 1
ATOM 2675 O O . GLY B 1 133 ? 60.942 77.235 21.941 1.00 42.39 133 GLY B O 1
ATOM 2676 N N . PRO B 1 134 ? 59.977 75.186 21.757 1.00 41.22 134 PRO B N 1
ATOM 2677 C CA . PRO B 1 134 ? 59.688 75.269 23.185 1.00 40.09 134 PRO B CA 1
ATOM 2678 C C . PRO B 1 134 ? 61.012 75.044 23.939 1.00 38.44 134 PRO B C 1
ATOM 2679 O O . PRO B 1 134 ? 61.916 74.382 23.411 1.00 38.35 134 PRO B O 1
ATOM 2683 N N . LYS B 1 135 ? 61.173 75.645 25.107 1.00 37.32 135 LYS B N 1
ATOM 2684 C CA . LYS B 1 135 ? 62.395 75.422 25.875 1.00 36.48 135 LYS B CA 1
ATOM 2685 C C . LYS B 1 135 ? 62.104 75.178 27.354 1.00 34.88 135 LYS B C 1
ATOM 2686 O O . LYS B 1 135 ? 61.131 75.720 27.879 1.00 35.12 135 LYS B O 1
ATOM 2692 N N . PRO B 1 136 ? 62.932 74.337 28.035 1.00 34.36 136 PRO B N 1
ATOM 2693 C CA . PRO B 1 136 ? 62.742 74.012 29.463 1.00 33.23 136 PRO B CA 1
ATOM 2694 C C . PRO B 1 136 ? 62.792 75.229 30.364 1.00 33.12 136 PRO B C 1
ATOM 2695 O O . PRO B 1 136 ? 63.454 76.197 30.035 1.00 34.35 136 PRO B O 1
ATOM 2699 N N . LEU B 1 137 ? 62.121 75.187 31.502 1.00 31.24 137 LEU B N 1
ATOM 2700 C CA . LEU B 1 137 ? 62.274 76.238 32.500 1.00 31.49 137 LEU B CA 1
ATOM 2701 C C . LEU B 1 137 ? 62.888 75.704 33.778 1.00 31.36 137 LEU B C 1
ATOM 2702 O O . LEU B 1 137 ? 62.966 76.405 34.791 1.00 32.66 137 LEU B O 1
ATOM 2707 N N . THR B 1 138 ? 63.343 74.457 33.726 1.00 31.18 138 THR B N 1
ATOM 2708 C CA . THR B 1 138 ? 63.829 73.759 34.916 1.00 31.03 138 THR B CA 1
ATOM 2709 C C . THR B 1 138 ? 65.278 73.384 34.633 1.00 29.50 138 THR B C 1
ATOM 2710 O O . THR B 1 138 ? 65.618 73.039 33.514 1.00 29.20 138 THR B O 1
ATOM 2714 N N . SER B 1 139 ? 66.131 73.448 35.638 1.00 29.26 139 SER B N 1
ATOM 2715 C CA . SER B 1 139 ? 67.510 72.967 35.474 1.00 29.87 139 SER B CA 1
ATOM 2716 C C . SER B 1 139 ? 67.972 72.244 36.715 1.00 28.06 139 SER B C 1
ATOM 2717 O O . SER B 1 139 ? 67.549 72.579 37.801 1.00 28.63 139 SER B O 1
ATOM 2720 N N . GLY B 1 140 ? 68.858 71.280 36.537 1.00 27.85 140 GLY B N 1
ATOM 2721 C CA . GLY B 1 140 ? 69.534 70.619 37.640 1.00 27.99 140 GLY B CA 1
ATOM 2722 C C . GLY B 1 140 ? 68.841 69.440 38.309 1.00 27.66 140 GLY B C 1
ATOM 2723 O O . GLY B 1 140 ? 69.457 68.751 39.132 1.00 27.46 140 GLY B O 1
ATOM 2724 N N . LYS B 1 141 ? 67.560 69.208 37.997 1.00 26.66 141 LYS B N 1
ATOM 2725 C CA . LYS B 1 141 ? 66.844 68.057 38.558 1.00 24.77 141 LYS B CA 1
ATOM 2726 C C . LYS B 1 141 ? 67.321 66.689 38.037 1.00 24.19 141 LYS B C 1
ATOM 2727 O O . LYS B 1 141 ? 67.868 66.563 36.952 1.00 25.05 141 LYS B O 1
ATOM 2733 N N . LYS B 1 142 ? 67.074 65.668 38.849 1.00 23.61 142 LYS B N 1
ATOM 2734 C CA . LYS B 1 142 ? 67.320 64.273 38.501 1.00 24.04 142 LYS B CA 1
ATOM 2735 C C . LYS B 1 142 ? 66.032 63.469 38.716 1.00 21.26 142 LYS B C 1
ATOM 2736 O O . LYS B 1 142 ? 65.253 63.787 39.641 1.00 21.79 142 LYS B O 1
ATOM 2742 N N . ALA B 1 143 ? 65.853 62.419 37.916 1.00 19.60 143 ALA B N 1
ATOM 2743 C CA . ALA B 1 143 ? 64.692 61.520 38.025 1.00 19.15 143 ALA B CA 1
ATOM 2744 C C . ALA B 1 143 ? 65.073 60.056 37.958 1.00 17.74 143 ALA B C 1
ATOM 2745 O O . ALA B 1 143 ? 66.039 59.675 37.270 1.00 17.63 143 ALA B O 1
ATOM 2747 N N . LEU B 1 144 ? 64.300 59.255 38.703 1.00 17.27 144 LEU B N 1
ATOM 2748 C CA . LEU B 1 144 ? 64.344 57.806 38.644 1.00 16.67 144 LEU B CA 1
ATOM 2749 C C . LEU B 1 144 ? 62.934 57.285 38.349 1.00 16.52 144 LEU B C 1
ATOM 2750 O O . LEU B 1 144 ? 61.950 57.656 39.042 1.00 17.58 144 LEU B O 1
ATOM 2755 N N . HIS B 1 145 ? 62.829 56.480 37.292 1.00 15.96 145 HIS B N 1
ATOM 2756 C CA . HIS B 1 145 ? 61.538 55.892 36.906 1.00 15.72 145 HIS B CA 1
ATOM 2757 C C . HIS B 1 145 ? 61.592 54.395 37.242 1.00 15.48 145 HIS B C 1
ATOM 2758 O O . HIS B 1 145 ? 62.391 53.636 36.648 1.00 15.93 145 HIS B O 1
ATOM 2765 N N . ILE B 1 146 ? 60.782 54.000 38.225 1.00 15.86 146 ILE B N 1
ATOM 2766 C CA . ILE B 1 146 ? 60.679 52.592 38.680 1.00 15.60 146 ILE B CA 1
ATOM 2767 C C . ILE B 1 146 ? 59.390 52.059 38.093 1.00 16.75 146 ILE B C 1
ATOM 2768 O O . ILE B 1 146 ? 58.296 52.539 38.464 1.00 16.14 146 ILE B O 1
ATOM 2773 N N . GLN B 1 147 ? 59.490 51.086 37.178 1.00 16.04 147 GLN B N 1
ATOM 2774 C CA . GLN B 1 147 ? 58.271 50.577 36.535 1.00 16.47 147 GLN B CA 1
ATOM 2775 C C . GLN B 1 147 ? 58.326 49.073 36.366 1.00 15.87 147 GLN B C 1
ATOM 2776 O O . GLN B 1 147 ? 59.359 48.536 35.986 1.00 16.41 147 GLN B O 1
ATOM 2782 N N . SER B 1 148 ? 57.228 48.407 36.713 1.00 17.00 148 SER B N 1
ATOM 2783 C CA . SER B 1 148 ? 57.106 46.950 36.479 1.00 17.23 148 SER B CA 1
ATOM 2784 C C . SER B 1 148 ? 56.243 46.643 35.248 1.00 18.96 148 SER B C 1
ATOM 2785 O O . SER B 1 148 ? 55.148 47.250 35.050 1.00 16.67 148 SER B O 1
ATOM 2788 N N . ASN B 1 149 ? 56.763 45.728 34.406 1.00 19.50 149 ASN B N 1
ATOM 2789 C CA . ASN B 1 149 ? 56.115 45.358 33.138 1.00 20.09 149 ASN B CA 1
ATOM 2790 C C . ASN B 1 149 ? 55.938 43.841 33.112 1.00 20.85 149 ASN B C 1
ATOM 2791 O O . ASN B 1 149 ? 56.820 43.101 33.614 1.00 18.46 149 ASN B O 1
ATOM 2796 N N . GLY B 1 150 ? 54.844 43.375 32.498 1.00 20.93 150 GLY B N 1
ATOM 2797 C CA . GLY B 1 150 ? 54.588 41.933 32.326 1.00 24.06 150 GLY B CA 1
ATOM 2798 C C . GLY B 1 150 ? 55.715 41.287 31.533 1.00 24.98 150 GLY B C 1
ATOM 2799 O O . GLY B 1 150 ? 56.326 40.319 31.994 1.00 24.45 150 GLY B O 1
ATOM 2800 N N . GLY B 1 151 ? 56.034 41.846 30.371 1.00 26.71 151 GLY B N 1
ATOM 2801 C CA . GLY B 1 151 ? 57.092 41.258 29.514 1.00 28.25 151 GLY B CA 1
ATOM 2802 C C . GLY B 1 151 ? 58.398 42.041 29.497 1.00 29.84 151 GLY B C 1
ATOM 2803 O O . GLY B 1 151 ? 58.575 42.963 30.301 1.00 29.50 151 GLY B O 1
ATOM 2804 N N . PHE B 1 152 ? 59.308 41.692 28.584 1.00 30.74 152 PHE B N 1
ATOM 2805 C CA . PHE B 1 152 ? 60.613 42.358 28.479 1.00 33.58 152 PHE B CA 1
ATOM 2806 C C . PHE B 1 152 ? 60.589 43.458 27.407 1.00 35.85 152 PHE B C 1
ATOM 2807 O O . PHE B 1 152 ? 60.421 43.217 26.213 1.00 36.80 152 PHE B O 1
ATOM 2815 N N . TYR B 1 153 ? 60.728 44.682 27.847 1.00 38.55 153 TYR B N 1
ATOM 2816 C CA . TYR B 1 153 ? 60.729 45.795 26.935 1.00 41.97 153 TYR B CA 1
ATOM 2817 C C . TYR B 1 153 ? 62.141 46.296 27.082 1.00 44.46 153 TYR B C 1
ATOM 2818 O O . TYR B 1 153 ? 62.699 46.297 28.194 1.00 46.76 153 TYR B O 1
ATOM 2827 N N . GLU B 1 154 ? 62.783 46.665 25.997 1.00 46.59 154 GLU B N 1
ATOM 2828 C CA . GLU B 1 154 ? 64.187 47.041 26.174 1.00 48.60 154 GLU B CA 1
ATOM 2829 C C . GLU B 1 154 ? 64.261 48.536 26.511 1.00 48.10 154 GLU B C 1
ATOM 2830 O O . GLU B 1 154 ? 64.911 49.315 25.804 1.00 48.41 154 GLU B O 1
ATOM 2836 N N . GLY B 1 155 ? 63.576 48.914 27.600 1.00 47.47 155 GLY B N 1
ATOM 2837 C CA . GLY B 1 155 ? 63.338 50.313 27.931 1.00 46.80 155 GLY B CA 1
ATOM 2838 C C . GLY B 1 155 ? 62.619 50.994 26.777 1.00 45.55 155 GLY B C 1
ATOM 2839 O O . GLY B 1 155 ? 62.514 52.230 26.720 1.00 46.62 155 GLY B O 1
ATOM 2840 N N . LYS B 1 156 ? 62.092 50.161 25.888 1.00 43.66 156 LYS B N 1
ATOM 2841 C CA . LYS B 1 156 ? 61.551 50.564 24.623 1.00 42.52 156 LYS B CA 1
ATOM 2842 C C . LYS B 1 156 ? 60.029 50.710 24.647 1.00 39.32 156 LYS B C 1
ATOM 2843 O O . LYS B 1 156 ? 59.417 51.007 23.610 1.00 39.78 156 LYS B O 1
ATOM 2849 N N . ASP B 1 157 ? 59.407 50.511 25.815 1.00 34.46 157 ASP B N 1
ATOM 2850 C CA . ASP B 1 157 ? 57.953 50.630 25.918 1.00 30.18 157 ASP B CA 1
ATOM 2851 C C . ASP B 1 157 ? 57.487 52.085 25.858 1.00 28.46 157 ASP B C 1
ATOM 2852 O O . ASP B 1 157 ? 58.263 52.996 26.196 1.00 25.56 157 ASP B O 1
ATOM 2857 N N . PHE B 1 158 ? 56.230 52.288 25.449 1.00 27.28 158 PHE B N 1
ATOM 2858 C CA . PHE B 1 158 ? 55.618 53.614 25.378 1.00 26.75 158 PHE B CA 1
ATOM 2859 C C . PHE B 1 158 ? 55.681 54.330 26.738 1.00 24.77 158 PHE B C 1
ATOM 2860 O O . PHE B 1 158 ? 55.983 55.547 26.788 1.00 22.16 158 PHE B O 1
ATOM 2868 N N . ALA B 1 159 ? 55.295 53.625 27.829 1.00 20.43 159 ALA B N 1
ATOM 2869 C CA . ALA B 1 159 ? 55.153 54.305 29.169 1.00 19.42 159 ALA B CA 1
ATOM 2870 C C . ALA B 1 159 ? 56.438 54.961 29.627 1.00 18.20 159 ALA B C 1
ATOM 2871 O O . ALA B 1 159 ? 56.459 56.136 30.061 1.00 17.69 159 ALA B O 1
ATOM 2873 N N . SER B 1 160 ? 57.522 54.224 29.525 1.00 16.82 160 SER B N 1
ATOM 2874 C CA . SER B 1 160 ? 58.770 54.762 30.061 1.00 18.34 160 SER B CA 1
ATOM 2875 C C . SER B 1 160 ? 59.350 55.789 29.061 1.00 18.23 160 SER B C 1
ATOM 2876 O O . SER B 1 160 ? 59.944 56.783 29.480 1.00 16.93 160 SER B O 1
ATOM 2879 N N . GLN B 1 161 ? 59.117 55.572 27.757 1.00 18.50 161 GLN B N 1
ATOM 2880 C CA . GLN B 1 161 ? 59.499 56.578 26.751 1.00 22.20 161 GLN B CA 1
ATOM 2881 C C . GLN B 1 161 ? 58.756 57.863 26.926 1.00 20.69 161 GLN B C 1
ATOM 2882 O O . GLN B 1 161 ? 59.334 58.941 26.736 1.00 21.12 161 GLN B O 1
ATOM 2888 N N . TYR B 1 162 ? 57.467 57.758 27.241 1.00 19.23 162 TYR B N 1
ATOM 2889 C CA . TYR B 1 162 ? 56.644 58.939 27.522 1.00 19.06 162 TYR B CA 1
ATOM 2890 C C . TYR B 1 162 ? 57.153 59.732 28.721 1.00 18.99 162 TYR B C 1
ATOM 2891 O O . TYR B 1 162 ? 57.359 60.969 28.635 1.00 18.37 162 TYR B O 1
ATOM 2900 N N . ILE B 1 163 ? 57.375 59.017 29.829 1.00 17.37 163 ILE B N 1
ATOM 2901 C CA . ILE B 1 163 ? 57.838 59.599 31.057 1.00 18.03 163 ILE B CA 1
ATOM 2902 C C . ILE B 1 163 ? 59.193 60.307 30.837 1.00 18.13 163 ILE B C 1
ATOM 2903 O O . ILE B 1 163 ? 59.354 61.456 31.230 1.00 17.76 163 ILE B O 1
ATOM 2908 N N . LYS B 1 164 ? 60.129 59.617 30.208 1.00 18.57 164 LYS B N 1
ATOM 2909 C CA . LYS B 1 164 ? 61.409 60.219 29.791 1.00 20.55 164 LYS B CA 1
ATOM 2910 C C . LYS B 1 164 ? 61.243 61.448 28.869 1.00 19.99 164 LYS B C 1
ATOM 2911 O O . LYS B 1 164 ? 61.858 62.482 29.148 1.00 17.75 164 LYS B O 1
ATOM 2917 N N . ALA B 1 165 ? 60.382 61.339 27.828 1.00 19.93 165 ALA B N 1
ATOM 2918 C CA . ALA B 1 165 ? 60.003 62.493 26.971 1.00 20.85 165 ALA B CA 1
ATOM 2919 C C . ALA B 1 165 ? 59.555 63.733 27.721 1.00 20.89 165 ALA B C 1
ATOM 2920 O O . ALA B 1 165 ? 60.099 64.828 27.510 1.00 21.07 165 ALA B O 1
ATOM 2922 N N . ILE B 1 166 ? 58.566 63.589 28.596 1.00 21.16 166 ILE B N 1
ATOM 2923 C CA . ILE B 1 166 ? 58.105 64.719 29.379 1.00 20.48 166 ILE B CA 1
ATOM 2924 C C . ILE B 1 166 ? 59.213 65.331 30.254 1.00 20.56 166 ILE B C 1
ATOM 2925 O O . ILE B 1 166 ? 59.442 66.536 30.217 1.00 18.33 166 ILE B O 1
ATOM 2930 N N . LEU B 1 167 ? 59.840 64.500 31.088 1.00 19.20 167 LEU B N 1
ATOM 2931 C CA . LEU B 1 167 ? 60.917 64.964 31.958 1.00 21.00 167 LEU B CA 1
ATOM 2932 C C . LEU B 1 167 ? 62.024 65.738 31.206 1.00 20.93 167 LEU B C 1
ATOM 2933 O O . LEU B 1 167 ? 62.408 66.834 31.639 1.00 22.57 167 LEU B O 1
ATOM 2938 N N . ASN B 1 168 ? 62.530 65.169 30.118 1.00 21.35 168 ASN B N 1
ATOM 2939 C CA . ASN B 1 168 ? 63.558 65.816 29.278 1.00 22.07 168 ASN B CA 1
ATOM 2940 C C . ASN B 1 168 ? 63.051 67.172 28.746 1.00 23.67 168 ASN B C 1
ATOM 2941 O O . ASN B 1 168 ? 63.763 68.186 28.786 1.00 22.02 168 ASN B O 1
ATOM 2946 N N . PHE B 1 169 ? 61.786 67.190 28.317 1.00 24.34 169 PHE B N 1
ATOM 2947 C CA . PHE B 1 169 ? 61.158 68.392 27.692 1.00 25.33 169 PHE B CA 1
ATOM 2948 C C . PHE B 1 169 ? 61.193 69.560 28.650 1.00 25.36 169 PHE B C 1
ATOM 2949 O O . PHE B 1 169 ? 61.419 70.714 28.248 1.00 25.44 169 PHE B O 1
ATOM 2957 N N . ILE B 1 170 ? 60.935 69.270 29.918 1.00 25.14 170 ILE B N 1
ATOM 2958 C CA . ILE B 1 170 ? 60.917 70.316 30.948 1.00 23.81 170 ILE B CA 1
ATOM 2959 C C . ILE B 1 170 ? 62.296 70.566 31.639 1.00 24.18 170 ILE B C 1
ATOM 2960 O O . ILE B 1 170 ? 62.360 71.367 32.544 1.00 23.59 170 ILE B O 1
ATOM 2965 N N . GLY B 1 171 ? 63.385 69.940 31.165 1.00 22.50 171 GLY B N 1
ATOM 2966 C CA . GLY B 1 171 ? 64.723 70.261 31.689 1.00 23.78 171 GLY B CA 1
ATOM 2967 C C . GLY B 1 171 ? 65.402 69.217 32.574 1.00 24.88 171 GLY B C 1
ATOM 2968 O O . GLY B 1 171 ? 66.474 69.469 33.133 1.00 24.30 171 GLY B O 1
ATOM 2969 N N . VAL B 1 172 ? 64.775 68.047 32.721 1.00 25.02 172 VAL B N 1
ATOM 2970 C CA . VAL B 1 172 ? 65.335 66.996 33.571 1.00 25.97 172 VAL B CA 1
ATOM 2971 C C . VAL B 1 172 ? 66.119 66.114 32.640 1.00 26.18 172 VAL B C 1
ATOM 2972 O O . VAL B 1 172 ? 65.538 65.244 31.976 1.00 24.83 172 VAL B O 1
ATOM 2976 N N . ASP B 1 173 ? 67.434 66.353 32.554 1.00 27.51 173 ASP B N 1
ATOM 2977 C CA . ASP B 1 173 ? 68.241 65.646 31.560 1.00 29.63 173 ASP B CA 1
ATOM 2978 C C . ASP B 1 173 ? 68.744 64.299 32.050 1.00 28.75 173 ASP B C 1
ATOM 2979 O O . ASP B 1 173 ? 69.083 63.454 31.246 1.00 29.06 173 ASP B O 1
ATOM 2984 N N . GLN B 1 174 ? 68.778 64.102 33.368 1.00 28.36 174 GLN B N 1
ATOM 2985 C CA . GLN B 1 174 ? 69.184 62.816 33.933 1.00 28.86 174 GLN B CA 1
ATOM 2986 C C . GLN B 1 174 ? 67.906 62.069 34.296 1.00 26.35 174 GLN B C 1
ATOM 2987 O O . GLN B 1 174 ? 67.206 62.518 35.217 1.00 25.71 174 GLN B O 1
ATOM 2993 N N . VAL B 1 175 ? 67.599 60.994 33.549 1.00 25.00 175 VAL B N 1
ATOM 2994 C CA . VAL B 1 175 ? 66.425 60.112 33.824 1.00 23.27 175 VAL B CA 1
ATOM 2995 C C . VAL B 1 175 ? 66.898 58.637 33.905 1.00 22.77 175 VAL B C 1
ATOM 2996 O O . VAL B 1 175 ? 67.214 58.048 32.902 1.00 23.19 175 VAL B O 1
ATOM 3000 N N . ASP B 1 176 ? 67.016 58.107 35.121 1.00 20.94 176 ASP B N 1
ATOM 3001 C CA . ASP B 1 176 ? 67.414 56.740 35.358 1.00 20.89 176 ASP B CA 1
ATOM 3002 C C . ASP B 1 176 ? 66.196 55.833 35.388 1.00 19.93 176 ASP B C 1
ATOM 3003 O O . ASP B 1 176 ? 65.091 56.304 35.679 1.00 19.56 176 ASP B O 1
ATOM 3008 N N . GLY B 1 177 ? 66.404 54.545 35.110 1.00 18.94 177 GLY B N 1
ATOM 3009 C CA . GLY B 1 177 ? 65.319 53.588 35.012 1.00 18.79 177 GLY B CA 1
ATOM 3010 C C . GLY B 1 177 ? 65.571 52.352 35.856 1.00 19.18 177 GLY B C 1
ATOM 3011 O O . GLY B 1 177 ? 66.691 51.888 36.011 1.00 18.19 177 GLY B O 1
ATOM 3012 N N . LEU B 1 178 ? 64.512 51.809 36.394 1.00 18.71 178 LEU B N 1
ATOM 3013 C CA . LEU B 1 178 ? 64.586 50.519 37.042 1.00 19.46 178 LEU B CA 1
ATOM 3014 C C . LEU B 1 178 ? 63.356 49.772 36.651 1.00 19.75 178 LEU B C 1
ATOM 3015 O O . LEU B 1 178 ? 62.254 50.114 37.085 1.00 19.79 178 LEU B O 1
ATOM 3020 N N . PHE B 1 179 ? 63.551 48.717 35.861 1.00 19.90 179 PHE B N 1
ATOM 3021 C CA . PHE B 1 179 ? 62.433 48.010 35.269 1.00 20.50 179 PHE B CA 1
ATOM 3022 C C . PHE B 1 179 ? 62.411 46.592 35.779 1.00 20.85 179 PHE B C 1
ATOM 3023 O O . PHE B 1 179 ? 63.421 45.870 35.699 1.00 21.48 179 PHE B O 1
ATOM 3031 N N . ILE B 1 180 ? 61.292 46.263 36.425 1.00 19.84 180 ILE B N 1
ATOM 3032 C CA . ILE B 1 180 ? 61.031 44.936 36.996 1.00 19.17 180 ILE B CA 1
ATOM 3033 C C . ILE B 1 180 ? 60.109 44.220 35.992 1.00 19.86 180 ILE B C 1
ATOM 3034 O O . ILE B 1 180 ? 58.902 44.388 35.991 1.00 19.69 180 ILE B O 1
ATOM 3039 N N . GLU B 1 181 ? 60.709 43.416 35.138 1.00 20.83 181 GLU B N 1
ATOM 3040 C CA . GLU B 1 181 ? 60.041 42.852 33.971 1.00 22.83 181 GLU B CA 1
ATOM 3041 C C . GLU B 1 181 ? 60.049 41.321 33.923 1.00 22.99 181 GLU B C 1
ATOM 3042 O O . GLU B 1 181 ? 60.931 40.667 34.478 1.00 22.48 181 GLU B O 1
ATOM 3048 N N . GLY B 1 182 ? 59.084 40.775 33.197 1.00 24.21 182 GLY B N 1
ATOM 3049 C CA . GLY B 1 182 ? 59.170 39.390 32.731 1.00 24.96 182 GLY B CA 1
ATOM 3050 C C . GLY B 1 182 ? 58.642 38.360 33.674 1.00 24.88 182 GLY B C 1
ATOM 3051 O O . GLY B 1 182 ? 58.574 37.171 33.319 1.00 25.43 182 GLY B O 1
ATOM 3052 N N . ILE B 1 183 ? 58.228 38.780 34.873 1.00 24.81 183 ILE B N 1
ATOM 3053 C CA . ILE B 1 183 ? 57.773 37.795 35.871 1.00 25.18 183 ILE B CA 1
ATOM 3054 C C . ILE B 1 183 ? 56.441 37.115 35.473 1.00 26.12 183 ILE B C 1
ATOM 3055 O O . ILE B 1 183 ? 56.253 35.898 35.674 1.00 24.13 183 ILE B O 1
ATOM 3060 N N . ASP B 1 184 ? 55.537 37.904 34.885 1.00 26.06 184 ASP B N 1
ATOM 3061 C CA . ASP B 1 184 ? 54.326 37.320 34.284 1.00 27.37 184 ASP B CA 1
ATOM 3062 C C . A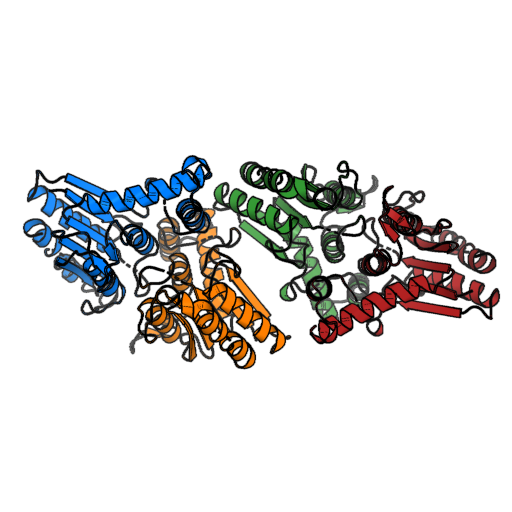SP B 1 184 ? 54.642 36.262 33.212 1.00 28.34 184 ASP B C 1
ATOM 3063 O O . ASP B 1 184 ? 53.942 35.268 33.126 1.00 29.66 184 ASP B O 1
ATOM 3068 N N . HIS B 1 185 ? 55.675 36.467 32.395 1.00 29.30 185 HIS B N 1
ATOM 3069 C CA . HIS B 1 185 ? 56.094 35.434 31.445 1.00 31.66 185 HIS B CA 1
ATOM 3070 C C . HIS B 1 185 ? 56.806 34.223 32.062 1.00 31.29 185 HIS B C 1
ATOM 3071 O O . HIS B 1 185 ? 56.665 33.066 31.574 1.00 30.52 185 HIS B O 1
ATOM 3078 N N . PHE B 1 186 ? 57.578 34.480 33.114 1.00 30.40 186 PHE B N 1
ATOM 3079 C CA . PHE B 1 186 ? 58.414 33.435 33.701 1.00 30.47 186 PHE B CA 1
ATOM 3080 C C . PHE B 1 186 ? 58.225 33.360 35.200 1.00 29.16 186 PHE B C 1
ATOM 3081 O O . PHE B 1 186 ? 59.121 33.766 35.953 1.00 29.51 186 PHE B O 1
ATOM 3089 N N . PRO B 1 187 ? 57.054 32.848 35.656 1.00 28.29 187 PRO B N 1
ATOM 3090 C CA . PRO B 1 187 ? 56.799 32.911 37.111 1.00 27.53 187 PRO B CA 1
ATOM 3091 C C . PRO B 1 187 ? 57.803 32.129 37.919 1.00 27.74 187 PRO B C 1
ATOM 3092 O O . PRO B 1 187 ? 57.993 32.415 39.106 1.00 26.69 187 PRO B O 1
ATOM 3096 N N . ASP B 1 188 ? 58.419 31.119 37.297 1.00 27.49 188 ASP B N 1
ATOM 3097 C CA . ASP B 1 188 ? 59.400 30.275 37.992 1.00 27.31 188 ASP B CA 1
ATOM 3098 C C . ASP B 1 188 ? 60.673 31.040 38.277 1.00 27.19 188 ASP B C 1
ATOM 3099 O O . ASP B 1 188 ? 61.471 30.601 39.112 1.00 26.49 188 ASP B O 1
ATOM 3104 N N . ARG B 1 189 ? 60.887 32.114 37.517 1.00 26.75 189 ARG B N 1
ATOM 3105 C CA . ARG B 1 189 ? 62.030 33.011 37.725 1.00 27.29 189 ARG B CA 1
ATOM 3106 C C . ARG B 1 189 ? 61.711 34.157 38.712 1.00 25.93 189 ARG B C 1
ATOM 3107 O O . ARG B 1 189 ? 62.556 35.028 38.968 1.00 24.32 189 ARG B O 1
ATOM 3115 N N . ALA B 1 190 ? 60.498 34.149 39.270 1.00 26.12 190 ALA B N 1
ATOM 3116 C CA . ALA B 1 190 ? 60.047 35.233 40.197 1.00 25.63 190 ALA B CA 1
ATOM 3117 C C . ALA B 1 190 ? 61.106 35.599 41.257 1.00 26.05 190 ALA B C 1
ATOM 3118 O O . ALA B 1 190 ? 61.508 36.757 41.343 1.00 22.89 190 ALA B O 1
ATOM 3120 N N . GLU B 1 191 ? 61.612 34.597 41.984 1.00 27.22 191 GLU B N 1
ATOM 3121 C CA . GLU B 1 191 ? 62.591 34.813 43.076 1.00 28.99 191 GLU B CA 1
ATOM 3122 C C . GLU B 1 191 ? 63.893 35.547 42.649 1.00 28.34 191 GLU B C 1
ATOM 3123 O O . GLU B 1 191 ? 64.309 36.552 43.261 1.00 27.98 191 GLU B O 1
ATOM 3129 N N . GLU B 1 192 ? 64.527 35.018 41.618 1.00 26.86 192 GLU B N 1
ATOM 3130 C CA . GLU B 1 192 ? 65.684 35.640 41.000 1.00 27.24 192 GLU B CA 1
ATOM 3131 C C . GLU B 1 192 ? 65.392 37.047 40.462 1.00 24.87 192 GLU B C 1
ATOM 3132 O O . GLU B 1 192 ? 66.162 37.936 40.722 1.00 22.20 192 GLU B O 1
ATOM 3138 N N . LEU B 1 193 ? 64.301 37.218 39.701 1.00 22.79 193 LEU B N 1
ATOM 3139 C CA . LEU B 1 193 ? 64.055 38.505 39.034 1.00 22.49 193 LEU B CA 1
ATOM 3140 C C . LEU B 1 193 ? 63.749 39.589 40.063 1.00 21.77 193 LEU B C 1
ATOM 3141 O O . LEU B 1 193 ? 64.188 40.741 39.925 1.00 20.55 193 LEU B O 1
ATOM 3146 N N . LEU B 1 194 ? 62.987 39.213 41.088 1.00 21.10 194 LEU B N 1
ATOM 3147 C CA . LEU B 1 194 ? 62.711 40.127 42.193 1.00 22.50 194 LEU B CA 1
ATOM 3148 C C . LEU B 1 194 ? 63.965 40.473 43.018 1.00 21.85 194 LEU B C 1
ATOM 3149 O O . LEU B 1 194 ? 64.123 41.612 43.465 1.00 21.53 194 LEU B O 1
ATOM 3154 N N . ASN B 1 195 ? 64.826 39.489 43.269 1.00 21.55 195 ASN B N 1
ATOM 3155 C CA . ASN B 1 195 ? 66.050 39.750 44.006 1.00 21.64 195 ASN B CA 1
ATOM 3156 C C . ASN B 1 195 ? 66.920 40.712 43.218 1.00 21.61 195 ASN B C 1
ATOM 3157 O O . ASN B 1 195 ? 67.415 41.665 43.766 1.00 21.89 195 ASN B O 1
ATOM 3162 N N . THR B 1 196 ? 67.110 40.451 41.919 1.00 21.87 196 THR B N 1
ATOM 3163 C CA . THR B 1 196 ? 67.885 41.379 41.078 1.00 22.01 196 THR B CA 1
ATOM 3164 C C . THR B 1 196 ? 67.336 42.825 41.185 1.00 20.00 196 THR B C 1
ATOM 3165 O O . THR B 1 196 ? 68.078 43.738 41.473 1.00 17.69 196 THR B O 1
ATOM 3169 N N . ALA B 1 197 ? 66.025 42.995 40.973 1.00 19.40 197 ALA B N 1
ATOM 3170 C CA . ALA B 1 197 ? 65.375 44.302 41.091 1.00 20.58 197 ALA B CA 1
ATOM 3171 C C . ALA B 1 197 ? 65.667 44.921 42.496 1.00 21.15 197 ALA B C 1
ATOM 3172 O O . ALA B 1 197 ? 65.939 46.101 42.611 1.00 21.05 197 ALA B O 1
ATOM 3182 N N . THR B 1 199 ? 68.131 44.436 44.611 1.00 17.03 199 THR B N 1
ATOM 3183 C CA . THR B 1 199 ? 69.553 44.889 44.703 1.00 17.54 199 THR B CA 1
ATOM 3184 C C . THR B 1 199 ? 69.759 46.213 43.931 1.00 17.05 199 THR B C 1
ATOM 3185 O O . THR B 1 199 ? 70.413 47.132 44.429 1.00 15.48 199 THR B O 1
ATOM 3189 N N . LYS B 1 200 ? 69.096 46.345 42.782 1.00 16.56 200 LYS B N 1
ATOM 3190 C CA . LYS B 1 200 ? 69.255 47.576 41.978 1.00 18.71 200 LYS B CA 1
ATOM 3191 C C . LYS B 1 200 ? 68.576 48.754 42.672 1.00 17.86 200 LYS B C 1
ATOM 3192 O O . LYS B 1 200 ? 69.095 49.866 42.670 1.00 17.61 200 LYS B O 1
ATOM 3198 N N . ALA B 1 201 ? 67.394 48.493 43.225 1.00 17.17 201 ALA B N 1
ATOM 3199 C CA . ALA B 1 201 ? 66.661 49.494 44.047 1.00 16.28 201 ALA B CA 1
ATOM 3200 C C . ALA B 1 201 ? 67.492 49.939 45.273 1.00 15.72 201 ALA B C 1
ATOM 3201 O O . ALA B 1 201 ? 67.631 51.108 45.510 1.00 14.86 201 ALA B O 1
ATOM 3203 N N . THR B 1 202 ? 68.055 49.009 46.032 1.00 17.70 202 THR B N 1
ATOM 3204 C CA . THR B 1 202 ? 68.970 49.427 47.119 1.00 20.95 202 THR B CA 1
ATOM 3205 C C . THR B 1 202 ? 70.191 50.208 46.611 1.00 19.54 202 THR B C 1
ATOM 3206 O O . THR B 1 202 ? 70.583 51.201 47.221 1.00 18.53 202 THR B O 1
ATOM 3210 N N . GLU B 1 203 ? 70.751 49.801 45.469 1.00 19.45 203 GLU B N 1
ATOM 3211 C CA . GLU B 1 203 ? 71.918 50.526 44.916 1.00 19.44 203 GLU B CA 1
ATOM 3212 C C . GLU B 1 203 ? 71.610 51.926 44.428 1.00 18.54 203 GLU B C 1
ATOM 3213 O O . GLU B 1 203 ? 72.392 52.852 44.608 1.00 18.89 203 GLU B O 1
ATOM 3219 N N . TYR B 1 204 ? 70.451 52.088 43.825 1.00 18.49 204 TYR B N 1
ATOM 3220 C CA . TYR B 1 204 ? 69.964 53.432 43.506 1.00 18.44 204 TYR B CA 1
ATOM 3221 C C . TYR B 1 204 ? 69.816 54.285 44.778 1.00 17.21 204 TYR B C 1
ATOM 3222 O O . TYR B 1 204 ? 70.174 55.460 44.781 1.00 16.22 204 TYR B O 1
ATOM 3231 N N . GLY B 1 205 ? 69.312 53.699 45.871 1.00 18.24 205 GLY B N 1
ATOM 3232 C CA . GLY B 1 205 ? 69.180 54.451 47.149 1.00 18.60 205 GLY B CA 1
ATOM 3233 C C . GLY B 1 205 ? 70.511 55.022 47.622 1.00 20.40 205 GLY B C 1
ATOM 3234 O O . GLY B 1 205 ? 70.605 56.189 48.064 1.00 19.50 205 GLY B O 1
ATOM 3235 N N . LYS B 1 206 ? 71.549 54.214 47.423 1.00 22.02 206 LYS B N 1
ATOM 3236 C CA . LYS B 1 206 ? 72.933 54.553 47.758 1.00 23.63 206 LYS B CA 1
ATOM 3237 C C . LYS B 1 206 ? 73.632 55.566 46.853 1.00 24.15 206 LYS B C 1
ATOM 3238 O O . LYS B 1 206 ? 74.550 56.213 47.306 1.00 25.06 206 LYS B O 1
ATOM 3244 N N . THR B 1 207 ? 73.190 55.713 45.601 1.00 23.29 207 THR B N 1
ATOM 3245 C CA . THR B 1 207 ? 73.934 56.484 44.612 1.00 23.81 207 THR B CA 1
ATOM 3246 C C . THR B 1 207 ? 73.150 57.653 44.011 1.00 24.56 207 THR B C 1
ATOM 3247 O O . THR B 1 207 ? 73.751 58.619 43.513 1.00 25.19 207 THR B O 1
ATOM 3251 N N . PHE B 1 208 ? 71.814 57.574 44.064 1.00 23.88 208 PHE B N 1
ATOM 3252 C CA . PHE B 1 208 ? 70.941 58.585 43.432 1.00 23.66 208 PHE B CA 1
ATOM 3253 C C . PHE B 1 208 ? 70.972 59.891 44.201 1.00 24.48 208 PHE B C 1
ATOM 3254 O O . PHE B 1 208 ? 70.786 60.948 43.600 1.00 25.53 208 PHE B O 1
ATOM 3263 N N . SER C 1 2 ? 34.120 70.771 53.351 1.00 25.92 2 SER C N 1
ATOM 3264 C CA . SER C 1 2 ? 34.667 70.672 54.735 1.00 26.33 2 SER C CA 1
ATOM 3265 C C . SER C 1 2 ? 36.115 70.264 54.643 1.00 25.20 2 SER C C 1
ATOM 3266 O O . SER C 1 2 ? 36.531 69.614 53.683 1.00 24.96 2 SER C O 1
ATOM 3269 N N . LYS C 1 3 ? 36.880 70.627 55.664 1.00 24.32 3 LYS C N 1
ATOM 3270 C CA . LYS C 1 3 ? 38.237 70.136 55.742 1.00 24.34 3 LYS C CA 1
ATOM 3271 C C . LYS C 1 3 ? 38.310 69.052 56.809 1.00 22.91 3 LYS C C 1
ATOM 3272 O O . LYS C 1 3 ? 37.942 69.281 57.980 1.00 21.77 3 LYS C O 1
ATOM 3278 N N . LEU C 1 4 ? 38.805 67.884 56.385 1.00 20.82 4 LEU C N 1
ATOM 3279 C CA . LEU C 1 4 ? 39.131 66.802 57.319 1.00 19.83 4 LEU C CA 1
ATOM 3280 C C . LEU C 1 4 ? 40.629 66.727 57.703 1.00 18.04 4 LEU C C 1
ATOM 3281 O O . LEU C 1 4 ? 41.490 66.485 56.867 1.00 18.33 4 LEU C O 1
ATOM 3286 N N . LEU C 1 5 ? 40.925 66.942 58.974 1.00 17.95 5 LEU C N 1
ATOM 3287 C CA . LEU C 1 5 ? 42.296 66.787 59.498 1.00 17.41 5 LEU C CA 1
ATOM 3288 C C . LEU C 1 5 ? 42.447 65.323 60.006 1.00 16.52 5 LEU C C 1
ATOM 3289 O O . LEU C 1 5 ? 41.611 64.831 60.731 1.00 16.69 5 LEU C O 1
ATOM 3294 N N . VAL C 1 6 ? 43.544 64.683 59.650 1.00 16.61 6 VAL C N 1
ATOM 3295 C CA . VAL C 1 6 ? 43.812 63.298 60.068 1.00 16.42 6 VAL C CA 1
ATOM 3296 C C . VAL C 1 6 ? 45.092 63.309 60.899 1.00 16.28 6 VAL C C 1
ATOM 3297 O O . VAL C 1 6 ? 46.145 63.688 60.417 1.00 17.39 6 VAL C O 1
ATOM 3301 N N . VAL C 1 7 ? 44.970 62.898 62.140 1.00 15.83 7 VAL C N 1
ATOM 3302 C CA . VAL C 1 7 ? 46.102 62.793 63.071 1.00 17.57 7 VAL C CA 1
ATOM 3303 C C . VAL C 1 7 ? 46.476 61.293 63.113 1.00 15.93 7 VAL C C 1
ATOM 3304 O O . VAL C 1 7 ? 45.830 60.516 63.769 1.00 17.18 7 VAL C O 1
ATOM 3308 N N . LYS C 1 8 ? 47.443 60.896 62.312 1.00 17.62 8 LYS C N 1
ATOM 3309 C CA . LYS C 1 8 ? 47.912 59.496 62.318 1.00 18.61 8 LYS C CA 1
ATOM 3310 C C . LYS C 1 8 ? 49.008 59.393 63.413 1.00 18.30 8 LYS C C 1
ATOM 3311 O O . LYS C 1 8 ? 50.127 59.872 63.221 1.00 18.42 8 LYS C O 1
ATOM 3317 N N . ALA C 1 9 ? 48.643 58.845 64.561 1.00 18.15 9 ALA C N 1
ATOM 3318 C CA . ALA C 1 9 ? 49.604 58.666 65.705 1.00 18.04 9 ALA C CA 1
ATOM 3319 C C . ALA C 1 9 ? 49.938 57.173 65.901 1.00 17.34 9 ALA C C 1
ATOM 3320 O O . ALA C 1 9 ? 49.693 56.585 66.937 1.00 17.03 9 ALA C O 1
ATOM 3322 N N . HIS C 1 10 ? 50.501 56.592 64.865 1.00 16.35 10 HIS C N 1
ATOM 3323 C CA . HIS C 1 10 ? 50.982 55.230 64.868 1.00 17.58 10 HIS C CA 1
ATOM 3324 C C . HIS C 1 10 ? 52.231 55.256 63.967 1.00 19.03 10 HIS C C 1
ATOM 3325 O O . HIS C 1 10 ? 52.153 55.760 62.848 1.00 18.41 10 HIS C O 1
ATOM 3332 N N . PRO C 1 11 ? 53.402 54.800 64.490 1.00 19.84 11 PRO C N 1
ATOM 3333 C CA . PRO C 1 11 ? 54.616 54.760 63.636 1.00 19.96 11 PRO C CA 1
ATOM 3334 C C . PRO C 1 11 ? 54.541 53.764 62.444 1.00 20.14 11 PRO C C 1
ATOM 3335 O O . PRO C 1 11 ? 55.349 53.850 61.534 1.00 21.11 11 PRO C O 1
ATOM 3339 N N . LEU C 1 12 ? 53.587 52.847 62.437 1.00 19.70 12 LEU C N 1
ATOM 3340 C CA . LEU C 1 12 ? 53.605 51.762 61.433 1.00 20.54 12 LEU C CA 1
ATOM 3341 C C . LEU C 1 12 ? 52.517 51.999 60.359 1.00 21.07 12 LEU C C 1
ATOM 3342 O O . LEU C 1 12 ? 51.892 53.059 60.342 1.00 20.94 12 LEU C O 1
ATOM 3347 N N . THR C 1 13 ? 52.347 51.035 59.471 1.00 21.14 13 THR C N 1
ATOM 3348 C CA . THR C 1 13 ? 51.469 51.153 58.291 1.00 22.66 13 THR C CA 1
ATOM 3349 C C . THR C 1 13 ? 50.247 50.249 58.520 1.00 22.82 13 THR C C 1
ATOM 3350 O O . THR C 1 13 ? 50.190 49.532 59.508 1.00 21.41 13 THR C O 1
ATOM 3354 N N . LYS C 1 14 ? 49.300 50.270 57.576 1.00 23.84 14 LYS C N 1
ATOM 3355 C CA . LYS C 1 14 ? 48.097 49.457 57.666 1.00 26.01 14 LYS C CA 1
ATOM 3356 C C . LYS C 1 14 ? 48.385 47.929 57.633 1.00 26.50 14 LYS C C 1
ATOM 3357 O O . LYS C 1 14 ? 47.589 47.143 58.112 1.00 26.02 14 LYS C O 1
ATOM 3363 N N . GLU C 1 15 ? 49.537 47.530 57.099 1.00 27.72 15 GLU C N 1
ATOM 3364 C CA . GLU C 1 15 ? 49.938 46.115 57.075 1.00 28.20 15 GLU C CA 1
ATOM 3365 C C . GLU C 1 15 ? 50.250 45.604 58.482 1.00 27.88 15 GLU C C 1
ATOM 3366 O O . GLU C 1 15 ? 50.009 44.436 58.787 1.00 27.58 15 GLU C O 1
ATOM 3372 N N . GLU C 1 16 ? 50.747 46.496 59.340 1.00 26.26 16 GLU C N 1
ATOM 3373 C CA . GLU C 1 16 ? 51.144 46.138 60.696 1.00 25.53 16 GLU C CA 1
ATOM 3374 C C . GLU C 1 16 ? 50.153 46.570 61.777 1.00 23.38 16 GLU C C 1
ATOM 3375 O O . GLU C 1 16 ? 50.163 46.032 62.880 1.00 24.21 16 GLU C O 1
ATOM 3381 N N . SER C 1 17 ? 49.318 47.562 61.475 1.00 20.35 17 SER C N 1
ATOM 3382 C CA . SER C 1 17 ? 48.510 48.197 62.508 1.00 16.88 17 SER C CA 1
ATOM 3383 C C . SER C 1 17 ? 47.028 48.040 62.219 1.00 16.30 17 SER C C 1
ATOM 3384 O O . SER C 1 17 ? 46.567 48.430 61.134 1.00 15.92 17 SER C O 1
ATOM 3387 N N . ARG C 1 18 ? 46.291 47.545 63.214 1.00 15.24 18 ARG C N 1
ATOM 3388 C CA . ARG C 1 18 ? 44.838 47.522 63.170 1.00 15.32 18 ARG C CA 1
ATOM 3389 C C . ARG C 1 18 ? 44.208 48.932 63.134 1.00 14.92 18 ARG C C 1
ATOM 3390 O O . ARG C 1 18 ? 43.235 49.176 62.436 1.00 12.56 18 ARG C O 1
ATOM 3398 N N . SER C 1 19 ? 44.723 49.828 63.968 1.00 15.34 19 SER C N 1
ATOM 3399 C CA . SER C 1 19 ? 44.154 51.184 63.950 1.00 15.77 19 SER C CA 1
ATOM 3400 C C . SER C 1 19 ? 44.449 51.923 62.655 1.00 14.52 19 SER C C 1
ATOM 3401 O O . SER C 1 19 ? 43.573 52.630 62.172 1.00 14.10 19 SER C O 1
ATOM 3404 N N . VAL C 1 20 ? 45.649 51.756 62.081 1.00 14.36 20 VAL C N 1
ATOM 3405 C CA . VAL C 1 20 ? 45.961 52.372 60.721 1.00 14.75 20 VAL C CA 1
ATOM 3406 C C . VAL C 1 20 ? 45.092 51.801 59.585 1.00 15.33 20 VAL C C 1
ATOM 3407 O O . VAL C 1 20 ? 44.656 52.528 58.687 1.00 14.82 20 VAL C O 1
ATOM 3411 N N . ARG C 1 21 ? 44.809 50.512 59.662 1.00 15.20 21 ARG C N 1
ATOM 3412 C CA . ARG C 1 21 ? 43.990 49.859 58.623 1.00 16.96 21 ARG C CA 1
ATOM 3413 C C . ARG C 1 21 ? 42.575 50.371 58.691 1.00 15.48 21 ARG C C 1
ATOM 3414 O O . ARG C 1 21 ? 41.993 50.696 57.688 1.00 17.19 21 ARG C O 1
ATOM 3422 N N . ALA C 1 22 ? 42.015 50.464 59.893 1.00 16.49 22 ALA C N 1
ATOM 3423 C CA . ALA C 1 22 ? 40.681 51.015 60.077 1.00 16.04 22 ALA C CA 1
ATOM 3424 C C . ALA C 1 22 ? 40.612 52.483 59.597 1.00 15.71 22 ALA C C 1
ATOM 3425 O O . ALA C 1 22 ? 39.664 52.904 58.910 1.00 15.50 22 ALA C O 1
ATOM 3427 N N . LEU C 1 23 ? 41.620 53.260 59.984 1.00 15.75 23 LEU C N 1
ATOM 3428 C CA . LEU C 1 23 ? 41.720 54.630 59.505 1.00 15.69 23 LEU C CA 1
ATOM 3429 C C . LEU C 1 23 ? 41.641 54.688 57.947 1.00 15.54 23 LEU C C 1
ATOM 3430 O O . LEU C 1 23 ? 40.877 55.476 57.379 1.00 13.56 23 LEU C O 1
ATOM 3435 N N . GLU C 1 24 ? 42.435 53.857 57.268 1.00 16.21 24 GLU C N 1
ATOM 3436 C CA . GLU C 1 24 ? 42.440 53.896 55.808 1.00 18.09 24 GLU C CA 1
ATOM 3437 C C . GLU C 1 24 ? 41.097 53.470 55.206 1.00 16.15 24 GLU C C 1
ATOM 3438 O O . GLU C 1 24 ? 40.670 54.058 54.244 1.00 14.11 24 GLU C O 1
ATOM 3444 N N . THR C 1 25 ? 40.427 52.496 55.830 1.00 16.01 25 THR C N 1
ATOM 3445 C CA . THR C 1 25 ? 39.070 52.096 55.390 1.00 16.04 25 THR C CA 1
ATOM 3446 C C . THR C 1 25 ? 38.083 53.254 55.550 1.00 15.48 25 THR C C 1
ATOM 3447 O O . THR C 1 25 ? 37.304 53.537 54.644 1.00 16.97 25 THR C O 1
ATOM 3451 N N . PHE C 1 26 ? 38.116 53.900 56.700 1.00 15.55 26 PHE C N 1
ATOM 3452 C CA . PHE C 1 26 ? 37.353 55.103 56.971 1.00 15.94 26 PHE C CA 1
ATOM 3453 C C . PHE C 1 26 ? 37.608 56.218 55.910 1.00 16.73 26 PHE C C 1
ATOM 3454 O O . PHE C 1 26 ? 36.632 56.793 55.380 1.00 15.88 26 PHE C O 1
ATOM 3462 N N . LEU C 1 27 ? 38.893 56.499 55.625 1.00 15.85 27 LEU C N 1
ATOM 3463 C CA . LEU C 1 27 ? 39.269 57.534 54.643 1.00 17.53 27 LEU C CA 1
ATOM 3464 C C . LEU C 1 27 ? 38.785 57.221 53.187 1.00 17.67 27 LEU C C 1
ATOM 3465 O O . LEU C 1 27 ? 38.354 58.150 52.471 1.00 16.46 27 LEU C O 1
ATOM 3470 N N . ALA C 1 28 ? 38.895 55.958 52.752 1.00 17.43 28 ALA C N 1
ATOM 3471 C CA . ALA C 1 28 ? 38.426 55.587 51.410 1.00 17.61 28 ALA C CA 1
ATOM 3472 C C . ALA C 1 28 ? 36.919 55.832 51.313 1.00 18.03 28 ALA C C 1
ATOM 3473 O O . ALA C 1 28 ? 36.414 56.335 50.275 1.00 18.00 28 ALA C O 1
ATOM 3475 N N . SER C 1 29 ? 36.194 55.465 52.380 1.00 18.92 29 SER C N 1
ATOM 3476 C CA . SER C 1 29 ? 34.759 55.659 52.438 1.00 18.93 29 SER C CA 1
ATOM 3477 C C . SER C 1 29 ? 34.388 57.172 52.518 1.00 19.26 29 SER C C 1
ATOM 3478 O O . SER C 1 29 ? 33.457 57.619 51.839 1.00 18.87 29 SER C O 1
ATOM 3481 N N . TYR C 1 30 ? 35.127 57.921 53.338 1.00 17.51 30 TYR C N 1
ATOM 3482 C CA . TYR C 1 30 ? 34.959 59.362 53.512 1.00 18.56 30 TYR C CA 1
ATOM 3483 C C . TYR C 1 30 ? 35.151 60.114 52.176 1.00 19.21 30 TYR C C 1
ATOM 3484 O O . TYR C 1 30 ? 34.313 60.910 51.789 1.00 17.09 30 TYR C O 1
ATOM 3493 N N . ARG C 1 31 ? 36.238 59.803 51.466 1.00 19.71 31 ARG C N 1
ATOM 3494 C CA . ARG C 1 31 ? 36.491 60.332 50.104 1.00 21.49 31 ARG C CA 1
ATOM 3495 C C . ARG C 1 31 ? 35.340 60.050 49.078 1.00 22.89 31 ARG C C 1
ATOM 3496 O O . ARG C 1 31 ? 34.852 60.968 48.385 1.00 21.42 31 ARG C O 1
ATOM 3504 N N . GLU C 1 32 ? 34.951 58.782 48.980 1.00 23.75 32 GLU C N 1
ATOM 3505 C CA . GLU C 1 32 ? 33.845 58.355 48.145 1.00 26.32 32 GLU C CA 1
ATOM 3506 C C . GLU C 1 32 ? 32.574 59.159 48.460 1.00 24.81 32 GLU C C 1
ATOM 3507 O O . GLU C 1 32 ? 31.884 59.592 47.548 1.00 25.36 32 GLU C O 1
ATOM 3513 N N . THR C 1 33 ? 32.292 59.388 49.739 1.00 23.69 33 THR C N 1
ATOM 3514 C CA . THR C 1 33 ? 31.124 60.165 50.153 1.00 22.27 33 THR C CA 1
ATOM 3515 C C . THR C 1 33 ? 31.285 61.657 49.896 1.00 22.50 33 THR C C 1
ATOM 3516 O O . THR C 1 33 ? 30.317 62.351 49.527 1.00 21.14 33 THR C O 1
ATOM 3520 N N . ASN C 1 34 ? 32.514 62.143 50.075 1.00 22.17 34 ASN C N 1
ATOM 3521 C CA . ASN C 1 34 ? 32.777 63.579 50.051 1.00 23.21 34 ASN C CA 1
ATOM 3522 C C . ASN C 1 34 ? 33.869 63.900 49.032 1.00 24.30 34 ASN C C 1
ATOM 3523 O O . ASN C 1 34 ? 34.947 64.338 49.436 1.00 23.86 34 ASN C O 1
ATOM 3528 N N . PRO C 1 35 ? 33.583 63.733 47.717 1.00 25.35 35 PRO C N 1
ATOM 3529 C CA . PRO C 1 35 ? 34.649 63.851 46.716 1.00 26.25 35 PRO C CA 1
ATOM 3530 C C . PRO C 1 35 ? 35.385 65.187 46.652 1.00 25.98 35 PRO C C 1
ATOM 3531 O O . PRO C 1 35 ? 36.499 65.230 46.164 1.00 26.29 35 PRO C O 1
ATOM 3535 N N . SER C 1 36 ? 34.816 66.263 47.146 1.00 25.82 36 SER C N 1
ATOM 3536 C CA . SER C 1 36 ? 35.613 67.470 47.073 1.00 27.13 36 SER C CA 1
ATOM 3537 C C . SER C 1 36 ? 36.093 68.068 48.392 1.00 26.40 36 SER C C 1
ATOM 3538 O O . SER C 1 36 ? 36.685 69.151 48.381 1.00 27.64 36 SER C O 1
ATOM 3541 N N . ASP C 1 37 ? 35.888 67.357 49.505 1.00 25.12 37 ASP C N 1
ATOM 3542 C CA . ASP C 1 37 ? 36.428 67.771 50.803 1.00 24.51 37 ASP C CA 1
ATOM 3543 C C . ASP C 1 37 ? 37.951 67.734 50.771 1.00 24.40 37 ASP C C 1
ATOM 3544 O O . ASP C 1 37 ? 38.549 66.920 50.066 1.00 24.20 37 ASP C O 1
ATOM 3549 N N . GLU C 1 38 ? 38.567 68.620 51.532 1.00 24.21 38 GLU C N 1
ATOM 3550 C CA . GLU C 1 38 ? 39.996 68.587 51.725 1.00 25.62 38 GLU C CA 1
ATOM 3551 C C . GLU C 1 38 ? 40.318 67.579 52.861 1.00 23.23 38 GLU C C 1
ATOM 3552 O O . GLU C 1 38 ? 39.687 67.607 53.907 1.00 22.73 38 GLU C O 1
ATOM 3558 N N . ILE C 1 39 ? 41.280 66.684 52.624 1.00 21.81 39 ILE C N 1
ATOM 3559 C CA . ILE C 1 39 ? 41.689 65.708 53.634 1.00 20.95 39 ILE C CA 1
ATOM 3560 C C . ILE C 1 39 ? 43.191 65.941 53.820 1.00 21.75 39 ILE C C 1
ATOM 3561 O O . ILE C 1 39 ? 43.986 65.785 52.892 1.00 22.44 39 ILE C O 1
ATOM 3566 N N . GLU C 1 40 ? 43.574 66.320 55.023 1.00 21.72 40 GLU C N 1
ATOM 3567 C CA . GLU C 1 40 ? 44.963 66.657 55.296 1.00 22.94 40 GLU C CA 1
ATOM 3568 C C . GLU C 1 40 ? 45.571 65.711 56.319 1.00 21.90 40 GLU C C 1
ATOM 3569 O O . GLU C 1 40 ? 45.053 65.556 57.416 1.00 20.86 40 GLU C O 1
ATOM 3575 N N . ILE C 1 41 ? 46.672 65.072 55.953 1.00 21.94 41 ILE C N 1
ATOM 3576 C CA . ILE C 1 41 ? 47.279 64.102 56.868 1.00 22.45 41 ILE C CA 1
ATOM 3577 C C . ILE C 1 41 ? 48.319 64.772 57.739 1.00 21.62 41 ILE C C 1
ATOM 3578 O O . ILE C 1 41 ? 49.168 65.498 57.228 1.00 21.03 41 ILE C O 1
ATOM 3583 N N . LEU C 1 42 ? 48.222 64.568 59.054 1.00 19.41 42 LEU C N 1
ATOM 3584 C CA . LEU C 1 42 ? 49.352 64.852 59.943 1.00 19.60 42 LEU C CA 1
ATOM 3585 C C . LEU C 1 42 ? 49.883 63.518 60.543 1.00 19.97 42 LEU C C 1
ATOM 3586 O O . LEU C 1 42 ? 49.218 62.892 61.367 1.00 18.54 42 LEU C O 1
ATOM 3591 N N . ASP C 1 43 ? 51.051 63.099 60.094 1.00 19.99 43 ASP C N 1
ATOM 3592 C CA . ASP C 1 43 ? 51.630 61.864 60.577 1.00 21.26 43 ASP C CA 1
ATOM 3593 C C . ASP C 1 43 ? 52.667 62.238 61.619 1.00 20.50 43 ASP C C 1
ATOM 3594 O O . ASP C 1 43 ? 53.819 62.591 61.280 1.00 19.27 43 ASP C O 1
ATOM 3599 N N . VAL C 1 44 ? 52.261 62.133 62.886 1.00 18.70 44 VAL C N 1
ATOM 3600 C CA . VAL C 1 44 ? 53.076 62.688 63.965 1.00 19.44 44 VAL C CA 1
ATOM 3601 C C . VAL C 1 44 ? 54.403 61.927 64.168 1.00 20.46 44 VAL C C 1
ATOM 3602 O O . VAL C 1 44 ? 55.299 62.455 64.800 1.00 21.16 44 VAL C O 1
ATOM 3606 N N . TYR C 1 45 ? 54.542 60.752 63.558 1.00 20.85 45 TYR C N 1
ATOM 3607 C CA . TYR C 1 45 ? 55.756 59.948 63.637 1.00 22.50 45 TYR C CA 1
ATOM 3608 C C . TYR C 1 45 ? 56.691 60.112 62.435 1.00 25.22 45 TYR C C 1
ATOM 3609 O O . TYR C 1 45 ? 57.819 59.636 62.505 1.00 27.31 45 TYR C O 1
ATOM 3618 N N . ALA C 1 46 ? 56.272 60.805 61.363 1.00 25.85 46 ALA C N 1
ATOM 3619 C CA . ALA C 1 46 ? 57.151 61.004 60.194 1.00 27.20 46 ALA C CA 1
ATOM 3620 C C . ALA C 1 46 ? 58.249 62.024 60.506 1.00 27.34 46 ALA C C 1
ATOM 3621 O O . ALA C 1 46 ? 57.987 63.052 61.129 1.00 27.54 46 ALA C O 1
ATOM 3623 N N . PRO C 1 47 ? 59.499 61.739 60.085 1.00 28.89 47 PRO C N 1
ATOM 3624 C CA . PRO C 1 47 ? 60.572 62.715 60.328 1.00 29.57 47 PRO C CA 1
ATOM 3625 C C . PRO C 1 47 ? 60.313 64.048 59.654 1.00 30.19 47 PRO C C 1
ATOM 3626 O O . PRO C 1 47 ? 60.632 65.066 60.233 1.00 30.77 47 PRO C O 1
ATOM 3630 N N . GLU C 1 48 ? 59.672 64.065 58.477 1.00 31.35 48 GLU C N 1
ATOM 3631 C CA . GLU C 1 48 ? 59.315 65.342 57.836 1.00 32.24 48 GLU C CA 1
ATOM 3632 C C . GLU C 1 48 ? 58.391 66.235 58.652 1.00 32.61 48 GLU C C 1
ATOM 3633 O O . GLU C 1 48 ? 58.366 67.456 58.458 1.00 32.02 48 GLU C O 1
ATOM 3639 N N . THR C 1 49 ? 57.631 65.638 59.572 1.00 31.36 49 THR C N 1
ATOM 3640 C CA . THR C 1 49 ? 56.630 66.397 60.276 1.00 30.19 49 THR C CA 1
ATOM 3641 C C . THR C 1 49 ? 57.306 67.383 61.213 1.00 30.86 49 THR C C 1
ATOM 3642 O O . THR C 1 49 ? 56.702 68.377 61.634 1.00 31.76 49 THR C O 1
ATOM 3646 N N . ASN C 1 50 ? 58.560 67.110 61.571 1.00 31.93 50 ASN C N 1
ATOM 3647 C CA . ASN C 1 50 ? 59.241 67.939 62.572 1.00 32.41 50 ASN C CA 1
ATOM 3648 C C . ASN C 1 50 ? 58.363 68.224 63.782 1.00 31.85 50 ASN C C 1
ATOM 3649 O O . ASN C 1 50 ? 58.256 69.353 64.262 1.00 32.13 50 ASN C O 1
ATOM 3662 N N . PRO C 1 52 ? 56.879 69.017 66.989 1.00 30.21 52 PRO C N 1
ATOM 3663 C CA . PRO C 1 52 ? 57.455 69.666 68.146 1.00 30.83 52 PRO C CA 1
ATOM 3664 C C . PRO C 1 52 ? 57.046 68.964 69.451 1.00 30.41 52 PRO C C 1
ATOM 3665 O O . PRO C 1 52 ? 56.044 68.206 69.501 1.00 29.40 52 PRO C O 1
ATOM 3669 N N . GLU C 1 53 ? 57.879 69.174 70.466 1.00 29.63 53 GLU C N 1
ATOM 3670 C CA . GLU C 1 53 ? 57.659 68.672 71.794 1.00 28.21 53 GLU C CA 1
ATOM 3671 C C . GLU C 1 53 ? 58.041 69.799 72.745 1.00 27.07 53 GLU C C 1
ATOM 3672 O O . GLU C 1 53 ? 59.035 70.494 72.533 1.00 27.38 53 GLU C O 1
ATOM 3678 N N . ILE C 1 54 ? 57.231 69.999 73.772 1.00 25.13 54 ILE C N 1
ATOM 3679 C CA . ILE C 1 54 ? 57.502 71.022 74.787 1.00 24.23 54 ILE C CA 1
ATOM 3680 C C . ILE C 1 54 ? 58.770 70.642 75.539 1.00 23.62 54 ILE C C 1
ATOM 3681 O O . ILE C 1 54 ? 58.815 69.599 76.234 1.00 23.95 54 ILE C O 1
ATOM 3686 N N . ASP C 1 55 ? 59.798 71.475 75.373 1.00 22.56 55 ASP C N 1
ATOM 3687 C CA . ASP C 1 55 ? 61.151 71.196 75.850 1.00 22.47 55 ASP C CA 1
ATOM 3688 C C . ASP C 1 55 ? 61.766 72.529 76.298 1.00 23.33 55 ASP C C 1
ATOM 3689 O O . ASP C 1 55 ? 61.076 73.565 76.304 1.00 20.48 55 ASP C O 1
ATOM 3694 N N . GLU C 1 56 ? 63.058 72.496 76.654 1.00 22.78 56 GLU C N 1
ATOM 3695 C CA . GLU C 1 56 ? 63.699 73.674 77.221 1.00 24.06 56 GLU C CA 1
ATOM 3696 C C . GLU C 1 56 ? 63.714 74.801 76.196 1.00 23.24 56 GLU C C 1
ATOM 3697 O O . GLU C 1 56 ? 63.361 75.903 76.543 1.00 23.58 56 GLU C O 1
ATOM 3703 N N . GLU C 1 57 ? 64.098 74.505 74.959 1.00 23.67 57 GLU C N 1
ATOM 3704 C CA . GLU C 1 57 ? 64.141 75.514 73.880 1.00 24.91 57 GLU C CA 1
ATOM 3705 C C . GLU C 1 57 ? 62.798 76.216 73.632 1.00 25.35 57 GLU C C 1
ATOM 3706 O O . GLU C 1 57 ? 62.765 77.442 73.415 1.00 24.01 57 GLU C O 1
ATOM 3712 N N . LEU C 1 58 ? 61.712 75.441 73.631 1.00 25.21 58 LEU C N 1
ATOM 3713 C CA . LEU C 1 58 ? 60.362 75.997 73.396 1.00 24.49 58 LEU C CA 1
ATOM 3714 C C . LEU C 1 58 ? 59.880 76.821 74.590 1.00 24.40 58 LEU C C 1
ATOM 3715 O O . LEU C 1 58 ? 59.459 77.986 74.431 1.00 22.54 58 LEU C O 1
ATOM 3720 N N . LEU C 1 59 ? 59.937 76.220 75.782 1.00 23.75 59 LEU C N 1
ATOM 3721 C CA . LEU C 1 59 ? 59.610 76.936 77.017 1.00 24.57 59 LEU C CA 1
ATOM 3722 C C . LEU C 1 59 ? 60.424 78.230 77.190 1.00 25.41 59 LEU C C 1
ATOM 3723 O O . LEU C 1 59 ? 59.872 79.257 77.609 1.00 25.81 59 LEU C O 1
ATOM 3728 N N . SER C 1 60 ? 61.718 78.178 76.894 1.00 25.64 60 SER C N 1
ATOM 3729 C CA . SER C 1 60 ? 62.549 79.390 77.028 1.00 27.27 60 SER C CA 1
ATOM 3730 C C . SER C 1 60 ? 62.181 80.437 75.943 1.00 26.94 60 SER C C 1
ATOM 3731 O O . SER C 1 60 ? 62.168 81.610 76.235 1.00 27.28 60 SER C O 1
ATOM 3734 N N . ALA C 1 61 ? 61.823 79.991 74.734 1.00 27.44 61 ALA C N 1
ATOM 3735 C CA . ALA C 1 61 ? 61.361 80.877 73.659 1.00 27.65 61 ALA C CA 1
ATOM 3736 C C . ALA C 1 61 ? 60.102 81.640 74.080 1.00 28.22 61 ALA C C 1
ATOM 3737 O O . ALA C 1 61 ? 59.994 82.881 73.898 1.00 28.23 61 ALA C O 1
ATOM 3739 N N . TRP C 1 62 ? 59.154 80.908 74.651 1.00 27.77 62 TRP C N 1
ATOM 3740 C CA . TRP C 1 62 ? 57.916 81.518 75.095 1.00 28.20 62 TRP C CA 1
ATOM 3741 C C . TRP C 1 62 ? 58.195 82.535 76.204 1.00 28.77 62 TRP C C 1
ATOM 3742 O O . TRP C 1 62 ? 57.604 83.613 76.193 1.00 26.61 62 TRP C O 1
ATOM 3753 N N . GLY C 1 63 ? 59.100 82.206 77.143 1.00 28.63 63 GLY C N 1
ATOM 3754 C CA . GLY C 1 63 ? 59.497 83.167 78.196 1.00 30.13 63 GLY C CA 1
ATOM 3755 C C . GLY C 1 63 ? 60.144 84.423 77.614 1.00 30.89 63 GLY C C 1
ATOM 3756 O O . GLY C 1 63 ? 59.863 85.537 78.045 1.00 31.22 63 GLY C O 1
ATOM 3757 N N . ALA C 1 64 ? 61.019 84.230 76.640 1.00 31.80 64 ALA C N 1
ATOM 3758 C CA . ALA C 1 64 ? 61.660 85.341 75.923 1.00 33.87 64 ALA C CA 1
ATOM 3759 C C . ALA C 1 64 ? 60.665 86.231 75.172 1.00 35.07 64 ALA C C 1
ATOM 3760 O O . ALA C 1 64 ? 60.868 87.451 75.071 1.00 35.61 64 ALA C O 1
ATOM 3762 N N . LEU C 1 65 ? 59.603 85.631 74.641 1.00 36.08 65 LEU C N 1
ATOM 3763 C CA . LEU C 1 65 ? 58.511 86.378 73.982 1.00 36.89 65 LEU C CA 1
ATOM 3764 C C . LEU C 1 65 ? 57.596 87.062 75.007 1.00 37.95 65 LEU C C 1
ATOM 3765 O O . LEU C 1 65 ? 57.142 88.185 74.774 1.00 37.86 65 LEU C O 1
ATOM 3770 N N . ARG C 1 66 ? 57.323 86.413 76.138 1.00 38.76 66 ARG C N 1
ATOM 3771 C CA . ARG C 1 66 ? 56.548 87.067 77.206 1.00 40.40 66 ARG C CA 1
ATOM 3772 C C . ARG C 1 66 ? 57.283 88.245 77.869 1.00 41.85 66 ARG C C 1
ATOM 3773 O O . ARG C 1 66 ? 56.641 89.213 78.338 1.00 41.47 66 ARG C O 1
ATOM 3781 N N . ALA C 1 67 ? 58.618 88.151 77.922 1.00 42.58 67 ALA C N 1
ATOM 3782 C CA . ALA C 1 67 ? 59.452 89.187 78.541 1.00 44.08 67 ALA C CA 1
ATOM 3783 C C . ALA C 1 67 ? 59.553 90.381 77.598 1.00 44.91 67 ALA C C 1
ATOM 3784 O O . ALA C 1 67 ? 60.197 91.386 77.903 1.00 45.31 67 ALA C O 1
ATOM 3786 N N . GLY C 1 68 ? 58.892 90.250 76.449 1.00 45.86 68 GLY C N 1
ATOM 3787 C CA . GLY C 1 68 ? 58.852 91.281 75.449 1.00 46.49 68 GLY C CA 1
ATOM 3788 C C . GLY C 1 68 ? 59.940 91.208 74.409 1.00 47.03 68 GLY C C 1
ATOM 3789 O O . GLY C 1 68 ? 60.154 92.188 73.700 1.00 47.36 68 GLY C O 1
ATOM 3790 N N . ALA C 1 69 ? 60.650 90.086 74.308 1.00 46.87 69 ALA C N 1
ATOM 3791 C CA . ALA C 1 69 ? 61.648 89.964 73.236 1.00 47.72 69 ALA C CA 1
ATOM 3792 C C . ALA C 1 69 ? 61.060 89.800 71.828 1.00 48.22 69 ALA C C 1
ATOM 3793 O O . ALA C 1 69 ? 59.923 89.346 71.644 1.00 47.89 69 ALA C O 1
ATOM 3795 N N . ALA C 1 70 ? 61.859 90.182 70.838 1.00 48.59 70 ALA C N 1
ATOM 3796 C CA . ALA C 1 70 ? 61.456 90.105 69.438 1.00 48.77 70 ALA C CA 1
ATOM 3797 C C . ALA C 1 70 ? 61.673 88.693 68.920 1.00 48.36 70 ALA C C 1
ATOM 3798 O O . ALA C 1 70 ? 62.702 88.087 69.207 1.00 48.17 70 ALA C O 1
ATOM 3800 N N . PHE C 1 71 ? 60.718 88.181 68.142 1.00 47.90 71 PHE C N 1
ATOM 3801 C CA . PHE C 1 71 ? 60.831 86.836 67.562 1.00 47.71 71 PHE C CA 1
ATOM 3802 C C . PHE C 1 71 ? 62.185 86.598 66.882 1.00 48.01 71 PHE C C 1
ATOM 3803 O O . PHE C 1 71 ? 62.758 85.513 67.004 1.00 46.62 71 PHE C O 1
ATOM 3811 N N . GLU C 1 72 ? 62.712 87.632 66.215 1.00 48.89 72 GLU C N 1
ATOM 3812 C CA . GLU C 1 72 ? 63.935 87.499 65.397 1.00 50.00 72 GLU C CA 1
ATOM 3813 C C . GLU C 1 72 ? 65.227 87.351 66.203 1.00 48.92 72 GLU C C 1
ATOM 3814 O O . GLU C 1 72 ? 66.267 86.956 65.677 1.00 49.27 72 GLU C O 1
ATOM 3820 N N . THR C 1 73 ? 65.142 87.666 67.484 1.00 48.33 73 THR C N 1
ATOM 3821 C CA . THR C 1 73 ? 66.258 87.538 68.414 1.00 47.27 73 THR C CA 1
ATOM 3822 C C . THR C 1 73 ? 66.314 86.144 69.080 1.00 46.80 73 THR C C 1
ATOM 3823 O O . THR C 1 73 ? 67.231 85.858 69.859 1.00 46.93 73 THR C O 1
ATOM 3827 N N . LEU C 1 74 ? 65.314 85.299 68.810 1.00 45.28 74 LEU C N 1
ATOM 3828 C CA . LEU C 1 74 ? 65.340 83.915 69.281 1.00 44.41 74 LEU C CA 1
ATOM 3829 C C . LEU C 1 74 ? 66.351 83.133 68.452 1.00 43.61 74 LEU C C 1
ATOM 3830 O O . LEU C 1 74 ? 66.637 83.504 67.316 1.00 43.55 74 LEU C O 1
ATOM 3835 N N . SER C 1 75 ? 66.901 82.061 69.008 1.00 43.19 75 SER C N 1
ATOM 3836 C CA . SER C 1 75 ? 67.801 81.217 68.224 1.00 43.65 75 SER C CA 1
ATOM 3837 C C . SER C 1 75 ? 67.039 80.644 67.023 1.00 43.88 75 SER C C 1
ATOM 3838 O O . SER C 1 75 ? 65.806 80.632 67.030 1.00 43.60 75 SER C O 1
ATOM 3841 N N . GLU C 1 76 ? 67.754 80.200 65.996 1.00 44.08 76 GLU C N 1
ATOM 3842 C CA . GLU C 1 76 ? 67.078 79.603 64.838 1.00 45.05 76 GLU C CA 1
ATOM 3843 C C . GLU C 1 76 ? 66.297 78.352 65.228 1.00 43.91 76 GLU C C 1
ATOM 3844 O O . GLU C 1 76 ? 65.263 78.103 64.641 1.00 43.40 76 GLU C O 1
ATOM 3850 N N . ASN C 1 77 ? 66.798 77.586 66.207 1.00 43.39 77 ASN C N 1
ATOM 3851 C CA . ASN C 1 77 ? 66.095 76.390 66.739 1.00 42.54 77 ASN C CA 1
ATOM 3852 C C . ASN C 1 77 ? 64.764 76.774 67.393 1.00 40.74 77 ASN C C 1
ATOM 3853 O O . ASN C 1 77 ? 63.736 76.107 67.201 1.00 40.02 77 ASN C O 1
ATOM 3858 N N . GLN C 1 78 ? 64.820 77.839 68.183 1.00 38.44 78 GLN C N 1
ATOM 3859 C CA . GLN C 1 78 ? 63.685 78.307 68.938 1.00 36.76 78 GLN C CA 1
ATOM 3860 C C . GLN C 1 78 ? 62.627 78.884 68.010 1.00 36.30 78 GLN C C 1
ATOM 3861 O O . GLN C 1 78 ? 61.440 78.734 68.252 1.00 35.36 78 GLN C O 1
ATOM 3867 N N . GLN C 1 79 ? 63.076 79.566 66.959 1.00 35.67 79 GLN C N 1
ATOM 3868 C CA . GLN C 1 79 ? 62.177 80.200 65.981 1.00 35.73 79 GLN C CA 1
ATOM 3869 C C . GLN C 1 79 ? 61.413 79.141 65.160 1.00 34.27 79 GLN C C 1
ATOM 3870 O O . GLN C 1 79 ? 60.195 79.232 64.976 1.00 33.20 79 GLN C O 1
ATOM 3876 N N . GLN C 1 80 ? 62.155 78.146 64.687 1.00 34.19 80 GLN C N 1
ATOM 3877 C CA . GLN C 1 80 ? 61.586 76.997 63.990 1.00 35.53 80 GLN C CA 1
ATOM 3878 C C . GLN C 1 80 ? 60.586 76.253 64.865 1.00 33.75 80 GLN C C 1
ATOM 3879 O O . GLN C 1 80 ? 59.537 75.837 64.380 1.00 33.59 80 GLN C O 1
ATOM 3885 N N . LYS C 1 81 ? 60.897 76.115 66.156 1.00 32.58 81 LYS C N 1
ATOM 3886 C CA . LYS C 1 81 ? 60.018 75.392 67.084 1.00 30.75 81 LYS C CA 1
ATOM 3887 C C . LYS C 1 81 ? 58.716 76.105 67.387 1.00 29.20 81 LYS C C 1
ATOM 3888 O O . LYS C 1 81 ? 57.656 75.516 67.251 1.00 28.36 81 LYS C O 1
ATOM 3894 N N . VAL C 1 82 ? 58.795 77.354 67.815 1.00 27.45 82 VAL C N 1
ATOM 3895 C CA . VAL C 1 82 ? 57.613 78.192 68.018 1.00 26.97 82 VAL C CA 1
ATOM 3896 C C . VAL C 1 82 ? 56.697 78.257 66.778 1.00 26.47 82 VAL C C 1
ATOM 3897 O O . VAL C 1 82 ? 55.468 78.161 66.904 1.00 26.58 82 VAL C O 1
ATOM 3901 N N . ALA C 1 83 ? 57.292 78.428 65.604 1.00 25.44 83 ALA C N 1
ATOM 3902 C CA . ALA C 1 83 ? 56.533 78.535 64.362 1.00 26.53 83 ALA C CA 1
ATOM 3903 C C . ALA C 1 83 ? 55.877 77.199 64.011 1.00 25.41 83 ALA C C 1
ATOM 3904 O O . ALA C 1 83 ? 54.712 77.188 63.660 1.00 25.84 83 ALA C O 1
ATOM 3906 N N . ARG C 1 84 ? 56.619 76.092 64.134 1.00 25.46 84 ARG C N 1
ATOM 3907 C CA . ARG C 1 84 ? 56.045 74.726 63.995 1.00 25.27 84 ARG C CA 1
ATOM 3908 C C . ARG C 1 84 ? 54.873 74.419 64.968 1.00 24.86 84 ARG C C 1
ATOM 3909 O O . ARG C 1 84 ? 53.804 73.955 64.551 1.00 24.62 84 ARG C O 1
ATOM 3917 N N . PHE C 1 85 ? 55.077 74.670 66.255 1.00 24.31 85 PHE C N 1
ATOM 3918 C CA . PHE C 1 85 ? 54.029 74.521 67.232 1.00 24.60 85 PHE C CA 1
ATOM 3919 C C . PHE C 1 85 ? 52.751 75.307 66.804 1.00 24.76 85 PHE C C 1
ATOM 3920 O O . PHE C 1 85 ? 51.640 74.756 66.811 1.00 23.96 85 PHE C O 1
ATOM 3928 N N . ASN C 1 86 ? 52.921 76.591 66.460 1.00 24.90 86 ASN C N 1
ATOM 3929 C CA . ASN C 1 86 ? 51.788 77.436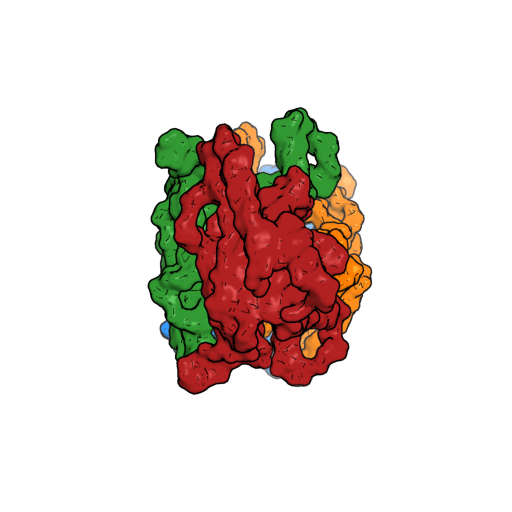 66.097 1.00 24.46 86 ASN C CA 1
ATOM 3930 C C . ASN C 1 86 ? 51.151 76.942 64.805 1.00 24.02 86 ASN C C 1
ATOM 3931 O O . ASN C 1 86 ? 49.961 77.020 64.676 1.00 24.10 86 ASN C O 1
ATOM 3936 N N . GLU C 1 87 ? 51.944 76.442 63.858 1.00 24.42 87 GLU C N 1
ATOM 3937 C CA . GLU C 1 87 ? 51.367 75.802 62.677 1.00 25.37 87 GLU C CA 1
ATOM 3938 C C . GLU C 1 87 ? 50.365 74.671 63.030 1.00 24.93 87 GLU C C 1
ATOM 3939 O O . GLU C 1 87 ? 49.320 74.511 62.382 1.00 23.19 87 GLU C O 1
ATOM 3945 N N . LEU C 1 88 ? 50.717 73.879 64.050 1.00 24.04 88 LEU C N 1
ATOM 3946 C CA . LEU C 1 88 ? 49.869 72.756 64.429 1.00 23.42 88 LEU C CA 1
ATOM 3947 C C . LEU C 1 88 ? 48.581 73.226 65.048 1.00 22.35 88 LEU C C 1
ATOM 3948 O O . LEU C 1 88 ? 47.496 72.696 64.720 1.00 22.04 88 LEU C O 1
ATOM 3953 N N . THR C 1 89 ? 48.677 74.249 65.894 1.00 22.38 89 THR C N 1
ATOM 3954 C CA . THR C 1 89 ? 47.475 74.858 66.465 1.00 22.45 89 THR C CA 1
ATOM 3955 C C . THR C 1 89 ? 46.498 75.379 65.396 1.00 22.85 89 THR C C 1
ATOM 3956 O O . THR C 1 89 ? 45.321 75.006 65.430 1.00 23.22 89 THR C O 1
ATOM 3960 N N . ASP C 1 90 ? 47.013 76.211 64.476 1.00 22.63 90 ASP C N 1
ATOM 3961 C CA . ASP C 1 90 ? 46.251 76.804 63.350 1.00 23.44 90 ASP C CA 1
ATOM 3962 C C . ASP C 1 90 ? 45.680 75.705 62.417 1.00 23.08 90 ASP C C 1
ATOM 3963 O O . ASP C 1 90 ? 44.577 75.805 61.954 1.00 22.36 90 ASP C O 1
ATOM 3968 N N . GLN C 1 91 ? 46.460 74.642 62.181 1.00 22.85 91 GLN C N 1
ATOM 3969 C CA . GLN C 1 91 ? 45.985 73.493 61.407 1.00 22.41 91 GLN C CA 1
ATOM 3970 C C . GLN C 1 91 ? 44.710 72.872 61.997 1.00 22.64 91 GLN C C 1
ATOM 3971 O O . GLN C 1 91 ? 43.695 72.622 61.298 1.00 23.45 91 GLN C O 1
ATOM 3977 N N . PHE C 1 92 ? 44.753 72.642 63.289 1.00 22.63 92 PHE C N 1
ATOM 3978 C CA . PHE C 1 92 ? 43.582 72.178 64.008 1.00 21.86 92 PHE C CA 1
ATOM 3979 C C . PHE C 1 92 ? 42.426 73.211 63.960 1.00 22.18 92 PHE C C 1
ATOM 3980 O O . PHE C 1 92 ? 41.257 72.852 63.787 1.00 20.22 92 PHE C O 1
ATOM 3988 N N . LEU C 1 93 ? 42.766 74.489 64.111 1.00 21.86 93 LEU C N 1
ATOM 3989 C CA . LEU C 1 93 ? 41.730 75.527 64.048 1.00 23.68 93 LEU C CA 1
ATOM 3990 C C . LEU C 1 93 ? 41.054 75.570 62.653 1.00 23.81 93 LEU C C 1
ATOM 3991 O O . LEU C 1 93 ? 39.835 75.802 62.555 1.00 24.11 93 LEU C O 1
ATOM 3996 N N . SER C 1 94 ? 41.835 75.287 61.610 1.00 23.14 94 SER C N 1
ATOM 3997 C CA . SER C 1 94 ? 41.332 75.229 60.229 1.00 24.55 94 SER C CA 1
ATOM 3998 C C . SER C 1 94 ? 40.409 74.029 59.882 1.00 23.97 94 SER C C 1
ATOM 3999 O O . SER C 1 94 ? 39.712 74.042 58.856 1.00 24.23 94 SER C O 1
ATOM 4002 N N . ALA C 1 95 ? 40.449 72.976 60.699 1.00 23.01 95 ALA C N 1
ATOM 4003 C CA . ALA C 1 95 ? 39.761 71.735 60.370 1.00 21.74 95 ALA C CA 1
ATOM 4004 C C . ALA C 1 95 ? 38.324 71.833 60.832 1.00 21.48 95 ALA C C 1
ATOM 4005 O O . ALA C 1 95 ? 38.051 72.339 61.913 1.00 22.31 95 ALA C O 1
ATOM 4007 N N . ASP C 1 96 ? 37.403 71.389 59.989 1.00 21.45 96 ASP C N 1
ATOM 4008 C CA . ASP C 1 96 ? 35.981 71.219 60.376 1.00 22.20 96 ASP C CA 1
ATOM 4009 C C . ASP C 1 96 ? 35.767 69.915 61.136 1.00 21.50 96 ASP C C 1
ATOM 4010 O O . ASP C 1 96 ? 34.864 69.769 61.955 1.00 22.41 96 ASP C O 1
ATOM 4015 N N . LYS C 1 97 ? 36.612 68.953 60.812 1.00 21.11 97 LYS C N 1
ATOM 4016 C CA . LYS C 1 97 ? 36.464 67.575 61.296 1.00 19.88 97 LYS C CA 1
ATOM 4017 C C . LYS C 1 97 ? 37.867 67.013 61.529 1.00 19.61 97 LYS C C 1
ATOM 4018 O O . LYS C 1 97 ? 38.810 67.278 60.712 1.00 19.28 97 LYS C O 1
ATOM 4024 N N . VAL C 1 98 ? 37.999 66.198 62.594 1.00 18.41 98 VAL C N 1
ATOM 4025 C CA . VAL C 1 98 ? 39.284 65.556 62.935 1.00 19.24 98 VAL C CA 1
ATOM 4026 C C . VAL C 1 98 ? 39.066 64.083 63.198 1.00 16.61 98 VAL C C 1
ATOM 4027 O O . VAL C 1 98 ? 38.178 63.716 63.959 1.00 17.65 98 VAL C O 1
ATOM 4031 N N . VAL C 1 99 ? 39.920 63.256 62.636 1.00 16.00 99 VAL C N 1
ATOM 4032 C CA . VAL C 1 99 ? 39.963 61.840 62.972 1.00 14.36 99 VAL C CA 1
ATOM 4033 C C . VAL C 1 99 ? 41.366 61.603 63.521 1.00 15.27 99 VAL C C 1
ATOM 4034 O O . VAL C 1 99 ? 42.380 62.035 62.926 1.00 16.28 99 VAL C O 1
ATOM 4038 N N . ILE C 1 100 ? 41.399 60.958 64.673 1.00 15.07 100 ILE C N 1
ATOM 4039 C CA . ILE C 1 100 ? 42.644 60.592 65.354 1.00 15.10 100 ILE C CA 1
ATOM 4040 C C . ILE C 1 100 ? 42.761 59.083 65.382 1.00 14.64 100 ILE C C 1
ATOM 4041 O O . ILE C 1 100 ? 41.807 58.408 65.805 1.00 17.28 100 ILE C O 1
ATOM 4046 N N . ALA C 1 101 ? 43.905 58.551 64.954 1.00 14.09 101 ALA C N 1
ATOM 4047 C CA . ALA C 1 101 ? 44.089 57.088 64.947 1.00 14.54 101 ALA C CA 1
ATOM 4048 C C . ALA C 1 101 ? 45.327 56.750 65.773 1.00 14.19 101 ALA C C 1
ATOM 4049 O O . ALA C 1 101 ? 46.389 57.350 65.559 1.00 14.97 101 ALA C O 1
ATOM 4051 N N . ASN C 1 102 ? 45.182 55.809 66.710 1.00 14.94 102 ASN C N 1
ATOM 4052 C CA . ASN C 1 102 ? 46.341 55.382 67.540 1.00 15.48 102 ASN C CA 1
ATOM 4053 C C . ASN C 1 102 ? 46.111 54.048 68.201 1.00 14.87 102 ASN C C 1
ATOM 4054 O O . ASN C 1 102 ? 44.950 53.666 68.434 1.00 15.07 102 ASN C O 1
ATOM 4059 N N . PRO C 1 103 ? 47.222 53.359 68.585 1.00 15.92 103 PRO C N 1
ATOM 4060 C CA . PRO C 1 103 ? 47.108 52.228 69.480 1.00 15.96 103 PRO C CA 1
ATOM 4061 C C . PRO C 1 103 ? 47.103 52.670 70.958 1.00 18.05 103 PRO C C 1
ATOM 4062 O O . PRO C 1 103 ? 47.535 53.780 71.288 1.00 18.33 103 PRO C O 1
ATOM 4074 N N . TRP C 1 105 ? 48.841 52.224 74.320 1.00 18.47 105 TRP C N 1
ATOM 4075 C CA . TRP C 1 105 ? 50.143 51.758 74.813 1.00 17.98 105 TRP C CA 1
ATOM 4076 C C . TRP C 1 105 ? 50.256 52.141 76.283 1.00 18.96 105 TRP C C 1
ATOM 4077 O O . TRP C 1 105 ? 50.333 53.324 76.623 1.00 17.83 105 TRP C O 1
ATOM 4088 N N . ASN C 1 106 ? 50.255 51.132 77.151 1.00 18.61 106 ASN C N 1
ATOM 4089 C CA . ASN C 1 106 ? 50.374 51.361 78.601 1.00 19.77 106 ASN C CA 1
ATOM 4090 C C . ASN C 1 106 ? 49.256 52.290 79.120 1.00 21.28 106 ASN C C 1
ATOM 4091 O O . ASN C 1 106 ? 49.506 53.295 79.777 1.00 21.63 106 ASN C O 1
ATOM 4096 N N . LEU C 1 107 ? 48.025 51.933 78.761 1.00 23.11 107 LEU C N 1
ATOM 4097 C CA . LEU C 1 107 ? 46.812 52.629 79.222 1.00 25.89 107 LEU C CA 1
ATOM 4098 C C . LEU C 1 107 ? 46.787 54.132 78.966 1.00 25.85 107 LEU C C 1
ATOM 4099 O O . LEU C 1 107 ? 46.247 54.879 79.808 1.00 29.59 107 LEU C O 1
ATOM 4104 N N . ASN C 1 108 ? 47.428 54.616 77.912 1.00 24.78 108 ASN C N 1
ATOM 4105 C CA . ASN C 1 108 ? 47.514 56.045 77.683 1.00 23.17 108 ASN C CA 1
ATOM 4106 C C . ASN C 1 108 ? 47.780 56.238 76.179 1.00 22.04 108 ASN C C 1
ATOM 4107 O O . ASN C 1 108 ? 47.922 55.285 75.447 1.00 22.86 108 ASN C O 1
ATOM 4112 N N . VAL C 1 109 ? 47.827 57.477 75.731 1.00 21.30 109 VAL C N 1
ATOM 4113 C CA . VAL C 1 109 ? 48.122 57.781 74.336 1.00 20.18 109 VAL C CA 1
ATOM 4114 C C . VAL C 1 109 ? 49.621 57.641 74.077 1.00 19.40 109 VAL C C 1
ATOM 4115 O O . VAL C 1 109 ? 50.434 57.877 74.982 1.00 20.05 109 VAL C O 1
ATOM 4119 N N . PRO C 1 110 ? 50.006 57.309 72.830 1.00 18.82 110 PRO C N 1
ATOM 4120 C CA . PRO C 1 110 ? 51.423 57.343 72.485 1.00 17.47 110 PRO C CA 1
ATOM 4121 C C . PRO C 1 110 ? 51.996 58.730 72.783 1.00 17.41 110 PRO C C 1
ATOM 4122 O O . PRO C 1 110 ? 51.268 59.736 72.726 1.00 16.63 110 PRO C O 1
ATOM 4126 N N . THR C 1 111 ? 53.301 58.772 73.064 1.00 17.36 111 THR C N 1
ATOM 4127 C CA . THR C 1 111 ? 54.054 60.025 73.279 1.00 17.69 111 THR C CA 1
ATOM 4128 C C . THR C 1 111 ? 53.776 61.105 72.244 1.00 17.32 111 THR C C 1
ATOM 4129 O O . THR C 1 111 ? 53.553 62.231 72.606 1.00 17.93 111 THR C O 1
ATOM 4133 N N . ARG C 1 112 ? 53.768 60.761 70.962 1.00 17.37 112 ARG C N 1
ATOM 4134 C CA . ARG C 1 112 ? 53.602 61.800 69.930 1.00 17.23 112 ARG C CA 1
ATOM 4135 C C . ARG C 1 112 ? 52.146 62.276 69.820 1.00 16.66 112 ARG C C 1
ATOM 4136 O O . ARG C 1 112 ? 51.869 63.384 69.377 1.00 17.39 112 ARG C O 1
ATOM 4144 N N . LEU C 1 113 ? 51.216 61.456 70.275 1.00 15.25 113 LEU C N 1
ATOM 4145 C CA . LEU C 1 113 ? 49.831 61.912 70.310 1.00 14.92 113 LEU C CA 1
ATOM 4146 C C . LEU C 1 113 ? 49.653 62.944 71.431 1.00 15.45 113 LEU C C 1
ATOM 4147 O O . LEU C 1 113 ? 48.929 63.941 71.285 1.00 15.38 113 LEU C O 1
ATOM 4152 N N . LYS C 1 114 ? 50.250 62.681 72.586 1.00 15.82 114 LYS C N 1
ATOM 4153 C CA . LYS C 1 114 ? 50.247 63.692 73.658 1.00 16.69 114 LYS C CA 1
ATOM 4154 C C . LYS C 1 114 ? 50.951 64.991 73.168 1.00 16.43 114 LYS C C 1
ATOM 4155 O O . LYS C 1 114 ? 50.456 66.104 73.424 1.00 16.72 114 LYS C O 1
ATOM 4161 N N . ALA C 1 115 ? 52.051 64.858 72.417 1.00 16.28 115 ALA C N 1
ATOM 4162 C CA . ALA C 1 115 ? 52.702 66.041 71.828 1.00 17.06 115 ALA C CA 1
ATOM 4163 C C . ALA C 1 115 ? 51.681 66.816 70.974 1.00 17.13 115 ALA C C 1
ATOM 4164 O O . ALA C 1 115 ? 51.625 68.045 71.079 1.00 16.85 115 ALA C O 1
ATOM 4166 N N . TRP C 1 116 ? 50.914 66.128 70.127 1.00 16.72 116 TRP C N 1
ATOM 4167 C CA . TRP C 1 116 ? 49.859 66.807 69.309 1.00 16.89 116 TRP C CA 1
ATOM 4168 C C . TRP C 1 116 ? 48.826 67.501 70.203 1.00 17.68 116 TRP C C 1
ATOM 4169 O O . TRP C 1 116 ? 48.449 68.652 69.922 1.00 18.27 116 TRP C O 1
ATOM 4180 N N . VAL C 1 117 ? 48.326 66.796 71.222 1.00 16.92 117 VAL C N 1
ATOM 4181 C CA . VAL C 1 117 ? 47.370 67.386 72.205 1.00 18.00 117 VAL C CA 1
ATOM 4182 C C . VAL C 1 117 ? 47.929 68.695 72.786 1.00 19.44 117 VAL C C 1
ATOM 4183 O O . VAL C 1 117 ? 47.185 69.725 72.876 1.00 19.28 117 VAL C O 1
ATOM 4187 N N . ASP C 1 118 ? 49.232 68.697 73.099 1.00 19.72 118 ASP C N 1
ATOM 4188 C CA . ASP C 1 118 ? 49.896 69.917 73.611 1.00 20.60 118 ASP C CA 1
ATOM 4189 C C . ASP C 1 118 ? 49.792 71.141 72.669 1.00 21.53 118 ASP C C 1
ATOM 4190 O O . ASP C 1 118 ? 49.728 72.294 73.156 1.00 22.52 118 ASP C O 1
ATOM 4195 N N . THR C 1 119 ? 49.765 70.893 71.360 1.00 21.76 119 THR C N 1
ATOM 4196 C CA . THR C 1 119 ? 49.608 71.950 70.330 1.00 21.96 119 THR C CA 1
ATOM 4197 C C . THR C 1 119 ? 48.174 72.479 70.152 1.00 22.57 119 THR C C 1
ATOM 4198 O O . THR C 1 119 ? 47.977 73.578 69.605 1.00 23.47 119 THR C O 1
ATOM 4202 N N . ILE C 1 120 ? 47.184 71.714 70.591 1.00 22.36 120 ILE C N 1
ATOM 4203 C CA . ILE C 1 120 ? 45.793 72.091 70.458 1.00 22.92 120 ILE C CA 1
ATOM 4204 C C . ILE C 1 120 ? 45.096 72.576 71.731 1.00 23.72 120 ILE C C 1
ATOM 4205 O O . ILE C 1 120 ? 43.909 72.966 71.674 1.00 23.49 120 ILE C O 1
ATOM 4210 N N . ASN C 1 121 ? 45.811 72.575 72.860 1.00 23.92 121 ASN C N 1
ATOM 4211 C CA . ASN C 1 121 ? 45.248 73.090 74.132 1.00 26.97 121 ASN C CA 1
ATOM 4212 C C . ASN C 1 121 ? 46.045 74.331 74.520 1.00 27.38 121 ASN C C 1
ATOM 4213 O O . ASN C 1 121 ? 46.986 74.268 75.298 1.00 26.74 121 ASN C O 1
ATOM 4218 N N . VAL C 1 122 ? 45.667 75.458 73.912 1.00 28.63 122 VAL C N 1
ATOM 4219 C CA . VAL C 1 122 ? 46.482 76.672 73.876 1.00 28.69 122 VAL C CA 1
ATOM 4220 C C . VAL C 1 122 ? 45.587 77.869 74.256 1.00 30.04 122 VAL C C 1
ATOM 4221 O O . VAL C 1 122 ? 44.585 78.160 73.593 1.00 27.68 122 VAL C O 1
ATOM 4225 N N . ALA C 1 123 ? 45.950 78.524 75.361 1.00 30.90 123 ALA C N 1
ATOM 4226 C CA . ALA C 1 123 ? 45.181 79.658 75.887 1.00 31.25 123 ALA C CA 1
ATOM 4227 C C . ALA C 1 123 ? 45.236 80.819 74.905 1.00 31.12 123 ALA C C 1
ATOM 4228 O O . ALA C 1 123 ? 46.297 81.227 74.435 1.00 31.95 123 ALA C O 1
ATOM 4230 N N . GLY C 1 124 ? 44.050 81.282 74.539 1.00 31.72 124 GLY C N 1
ATOM 4231 C CA . GLY C 1 124 ? 43.921 82.352 73.589 1.00 31.62 124 GLY C CA 1
ATOM 4232 C C . GLY C 1 124 ? 43.664 81.865 72.192 1.00 31.71 124 GLY C C 1
ATOM 4233 O O . GLY C 1 124 ? 43.335 82.681 71.335 1.00 32.16 124 GLY C O 1
ATOM 4234 N N . LYS C 1 125 ? 43.785 80.547 71.943 1.00 30.87 125 LYS C N 1
ATOM 4235 C CA . LYS C 1 125 ? 43.512 80.025 70.599 1.00 29.88 125 LYS C CA 1
ATOM 4236 C C . LYS C 1 125 ? 42.393 79.003 70.564 1.00 28.93 125 LYS C C 1
ATOM 4237 O O . LYS C 1 125 ? 41.507 79.083 69.708 1.00 28.76 125 LYS C O 1
ATOM 4243 N N . THR C 1 126 ? 42.407 78.042 71.488 1.00 28.36 126 THR C N 1
ATOM 4244 C CA . THR C 1 126 ? 41.380 76.993 71.508 1.00 27.44 126 THR C CA 1
ATOM 4245 C C . THR C 1 126 ? 40.585 77.022 72.807 1.00 28.28 126 THR C C 1
ATOM 4246 O O . THR C 1 126 ? 39.547 76.352 72.931 1.00 26.19 126 THR C O 1
ATOM 4250 N N . PHE C 1 127 ? 41.086 77.799 73.781 1.00 29.20 127 PHE C N 1
ATOM 4251 C CA . PHE C 1 127 ? 40.372 78.058 75.034 1.00 31.62 127 PHE C CA 1
ATOM 4252 C C . PHE C 1 127 ? 40.835 79.363 75.714 1.00 33.17 127 PHE C C 1
ATOM 4253 O O . PHE C 1 127 ? 41.909 79.920 75.389 1.00 32.05 127 PHE C O 1
ATOM 4261 N N . GLN C 1 128 ? 39.981 79.842 76.623 1.00 35.59 128 GLN C N 1
ATOM 4262 C CA . GLN C 1 128 ? 40.268 81.012 77.481 1.00 38.33 128 GLN C CA 1
ATOM 4263 C C . GLN C 1 128 ? 40.030 80.771 78.963 1.00 39.12 128 GLN C C 1
ATOM 4264 O O . GLN C 1 128 ? 39.062 80.087 79.369 1.00 39.64 128 GLN C O 1
ATOM 4270 N N . TYR C 1 129 ? 40.920 81.333 79.781 1.00 40.81 129 TYR C N 1
ATOM 4271 C CA . TYR C 1 129 ? 40.664 81.452 81.208 1.00 42.42 129 TYR C CA 1
ATOM 4272 C C . TYR C 1 129 ? 39.639 82.605 81.398 1.00 43.40 129 TYR C C 1
ATOM 4273 O O . TYR C 1 129 ? 39.825 83.705 80.845 1.00 42.91 129 TYR C O 1
ATOM 4282 N N . THR C 1 130 ? 38.550 82.336 82.133 1.00 44.79 130 THR C N 1
ATOM 4283 C CA . THR C 1 130 ? 37.601 83.397 82.539 1.00 45.88 130 THR C CA 1
ATOM 4284 C C . THR C 1 130 ? 37.398 83.392 84.063 1.00 46.08 130 THR C C 1
ATOM 4285 O O . THR C 1 130 ? 37.936 82.519 84.776 1.00 46.11 130 THR C O 1
ATOM 4289 N N . ALA C 1 131 ? 36.609 84.358 84.546 1.00 46.57 131 ALA C N 1
ATOM 4290 C CA . ALA C 1 131 ? 36.195 84.424 85.952 1.00 46.78 131 ALA C CA 1
ATOM 4291 C C . ALA C 1 131 ? 35.183 83.322 86.312 1.00 47.46 131 ALA C C 1
ATOM 4292 O O . ALA C 1 131 ? 34.785 83.181 87.478 1.00 48.00 131 ALA C O 1
ATOM 4294 N N . GLU C 1 132 ? 34.743 82.560 85.310 1.00 48.04 132 GLU C N 1
ATOM 4295 C CA . GLU C 1 132 ? 33.846 81.427 85.545 1.00 48.08 132 GLU C CA 1
ATOM 4296 C C . GLU C 1 132 ? 34.608 80.099 85.422 1.00 47.17 132 GLU C C 1
ATOM 4297 O O . GLU C 1 132 ? 34.003 79.010 85.464 1.00 47.05 132 GLU C O 1
ATOM 4303 N N . GLY C 1 133 ? 35.933 80.196 85.278 1.00 46.04 133 GLY C N 1
ATOM 4304 C CA . GLY C 1 133 ? 36.732 79.052 84.813 1.00 44.49 133 GLY C CA 1
ATOM 4305 C C . GLY C 1 133 ? 36.897 79.021 83.287 1.00 43.58 133 GLY C C 1
ATOM 4306 O O . GLY C 1 133 ? 36.390 79.921 82.563 1.00 43.73 133 GLY C O 1
ATOM 4307 N N . PRO C 1 134 ? 37.619 77.997 82.773 1.00 42.57 134 PRO C N 1
ATOM 4308 C CA . PRO C 1 134 ? 37.916 77.980 81.331 1.00 41.83 134 PRO C CA 1
ATOM 4309 C C . PRO C 1 134 ? 36.690 77.877 80.416 1.00 40.94 134 PRO C C 1
ATOM 4310 O O . PRO C 1 134 ? 35.708 77.193 80.757 1.00 41.24 134 PRO C O 1
ATOM 4314 N N . LYS C 1 135 ? 36.745 78.582 79.287 1.00 39.96 135 LYS C N 1
ATOM 4315 C CA . LYS C 1 135 ? 35.776 78.418 78.206 1.00 40.15 135 LYS C CA 1
ATOM 4316 C C . LYS C 1 135 ? 36.426 78.079 76.859 1.00 37.29 135 LYS C C 1
ATOM 4317 O O . LYS C 1 135 ? 37.457 78.677 76.513 1.00 36.42 135 LYS C O 1
ATOM 4323 N N . PRO C 1 136 ? 35.788 77.164 76.077 1.00 35.49 136 PRO C N 1
ATOM 4324 C CA . PRO C 1 136 ? 36.200 76.771 74.701 1.00 34.44 136 PRO C CA 1
ATOM 4325 C C . PRO C 1 136 ? 36.204 77.963 73.777 1.00 33.09 136 PRO C C 1
ATOM 4326 O O . PRO C 1 136 ? 35.380 78.864 73.949 1.00 33.33 136 PRO C O 1
ATOM 4330 N N . LEU C 1 137 ? 37.080 77.955 72.784 1.00 32.00 137 LEU C N 1
ATOM 4331 C CA . LEU C 1 137 ? 37.162 79.022 71.776 1.00 30.87 137 LEU C CA 1
ATOM 4332 C C . LEU C 1 137 ? 36.825 78.476 70.383 1.00 31.09 137 LEU C C 1
ATOM 4333 O O . LEU C 1 137 ? 36.803 79.215 69.398 1.00 32.34 137 LEU C O 1
ATOM 4338 N N . THR C 1 138 ? 36.585 77.171 70.281 1.00 30.34 138 THR C N 1
ATOM 4339 C CA . THR C 1 138 ? 36.084 76.609 69.009 1.00 29.08 138 THR C CA 1
ATOM 4340 C C . THR C 1 138 ? 34.659 76.136 69.219 1.00 27.75 138 THR C C 1
ATOM 4341 O O . THR C 1 138 ? 34.244 75.887 70.371 1.00 27.30 138 THR C O 1
ATOM 4345 N N . SER C 1 139 ? 33.908 76.029 68.107 1.00 28.40 139 SER C N 1
ATOM 4346 C CA . SER C 1 139 ? 32.578 75.411 68.105 1.00 27.58 139 SER C CA 1
ATOM 4347 C C . SER C 1 139 ? 32.280 74.749 66.748 1.00 27.01 139 SER C C 1
ATOM 4348 O O . SER C 1 139 ? 32.895 75.081 65.741 1.00 25.74 139 SER C O 1
ATOM 4351 N N . GLY C 1 140 ? 31.346 73.797 66.730 1.00 26.64 140 GLY C N 1
ATOM 4352 C CA . GLY C 1 140 ? 30.902 73.209 65.452 1.00 26.93 140 GLY C CA 1
ATOM 4353 C C . GLY C 1 140 ? 31.764 72.086 64.866 1.00 26.52 140 GLY C C 1
ATOM 4354 O O . GLY C 1 140 ? 31.340 71.434 63.913 1.00 27.39 140 GLY C O 1
ATOM 4355 N N . LYS C 1 141 ? 32.965 71.854 65.407 1.00 25.35 141 LYS C N 1
ATOM 4356 C CA . LYS C 1 141 ? 33.844 70.755 64.935 1.00 23.42 141 LYS C CA 1
ATOM 4357 C C . LYS C 1 141 ? 33.366 69.388 65.444 1.00 23.25 141 LYS C C 1
ATOM 4358 O O . LYS C 1 141 ? 32.714 69.277 66.510 1.00 23.41 141 LYS C O 1
ATOM 4364 N N . LYS C 1 142 ? 33.672 68.350 64.660 1.00 22.82 142 LYS C N 1
ATOM 4365 C CA . LYS C 1 142 ? 33.368 66.947 64.981 1.00 24.34 142 LYS C CA 1
ATOM 4366 C C . LYS C 1 142 ? 34.676 66.147 65.061 1.00 22.29 142 LYS C C 1
ATOM 4367 O O . LYS C 1 142 ? 35.605 66.427 64.315 1.00 20.63 142 LYS C O 1
ATOM 4373 N N . ALA C 1 143 ? 34.727 65.137 65.929 1.00 20.98 143 ALA C N 1
ATOM 4374 C CA . ALA C 1 143 ? 35.933 64.295 66.038 1.00 19.63 143 ALA C CA 1
ATOM 4375 C C . ALA C 1 143 ? 35.531 62.831 66.051 1.00 18.13 143 ALA C C 1
ATOM 4376 O O . ALA C 1 143 ? 34.467 62.477 66.548 1.00 17.80 143 ALA C O 1
ATOM 4378 N N . LEU C 1 144 ? 36.372 62.021 65.435 1.00 16.81 144 LEU C N 1
ATOM 4379 C CA . LEU C 1 144 ? 36.289 60.558 65.507 1.00 17.51 144 LEU C CA 1
ATOM 4380 C C . LEU C 1 144 ? 37.641 60.015 66.026 1.00 16.85 144 LEU C C 1
ATOM 4381 O O . LEU C 1 144 ? 38.724 60.363 65.511 1.00 15.75 144 LEU C O 1
ATOM 4386 N N . HIS C 1 145 ? 37.565 59.202 67.071 1.00 15.99 145 HIS C N 1
ATOM 4387 C CA . HIS C 1 145 ? 38.764 58.637 67.669 1.00 17.01 145 HIS C CA 1
ATOM 4388 C C . HIS C 1 145 ? 38.799 57.141 67.298 1.00 16.61 145 HIS C C 1
ATOM 4389 O O . HIS C 1 145 ? 37.974 56.351 67.750 1.00 15.91 145 HIS C O 1
ATOM 4396 N N . ILE C 1 146 ? 39.732 56.805 66.429 1.00 15.32 146 ILE C N 1
ATOM 4397 C CA . ILE C 1 146 ? 39.944 55.427 66.107 1.00 15.75 146 ILE C CA 1
ATOM 4398 C C . ILE C 1 146 ? 41.105 54.864 66.944 1.00 16.35 146 ILE C C 1
ATOM 4399 O O . ILE C 1 146 ? 42.212 55.339 66.852 1.00 16.63 146 ILE C O 1
ATOM 4404 N N . GLN C 1 147 ? 40.817 53.879 67.784 1.00 17.05 147 GLN C N 1
ATOM 4405 C CA . GLN C 1 147 ? 41.866 53.315 68.652 1.00 17.49 147 GLN C CA 1
ATOM 4406 C C . GLN C 1 147 ? 41.783 51.817 68.779 1.00 17.71 147 GLN C C 1
ATOM 4407 O O . GLN C 1 147 ? 40.717 51.269 69.017 1.00 16.77 147 GLN C O 1
ATOM 4413 N N . SER C 1 148 ? 42.926 51.151 68.667 1.00 18.05 148 SER C N 1
ATOM 4414 C CA . SER C 1 148 ? 42.934 49.705 68.934 1.00 18.83 148 SER C CA 1
ATOM 4415 C C . SER C 1 148 ? 43.558 49.380 70.324 1.00 18.18 148 SER C C 1
ATOM 4416 O O . SER C 1 148 ? 44.560 50.001 70.730 1.00 17.73 148 SER C O 1
ATOM 4419 N N . ASN C 1 149 ? 42.959 48.421 71.042 1.00 18.88 149 ASN C N 1
ATOM 4420 C CA . ASN C 1 149 ? 43.365 48.095 72.407 1.00 19.42 149 ASN C CA 1
ATOM 4421 C C . ASN C 1 149 ? 43.569 46.566 72.447 1.00 20.45 149 ASN C C 1
ATOM 4422 O O . ASN C 1 149 ? 42.837 45.851 71.788 1.00 17.85 149 ASN C O 1
ATOM 4427 N N . GLY C 1 150 ? 44.536 46.069 73.212 1.00 20.61 150 GLY C N 1
ATOM 4428 C CA . GLY C 1 150 ? 44.728 44.617 73.382 1.00 23.47 150 GLY C CA 1
ATOM 4429 C C . GLY C 1 150 ? 43.496 43.964 74.022 1.00 24.82 150 GLY C C 1
ATOM 4430 O O . GLY C 1 150 ? 42.950 42.985 73.487 1.00 26.13 150 GLY C O 1
ATOM 4431 N N . GLY C 1 151 ? 43.044 44.545 75.139 1.00 26.21 151 GLY C N 1
ATOM 4432 C CA . GLY C 1 151 ? 41.830 44.128 75.850 1.00 28.04 151 GLY C CA 1
ATOM 4433 C C . GLY C 1 151 ? 40.540 44.864 75.519 1.00 30.07 151 GLY C C 1
ATOM 4434 O O . GLY C 1 151 ? 40.529 45.826 74.749 1.00 29.57 151 GLY C O 1
ATOM 4435 N N . PHE C 1 152 ? 39.441 44.387 76.108 1.00 31.66 152 PHE C N 1
ATOM 4436 C CA . PHE C 1 152 ? 38.129 45.040 76.030 1.00 34.08 152 PHE C CA 1
ATOM 4437 C C . PHE C 1 152 ? 37.972 46.018 77.184 1.00 36.54 152 PHE C C 1
ATOM 4438 O O . PHE C 1 152 ? 37.966 45.624 78.369 1.00 36.54 152 PHE C O 1
ATOM 4446 N N . TYR C 1 153 ? 37.906 47.296 76.838 1.00 38.02 153 TYR C N 1
ATOM 4447 C CA . TYR C 1 153 ? 37.699 48.337 77.811 1.00 41.48 153 TYR C CA 1
ATOM 4448 C C . TYR C 1 153 ? 36.287 48.811 77.571 1.00 43.80 153 TYR C C 1
ATOM 4449 O O . TYR C 1 153 ? 35.705 48.522 76.522 1.00 45.59 153 TYR C O 1
ATOM 4458 N N . GLU C 1 154 ? 35.671 49.504 78.500 1.00 45.80 154 GLU C N 1
ATOM 4459 C CA . GLU C 1 154 ? 34.259 49.754 78.195 1.00 48.20 154 GLU C CA 1
ATOM 4460 C C . GLU C 1 154 ? 34.060 51.160 77.650 1.00 47.69 154 GLU C C 1
ATOM 4461 O O . GLU C 1 154 ? 33.101 51.840 78.020 1.00 49.13 154 GLU C O 1
ATOM 4467 N N . GLY C 1 155 ? 34.976 51.591 76.778 1.00 46.83 155 GLY C N 1
ATOM 4468 C CA . GLY C 1 155 ? 35.143 53.005 76.463 1.00 45.45 155 GLY C CA 1
ATOM 4469 C C . GLY C 1 155 ? 35.714 53.736 77.670 1.00 44.87 155 GLY C C 1
ATOM 4470 O O . GLY C 1 155 ? 35.848 54.969 77.676 1.00 45.61 155 GLY C O 1
ATOM 4471 N N . LYS C 1 156 ? 36.085 52.975 78.698 1.00 43.83 156 LYS C N 1
ATOM 4472 C CA . LYS C 1 156 ? 36.477 53.571 79.982 1.00 42.74 156 LYS C CA 1
ATOM 4473 C C . LYS C 1 156 ? 37.981 53.638 80.203 1.00 39.60 156 LYS C C 1
ATOM 4474 O O . LYS C 1 156 ? 38.439 54.046 81.288 1.00 40.35 156 LYS C O 1
ATOM 4480 N N . ASP C 1 157 ? 38.754 53.259 79.186 1.00 35.43 157 ASP C N 1
ATOM 4481 C CA . ASP C 1 157 ? 40.210 53.274 79.281 1.00 31.74 157 ASP C CA 1
ATOM 4482 C C . ASP C 1 157 ? 40.689 54.716 79.402 1.00 29.95 157 ASP C C 1
ATOM 4483 O O . ASP C 1 157 ? 40.029 55.614 78.901 1.00 29.49 157 ASP C O 1
ATOM 4488 N N . PHE C 1 158 ? 41.827 54.924 80.053 1.00 29.56 158 PHE C N 1
ATOM 4489 C CA . PHE C 1 158 ? 42.450 56.244 80.230 1.00 29.41 158 PHE C CA 1
ATOM 4490 C C . PHE C 1 158 ? 42.649 56.954 78.856 1.00 26.81 158 PHE C C 1
ATOM 4491 O O . PHE C 1 158 ? 42.386 58.142 78.733 1.00 25.57 158 PHE C O 1
ATOM 4499 N N . ALA C 1 159 ? 43.160 56.258 77.821 1.00 22.87 159 ALA C N 1
ATOM 4500 C CA . ALA C 1 159 ? 43.539 56.950 76.582 1.00 21.10 159 ALA C CA 1
ATOM 4501 C C . ALA C 1 159 ? 42.351 57.674 75.849 1.00 20.69 159 ALA C C 1
ATOM 4502 O O . ALA C 1 159 ? 42.455 58.861 75.468 1.00 19.42 159 ALA C O 1
ATOM 4504 N N . SER C 1 160 ? 41.252 56.949 75.629 1.00 19.31 160 SER C N 1
ATOM 4505 C CA . SER C 1 160 ? 40.076 57.526 74.973 1.00 20.80 160 SER C CA 1
ATOM 4506 C C . SER C 1 160 ? 39.340 58.582 75.818 1.00 21.45 160 SER C C 1
ATOM 4507 O O . SER C 1 160 ? 38.844 59.582 75.272 1.00 20.07 160 SER C O 1
ATOM 4510 N N . GLN C 1 161 ? 39.282 58.348 77.127 1.00 21.78 161 GLN C N 1
ATOM 4511 C CA . GLN C 1 161 ? 38.744 59.334 78.075 1.00 24.92 161 GLN C CA 1
ATOM 4512 C C . GLN C 1 161 ? 39.525 60.644 78.019 1.00 22.07 161 GLN C C 1
ATOM 4513 O O . GLN C 1 161 ? 38.933 61.725 78.024 1.00 20.71 161 GLN C O 1
ATOM 4519 N N . TYR C 1 162 ? 40.865 60.536 78.023 1.00 20.63 162 TYR C N 1
ATOM 4520 C CA . TYR C 1 162 ? 41.739 61.693 77.848 1.00 20.30 162 TYR C CA 1
ATOM 4521 C C . TYR C 1 162 ? 41.470 62.467 76.537 1.00 20.31 162 TYR C C 1
ATOM 4522 O O . TYR C 1 162 ? 41.265 63.707 76.539 1.00 20.75 162 TYR C O 1
ATOM 4531 N N . ILE C 1 163 ? 41.470 61.746 75.415 1.00 18.80 163 ILE C N 1
ATOM 4532 C CA . ILE C 1 163 ? 41.260 62.403 74.127 1.00 18.95 163 ILE C CA 1
ATOM 4533 C C . ILE C 1 163 ? 39.872 63.064 74.156 1.00 19.49 163 ILE C C 1
ATOM 4534 O O . ILE C 1 163 ? 39.710 64.195 73.726 1.00 19.55 163 ILE C O 1
ATOM 4539 N N . LYS C 1 164 ? 38.874 62.360 74.671 1.00 20.37 164 LYS C N 1
ATOM 4540 C CA . LYS C 1 164 ? 37.527 62.967 74.729 1.00 22.39 164 LYS C CA 1
ATOM 4541 C C . LYS C 1 164 ? 37.478 64.167 75.698 1.00 22.04 164 LYS C C 1
ATOM 4542 O O . LYS C 1 164 ? 36.837 65.159 75.397 1.00 21.79 164 LYS C O 1
ATOM 4548 N N . ALA C 1 165 ? 38.182 64.075 76.838 1.00 22.58 165 ALA C N 1
ATOM 4549 C CA . ALA C 1 165 ? 38.264 65.189 77.801 1.00 21.79 165 ALA C CA 1
ATOM 4550 C C . ALA C 1 165 ? 38.847 66.435 77.174 1.00 22.33 165 ALA C C 1
ATOM 4551 O O . ALA C 1 165 ? 38.284 67.522 77.334 1.00 22.37 165 ALA C O 1
ATOM 4553 N N . ILE C 1 166 ? 39.966 66.286 76.449 1.00 22.39 166 ILE C N 1
ATOM 4554 C CA . ILE C 1 166 ? 40.657 67.411 75.846 1.00 21.31 166 ILE C CA 1
ATOM 4555 C C . ILE C 1 166 ? 39.793 68.055 74.765 1.00 21.77 166 ILE C C 1
ATOM 4556 O O . ILE C 1 166 ? 39.665 69.301 74.702 1.00 21.78 166 ILE C O 1
ATOM 4561 N N . LEU C 1 167 ? 39.205 67.209 73.921 1.00 20.06 167 LEU C N 1
ATOM 4562 C CA . LEU C 1 167 ? 38.388 67.691 72.823 1.00 20.58 167 LEU C CA 1
ATOM 4563 C C . LEU C 1 167 ? 37.147 68.433 73.318 1.00 19.58 167 LEU C C 1
ATOM 4564 O O . LEU C 1 167 ? 36.871 69.521 72.827 1.00 20.92 167 LEU C O 1
ATOM 4569 N N . ASN C 1 168 ? 36.424 67.850 74.261 1.00 20.23 168 ASN C N 1
ATOM 4570 C CA . ASN C 1 168 ? 35.277 68.527 74.892 1.00 21.57 168 ASN C CA 1
ATOM 4571 C C . ASN C 1 168 ? 35.711 69.889 75.476 1.00 23.04 168 ASN C C 1
ATOM 4572 O O . ASN C 1 168 ? 35.008 70.906 75.303 1.00 22.79 168 ASN C O 1
ATOM 4577 N N . PHE C 1 169 ? 36.863 69.912 76.156 1.00 23.47 169 PHE C N 1
ATOM 4578 C CA . PHE C 1 169 ? 37.351 71.134 76.828 1.00 24.29 169 PHE C CA 1
ATOM 4579 C C . PHE C 1 169 ? 37.509 72.275 75.863 1.00 23.71 169 PHE C C 1
ATOM 4580 O O . PHE C 1 169 ? 37.245 73.450 76.174 1.00 23.60 169 PHE C O 1
ATOM 4588 N N . ILE C 1 170 ? 37.991 71.961 74.676 1.00 24.35 170 ILE C N 1
ATOM 4589 C CA . ILE C 1 170 ? 38.210 73.011 73.699 1.00 23.10 170 ILE C CA 1
ATOM 4590 C C . ILE C 1 170 ? 36.967 73.213 72.805 1.00 23.94 170 ILE C C 1
ATOM 4591 O O . ILE C 1 170 ? 37.040 73.933 71.822 1.00 24.89 170 ILE C O 1
ATOM 4596 N N . GLY C 1 171 ? 35.833 72.585 73.133 1.00 23.55 171 GLY C N 1
ATOM 4597 C CA . GLY C 1 171 ? 34.577 72.852 72.400 1.00 24.20 171 GLY C CA 1
ATOM 4598 C C . GLY C 1 171 ? 34.176 71.930 71.263 1.00 24.30 171 GLY C C 1
ATOM 4599 O O . GLY C 1 171 ? 33.231 72.218 70.523 1.00 24.31 171 GLY C O 1
ATOM 4600 N N . VAL C 1 172 ? 34.878 70.808 71.116 1.00 24.49 172 VAL C N 1
ATOM 4601 C CA . VAL C 1 172 ? 34.427 69.744 70.212 1.00 24.52 172 VAL C CA 1
ATOM 4602 C C . VAL C 1 172 ? 33.463 68.873 71.010 1.00 25.17 172 VAL C C 1
ATOM 4603 O O . VAL C 1 172 ? 33.876 68.027 71.797 1.00 25.57 172 VAL C O 1
ATOM 4607 N N . ASP C 1 173 ? 32.163 69.108 70.858 1.00 26.81 173 ASP C N 1
ATOM 4608 C CA . ASP C 1 173 ? 31.195 68.388 71.676 1.00 28.61 173 ASP C CA 1
ATOM 4609 C C . ASP C 1 173 ? 30.783 67.057 71.033 1.00 28.59 173 ASP C C 1
ATOM 4610 O O . ASP C 1 173 ? 30.218 66.200 71.687 1.00 28.09 173 ASP C O 1
ATOM 4615 N N . GLN C 1 174 ? 31.044 66.885 69.738 1.00 28.82 174 GLN C N 1
ATOM 4616 C CA . GLN C 1 174 ? 30.678 65.603 69.124 1.00 29.75 174 GLN C CA 1
ATOM 4617 C C . GLN C 1 174 ? 31.970 64.802 69.014 1.00 26.86 174 GLN C C 1
ATOM 4618 O O . GLN C 1 174 ? 32.849 65.206 68.240 1.00 25.14 174 GLN C O 1
ATOM 4624 N N . VAL C 1 175 ? 32.098 63.733 69.805 1.00 25.54 175 VAL C N 1
ATOM 4625 C CA . VAL C 1 175 ? 33.280 62.846 69.793 1.00 24.92 175 VAL C CA 1
ATOM 4626 C C . VAL C 1 175 ? 32.839 61.387 69.627 1.00 24.77 175 VAL C C 1
ATOM 4627 O O . VAL C 1 175 ? 32.321 60.809 70.557 1.00 25.81 175 VAL C O 1
ATOM 4631 N N . ASP C 1 176 ? 33.001 60.839 68.411 1.00 23.05 176 ASP C N 1
ATOM 4632 C CA . ASP C 1 176 ? 32.661 59.468 68.090 1.00 21.92 176 ASP C CA 1
ATOM 4633 C C . ASP C 1 176 ? 33.872 58.565 68.350 1.00 19.99 176 ASP C C 1
ATOM 4634 O O . ASP C 1 176 ? 35.001 59.012 68.263 1.00 17.72 176 ASP C O 1
ATOM 4639 N N . GLY C 1 177 ? 33.629 57.289 68.673 1.00 20.26 177 GLY C N 1
ATOM 4640 C CA . GLY C 1 177 ? 34.736 56.347 68.920 1.00 19.78 177 GLY C CA 1
ATOM 4641 C C . GLY C 1 177 ? 34.575 55.115 68.051 1.00 20.73 177 GLY C C 1
ATOM 4642 O O . G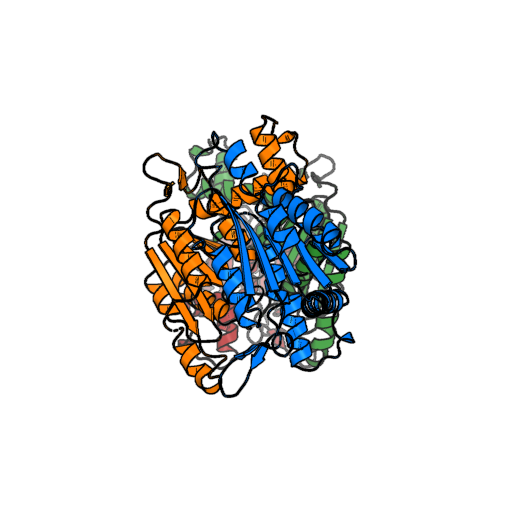LY C 1 177 ? 33.454 54.705 67.744 1.00 21.91 177 GLY C O 1
ATOM 4643 N N . LEU C 1 178 ? 35.689 54.578 67.588 1.00 20.91 178 LEU C N 1
ATOM 4644 C CA . LEU C 1 178 ? 35.724 53.273 66.925 1.00 20.67 178 LEU C CA 1
ATOM 4645 C C . LEU C 1 178 ? 36.904 52.551 67.547 1.00 20.22 178 LEU C C 1
ATOM 4646 O O . LEU C 1 178 ? 38.067 52.848 67.239 1.00 19.95 178 LEU C O 1
ATOM 4651 N N . PHE C 1 179 ? 36.595 51.598 68.408 1.00 19.51 179 PHE C N 1
ATOM 4652 C CA . PHE C 1 179 ? 37.592 50.882 69.170 1.00 19.88 179 PHE C CA 1
ATOM 4653 C C . PHE C 1 179 ? 37.739 49.463 68.666 1.00 20.00 179 PHE C C 1
ATOM 4654 O O . PHE C 1 179 ? 36.739 48.734 68.530 1.00 21.17 179 PHE C O 1
ATOM 4662 N N . ILE C 1 180 ? 38.978 49.110 68.351 1.00 20.31 180 ILE C N 1
ATOM 4663 C CA . ILE C 1 180 ? 39.325 47.800 67.796 1.00 21.00 180 ILE C CA 1
ATOM 4664 C C . ILE C 1 180 ? 39.992 47.026 68.920 1.00 21.50 180 ILE C C 1
ATOM 4665 O O . ILE C 1 180 ? 41.206 47.141 69.183 1.00 21.00 180 ILE C O 1
ATOM 4670 N N . GLU C 1 181 ? 39.167 46.225 69.580 1.00 21.01 181 GLU C N 1
ATOM 4671 C CA . GLU C 1 181 ? 39.561 45.639 70.837 1.00 23.34 181 GLU C CA 1
ATOM 4672 C C . GLU C 1 181 ? 39.550 44.127 70.887 1.00 23.64 181 GLU C C 1
ATOM 4673 O O . GLU C 1 181 ? 38.722 43.460 70.236 1.00 23.43 181 GLU C O 1
ATOM 4679 N N . GLY C 1 182 ? 40.442 43.603 71.727 1.00 25.14 182 GLY C N 1
ATOM 4680 C CA . GLY C 1 182 ? 40.279 42.255 72.263 1.00 25.80 182 GLY C CA 1
ATOM 4681 C C . GLY C 1 182 ? 40.874 41.172 71.435 1.00 25.75 182 GLY C C 1
ATOM 4682 O O . GLY C 1 182 ? 40.818 39.995 71.824 1.00 27.22 182 GLY C O 1
ATOM 4683 N N . ILE C 1 183 ? 41.453 41.553 70.305 1.00 26.27 183 ILE C N 1
ATOM 4684 C CA . ILE C 1 183 ? 42.064 40.610 69.388 1.00 27.74 183 ILE C CA 1
ATOM 4685 C C . ILE C 1 183 ? 43.317 39.927 69.943 1.00 28.54 183 ILE C C 1
ATOM 4686 O O . ILE C 1 183 ? 43.602 38.767 69.569 1.00 28.23 183 ILE C O 1
ATOM 4691 N N . ASP C 1 184 ? 44.068 40.655 70.782 1.00 27.65 184 ASP C N 1
ATOM 4692 C CA . ASP C 1 184 ? 45.195 40.074 71.527 1.00 28.72 184 ASP C CA 1
ATOM 4693 C C . ASP C 1 184 ? 44.764 38.974 72.475 1.00 29.74 184 ASP C C 1
ATOM 4694 O O . ASP C 1 184 ? 45.464 37.979 72.637 1.00 30.37 184 ASP C O 1
ATOM 4699 N N . HIS C 1 185 ? 43.606 39.160 73.098 1.00 30.92 185 HIS C N 1
ATOM 4700 C CA . HIS C 1 185 ? 43.084 38.227 74.056 1.00 33.24 185 HIS C CA 1
ATOM 4701 C C . HIS C 1 185 ? 42.406 37.056 73.370 1.00 33.95 185 HIS C C 1
ATOM 4702 O O . HIS C 1 185 ? 42.418 35.925 73.921 1.00 34.91 185 HIS C O 1
ATOM 4709 N N . PHE C 1 186 ? 41.841 37.300 72.172 1.00 33.14 186 PHE C N 1
ATOM 4710 C CA . PHE C 1 186 ? 41.137 36.254 71.398 1.00 32.66 186 PHE C CA 1
ATOM 4711 C C . PHE C 1 186 ? 41.553 36.146 69.964 1.00 31.48 186 PHE C C 1
ATOM 4712 O O . PHE C 1 186 ? 40.781 36.510 69.077 1.00 30.70 186 PHE C O 1
ATOM 4720 N N . PRO C 1 187 ? 42.761 35.598 69.707 1.00 30.88 187 PRO C N 1
ATOM 4721 C CA . PRO C 1 187 ? 43.217 35.580 68.315 1.00 30.30 187 PRO C CA 1
ATOM 4722 C C . PRO C 1 187 ? 42.358 34.782 67.358 1.00 30.06 187 PRO C C 1
ATOM 4723 O O . PRO C 1 187 ? 42.456 35.005 66.142 1.00 30.47 187 PRO C O 1
ATOM 4727 N N . ASP C 1 188 ? 41.565 33.825 67.867 1.00 29.24 188 ASP C N 1
ATOM 4728 C CA . ASP C 1 188 ? 40.680 33.024 66.999 1.00 28.73 188 ASP C CA 1
ATOM 4729 C C . ASP C 1 188 ? 39.490 33.863 66.503 1.00 28.39 188 ASP C C 1
ATOM 4730 O O . ASP C 1 188 ? 38.856 33.514 65.526 1.00 28.63 188 ASP C O 1
ATOM 4735 N N . ARG C 1 189 ? 39.186 34.945 67.215 1.00 28.87 189 ARG C N 1
ATOM 4736 C CA . ARG C 1 189 ? 38.104 35.860 66.883 1.00 29.28 189 ARG C CA 1
ATOM 4737 C C . ARG C 1 189 ? 38.583 37.003 65.977 1.00 28.60 189 ARG C C 1
ATOM 4738 O O . ARG C 1 189 ? 37.792 37.905 65.672 1.00 27.90 189 ARG C O 1
ATOM 4746 N N . ALA C 1 190 ? 39.848 36.970 65.549 1.00 28.21 190 ALA C N 1
ATOM 4747 C CA . ALA C 1 190 ? 40.426 38.097 64.778 1.00 28.78 190 ALA C CA 1
ATOM 4748 C C . ALA C 1 190 ? 39.700 38.377 63.441 1.00 29.59 190 ALA C C 1
ATOM 4749 O O . ALA C 1 190 ? 39.427 39.541 63.112 1.00 28.07 190 ALA C O 1
ATOM 4751 N N . GLU C 1 191 ? 39.330 37.332 62.693 1.00 29.65 191 GLU C N 1
ATOM 4752 C CA . GLU C 1 191 ? 38.553 37.556 61.455 1.00 30.70 191 GLU C CA 1
ATOM 4753 C C . GLU C 1 191 ? 37.260 38.341 61.726 1.00 28.91 191 GLU C C 1
ATOM 4754 O O . GLU C 1 191 ? 36.979 39.353 61.063 1.00 28.63 191 GLU C O 1
ATOM 4760 N N . GLU C 1 192 ? 36.490 37.861 62.707 1.00 28.06 192 GLU C N 1
ATOM 4761 C CA . GLU C 1 192 ? 35.218 38.439 63.115 1.00 27.86 192 GLU C CA 1
ATOM 4762 C C . GLU C 1 192 ? 35.399 39.909 63.606 1.00 26.51 192 GLU C C 1
ATOM 4763 O O . GLU C 1 192 ? 34.725 40.835 63.099 1.00 24.48 192 GLU C O 1
ATOM 4769 N N . LEU C 1 193 ? 36.325 40.107 64.543 1.00 24.25 193 LEU C N 1
ATOM 4770 C CA . LEU C 1 193 ? 36.576 41.433 65.124 1.00 23.67 193 LEU C CA 1
ATOM 4771 C C . LEU C 1 193 ? 37.075 42.451 64.111 1.00 21.77 193 LEU C C 1
ATOM 4772 O O . LEU C 1 193 ? 36.672 43.583 64.162 1.00 21.20 193 LEU C O 1
ATOM 4777 N N . LEU C 1 194 ? 37.982 42.046 63.229 1.00 22.59 194 LEU C N 1
ATOM 4778 C CA . LEU C 1 194 ? 38.508 42.914 62.173 1.00 23.70 194 LEU C CA 1
ATOM 4779 C C . LEU C 1 194 ? 37.431 43.281 61.157 1.00 23.80 194 LEU C C 1
ATOM 4780 O O . LEU C 1 194 ? 37.331 44.435 60.753 1.00 21.83 194 LEU C O 1
ATOM 4785 N N . ASN C 1 195 ? 36.598 42.294 60.794 1.00 23.60 195 ASN C N 1
ATOM 4786 C CA . ASN C 1 195 ? 35.436 42.551 59.948 1.00 24.20 195 ASN C CA 1
ATOM 4787 C C . ASN C 1 195 ? 34.515 43.575 60.537 1.00 23.30 195 ASN C C 1
ATOM 4788 O O . ASN C 1 195 ? 34.074 44.444 59.821 1.00 22.89 195 ASN C O 1
ATOM 4793 N N . THR C 1 196 ? 34.215 43.465 61.832 1.00 23.02 196 THR C N 1
ATOM 4794 C CA . THR C 1 196 ? 33.370 44.456 62.519 1.00 23.35 196 THR C CA 1
ATOM 4795 C C . THR C 1 196 ? 33.949 45.844 62.482 1.00 22.22 196 THR C C 1
ATOM 4796 O O . THR C 1 196 ? 33.245 46.820 62.220 1.00 21.37 196 THR C O 1
ATOM 4800 N N . ALA C 1 197 ? 35.222 45.944 62.849 1.00 22.04 197 ALA C N 1
ATOM 4801 C CA . ALA C 1 197 ? 35.918 47.219 62.824 1.00 21.08 197 ALA C CA 1
ATOM 4802 C C . ALA C 1 197 ? 35.921 47.830 61.406 1.00 20.98 197 ALA C C 1
ATOM 4803 O O . ALA C 1 197 ? 35.655 49.010 61.220 1.00 20.50 197 ALA C O 1
ATOM 4813 N N . THR C 1 199 ? 33.945 47.271 58.747 1.00 18.87 199 THR C N 1
ATOM 4814 C CA . THR C 1 199 ? 32.576 47.688 58.427 1.00 18.80 199 THR C CA 1
ATOM 4815 C C . THR C 1 199 ? 32.145 48.913 59.168 1.00 17.96 199 THR C C 1
ATOM 4816 O O . THR C 1 199 ? 31.531 49.779 58.564 1.00 17.62 199 THR C O 1
ATOM 4820 N N . LYS C 1 200 ? 32.477 49.031 60.453 1.00 18.51 200 LYS C N 1
ATOM 4821 C CA . LYS C 1 200 ? 32.160 50.264 61.206 1.00 19.13 200 LYS C CA 1
ATOM 4822 C C . LYS C 1 200 ? 32.931 51.464 60.606 1.00 17.24 200 LYS C C 1
ATOM 4823 O O . LYS C 1 200 ? 32.408 52.585 60.502 1.00 16.31 200 LYS C O 1
ATOM 4829 N N . ALA C 1 201 ? 34.189 51.235 60.261 1.00 16.77 201 ALA C N 1
ATOM 4830 C CA . ALA C 1 201 ? 35.014 52.318 59.614 1.00 16.31 201 ALA C CA 1
ATOM 4831 C C . ALA C 1 201 ? 34.377 52.845 58.309 1.00 15.98 201 ALA C C 1
ATOM 4832 O O . ALA C 1 201 ? 34.297 54.075 58.082 1.00 13.87 201 ALA C O 1
ATOM 4834 N N . THR C 1 202 ? 33.917 51.919 57.465 1.00 18.01 202 THR C N 1
ATOM 4835 C CA . THR C 1 202 ? 33.280 52.307 56.198 1.00 21.62 202 THR C CA 1
ATOM 4836 C C . THR C 1 202 ? 31.979 53.087 56.433 1.00 20.76 202 THR C C 1
ATOM 4837 O O . THR C 1 202 ? 31.693 54.069 55.744 1.00 20.00 202 THR C O 1
ATOM 4841 N N . GLU C 1 203 ? 31.185 52.620 57.389 1.00 21.68 203 GLU C N 1
ATOM 4842 C CA . GLU C 1 203 ? 29.972 53.330 57.800 1.00 23.34 203 GLU C CA 1
ATOM 4843 C C . GLU C 1 203 ? 30.200 54.757 58.288 1.00 22.20 203 GLU C C 1
ATOM 4844 O O . GLU C 1 203 ? 29.493 55.672 57.856 1.00 20.63 203 GLU C O 1
ATOM 4850 N N . TYR C 1 204 ? 31.169 54.944 59.195 1.00 21.53 204 TYR C N 1
ATOM 4851 C CA . TYR C 1 204 ? 31.543 56.291 59.641 1.00 21.24 204 TYR C CA 1
ATOM 4852 C C . TYR C 1 204 ? 31.959 57.160 58.459 1.00 20.90 204 TYR C C 1
ATOM 4853 O O . TYR C 1 204 ? 31.630 58.348 58.439 1.00 19.48 204 TYR C O 1
ATOM 4862 N N . GLY C 1 205 ? 32.674 56.590 57.480 1.00 18.83 205 GLY C N 1
ATOM 4863 C CA . GLY C 1 205 ? 33.041 57.391 56.333 1.00 20.13 205 GLY C CA 1
ATOM 4864 C C . GLY C 1 205 ? 31.821 57.986 55.633 1.00 21.39 205 GLY C C 1
ATOM 4865 O O . GLY C 1 205 ? 31.878 59.089 55.073 1.00 20.13 205 GLY C O 1
ATOM 4866 N N . LYS C 1 206 ? 30.700 57.254 55.672 1.00 21.89 206 LYS C N 1
ATOM 4867 C CA . LYS C 1 206 ? 29.465 57.689 54.962 1.00 23.30 206 LYS C CA 1
ATOM 4868 C C . LYS C 1 206 ? 28.649 58.744 55.680 1.00 24.05 206 LYS C C 1
ATOM 4869 O O . LYS C 1 206 ? 27.902 59.486 55.033 1.00 25.58 206 LYS C O 1
ATOM 4875 N N . THR C 1 207 ? 28.763 58.796 57.000 1.00 24.44 207 THR C N 1
ATOM 4876 C CA . THR C 1 207 ? 27.968 59.697 57.836 1.00 25.43 207 THR C CA 1
ATOM 4877 C C . THR C 1 207 ? 28.741 60.741 58.638 1.00 26.24 207 THR C C 1
ATOM 4878 O O . THR C 1 207 ? 28.136 61.700 59.142 1.00 26.27 207 THR C O 1
ATOM 4882 N N . PHE C 1 208 ? 30.061 60.580 58.790 1.00 24.29 208 PHE C N 1
ATOM 4883 C CA . PHE C 1 208 ? 30.809 61.501 59.614 1.00 23.54 208 PHE C CA 1
ATOM 4884 C C . PHE C 1 208 ? 30.976 62.863 58.933 1.00 24.24 208 PHE C C 1
ATOM 4885 O O . PHE C 1 208 ? 30.854 63.872 59.614 1.00 24.67 208 PHE C O 1
ATOM 4894 N N . SER D 1 2 ? 67.424 51.451 100.174 1.00 19.11 2 SER D N 1
ATOM 4895 C CA . SER D 1 2 ? 68.805 51.676 99.485 1.00 20.79 2 SER D CA 1
ATOM 4896 C C . SER D 1 2 ? 69.338 52.144 98.106 1.00 19.90 2 SER D C 1
ATOM 4897 O O . SER D 1 2 ? 70.356 52.877 98.095 1.00 16.90 2 SER D O 1
ATOM 4900 N N . LYS D 1 3 ? 68.796 51.675 96.976 1.00 19.73 3 LYS D N 1
ATOM 4901 C CA . LYS D 1 3 ? 69.024 52.408 95.721 1.00 18.35 3 LYS D CA 1
ATOM 4902 C C . LYS D 1 3 ? 67.795 53.274 95.377 1.00 18.16 3 LYS D C 1
ATOM 4903 O O . LYS D 1 3 ? 66.688 52.766 95.213 1.00 17.00 3 LYS D O 1
ATOM 4909 N N . LEU D 1 4 ? 68.011 54.582 95.279 1.00 17.36 4 LEU D N 1
ATOM 4910 C CA . LEU D 1 4 ? 66.959 55.526 94.932 1.00 16.79 4 LEU D CA 1
ATOM 4911 C C . LEU D 1 4 ? 67.153 55.974 93.470 1.00 16.35 4 LEU D C 1
ATOM 4912 O O . LEU D 1 4 ? 68.208 56.519 93.116 1.00 16.21 4 LEU D O 1
ATOM 4917 N N . LEU D 1 5 ? 66.152 55.726 92.635 1.00 16.29 5 LEU D N 1
ATOM 4918 C CA . LEU D 1 5 ? 66.120 56.269 91.282 1.00 15.98 5 LEU D CA 1
ATOM 4919 C C . LEU D 1 5 ? 65.344 57.585 91.254 1.00 15.73 5 LEU D C 1
ATOM 4920 O O . LEU D 1 5 ? 64.181 57.616 91.656 1.00 16.19 5 LEU D O 1
ATOM 4925 N N . VAL D 1 6 ? 65.958 58.628 90.702 1.00 15.38 6 VAL D N 1
ATOM 4926 C CA . VAL D 1 6 ? 65.306 59.920 90.465 1.00 15.28 6 VAL D CA 1
ATOM 4927 C C . VAL D 1 6 ? 64.970 60.054 88.967 1.00 15.85 6 VAL D C 1
ATOM 4928 O O . VAL D 1 6 ? 65.857 59.978 88.102 1.00 15.38 6 VAL D O 1
ATOM 4932 N N . VAL D 1 7 ? 63.677 60.243 88.686 1.00 15.06 7 VAL D N 1
ATOM 4933 C CA . VAL D 1 7 ? 63.192 60.460 87.325 1.00 14.46 7 VAL D CA 1
ATOM 4934 C C . VAL D 1 7 ? 62.822 61.949 87.247 1.00 14.24 7 VAL D C 1
ATOM 4935 O O . VAL D 1 7 ? 61.762 62.342 87.683 1.00 15.22 7 VAL D O 1
ATOM 4939 N N . LYS D 1 8 ? 63.706 62.755 86.675 1.00 14.92 8 LYS D N 1
ATOM 4940 C CA . LYS D 1 8 ? 63.449 64.183 86.554 1.00 16.85 8 LYS D CA 1
ATOM 4941 C C . LYS D 1 8 ? 62.796 64.365 85.176 1.00 16.29 8 LYS D C 1
ATOM 4942 O O . LYS D 1 8 ? 63.439 64.173 84.142 1.00 16.91 8 LYS D O 1
ATOM 4948 N N . ALA D 1 9 ? 61.506 64.657 85.190 1.00 17.69 9 ALA D N 1
ATOM 4949 C CA . ALA D 1 9 ? 60.695 64.779 83.959 1.00 17.70 9 ALA D CA 1
ATOM 4950 C C . ALA D 1 9 ? 60.187 66.217 83.871 1.00 18.96 9 ALA D C 1
ATOM 4951 O O . ALA D 1 9 ? 58.987 66.489 83.712 1.00 18.71 9 ALA D O 1
ATOM 4953 N N . HIS D 1 10 ? 61.159 67.115 83.945 1.00 19.35 10 HIS D N 1
ATOM 4954 C CA . HIS D 1 10 ? 60.958 68.526 83.631 1.00 19.66 10 HIS D CA 1
ATOM 4955 C C . HIS D 1 10 ? 62.179 68.988 82.829 1.00 19.57 10 HIS D C 1
ATOM 4956 O O . HIS D 1 10 ? 63.316 68.634 83.179 1.00 19.05 10 HIS D O 1
ATOM 4963 N N . PRO D 1 11 ? 61.960 69.720 81.694 1.00 20.21 11 PRO D N 1
ATOM 4964 C CA . PRO D 1 11 ? 63.098 70.261 80.942 1.00 19.99 11 PRO D CA 1
ATOM 4965 C C . PRO D 1 11 ? 63.902 71.367 81.646 1.00 21.40 11 PRO D C 1
ATOM 4966 O O . PRO D 1 11 ? 64.983 71.710 81.156 1.00 22.66 11 PRO D O 1
ATOM 4970 N N . LEU D 1 12 ? 63.368 71.958 82.700 1.00 21.31 12 LEU D N 1
ATOM 4971 C CA . LEU D 1 12 ? 63.997 73.156 83.307 1.00 22.63 12 LEU D CA 1
ATOM 4972 C C . LEU D 1 12 ? 64.677 72.869 84.663 1.00 23.99 12 LEU D C 1
ATOM 4973 O O . LEU D 1 12 ? 64.630 71.750 85.160 1.00 22.54 12 LEU D O 1
ATOM 4978 N N . THR D 1 13 ? 65.292 73.887 85.258 1.00 25.58 13 THR D N 1
ATOM 4979 C CA . THR D 1 13 ? 66.015 73.734 86.530 1.00 26.66 13 THR D CA 1
ATOM 4980 C C . THR D 1 13 ? 65.171 74.177 87.740 1.00 26.07 13 THR D C 1
ATOM 4981 O O . THR D 1 13 ? 64.114 74.773 87.594 1.00 24.38 13 THR D O 1
ATOM 4985 N N . LYS D 1 14 ? 65.716 73.966 88.936 1.00 27.34 14 LYS D N 1
ATOM 4986 C CA . LYS D 1 14 ? 65.062 74.320 90.195 1.00 29.33 14 LYS D CA 1
ATOM 4987 C C . LYS D 1 14 ? 64.731 75.810 90.284 1.00 29.85 14 LYS D C 1
ATOM 4988 O O . LYS D 1 14 ? 63.790 76.187 90.976 1.00 29.43 14 LYS D O 1
ATOM 4994 N N . GLU D 1 15 ? 65.499 76.654 89.584 1.00 30.82 15 GLU D N 1
ATOM 4995 C CA . GLU D 1 15 ? 65.186 78.092 89.530 1.00 32.79 15 GLU D CA 1
ATOM 4996 C C . GLU D 1 15 ? 63.964 78.451 88.668 1.00 32.45 15 GLU D C 1
ATOM 4997 O O . GLU D 1 15 ? 63.369 79.523 88.855 1.00 32.82 15 GLU D O 1
ATOM 5003 N N . GLU D 1 16 ? 63.572 77.556 87.760 1.00 31.14 16 GLU D N 1
ATOM 5004 C CA . GLU D 1 16 ? 62.480 77.849 86.823 1.00 30.48 16 GLU D CA 1
ATOM 5005 C C . GLU D 1 16 ? 61.260 76.970 87.057 1.00 28.57 16 GLU D C 1
ATOM 5006 O O . GLU D 1 16 ? 60.227 77.150 86.391 1.00 29.90 16 GLU D O 1
ATOM 5012 N N . SER D 1 17 ? 61.380 76.011 87.980 1.00 25.89 17 SER D N 1
ATOM 5013 C CA . SER D 1 17 ? 60.413 74.937 88.146 1.00 22.60 17 SER D CA 1
ATOM 5014 C C . SER D 1 17 ? 60.179 74.670 89.596 1.00 20.83 17 SER D C 1
ATOM 5015 O O . SER D 1 17 ? 61.128 74.459 90.318 1.00 19.50 17 SER D O 1
ATOM 5018 N N . ARG D 1 18 ? 58.901 74.715 89.982 1.00 19.09 18 ARG D N 1
ATOM 5019 C CA . ARG D 1 18 ? 58.391 74.343 91.282 1.00 18.82 18 ARG D CA 1
ATOM 5020 C C . ARG D 1 18 ? 58.558 72.829 91.574 1.00 19.20 18 ARG D C 1
ATOM 5021 O O . ARG D 1 18 ? 58.906 72.432 92.710 1.00 17.06 18 ARG D O 1
ATOM 5029 N N . SER D 1 19 ? 58.235 71.992 90.580 1.00 18.85 19 SER D N 1
ATOM 5030 C CA . SER D 1 19 ? 58.480 70.539 90.814 1.00 19.77 19 SER D CA 1
ATOM 5031 C C . SER D 1 19 ? 59.946 70.164 90.970 1.00 18.01 19 SER D C 1
ATOM 5032 O O . SER D 1 19 ? 60.230 69.311 91.791 1.00 17.64 19 SER D O 1
ATOM 5035 N N . VAL D 1 20 ? 60.850 70.833 90.247 1.00 18.61 20 VAL D N 1
ATOM 5036 C CA . VAL D 1 20 ? 62.286 70.513 90.310 1.00 19.03 20 VAL D CA 1
ATOM 5037 C C . VAL D 1 20 ? 62.847 71.085 91.625 1.00 19.75 20 VAL D C 1
ATOM 5038 O O . VAL D 1 20 ? 63.615 70.422 92.301 1.00 19.66 20 VAL D O 1
ATOM 5042 N N . ARG D 1 21 ? 62.415 72.313 91.977 1.00 21.72 21 ARG D N 1
ATOM 5043 C CA . ARG D 1 21 ? 62.656 72.901 93.304 1.00 22.01 21 ARG D CA 1
ATOM 5044 C C . ARG D 1 21 ? 62.300 71.935 94.417 1.00 20.70 21 ARG D C 1
ATOM 5045 O O . ARG D 1 21 ? 63.140 71.658 95.282 1.00 20.92 21 ARG D O 1
ATOM 5053 N N . ALA D 1 22 ? 61.061 71.431 94.407 1.00 19.43 22 ALA D N 1
ATOM 5054 C CA . ALA D 1 22 ? 60.621 70.475 95.425 1.00 18.26 22 ALA D CA 1
ATOM 5055 C C . ALA D 1 22 ? 61.456 69.184 95.414 1.00 17.83 22 ALA D C 1
ATOM 5056 O O . ALA D 1 22 ? 61.844 68.648 96.477 1.00 17.58 22 ALA D O 1
ATOM 5058 N N . LEU D 1 23 ? 61.739 68.682 94.222 1.00 17.75 23 LEU D N 1
ATOM 5059 C CA . LEU D 1 23 ? 62.647 67.510 94.076 1.00 17.47 23 LEU D CA 1
ATOM 5060 C C . LEU D 1 23 ? 64.013 67.706 94.731 1.00 17.86 23 LEU D C 1
ATOM 5061 O O . LEU D 1 23 ? 64.507 66.843 95.459 1.00 17.82 23 LEU D O 1
ATOM 5066 N N . GLU D 1 24 ? 64.622 68.846 94.451 1.00 19.51 24 GLU D N 1
ATOM 5067 C CA . GLU D 1 24 ? 65.942 69.152 94.954 1.00 20.38 24 GLU D CA 1
ATOM 5068 C C . GLU D 1 24 ? 65.955 69.321 96.450 1.00 19.51 24 GLU D C 1
ATOM 5069 O O . GLU D 1 24 ? 66.904 68.913 97.066 1.00 18.93 24 GLU D O 1
ATOM 5075 N N . THR D 1 25 ? 64.908 69.930 97.027 1.00 20.26 25 THR D N 1
ATOM 5076 C CA . THR D 1 25 ? 64.702 69.933 98.508 1.00 20.11 25 THR D CA 1
ATOM 5077 C C . THR D 1 25 ? 64.571 68.521 99.091 1.00 19.69 25 THR D C 1
ATOM 5078 O O . THR D 1 25 ? 65.143 68.189 100.168 1.00 19.71 25 THR D O 1
ATOM 5082 N N . PHE D 1 26 ? 63.784 67.696 98.406 1.00 19.18 26 PHE D N 1
ATOM 5083 C CA . PHE D 1 26 ? 63.573 66.327 98.829 1.00 19.19 26 PHE D CA 1
ATOM 5084 C C . PHE D 1 26 ? 64.917 65.617 98.834 1.00 18.82 26 PHE D C 1
ATOM 5085 O O . PHE D 1 26 ? 65.236 64.922 99.784 1.00 18.59 26 PHE D O 1
ATOM 5093 N N . LEU D 1 27 ? 65.669 65.759 97.738 1.00 19.20 27 LEU D N 1
ATOM 5094 C CA . LEU D 1 27 ? 66.963 65.061 97.604 1.00 20.64 27 LEU D CA 1
ATOM 5095 C C . LEU D 1 27 ? 68.030 65.505 98.615 1.00 20.65 27 LEU D C 1
ATOM 5096 O O . LEU D 1 27 ? 68.761 64.662 99.120 1.00 21.05 27 LEU D O 1
ATOM 5101 N N . ALA D 1 28 ? 68.097 66.811 98.926 1.00 21.36 28 ALA D N 1
ATOM 5102 C CA . ALA D 1 28 ? 69.039 67.310 99.961 1.00 21.03 28 ALA D CA 1
ATOM 5103 C C . ALA D 1 28 ? 68.741 66.614 101.287 1.00 20.94 28 ALA D C 1
ATOM 5104 O O . ALA D 1 28 ? 69.627 66.071 101.985 1.00 20.07 28 ALA D O 1
ATOM 5106 N N . SER D 1 29 ? 67.467 66.541 101.624 1.00 21.79 29 SER D N 1
ATOM 5107 C CA . SER D 1 29 ? 67.097 65.956 102.898 1.00 20.92 29 SER D CA 1
ATOM 5108 C C . SER D 1 29 ? 67.360 64.439 102.894 1.00 21.83 29 SER D C 1
ATOM 5109 O O . SER D 1 29 ? 67.893 63.884 103.898 1.00 22.09 29 SER D O 1
ATOM 5112 N N . TYR D 1 30 ? 67.011 63.784 101.777 1.00 20.69 30 TYR D N 1
ATOM 5113 C CA . TYR D 1 30 ? 67.140 62.333 101.656 1.00 20.59 30 TYR D CA 1
ATOM 5114 C C . TYR D 1 30 ? 68.614 61.933 101.797 1.00 20.25 30 TYR D C 1
ATOM 5115 O O . TYR D 1 30 ? 68.904 60.958 102.442 1.00 19.10 30 TYR D O 1
ATOM 5124 N N . ARG D 1 31 ? 69.520 62.688 101.168 1.00 21.50 31 ARG D N 1
ATOM 5125 C CA . ARG D 1 31 ? 70.960 62.359 101.202 1.00 23.16 31 ARG D CA 1
ATOM 5126 C C . ARG D 1 31 ? 71.517 62.571 102.625 1.00 23.03 31 ARG D C 1
ATOM 5127 O O . ARG D 1 31 ? 72.236 61.739 103.149 1.00 21.88 31 ARG D O 1
ATOM 5135 N N . GLU D 1 32 ? 71.132 63.666 103.255 1.00 24.19 32 GLU D N 1
ATOM 5136 C CA . GLU D 1 32 ? 71.477 63.914 104.673 1.00 27.67 32 GLU D CA 1
ATOM 5137 C C . GLU D 1 32 ? 71.023 62.756 105.581 1.00 25.80 32 GLU D C 1
ATOM 5138 O O . GLU D 1 32 ? 71.780 62.286 106.452 1.00 24.81 32 GLU D O 1
ATOM 5144 N N . THR D 1 33 ? 69.809 62.264 105.345 1.00 23.74 33 THR D N 1
ATOM 5145 C CA . THR D 1 33 ? 69.255 61.185 106.133 1.00 23.35 33 THR D CA 1
ATOM 5146 C C . THR D 1 33 ? 69.900 59.834 105.822 1.00 22.75 33 THR D C 1
ATOM 5147 O O . THR D 1 33 ? 69.973 58.966 106.715 1.00 21.46 33 THR D O 1
ATOM 5151 N N . ASN D 1 34 ? 70.269 59.624 104.540 1.00 21.72 34 ASN D N 1
ATOM 5152 C CA . ASN D 1 34 ? 70.724 58.329 104.073 1.00 21.85 34 ASN D CA 1
ATOM 5153 C C . ASN D 1 34 ? 72.037 58.480 103.287 1.00 21.79 34 ASN D C 1
ATOM 5154 O O . ASN D 1 34 ? 72.059 58.256 102.105 1.00 20.28 34 ASN D O 1
ATOM 5159 N N . PRO D 1 35 ? 73.120 58.857 103.968 1.00 21.98 35 PRO D N 1
ATOM 5160 C CA . PRO D 1 35 ? 74.361 59.206 103.278 1.00 22.47 35 PRO D CA 1
ATOM 5161 C C . PRO D 1 35 ? 75.032 58.059 102.546 1.00 22.02 35 PRO D C 1
ATOM 5162 O O . PRO D 1 35 ? 75.860 58.331 101.725 1.00 23.03 35 PRO D O 1
ATOM 5166 N N . SER D 1 36 ? 74.697 56.812 102.840 1.00 21.25 36 SER D N 1
ATOM 5167 C CA . SER D 1 36 ? 75.296 55.709 102.130 1.00 23.94 36 SER D CA 1
ATOM 5168 C C . SER D 1 36 ? 74.395 55.131 101.008 1.00 22.89 36 SER D C 1
ATOM 5169 O O . SER D 1 36 ? 74.788 54.161 100.324 1.00 20.60 36 SER D O 1
ATOM 5172 N N . ASP D 1 37 ? 73.179 55.705 100.850 1.00 20.86 37 ASP D N 1
ATOM 5173 C CA . ASP D 1 37 ? 72.267 55.235 99.796 1.00 20.65 37 ASP D CA 1
ATOM 5174 C C . ASP D 1 37 ? 72.765 55.590 98.380 1.00 20.03 37 ASP D C 1
ATOM 5175 O O . ASP D 1 37 ? 73.277 56.682 98.122 1.00 18.71 37 ASP D O 1
ATOM 5180 N N . GLU D 1 38 ? 72.598 54.655 97.481 1.00 19.56 38 GLU D N 1
ATOM 5181 C CA . GLU D 1 38 ? 72.957 54.878 96.113 1.00 21.02 38 GLU D CA 1
ATOM 5182 C C . GLU D 1 38 ? 71.804 55.680 95.467 1.00 22.17 38 GLU D C 1
ATOM 5183 O O . GLU D 1 38 ? 70.593 55.331 95.632 1.00 21.79 38 GLU D O 1
ATOM 5189 N N . ILE D 1 39 ? 72.172 56.837 94.894 1.00 20.92 39 ILE D N 1
ATOM 5190 C CA . ILE D 1 39 ? 71.231 57.724 94.226 1.00 20.67 39 ILE D CA 1
ATOM 5191 C C . ILE D 1 39 ? 71.610 57.841 92.739 1.00 21.63 39 ILE D C 1
ATOM 5192 O O . ILE D 1 39 ? 72.755 58.172 92.387 1.00 22.21 39 ILE D O 1
ATOM 5197 N N . GLU D 1 40 ? 70.658 57.515 91.865 1.00 19.86 40 GLU D N 1
ATOM 5198 C CA . GLU D 1 40 ? 70.914 57.550 90.425 1.00 20.56 40 GLU D CA 1
ATOM 5199 C C . GLU D 1 40 ? 69.893 58.508 89.789 1.00 19.59 40 GLU D C 1
ATOM 5200 O O . GLU D 1 40 ? 68.702 58.405 90.067 1.00 17.78 40 GLU D O 1
ATOM 5206 N N . ILE D 1 41 ? 70.374 59.443 88.977 1.00 19.69 41 ILE D N 1
ATOM 5207 C CA . ILE D 1 41 ? 69.534 60.495 88.393 1.00 20.71 41 ILE D CA 1
ATOM 5208 C C . ILE D 1 41 ? 69.286 60.176 86.930 1.00 19.55 41 ILE D C 1
ATOM 5209 O O . ILE D 1 41 ? 70.208 59.900 86.184 1.00 20.02 41 ILE D O 1
ATOM 5214 N N . LEU D 1 42 ? 68.025 60.123 86.557 1.00 18.13 42 LEU D N 1
ATOM 5215 C CA . LEU D 1 42 ? 67.633 60.017 85.159 1.00 17.63 42 LEU D CA 1
ATOM 5216 C C . LEU D 1 42 ? 66.880 61.302 84.748 1.00 18.89 42 LEU D C 1
ATOM 5217 O O . LEU D 1 42 ? 65.738 61.548 85.166 1.00 19.42 42 LEU D O 1
ATOM 5222 N N . ASP D 1 43 ? 67.514 62.090 83.890 1.00 19.36 43 ASP D N 1
ATOM 5223 C CA . ASP D 1 43 ? 66.918 63.320 83.410 1.00 20.11 43 ASP D CA 1
ATOM 5224 C C . ASP D 1 43 ? 66.418 63.058 82.005 1.00 19.62 43 ASP D C 1
ATOM 5225 O O . ASP D 1 43 ? 67.192 63.050 81.022 1.00 19.35 43 ASP D O 1
ATOM 5230 N N . VAL D 1 44 ? 65.109 62.834 81.911 1.00 18.61 44 VAL D N 1
ATOM 5231 C CA . VAL D 1 44 ? 64.505 62.321 80.680 1.00 19.17 44 VAL D CA 1
ATOM 5232 C C . VAL D 1 44 ? 64.492 63.375 79.557 1.00 19.90 44 VAL D C 1
ATOM 5233 O O . VAL D 1 44 ? 64.312 63.015 78.407 1.00 21.48 44 VAL D O 1
ATOM 5237 N N . TYR D 1 45 ? 64.741 64.636 79.900 1.00 19.55 45 TYR D N 1
ATOM 5238 C CA . TYR D 1 45 ? 64.851 65.718 78.936 1.00 21.77 45 TYR D CA 1
ATOM 5239 C C . TYR D 1 45 ? 66.287 66.039 78.511 1.00 23.40 45 TYR D C 1
ATOM 5240 O O . TYR D 1 45 ? 66.449 66.694 77.512 1.00 25.41 45 TYR D O 1
ATOM 5249 N N . ALA D 1 46 ? 67.305 65.609 79.257 1.00 24.17 46 ALA D N 1
ATOM 5250 C CA . ALA D 1 46 ? 68.700 65.942 78.890 1.00 26.32 46 ALA D CA 1
ATOM 5251 C C . ALA D 1 46 ? 69.104 65.186 77.620 1.00 27.04 46 ALA D C 1
ATOM 5252 O O . ALA D 1 46 ? 68.798 63.997 77.479 1.00 26.73 46 ALA D O 1
ATOM 5254 N N . PRO D 1 47 ? 69.797 65.865 76.683 1.00 29.64 47 PRO D N 1
ATOM 5255 C CA . PRO D 1 47 ? 70.230 65.180 75.413 1.00 29.87 47 PRO D CA 1
ATOM 5256 C C . PRO D 1 47 ? 71.193 64.002 75.624 1.00 30.27 47 PRO D C 1
ATOM 5257 O O . PRO D 1 47 ? 71.089 62.987 74.931 1.00 31.19 47 PRO D O 1
ATOM 5261 N N . GLU D 1 48 ? 72.087 64.107 76.608 1.00 31.09 48 GLU D N 1
ATOM 5262 C CA . GLU D 1 48 ? 73.031 63.027 76.907 1.00 31.41 48 GLU D CA 1
ATOM 5263 C C . GLU D 1 48 ? 72.285 61.781 77.354 1.00 31.36 48 GLU D C 1
ATOM 5264 O O . GLU D 1 48 ? 72.864 60.687 77.448 1.00 29.99 48 GLU D O 1
ATOM 5270 N N . THR D 1 49 ? 70.984 61.940 77.648 1.00 30.19 49 THR D N 1
ATOM 5271 C CA . THR D 1 49 ? 70.208 60.798 78.121 1.00 28.73 49 THR D CA 1
ATOM 5272 C C . THR D 1 49 ? 69.877 59.835 76.988 1.00 27.55 49 THR D C 1
ATOM 5273 O O . THR D 1 49 ? 69.715 58.653 77.236 1.00 26.64 49 THR D O 1
ATOM 5277 N N . ASN D 1 50 ? 69.808 60.331 75.753 1.00 28.26 50 ASN D N 1
ATOM 5278 C CA . ASN D 1 50 ? 69.409 59.509 74.606 1.00 28.15 50 ASN D CA 1
ATOM 5279 C C . ASN D 1 50 ? 68.117 58.774 74.884 1.00 27.46 50 ASN D C 1
ATOM 5280 O O . ASN D 1 50 ? 68.023 57.560 74.637 1.00 28.26 50 ASN D O 1
ATOM 5293 N N . PRO D 1 52 ? 64.895 56.895 74.919 1.00 27.05 52 PRO D N 1
ATOM 5294 C CA . PRO D 1 52 ? 64.181 56.234 73.811 1.00 27.04 52 PRO D CA 1
ATOM 5295 C C . PRO D 1 52 ? 62.673 56.599 73.724 1.00 25.51 52 PRO D C 1
ATOM 5296 O O . PRO D 1 52 ? 62.032 56.948 74.743 1.00 23.84 52 PRO D O 1
ATOM 5300 N N . GLU D 1 53 ? 62.144 56.517 72.504 1.00 24.55 53 GLU D N 1
ATOM 5301 C CA . GLU D 1 53 ? 60.721 56.645 72.227 1.00 23.52 53 GLU D CA 1
ATOM 5302 C C . GLU D 1 53 ? 60.306 55.386 71.455 1.00 20.75 53 GLU D C 1
ATOM 5303 O O . GLU D 1 53 ? 61.030 54.927 70.559 1.00 19.10 53 GLU D O 1
ATOM 5309 N N . ILE D 1 54 ? 59.167 54.789 71.796 1.00 18.19 54 ILE D N 1
ATOM 5310 C CA . ILE D 1 54 ? 58.632 53.708 70.945 1.00 18.25 54 ILE D CA 1
ATOM 5311 C C . ILE D 1 54 ? 58.306 54.356 69.566 1.00 18.76 54 ILE D C 1
ATOM 5312 O O . ILE D 1 54 ? 57.520 55.281 69.495 1.00 19.24 54 ILE D O 1
ATOM 5317 N N . ASP D 1 55 ? 58.990 53.898 68.520 1.00 19.91 55 ASP D N 1
ATOM 5318 C CA . ASP D 1 55 ? 58.851 54.408 67.162 1.00 21.32 55 ASP D CA 1
ATOM 5319 C C . ASP D 1 55 ? 58.965 53.254 66.163 1.00 21.45 55 ASP D C 1
ATOM 5320 O O . ASP D 1 55 ? 58.955 52.091 66.547 1.00 20.93 55 ASP D O 1
ATOM 5325 N N . GLU D 1 56 ? 59.075 53.573 64.866 1.00 21.85 56 GLU D N 1
ATOM 5326 C CA . GLU D 1 56 ? 59.123 52.489 63.874 1.00 22.15 56 GLU D CA 1
ATOM 5327 C C . GLU D 1 56 ? 60.358 51.564 64.096 1.00 21.74 56 GLU D C 1
ATOM 5328 O O . GLU D 1 56 ? 60.251 50.316 64.096 1.00 20.60 56 GLU D O 1
ATOM 5334 N N . GLU D 1 57 ? 61.512 52.182 64.321 1.00 23.07 57 GLU D N 1
ATOM 5335 C CA . GLU D 1 57 ? 62.778 51.406 64.452 1.00 24.81 57 GLU D CA 1
ATOM 5336 C C . GLU D 1 57 ? 62.710 50.406 65.575 1.00 24.83 57 GLU D C 1
ATOM 5337 O O . GLU D 1 57 ? 63.080 49.231 65.423 1.00 26.24 57 GLU D O 1
ATOM 5343 N N . LEU D 1 58 ? 62.184 50.860 66.705 1.00 24.52 58 LEU D N 1
ATOM 5344 C CA . LEU D 1 58 ? 62.112 50.037 67.897 1.00 24.33 58 LEU D CA 1
ATOM 5345 C C . LEU D 1 58 ? 61.042 48.967 67.754 1.00 23.88 58 LEU D C 1
ATOM 5346 O O . LEU D 1 58 ? 61.286 47.812 68.065 1.00 23.61 58 LEU D O 1
ATOM 5351 N N . LEU D 1 59 ? 59.865 49.344 67.261 1.00 24.20 59 LEU D N 1
ATOM 5352 C CA . LEU D 1 59 ? 58.780 48.344 67.060 1.00 25.29 59 LEU D CA 1
ATOM 5353 C C . LEU D 1 59 ? 59.191 47.250 66.078 1.00 26.00 59 LEU D C 1
ATOM 5354 O O . LEU D 1 59 ? 58.918 46.036 66.301 1.00 25.82 59 LEU D O 1
ATOM 5359 N N . SER D 1 60 ? 59.847 47.656 65.004 1.00 26.88 60 SER D N 1
ATOM 5360 C CA . SER D 1 60 ? 60.268 46.656 64.020 1.00 28.77 60 SER D CA 1
ATOM 5361 C C . SER D 1 60 ? 61.430 45.781 64.559 1.00 29.22 60 SER D C 1
ATOM 5362 O O . SER D 1 60 ? 61.397 44.565 64.406 1.00 30.02 60 SER D O 1
ATOM 5365 N N . ALA D 1 61 ? 62.390 46.384 65.270 1.00 30.46 61 ALA D N 1
ATOM 5366 C CA . ALA D 1 61 ? 63.399 45.588 66.003 1.00 30.38 61 ALA D CA 1
ATOM 5367 C C . ALA D 1 61 ? 62.718 44.521 66.882 1.00 31.38 61 ALA D C 1
ATOM 5368 O O . ALA D 1 61 ? 62.963 43.318 66.708 1.00 32.55 61 ALA D O 1
ATOM 5370 N N . TRP D 1 62 ? 61.817 44.916 67.780 1.00 31.31 62 TRP D N 1
ATOM 5371 C CA . TRP D 1 62 ? 61.117 43.934 68.610 1.00 31.76 62 TRP D CA 1
ATOM 5372 C C . TRP D 1 62 ? 60.404 42.839 67.790 1.00 33.45 62 TRP D C 1
ATOM 5373 O O . TRP D 1 62 ? 60.375 41.670 68.200 1.00 33.10 62 TRP D O 1
ATOM 5384 N N . GLY D 1 63 ? 59.845 43.222 66.638 1.00 34.49 63 GLY D N 1
ATOM 5385 C CA . GLY D 1 63 ? 59.153 42.272 65.761 1.00 36.29 63 GLY D CA 1
ATOM 5386 C C . GLY D 1 63 ? 60.127 41.244 65.182 1.00 37.02 63 GLY D C 1
ATOM 5387 O O . GLY D 1 63 ? 59.867 40.027 65.236 1.00 36.81 63 GLY D O 1
ATOM 5388 N N . ALA D 1 64 ? 61.241 41.739 64.638 1.00 37.96 64 ALA D N 1
ATOM 5389 C CA . ALA D 1 64 ? 62.294 40.885 64.092 1.00 39.88 64 ALA D CA 1
ATOM 5390 C C . ALA D 1 64 ? 62.858 39.935 65.162 1.00 41.04 64 ALA D C 1
ATOM 5391 O O . ALA D 1 64 ? 62.898 38.720 64.942 1.00 42.18 64 ALA D O 1
ATOM 5393 N N . LEU D 1 65 ? 63.297 40.482 66.310 1.00 42.24 65 LEU D N 1
ATOM 5394 C CA . LEU D 1 65 ? 63.780 39.648 67.439 1.00 42.84 65 LEU D CA 1
ATOM 5395 C C . LEU D 1 65 ? 62.726 38.652 67.897 1.00 43.96 65 LEU D C 1
ATOM 5396 O O . LEU D 1 65 ? 63.060 37.581 68.425 1.00 44.72 65 LEU D O 1
ATOM 5401 N N . ARG D 1 66 ? 61.458 39.011 67.730 1.00 45.07 66 ARG D N 1
ATOM 5402 C CA . ARG D 1 66 ? 60.342 38.131 68.107 1.00 47.14 66 ARG D CA 1
ATOM 5403 C C . ARG D 1 66 ? 60.257 36.929 67.145 1.00 47.95 66 ARG D C 1
ATOM 5404 O O . ARG D 1 66 ? 59.944 35.806 67.554 1.00 48.40 66 ARG D O 1
ATOM 5412 N N . ALA D 1 67 ? 60.540 37.181 65.867 1.00 48.78 67 ALA D N 1
ATOM 5413 C CA . ALA D 1 67 ? 60.608 36.133 64.853 1.00 49.87 67 ALA D CA 1
ATOM 5414 C C . ALA D 1 67 ? 62.031 35.567 64.803 1.00 50.57 67 ALA D C 1
ATOM 5415 O O . ALA D 1 67 ? 62.747 35.658 63.778 1.00 51.41 67 ALA D O 1
ATOM 5417 N N . GLY D 1 68 ? 62.448 35.003 65.931 1.00 50.46 68 GLY D N 1
ATOM 5418 C CA . GLY D 1 68 ? 63.728 34.303 66.021 1.00 50.80 68 GLY D CA 1
ATOM 5419 C C . GLY D 1 68 ? 65.016 34.986 65.571 1.00 51.02 68 GLY D C 1
ATOM 5420 O O . GLY D 1 68 ? 66.096 34.406 65.772 1.00 51.51 68 GLY D O 1
ATOM 5421 N N . ALA D 1 69 ? 64.938 36.183 64.975 1.00 50.78 69 ALA D N 1
ATOM 5422 C CA . ALA D 1 69 ? 66.155 36.872 64.489 1.00 51.00 69 ALA D CA 1
ATOM 5423 C C . ALA D 1 69 ? 67.153 37.224 65.592 1.00 51.30 69 ALA D C 1
ATOM 5424 O O . ALA D 1 69 ? 66.781 37.415 66.761 1.00 51.32 69 ALA D O 1
ATOM 5426 N N . ALA D 1 70 ? 68.425 37.305 65.207 1.00 51.36 70 ALA D N 1
ATOM 5427 C CA . ALA D 1 70 ? 69.504 37.593 66.151 1.00 51.29 70 ALA D CA 1
ATOM 5428 C C . ALA D 1 70 ? 69.756 39.089 66.296 1.00 50.96 70 ALA D C 1
ATOM 5429 O O . ALA D 1 70 ? 69.885 39.796 65.294 1.00 51.29 70 ALA D O 1
ATOM 5431 N N . PHE D 1 71 ? 69.862 39.559 67.543 1.00 50.88 71 PHE D N 1
ATOM 5432 C CA . PHE D 1 71 ? 70.223 40.965 67.851 1.00 50.64 71 PHE D CA 1
ATOM 5433 C C . PHE D 1 71 ? 71.234 41.573 66.850 1.00 50.32 71 PHE D C 1
ATOM 5434 O O . PHE D 1 71 ? 71.176 42.765 66.527 1.00 49.87 71 PHE D O 1
ATOM 5442 N N . GLU D 1 72 ? 72.132 40.733 66.339 1.00 50.53 72 GLU D N 1
ATOM 5443 C CA . GLU D 1 72 ? 73.204 41.163 65.421 1.00 50.85 72 GLU D CA 1
ATOM 5444 C C . GLU D 1 72 ? 72.698 41.616 64.043 1.00 50.32 72 GLU D C 1
ATOM 5445 O O . GLU D 1 72 ? 73.349 42.432 63.372 1.00 50.45 72 GLU D O 1
ATOM 5451 N N . THR D 1 73 ? 71.534 41.096 63.643 1.00 49.81 73 THR D N 1
ATOM 5452 C CA . THR D 1 73 ? 70.933 41.404 62.337 1.00 48.86 73 THR D CA 1
ATOM 5453 C C . THR D 1 73 ? 70.309 42.813 62.233 1.00 48.60 73 THR D C 1
ATOM 5454 O O . THR D 1 73 ? 70.241 43.378 61.134 1.00 48.66 73 THR D O 1
ATOM 5458 N N . LEU D 1 74 ? 69.882 43.381 63.370 1.00 47.75 74 LEU D N 1
ATOM 5459 C CA . LEU D 1 74 ? 69.277 44.725 63.433 1.00 47.23 74 LEU D CA 1
ATOM 5460 C C . LEU D 1 74 ? 70.232 45.836 63.027 1.00 46.80 74 LEU D C 1
ATOM 5461 O O . LEU D 1 74 ? 71.420 45.710 63.245 1.00 47.21 74 LEU D O 1
ATOM 5466 N N . SER D 1 75 ? 69.706 46.929 62.473 1.00 46.86 75 SER D N 1
ATOM 5467 C CA . SER D 1 75 ? 70.523 48.100 62.127 1.00 47.39 75 SER D CA 1
ATOM 5468 C C . SER D 1 75 ? 71.245 48.716 63.343 1.00 47.89 75 SER D C 1
ATOM 5469 O O . SER D 1 75 ? 70.965 48.360 64.498 1.00 47.75 75 SER D O 1
ATOM 5472 N N . GLU D 1 76 ? 72.160 49.649 63.078 1.00 48.02 76 GLU D N 1
ATOM 5473 C CA . GLU D 1 76 ? 72.865 50.353 64.144 1.00 48.58 76 GLU D CA 1
ATOM 5474 C C . GLU D 1 76 ? 71.907 51.083 65.060 1.00 47.71 76 GLU D C 1
ATOM 5475 O O . GLU D 1 76 ? 72.000 50.947 66.287 1.00 47.43 76 GLU D O 1
ATOM 5481 N N . ASN D 1 77 ? 71.001 51.863 64.465 1.00 46.42 77 ASN D N 1
ATOM 5482 C CA . ASN D 1 77 ? 70.012 52.616 65.239 1.00 44.97 77 ASN D CA 1
ATOM 5483 C C . ASN D 1 77 ? 69.142 51.718 66.120 1.00 42.76 77 ASN D C 1
ATOM 5484 O O . ASN D 1 77 ? 68.829 52.091 67.242 1.00 42.70 77 ASN D O 1
ATOM 5489 N N . GLN D 1 78 ? 68.743 50.565 65.579 1.00 40.03 78 GLN D N 1
ATOM 5490 C CA . GLN D 1 78 ? 67.879 49.618 66.242 1.00 38.42 78 GLN D CA 1
ATOM 5491 C C . GLN D 1 78 ? 68.570 49.035 67.465 1.00 37.72 78 GLN D C 1
ATOM 5492 O O . GLN D 1 78 ? 68.001 49.015 68.547 1.00 35.47 78 GLN D O 1
ATOM 5498 N N . GLN D 1 79 ? 69.800 48.557 67.266 1.00 36.57 79 GLN D N 1
ATOM 5499 C CA . GLN D 1 79 ? 70.602 47.993 68.333 1.00 36.33 79 GLN D CA 1
ATOM 5500 C C . GLN D 1 79 ? 70.780 48.981 69.459 1.00 34.44 79 GLN D C 1
ATOM 5501 O O . GLN D 1 79 ? 70.579 48.606 70.600 1.00 34.27 79 GLN D O 1
ATOM 5507 N N . GLN D 1 80 ? 71.146 50.225 69.141 1.00 34.07 80 GLN D N 1
ATOM 5508 C CA . GLN D 1 80 ? 71.268 51.291 70.162 1.00 35.51 80 GLN D CA 1
ATOM 5509 C C . GLN D 1 80 ? 69.932 51.495 70.921 1.00 33.38 80 GLN D C 1
ATOM 5510 O O . GLN D 1 80 ? 69.919 51.473 72.162 1.00 32.29 80 GLN D O 1
ATOM 5516 N N . LYS D 1 81 ? 68.833 51.668 70.161 1.00 31.16 81 LYS D N 1
ATOM 5517 C CA . LYS D 1 81 ? 67.472 51.861 70.717 1.00 29.34 81 LYS D CA 1
ATOM 5518 C C . LYS D 1 81 ? 66.996 50.700 71.618 1.00 27.85 81 LYS D C 1
ATOM 5519 O O . LYS D 1 81 ? 66.446 50.924 72.695 1.00 26.99 81 LYS D O 1
ATOM 5525 N N . VAL D 1 82 ? 67.154 49.463 71.144 1.00 26.96 82 VAL D N 1
ATOM 5526 C CA . VAL D 1 82 ? 66.721 48.277 71.873 1.00 26.72 82 VAL D CA 1
ATOM 5527 C C . VAL D 1 82 ? 67.508 48.145 73.189 1.00 26.33 82 VAL D C 1
ATOM 5528 O O . VAL D 1 82 ? 66.927 47.886 74.229 1.00 24.36 82 VAL D O 1
ATOM 5532 N N . ALA D 1 83 ? 68.827 48.383 73.117 1.00 26.76 83 ALA D N 1
ATOM 5533 C CA . ALA D 1 83 ? 69.702 48.287 74.292 1.00 26.53 83 ALA D CA 1
ATOM 5534 C C . ALA D 1 83 ? 69.364 49.404 75.298 1.00 25.96 83 ALA D C 1
ATOM 5535 O O . ALA D 1 83 ? 69.364 49.166 76.515 1.00 25.09 83 ALA D O 1
ATOM 5537 N N . ARG D 1 84 ? 69.124 50.615 74.782 1.00 25.02 84 ARG D N 1
ATOM 5538 C CA . ARG D 1 84 ? 68.848 51.761 75.622 1.00 23.98 84 ARG D CA 1
ATOM 5539 C C . ARG D 1 84 ? 67.492 51.544 76.306 1.00 22.69 84 ARG D C 1
ATOM 5540 O O . ARG D 1 84 ? 67.361 51.795 77.490 1.00 21.68 84 ARG D O 1
ATOM 5548 N N . PHE D 1 85 ? 66.494 51.061 75.565 1.00 21.41 85 PHE D N 1
ATOM 5549 C CA . PHE D 1 85 ? 65.172 50.789 76.149 1.00 20.36 85 PHE D CA 1
ATOM 5550 C C . PHE D 1 85 ? 65.371 49.822 77.322 1.00 20.55 85 PHE D C 1
ATOM 5551 O O . PHE D 1 85 ? 64.851 50.048 78.418 1.00 17.72 85 PHE D O 1
ATOM 5559 N N . ASN D 1 86 ? 66.100 48.727 77.072 1.00 20.52 86 ASN D N 1
ATOM 5560 C CA . ASN D 1 86 ? 66.303 47.650 78.087 1.00 21.82 86 ASN D CA 1
ATOM 5561 C C . ASN D 1 86 ? 67.063 48.127 79.337 1.00 20.37 86 ASN D C 1
ATOM 5562 O O . ASN D 1 86 ? 66.783 47.670 80.455 1.00 19.29 86 ASN D O 1
ATOM 5567 N N . GLU D 1 87 ? 68.032 49.013 79.121 1.00 20.17 87 GLU D N 1
ATOM 5568 C CA . GLU D 1 87 ? 68.778 49.664 80.193 1.00 22.33 87 GLU D CA 1
ATOM 5569 C C . GLU D 1 87 ? 67.818 50.418 81.121 1.00 20.14 87 GLU D C 1
ATOM 5570 O O . GLU D 1 87 ? 67.949 50.381 82.344 1.00 18.56 87 GLU D O 1
ATOM 5576 N N . LEU D 1 88 ? 66.856 51.131 80.525 1.00 19.15 88 LEU D N 1
ATOM 5577 C CA . LEU D 1 88 ? 65.927 51.883 81.366 1.00 18.51 88 LEU D CA 1
ATOM 5578 C C . LEU D 1 88 ? 65.023 50.925 82.170 1.00 18.05 88 LEU D C 1
ATOM 5579 O O . LEU D 1 88 ? 64.798 51.165 83.365 1.00 16.74 88 LEU D O 1
ATOM 5584 N N . THR D 1 89 ? 64.564 49.830 81.530 1.00 16.13 89 THR D N 1
ATOM 5585 C CA . THR D 1 89 ? 63.825 48.824 82.258 1.00 17.13 89 THR D CA 1
ATOM 5586 C C . THR D 1 89 ? 64.620 48.266 83.453 1.00 17.72 89 THR D C 1
ATOM 5587 O O . THR D 1 89 ? 64.071 48.153 84.552 1.00 18.59 89 THR D O 1
ATOM 5591 N N . ASP D 1 90 ? 65.876 47.906 83.211 1.00 17.87 90 ASP D N 1
ATOM 5592 C CA . ASP D 1 90 ? 66.718 47.286 84.208 1.00 19.20 90 ASP D CA 1
ATOM 5593 C C . ASP D 1 90 ? 67.106 48.235 85.334 1.00 18.48 90 ASP D C 1
ATOM 5594 O O . ASP D 1 90 ? 67.280 47.818 86.440 1.00 19.26 90 ASP D O 1
ATOM 5599 N N . GLN D 1 91 ? 67.272 49.503 85.001 1.00 18.74 91 GLN D N 1
ATOM 5600 C CA . GLN D 1 91 ? 67.488 50.554 85.990 1.00 18.47 91 GLN D CA 1
ATOM 5601 C C . GLN D 1 91 ? 66.295 50.656 86.977 1.00 18.82 91 GLN D C 1
ATOM 5602 O O . GLN D 1 91 ? 66.497 50.694 88.181 1.00 17.76 91 GLN D O 1
ATOM 5608 N N . PHE D 1 92 ? 65.049 50.653 86.468 1.00 18.03 92 PHE D N 1
ATOM 5609 C CA . PHE D 1 92 ? 63.889 50.655 87.352 1.00 17.81 92 PHE D CA 1
ATOM 5610 C C . PHE D 1 92 ? 63.897 49.388 88.220 1.00 17.14 92 PHE D C 1
ATOM 5611 O O . PHE D 1 92 ? 63.657 49.449 89.417 1.00 17.18 92 PHE D O 1
ATOM 5619 N N . LEU D 1 93 ? 64.162 48.242 87.607 1.00 17.23 93 LEU D N 1
ATOM 5620 C CA . LEU D 1 93 ? 64.232 46.968 88.379 1.00 18.00 93 LEU D CA 1
ATOM 5621 C C . LEU D 1 93 ? 65.236 47.001 89.548 1.00 18.90 93 LEU D C 1
ATOM 5622 O O . LEU D 1 93 ? 64.944 46.441 90.612 1.00 19.27 93 LEU D O 1
ATOM 5627 N N . SER D 1 94 ? 66.355 47.717 89.368 1.00 19.49 94 SER D N 1
ATOM 5628 C CA . SER D 1 94 ? 67.426 47.792 90.360 1.00 20.10 94 SER D CA 1
ATOM 5629 C C . SER D 1 94 ? 67.059 48.723 91.518 1.00 20.23 94 SER D C 1
ATOM 5630 O O . SER D 1 94 ? 67.676 48.634 92.595 1.00 22.19 94 SER D O 1
ATOM 5633 N N . ALA D 1 95 ? 66.081 49.608 91.298 1.00 19.63 95 ALA D N 1
ATOM 5634 C CA . ALA D 1 95 ? 65.726 50.688 92.249 1.00 19.88 95 ALA D CA 1
ATOM 5635 C C . ALA D 1 95 ? 64.811 50.150 93.361 1.00 20.11 95 ALA D C 1
ATOM 5636 O O . ALA D 1 95 ? 63.775 49.555 93.072 1.00 20.61 95 ALA D O 1
ATOM 5638 N N . ASP D 1 96 ? 65.214 50.349 94.622 1.00 20.04 96 ASP D N 1
ATOM 5639 C CA . ASP D 1 96 ? 64.316 50.148 95.804 1.00 20.23 96 ASP D CA 1
ATOM 5640 C C . ASP D 1 96 ? 63.238 51.195 95.930 1.00 19.47 96 ASP D C 1
ATOM 5641 O O . ASP D 1 96 ? 62.124 50.924 96.400 1.00 19.48 96 ASP D O 1
ATOM 5646 N N . LYS D 1 97 ? 63.574 52.416 95.548 1.00 18.71 97 LYS D N 1
ATOM 5647 C CA . LYS D 1 97 ? 62.677 53.573 95.753 1.00 18.72 97 LYS D CA 1
ATOM 5648 C C . LYS D 1 97 ? 62.779 54.414 94.465 1.00 18.12 97 LYS D C 1
ATOM 5649 O O . LYS D 1 97 ? 63.841 54.453 93.838 1.00 17.41 97 LYS D O 1
ATOM 5655 N N . VAL D 1 98 ? 61.687 55.077 94.092 1.00 16.87 98 VAL D N 1
ATOM 5656 C CA . VAL D 1 98 ? 61.639 55.900 92.876 1.00 17.94 98 VAL D CA 1
ATOM 5657 C C . VAL D 1 98 ? 60.981 57.201 93.263 1.00 16.51 98 VAL D C 1
ATOM 5658 O O . VAL D 1 98 ? 59.948 57.200 93.924 1.00 16.92 98 VAL D O 1
ATOM 5662 N N . VAL D 1 99 ? 61.607 58.307 92.879 1.00 16.44 99 VAL D N 1
ATOM 5663 C CA . VAL D 1 99 ? 60.980 59.590 93.003 1.00 16.43 99 VAL D CA 1
ATOM 5664 C C . VAL D 1 99 ? 60.797 60.128 91.604 1.00 16.15 99 VAL D C 1
ATOM 5665 O O . VAL D 1 99 ? 61.705 60.077 90.785 1.00 16.01 99 VAL D O 1
ATOM 5669 N N . ILE D 1 100 ? 59.589 60.604 91.328 1.00 16.48 100 ILE D N 1
ATOM 5670 C CA . ILE D 1 100 ? 59.251 61.124 89.989 1.00 16.13 100 ILE D CA 1
ATOM 5671 C C . ILE D 1 100 ? 58.793 62.558 90.117 1.00 16.39 100 ILE D C 1
ATOM 5672 O O . ILE D 1 100 ? 57.852 62.837 90.879 1.00 17.39 100 ILE D O 1
ATOM 5677 N N . ALA D 1 101 ? 59.412 63.453 89.359 1.00 16.71 101 ALA D N 1
ATOM 5678 C CA . ALA D 1 101 ? 59.053 64.886 89.408 1.00 17.74 101 ALA D CA 1
ATOM 5679 C C . ALA D 1 101 ? 58.680 65.330 88.040 1.00 17.54 101 ALA D C 1
ATOM 5680 O O . ALA D 1 101 ? 59.432 65.100 87.087 1.00 19.37 101 ALA D O 1
ATOM 5682 N N . ASN D 1 102 ? 57.550 66.035 87.947 1.00 18.00 102 ASN D N 1
ATOM 5683 C CA . ASN D 1 102 ? 57.087 66.583 86.682 1.00 17.18 102 ASN D CA 1
ATOM 5684 C C . ASN D 1 102 ? 56.051 67.711 86.920 1.00 17.80 102 ASN D C 1
ATOM 5685 O O . ASN D 1 102 ? 55.392 67.716 87.929 1.00 17.12 102 ASN D O 1
ATOM 5690 N N . PRO D 1 103 ? 55.884 68.623 85.949 1.00 17.99 103 PRO D N 1
ATOM 5691 C CA . PRO D 1 103 ? 54.714 69.530 85.966 1.00 19.16 103 PRO D CA 1
ATOM 5692 C C . PRO D 1 103 ? 53.500 68.837 85.305 1.00 22.47 103 PRO D C 1
ATOM 5693 O O . PRO D 1 103 ? 53.652 67.857 84.536 1.00 20.06 103 PRO D O 1
ATOM 5705 N N . TRP D 1 105 ? 50.986 69.116 82.518 1.00 22.89 105 TRP D N 1
ATOM 5706 C CA . TRP D 1 105 ? 50.786 69.828 81.279 1.00 21.28 105 TRP D CA 1
ATOM 5707 C C . TRP D 1 105 ? 49.615 69.185 80.557 1.00 21.12 105 TRP D C 1
ATOM 5708 O O . TRP D 1 105 ? 49.703 68.027 80.170 1.00 19.29 105 TRP D O 1
ATOM 5719 N N . ASN D 1 106 ? 48.530 69.942 80.411 1.00 21.61 106 ASN D N 1
ATOM 5720 C CA . ASN D 1 106 ? 47.302 69.477 79.724 1.00 22.49 106 ASN D CA 1
ATOM 5721 C C . ASN D 1 106 ? 46.711 68.165 80.305 1.00 23.02 106 ASN D C 1
ATOM 5722 O O . ASN D 1 106 ? 46.439 67.201 79.586 1.00 24.43 106 ASN D O 1
ATOM 5727 N N . LEU D 1 107 ? 46.596 68.127 81.627 1.00 24.59 107 LEU D N 1
ATOM 5728 C CA . LEU D 1 107 ? 45.889 67.052 82.335 1.00 27.81 107 LEU D CA 1
ATOM 5729 C C . LEU D 1 107 ? 46.509 65.666 82.160 1.00 27.64 107 LEU D C 1
ATOM 5730 O O . LEU D 1 107 ? 45.804 64.638 82.297 1.00 30.36 107 LEU D O 1
ATOM 5735 N N . ASN D 1 108 ? 47.794 65.615 81.810 1.00 25.18 108 ASN D N 1
ATOM 5736 C CA . ASN D 1 108 ? 48.465 64.346 81.596 1.00 24.07 108 ASN D CA 1
ATOM 5737 C C . ASN D 1 108 ? 49.926 64.570 81.929 1.00 22.41 108 ASN D C 1
ATOM 5738 O O . ASN D 1 108 ? 50.339 65.684 82.178 1.00 22.34 108 ASN D O 1
ATOM 5743 N N . VAL D 1 109 ? 50.694 63.499 81.871 1.00 22.11 109 VAL D N 1
ATOM 5744 C CA . VAL D 1 109 ? 52.141 63.525 82.099 1.00 21.73 109 VAL D CA 1
ATOM 5745 C C . VAL D 1 109 ? 52.810 64.097 80.837 1.00 21.37 109 VAL D C 1
ATOM 5746 O O . VAL D 1 109 ? 52.281 63.971 79.737 1.00 22.51 109 VAL D O 1
ATOM 5750 N N . PRO D 1 110 ? 53.959 64.739 80.992 1.00 20.96 110 PRO D N 1
ATOM 5751 C CA . PRO D 1 110 ? 54.732 65.258 79.870 1.00 21.16 110 PRO D CA 1
ATOM 5752 C C . PRO D 1 110 ? 55.130 64.098 78.963 1.00 19.75 110 PRO D C 1
ATOM 5753 O O . PRO D 1 110 ? 55.213 62.975 79.451 1.00 19.34 110 PRO D O 1
ATOM 5757 N N . THR D 1 111 ? 55.345 64.376 77.680 1.00 19.72 111 THR D N 1
ATOM 5758 C CA . THR D 1 111 ? 55.744 63.363 76.666 1.00 18.39 111 THR D CA 1
ATOM 5759 C C . THR D 1 111 ? 56.861 62.397 77.119 1.00 17.30 111 THR D C 1
ATOM 5760 O O . THR D 1 111 ? 56.730 61.180 76.992 1.00 15.50 111 THR D O 1
ATOM 5764 N N . ARG D 1 112 ? 57.961 62.943 77.649 1.00 18.11 112 ARG D N 1
ATOM 5765 C CA . ARG D 1 112 ? 59.096 62.117 78.077 1.00 18.04 112 ARG D CA 1
ATOM 5766 C C . ARG D 1 112 ? 58.886 61.293 79.347 1.00 17.55 112 ARG D C 1
ATOM 5767 O O . ARG D 1 112 ? 59.548 60.275 79.535 1.00 17.58 112 ARG D O 1
ATOM 5775 N N . LEU D 1 113 ? 57.951 61.724 80.184 1.00 17.05 113 LEU D N 1
ATOM 5776 C CA . LEU D 1 113 ? 57.551 60.940 81.316 1.00 16.71 113 LEU D CA 1
ATOM 5777 C C . LEU D 1 113 ? 56.741 59.721 80.803 1.00 16.62 113 LEU D C 1
ATOM 5778 O O . LEU D 1 113 ? 56.980 58.622 81.267 1.00 16.59 113 LEU D O 1
ATOM 5783 N N . LYS D 1 114 ? 55.780 59.932 79.890 1.00 17.34 114 LYS D N 1
ATOM 5784 C CA . LYS D 1 114 ? 55.175 58.778 79.189 1.00 16.68 114 LYS D CA 1
ATOM 5785 C C . LYS D 1 114 ? 56.273 57.877 78.565 1.00 15.91 114 LYS D C 1
ATOM 5786 O O . LYS D 1 114 ? 56.199 56.657 78.658 1.00 15.55 114 LYS D O 1
ATOM 5792 N N . ALA D 1 115 ? 57.275 58.459 77.896 1.00 16.63 115 ALA D N 1
ATOM 5793 C CA . ALA D 1 115 ? 58.341 57.627 77.314 1.00 16.47 115 ALA D CA 1
ATOM 5794 C C . ALA D 1 115 ? 59.050 56.735 78.383 1.00 16.90 115 ALA D C 1
ATOM 5795 O O . ALA D 1 115 ? 59.461 55.602 78.096 1.00 16.06 115 ALA D O 1
ATOM 5797 N N . TRP D 1 116 ? 59.240 57.286 79.577 1.00 16.79 116 TRP D N 1
ATOM 5798 C CA . TRP D 1 116 ? 59.825 56.526 80.685 1.00 17.18 116 TRP D CA 1
ATOM 5799 C C . TRP D 1 116 ? 58.895 55.424 81.171 1.00 16.88 116 TRP D C 1
ATOM 5800 O O . TRP D 1 116 ? 59.329 54.275 81.339 1.00 16.67 116 TRP D O 1
ATOM 5811 N N . VAL D 1 117 ? 57.631 55.759 81.389 1.00 15.64 117 VAL D N 1
ATOM 5812 C CA . VAL D 1 117 ? 56.617 54.724 81.727 1.00 16.18 117 VAL D CA 1
ATOM 5813 C C . VAL D 1 117 ? 56.603 53.574 80.697 1.00 16.31 117 VAL D C 1
ATOM 5814 O O . VAL D 1 117 ? 56.534 52.402 81.072 1.00 14.45 117 VAL D O 1
ATOM 5818 N N . ASP D 1 118 ? 56.710 53.916 79.400 1.00 15.96 118 ASP D N 1
ATOM 5819 C CA . ASP D 1 118 ? 56.837 52.877 78.361 1.00 16.50 118 ASP D CA 1
ATOM 5820 C C . ASP D 1 118 ? 57.966 51.881 78.649 1.00 17.22 118 ASP D C 1
ATOM 5821 O O . ASP D 1 118 ? 57.852 50.720 78.294 1.00 19.10 118 ASP D O 1
ATOM 5826 N N . THR D 1 119 ? 59.049 52.328 79.277 1.00 17.73 119 THR D N 1
ATOM 5827 C CA . THR D 1 119 ? 60.180 51.410 79.592 1.00 18.15 119 THR D CA 1
ATOM 5828 C C . THR D 1 119 ? 59.981 50.546 80.839 1.00 18.49 119 THR D C 1
ATOM 5829 O O . THR D 1 119 ? 60.688 49.557 81.037 1.00 20.24 119 THR D O 1
ATOM 5833 N N . ILE D 1 120 ? 59.012 50.869 81.674 1.00 19.24 120 ILE D N 1
ATOM 5834 C CA . ILE D 1 120 ? 58.882 50.139 82.932 1.00 20.73 120 ILE D CA 1
ATOM 5835 C C . ILE D 1 120 ? 57.696 49.186 82.956 1.00 22.01 120 ILE D C 1
ATOM 5836 O O . ILE D 1 120 ? 57.474 48.500 83.945 1.00 21.97 120 ILE D O 1
ATOM 5841 N N . ASN D 1 121 ? 56.958 49.135 81.848 1.00 23.15 121 ASN D N 1
ATOM 5842 C CA . ASN D 1 121 ? 55.721 48.342 81.791 1.00 25.94 121 ASN D CA 1
ATOM 5843 C C . ASN D 1 121 ? 55.911 47.309 80.700 1.00 26.45 121 ASN D C 1
ATOM 5844 O O . ASN D 1 121 ? 55.478 47.499 79.579 1.00 28.47 121 ASN D O 1
ATOM 5849 N N . VAL D 1 122 ? 56.649 46.237 81.046 1.00 27.38 122 VAL D N 1
ATOM 5850 C CA . VAL D 1 122 ? 57.284 45.300 80.105 1.00 27.35 122 VAL D CA 1
ATOM 5851 C C . VAL D 1 122 ? 57.020 43.824 80.529 1.00 27.86 122 VAL D C 1
ATOM 5852 O O . VAL D 1 122 ? 57.537 43.359 81.565 1.00 24.24 122 VAL D O 1
ATOM 5856 N N . ALA D 1 123 ? 56.251 43.096 79.699 1.00 27.77 123 ALA D N 1
ATOM 5857 C CA . ALA D 1 123 ? 55.925 41.679 79.969 1.00 28.79 123 ALA D CA 1
ATOM 5858 C C . ALA D 1 123 ? 57.141 40.758 80.152 1.00 28.84 123 ALA D C 1
ATOM 5859 O O . ALA D 1 123 ? 58.088 40.772 79.368 1.00 29.00 123 ALA D O 1
ATOM 5861 N N . GLY D 1 124 ? 57.128 39.978 81.225 1.00 29.35 124 GLY D N 1
ATOM 5862 C CA . GLY D 1 124 ? 58.276 39.135 81.558 1.00 29.72 124 GLY D CA 1
ATOM 5863 C C . GLY D 1 124 ? 59.364 39.840 82.356 1.00 29.29 124 GLY D C 1
ATOM 5864 O O . GLY D 1 124 ? 60.311 39.189 82.808 1.00 29.45 124 GLY D O 1
ATOM 5865 N N . LYS D 1 125 ? 59.219 41.162 82.568 1.00 27.81 125 LYS D N 1
ATOM 5866 C CA . LYS D 1 125 ? 60.226 41.932 83.350 1.00 25.92 125 LYS D CA 1
ATOM 5867 C C . LYS D 1 125 ? 59.628 42.670 84.531 1.00 24.00 125 LYS D C 1
ATOM 5868 O O . LYS D 1 125 ? 60.137 42.555 85.623 1.00 23.93 125 LYS D O 1
ATOM 5874 N N . THR D 1 126 ? 58.518 43.387 84.330 1.00 22.05 126 THR D N 1
ATOM 5875 C CA . THR D 1 126 ? 57.894 44.102 85.425 1.00 20.29 126 THR D CA 1
ATOM 5876 C C . THR D 1 126 ? 56.480 43.573 85.671 1.00 20.70 126 THR D C 1
ATOM 5877 O O . THR D 1 126 ? 55.881 43.864 86.682 1.00 18.49 126 THR D O 1
ATOM 5881 N N . PHE D 1 127 ? 55.943 42.825 84.702 1.00 21.83 127 PHE D N 1
ATOM 5882 C CA . PHE D 1 127 ? 54.699 42.108 84.903 1.00 24.09 127 PHE D CA 1
ATOM 5883 C C . PHE D 1 127 ? 54.704 40.806 84.108 1.00 25.40 127 PHE D C 1
ATOM 5884 O O . PHE D 1 127 ? 55.542 40.613 83.227 1.00 25.83 127 PHE D O 1
ATOM 5892 N N . GLN D 1 128 ? 53.749 39.932 84.394 1.00 26.92 128 GLN D N 1
ATOM 5893 C CA . GLN D 1 128 ? 53.678 38.684 83.644 1.00 28.83 128 GLN D CA 1
ATOM 5894 C C . GLN D 1 128 ? 52.246 38.284 83.400 1.00 29.52 128 GLN D C 1
ATOM 5895 O O . GLN D 1 128 ? 51.369 38.671 84.129 1.00 29.40 128 GLN D O 1
ATOM 5901 N N . TYR D 1 129 ? 52.022 37.511 82.357 1.00 31.10 129 TYR D N 1
ATOM 5902 C CA . TYR D 1 129 ? 50.679 37.002 82.059 1.00 33.17 129 TYR D CA 1
ATOM 5903 C C . TYR D 1 129 ? 50.519 35.679 82.778 1.00 32.43 129 TYR D C 1
ATOM 5904 O O . TYR D 1 129 ? 51.401 34.848 82.734 1.00 32.52 129 TYR D O 1
ATOM 5913 N N . THR D 1 130 ? 49.404 35.522 83.467 1.00 33.43 130 THR D N 1
ATOM 5914 C CA . THR D 1 130 ? 49.059 34.266 84.136 1.00 32.42 130 THR D CA 1
ATOM 5915 C C . THR D 1 130 ? 47.664 33.829 83.655 1.00 33.81 130 THR D C 1
ATOM 5916 O O . THR D 1 130 ? 46.984 34.581 82.958 1.00 32.20 130 THR D O 1
ATOM 5920 N N . ALA D 1 131 ? 47.250 32.623 84.068 1.00 34.04 131 ALA D N 1
ATOM 5921 C CA . ALA D 1 131 ? 45.922 32.096 83.812 1.00 34.80 131 ALA D CA 1
ATOM 5922 C C . ALA D 1 131 ? 44.838 32.952 84.461 1.00 35.59 131 ALA D C 1
ATOM 5923 O O . ALA D 1 131 ? 43.675 32.926 84.031 1.00 35.17 131 ALA D O 1
ATOM 5925 N N . GLU D 1 132 ? 45.211 33.705 85.499 1.00 35.72 132 GLU D N 1
ATOM 5926 C CA . GLU D 1 132 ? 44.271 34.600 86.180 1.00 36.00 132 GLU D CA 1
ATOM 5927 C C . GLU D 1 132 ? 44.347 36.064 85.728 1.00 36.34 132 GLU D C 1
ATOM 5928 O O . GLU D 1 132 ? 43.680 36.911 86.298 1.00 36.68 132 GLU D O 1
ATOM 5934 N N . GLY D 1 133 ? 45.153 36.344 84.713 1.00 36.18 133 GLY D N 1
ATOM 5935 C CA . GLY D 1 133 ? 45.419 37.712 84.279 1.00 36.97 133 GLY D CA 1
ATOM 5936 C C . GLY D 1 133 ? 46.865 38.179 84.489 1.00 36.58 133 GLY D C 1
ATOM 5937 O O . GLY D 1 133 ? 47.740 37.403 84.923 1.00 36.49 133 GLY D O 1
ATOM 5938 N N . PRO D 1 134 ? 47.149 39.450 84.159 1.00 35.90 134 PRO D N 1
ATOM 5939 C CA . PRO D 1 134 ? 48.528 39.864 84.355 1.00 34.34 134 PRO D CA 1
ATOM 5940 C C . PRO D 1 134 ? 48.805 40.124 85.825 1.00 32.86 134 PRO D C 1
ATOM 5941 O O . PRO D 1 134 ? 47.925 40.542 86.585 1.00 32.46 134 PRO D O 1
ATOM 5945 N N . LYS D 1 135 ? 50.033 39.865 86.223 1.00 31.28 135 LYS D N 1
ATOM 5946 C CA . LYS D 1 135 ? 50.421 40.019 87.607 1.00 30.59 135 LYS D CA 1
ATOM 5947 C C . LYS D 1 135 ? 51.797 40.717 87.700 1.00 28.32 135 LYS D C 1
ATOM 5948 O O . LYS D 1 135 ? 52.636 40.556 86.803 1.00 26.06 135 LYS D O 1
ATOM 5954 N N . PRO D 1 136 ? 52.031 41.463 88.798 1.00 26.86 136 PRO D N 1
ATOM 5955 C CA . PRO D 1 136 ? 53.277 42.236 88.893 1.00 27.13 136 PRO D CA 1
ATOM 5956 C C . PRO D 1 136 ? 54.505 41.343 89.086 1.00 27.65 136 PRO D C 1
ATOM 5957 O O . PRO D 1 136 ? 54.394 40.253 89.656 1.00 27.19 136 PRO D O 1
ATOM 5961 N N . LEU D 1 137 ? 55.652 41.792 88.612 1.00 26.91 137 LEU D N 1
ATOM 5962 C CA . LEU D 1 137 ? 56.892 41.072 88.850 1.00 26.59 137 LEU D CA 1
ATOM 5963 C C . LEU D 1 137 ? 57.852 41.791 89.830 1.00 26.61 137 LEU D C 1
ATOM 5964 O O . LEU D 1 137 ? 58.964 41.323 90.094 1.00 27.48 137 LEU D O 1
ATOM 5969 N N . THR D 1 138 ? 57.418 42.896 90.388 1.00 25.05 138 THR D N 1
ATOM 5970 C CA . THR D 1 138 ? 58.229 43.590 91.384 1.00 24.87 138 THR D CA 1
ATOM 5971 C C . THR D 1 138 ? 57.481 43.529 92.684 1.00 24.36 138 THR D C 1
ATOM 5972 O O . THR D 1 138 ? 56.251 43.379 92.708 1.00 23.50 138 THR D O 1
ATOM 5976 N N . SER D 1 139 ? 58.234 43.629 93.777 1.00 24.75 139 SER D N 1
ATOM 5977 C CA . SER D 1 139 ? 57.627 43.653 95.088 1.00 26.08 139 SER D CA 1
ATOM 5978 C C . SER D 1 139 ? 58.458 44.506 96.033 1.00 25.57 139 SER D C 1
ATOM 5979 O O . SER D 1 139 ? 59.664 44.509 95.931 1.00 26.13 139 SER D O 1
ATOM 5982 N N . GLY D 1 140 ? 57.808 45.213 96.947 1.00 25.75 140 GLY D N 1
ATOM 5983 C CA . GLY D 1 140 ? 58.506 45.948 98.006 1.00 24.22 140 GLY D CA 1
ATOM 5984 C C . GLY D 1 140 ? 59.113 47.275 97.599 1.00 23.99 140 GLY D C 1
ATOM 5985 O O . GLY D 1 140 ? 59.729 47.924 98.448 1.00 23.33 140 GLY D O 1
ATOM 5986 N N . LYS D 1 141 ? 58.972 47.685 96.317 1.00 21.91 141 LYS D N 1
ATOM 5987 C CA . LYS D 1 141 ? 59.430 49.045 95.910 1.00 20.63 141 LYS D CA 1
ATOM 5988 C C . LYS D 1 141 ? 58.509 50.108 96.440 1.00 20.74 141 LYS D C 1
ATOM 5989 O O . LYS D 1 141 ? 57.310 49.851 96.686 1.00 21.34 141 LYS D O 1
ATOM 5995 N N . LYS D 1 142 ? 59.041 51.316 96.596 1.00 19.42 142 LYS D N 1
ATOM 5996 C CA . LYS D 1 142 ? 58.200 52.427 96.938 1.00 21.17 142 LYS D CA 1
ATOM 5997 C C . LYS D 1 142 ? 58.440 53.634 96.047 1.00 19.69 142 LYS D C 1
ATOM 5998 O O . LYS D 1 142 ? 59.532 53.813 95.517 1.00 19.65 142 LYS D O 1
ATOM 6004 N N . ALA D 1 143 ? 57.408 54.442 95.871 1.00 18.88 143 ALA D N 1
ATOM 6005 C CA . ALA D 1 143 ? 57.437 55.577 94.955 1.00 18.26 143 ALA D CA 1
ATOM 6006 C C . ALA D 1 143 ? 56.921 56.842 95.584 1.00 18.16 143 ALA D C 1
ATOM 6007 O O . ALA D 1 143 ? 55.961 56.830 96.390 1.00 17.14 143 ALA D O 1
ATOM 6009 N N . LEU D 1 144 ? 57.546 57.944 95.188 1.00 17.12 144 LEU D N 1
ATOM 6010 C CA . LEU D 1 144 ? 57.093 59.266 95.537 1.00 16.63 144 LEU D CA 1
ATOM 6011 C C . LEU D 1 144 ? 56.883 60.041 94.244 1.00 17.25 144 LEU D C 1
ATOM 6012 O O . LEU D 1 144 ? 57.808 60.152 93.429 1.00 17.48 144 LEU D O 1
ATOM 6017 N N . HIS D 1 145 ? 55.642 60.493 94.021 1.00 15.27 145 HIS D N 1
ATOM 6018 C CA . HIS D 1 145 ? 55.337 61.374 92.936 1.00 17.10 145 HIS D CA 1
ATOM 6019 C C . HIS D 1 145 ? 55.277 62.855 93.357 1.00 17.82 145 HIS D C 1
ATOM 6020 O O . HIS D 1 145 ? 54.421 63.246 94.157 1.00 19.49 145 HIS D O 1
ATOM 6027 N N . ILE D 1 146 ? 56.126 63.671 92.762 1.00 16.77 146 ILE D N 1
ATOM 6028 C CA . ILE D 1 146 ? 56.177 65.086 93.061 1.00 17.44 146 ILE D CA 1
ATOM 6029 C C . ILE D 1 146 ? 55.705 65.803 91.824 1.00 18.44 146 ILE D C 1
ATOM 6030 O O . ILE D 1 146 ? 56.346 65.742 90.793 1.00 20.22 146 ILE D O 1
ATOM 6035 N N . GLN D 1 147 ? 54.557 66.465 91.900 1.00 17.99 147 GLN D N 1
ATOM 6036 C CA . GLN D 1 147 ? 54.048 67.118 90.711 1.00 19.58 147 GLN D CA 1
ATOM 6037 C C . GLN D 1 147 ? 53.482 68.493 91.046 1.00 18.80 147 GLN D C 1
ATOM 6038 O O . GLN D 1 147 ? 52.785 68.629 92.035 1.00 19.60 147 GLN D O 1
ATOM 6044 N N . SER D 1 148 ? 53.730 69.467 90.196 1.00 20.32 148 SER D N 1
ATOM 6045 C CA . SER D 1 148 ? 53.136 70.794 90.357 1.00 20.90 148 SER D CA 1
ATOM 6046 C C . SER D 1 148 ? 52.018 71.019 89.325 1.00 21.13 148 SER D C 1
ATOM 6047 O O . SER D 1 148 ? 52.205 70.736 88.131 1.00 20.77 148 SER D O 1
ATOM 6050 N N . ASN D 1 149 ? 50.869 71.510 89.799 1.00 21.50 149 ASN D N 1
ATOM 6051 C CA . ASN D 1 149 ? 49.659 71.770 88.962 1.00 22.78 149 ASN D CA 1
ATOM 6052 C C . ASN D 1 149 ? 49.201 73.231 89.103 1.00 23.72 149 ASN D C 1
ATOM 6053 O O . ASN D 1 149 ? 49.412 73.857 90.149 1.00 23.34 149 ASN D O 1
ATOM 6058 N N . GLY D 1 150 ? 48.591 73.772 88.057 1.00 25.07 150 GLY D N 1
ATOM 6059 C CA . GLY D 1 150 ? 48.108 75.167 88.043 1.00 27.41 150 GLY D CA 1
ATOM 6060 C C . GLY D 1 150 ? 47.012 75.319 89.069 1.00 28.55 150 GLY D C 1
ATOM 6061 O O . GLY D 1 150 ? 47.090 76.163 89.961 1.00 29.85 150 GLY D O 1
ATOM 6062 N N . GLY D 1 151 ? 46.020 74.447 88.983 1.00 29.73 151 GLY D N 1
ATOM 6063 C CA . GLY D 1 151 ? 44.953 74.417 89.965 1.00 31.90 151 GLY D CA 1
ATOM 6064 C C . GLY D 1 151 ? 45.058 73.391 91.072 1.00 33.66 151 GLY D C 1
ATOM 6065 O O . GLY D 1 151 ? 46.055 72.670 91.187 1.00 33.84 151 GLY D O 1
ATOM 6066 N N . PHE D 1 152 ? 44.032 73.360 91.919 1.00 34.74 152 PHE D N 1
ATOM 6067 C CA . PHE D 1 152 ? 43.945 72.410 93.000 1.00 36.86 152 PHE D CA 1
ATOM 6068 C C . PHE D 1 152 ? 43.134 71.243 92.474 1.00 38.76 152 PHE D C 1
ATOM 6069 O O . PHE D 1 152 ? 42.030 71.417 91.944 1.00 38.26 152 PHE D O 1
ATOM 6077 N N . TYR D 1 153 ? 43.713 70.052 92.591 1.00 40.33 153 TYR D N 1
ATOM 6078 C CA . TYR D 1 153 ? 43.055 68.813 92.209 1.00 41.45 153 TYR D CA 1
ATOM 6079 C C . TYR D 1 153 ? 43.103 68.052 93.512 1.00 43.22 153 TYR D C 1
ATOM 6080 O O . TYR D 1 153 ? 43.826 68.436 94.439 1.00 44.60 153 TYR D O 1
ATOM 6089 N N . GLU D 1 154 ? 42.333 67.006 93.662 1.00 44.87 154 GLU D N 1
ATOM 6090 C CA . GLU D 1 154 ? 42.404 66.368 94.977 1.00 47.08 154 GLU D CA 1
ATOM 6091 C C . GLU D 1 154 ? 43.065 65.037 94.771 1.00 46.66 154 GLU D C 1
ATOM 6092 O O . GLU D 1 154 ? 42.492 63.996 95.103 1.00 46.99 154 GLU D O 1
ATOM 6098 N N . GLY D 1 155 ? 44.254 65.079 94.164 1.00 45.81 155 GLY D N 1
ATOM 6099 C CA . GLY D 1 155 ? 44.941 63.857 93.716 1.00 45.03 155 GLY D CA 1
ATOM 6100 C C . GLY D 1 155 ? 44.109 63.151 92.660 1.00 44.13 155 GLY D C 1
ATOM 6101 O O . GLY D 1 155 ? 44.435 62.037 92.222 1.00 44.24 155 GLY D O 1
ATOM 6102 N N . LYS D 1 156 ? 43.042 63.827 92.236 1.00 42.73 156 LYS D N 1
ATOM 6103 C CA . LYS D 1 156 ? 42.078 63.269 91.291 1.00 41.57 156 LYS D CA 1
ATOM 6104 C C . LYS D 1 156 ? 42.391 63.697 89.869 1.00 38.81 156 LYS D C 1
ATOM 6105 O O . LYS D 1 156 ? 41.599 63.494 88.952 1.00 39.66 156 LYS D O 1
ATOM 6111 N N . ASP D 1 157 ? 43.568 64.274 89.667 1.00 35.00 157 ASP D N 1
ATOM 6112 C CA . ASP D 1 157 ? 43.952 64.637 88.325 1.00 30.87 157 ASP D CA 1
ATOM 6113 C C . ASP D 1 157 ? 44.426 63.387 87.571 1.00 29.68 157 ASP D C 1
ATOM 6114 O O . ASP D 1 157 ? 44.956 62.430 88.174 1.00 26.70 157 ASP D O 1
ATOM 6119 N N . PHE D 1 158 ? 44.250 63.424 86.250 1.00 27.47 158 PHE D N 1
ATOM 6120 C CA . PHE D 1 158 ? 44.626 62.301 85.433 1.00 27.92 158 PHE D CA 1
ATOM 6121 C C . PHE D 1 158 ? 46.111 61.951 85.488 1.00 26.09 158 PHE D C 1
ATOM 6122 O O . PHE D 1 158 ? 46.441 60.749 85.489 1.00 25.19 158 PHE D O 1
ATOM 6130 N N . ALA D 1 159 ? 46.984 62.963 85.507 1.00 22.80 159 ALA D N 1
ATOM 6131 C CA . ALA D 1 159 ? 48.420 62.697 85.491 1.00 21.65 159 ALA D CA 1
ATOM 6132 C C . ALA D 1 159 ? 48.863 61.831 86.675 1.00 20.50 159 ALA D C 1
ATOM 6133 O O . ALA D 1 159 ? 49.544 60.798 86.492 1.00 18.30 159 ALA D O 1
ATOM 6135 N N . SER D 1 160 ? 48.447 62.205 87.887 1.00 20.29 160 SER D N 1
ATOM 6136 C CA . SER D 1 160 ? 48.877 61.451 89.073 1.00 20.69 160 SER D CA 1
ATOM 6137 C C . SER D 1 160 ? 48.162 60.107 89.220 1.00 21.06 160 SER D C 1
ATOM 6138 O O . SER D 1 160 ? 48.734 59.179 89.717 1.00 19.77 160 SER D O 1
ATOM 6141 N N . GLN D 1 161 ? 46.897 60.018 88.780 1.00 21.71 161 GLN D N 1
ATOM 6142 C CA . GLN D 1 161 ? 46.138 58.768 88.785 1.00 23.52 161 GLN D CA 1
ATOM 6143 C C . GLN D 1 161 ? 46.798 57.778 87.787 1.00 20.85 161 GLN D C 1
ATOM 6144 O O . GLN D 1 161 ? 46.894 56.616 88.067 1.00 20.88 161 GLN D O 1
ATOM 6150 N N . TYR D 1 162 ? 47.208 58.267 86.615 1.00 19.43 162 TYR D N 1
ATOM 6151 C CA . TYR D 1 162 ? 47.946 57.485 85.636 1.00 18.54 162 TYR D CA 1
ATOM 6152 C C . TYR D 1 162 ? 49.231 56.875 86.222 1.00 18.47 162 TYR D C 1
ATOM 6153 O O . TYR D 1 162 ? 49.450 55.660 86.140 1.00 17.59 162 TYR D O 1
ATOM 6162 N N . ILE D 1 163 ? 50.048 57.738 86.843 1.00 17.51 163 ILE D N 1
ATOM 6163 C CA . ILE D 1 163 ? 51.304 57.346 87.429 1.00 17.27 163 ILE D CA 1
ATOM 6164 C C . ILE D 1 163 ? 51.092 56.287 88.504 1.00 17.02 163 ILE D C 1
ATOM 6165 O O . ILE D 1 163 ? 51.787 55.257 88.530 1.00 16.57 163 ILE D O 1
ATOM 6170 N N . LYS D 1 164 ? 50.101 56.513 89.359 1.00 17.17 164 LYS D N 1
ATOM 6171 C CA . LYS D 1 164 ? 49.797 55.521 90.389 1.00 18.97 164 LYS D CA 1
ATOM 6172 C C . LYS D 1 164 ? 49.264 54.226 89.821 1.00 18.18 164 LYS D C 1
ATOM 6173 O O . LYS D 1 164 ? 49.646 53.162 90.276 1.00 19.04 164 LYS D O 1
ATOM 6179 N N . ALA D 1 165 ? 48.381 54.303 88.828 1.00 18.26 165 ALA D N 1
ATOM 6180 C CA . ALA D 1 165 ? 47.881 53.063 88.202 1.00 18.58 165 ALA D CA 1
ATOM 6181 C C . ALA D 1 165 ? 49.024 52.191 87.628 1.00 18.99 165 ALA D C 1
ATOM 6182 O O . ALA D 1 165 ? 49.073 50.996 87.883 1.00 19.15 165 ALA D O 1
ATOM 6184 N N . ILE D 1 166 ? 49.914 52.790 86.839 1.00 19.24 166 ILE D N 1
ATOM 6185 C CA . ILE D 1 166 ? 51.030 52.033 86.237 1.00 19.79 166 ILE D CA 1
ATOM 6186 C C . ILE D 1 166 ? 51.927 51.418 87.319 1.00 19.61 166 ILE D C 1
ATOM 6187 O O . ILE D 1 166 ? 52.252 50.233 87.266 1.00 19.44 166 ILE D O 1
ATOM 6192 N N . LEU D 1 167 ? 52.298 52.233 88.311 1.00 18.15 167 LEU D N 1
ATOM 6193 C CA . LEU D 1 167 ? 53.117 51.757 89.440 1.00 18.94 167 LEU D CA 1
ATOM 6194 C C . LEU D 1 167 ? 52.492 50.608 90.206 1.00 18.34 167 LEU D C 1
ATOM 6195 O O . LEU D 1 167 ? 53.140 49.613 90.415 1.00 18.66 167 LEU D O 1
ATOM 6200 N N . ASN D 1 168 ? 51.238 50.774 90.623 1.00 19.96 168 ASN D N 1
ATOM 6201 C CA . ASN D 1 168 ? 50.453 49.698 91.235 1.00 20.51 168 ASN D CA 1
ATOM 6202 C C . ASN D 1 168 ? 50.437 48.458 90.340 1.00 20.54 168 ASN D C 1
ATOM 6203 O O . ASN D 1 168 ? 50.707 47.371 90.822 1.00 20.98 168 ASN D O 1
ATOM 6208 N N . PHE D 1 169 ? 50.161 48.628 89.027 1.00 21.03 169 PHE D N 1
ATOM 6209 C CA . PHE D 1 169 ? 50.136 47.509 88.057 1.00 20.39 169 PHE D CA 1
ATOM 6210 C C . PHE D 1 169 ? 51.380 46.606 88.162 1.00 20.80 169 PHE D C 1
ATOM 6211 O O . PHE D 1 169 ? 51.284 45.378 88.094 1.00 20.38 169 PHE D O 1
ATOM 6219 N N . ILE D 1 170 ? 52.556 47.227 88.289 1.00 20.89 170 ILE D N 1
ATOM 6220 C CA . ILE D 1 170 ? 53.795 46.492 88.231 1.00 20.81 170 ILE D CA 1
ATOM 6221 C C . ILE D 1 170 ? 54.281 46.103 89.651 1.00 20.90 170 ILE D C 1
ATOM 6222 O O . ILE D 1 170 ? 55.360 45.597 89.801 1.00 22.26 170 ILE D O 1
ATOM 6227 N N . GLY D 1 171 ? 53.468 46.348 90.663 1.00 21.65 171 GLY D N 1
ATOM 6228 C CA . GLY D 1 171 ? 53.712 45.837 92.020 1.00 22.06 171 GLY D CA 1
ATOM 6229 C C . GLY D 1 171 ? 54.202 46.881 93.002 1.00 22.56 171 GLY D C 1
ATOM 6230 O O . GLY D 1 171 ? 54.593 46.537 94.118 1.00 21.56 171 GLY D O 1
ATOM 6231 N N . VAL D 1 172 ? 54.236 48.150 92.572 1.00 22.47 172 VAL D N 1
ATOM 6232 C CA . VAL D 1 172 ? 54.551 49.228 93.506 1.00 23.39 172 VAL D CA 1
ATOM 6233 C C . VAL D 1 172 ? 53.291 49.698 94.238 1.00 24.91 172 VAL D C 1
ATOM 6234 O O . VAL D 1 172 ? 52.522 50.541 93.726 1.00 24.18 172 VAL D O 1
ATOM 6238 N N . ASP D 1 173 ? 53.101 49.173 95.448 1.00 26.51 173 ASP D N 1
ATOM 6239 C CA . ASP D 1 173 ? 51.911 49.453 96.242 1.00 28.94 173 ASP D CA 1
ATOM 6240 C C . ASP D 1 173 ? 51.980 50.734 97.095 1.00 29.30 173 ASP D C 1
ATOM 6241 O O . ASP D 1 173 ? 50.948 51.366 97.356 1.00 30.18 173 ASP D O 1
ATOM 6246 N N . GLN D 1 174 ? 53.178 51.140 97.500 1.00 28.30 174 GLN D N 1
ATOM 6247 C CA . GLN D 1 174 ? 53.343 52.413 98.206 1.00 28.39 174 GLN D CA 1
ATOM 6248 C C . GLN D 1 174 ? 53.672 53.538 97.234 1.00 26.16 174 GLN D C 1
ATOM 6249 O O . GLN D 1 174 ? 54.798 53.599 96.706 1.00 24.23 174 GLN D O 1
ATOM 6255 N N . VAL D 1 175 ? 52.693 54.418 96.991 1.00 25.15 175 VAL D N 1
ATOM 6256 C CA . VAL D 1 175 ? 52.898 55.556 96.101 1.00 24.39 175 VAL D CA 1
ATOM 6257 C C . VAL D 1 175 ? 52.468 56.788 96.874 1.00 25.44 175 VAL D C 1
ATOM 6258 O O . VAL D 1 175 ? 51.262 57.011 97.086 1.00 26.11 175 VAL D O 1
ATOM 6262 N N . ASP D 1 176 ? 53.458 57.546 97.347 1.00 23.28 176 ASP D N 1
ATOM 6263 C CA . ASP D 1 176 ? 53.229 58.818 97.994 1.00 23.26 176 ASP D CA 1
ATOM 6264 C C . ASP D 1 176 ? 53.136 59.909 96.958 1.00 22.91 176 ASP D C 1
ATOM 6265 O O . ASP D 1 176 ? 53.680 59.794 95.853 1.00 20.75 176 ASP D O 1
ATOM 6270 N N . GLY D 1 177 ? 52.481 60.999 97.338 1.00 22.86 177 GLY D N 1
ATOM 6271 C CA . GLY D 1 177 ? 52.322 62.161 96.485 1.00 23.06 177 GLY D CA 1
ATOM 6272 C C . GLY D 1 177 ? 52.786 63.408 97.212 1.00 23.51 177 GLY D C 1
ATOM 6273 O O . GLY D 1 177 ? 52.621 63.535 98.436 1.00 23.47 177 GLY D O 1
ATOM 6274 N N . LEU D 1 178 ? 53.369 64.319 96.448 1.00 23.64 178 LEU D N 1
ATOM 6275 C CA . LEU D 1 178 ? 53.654 65.670 96.919 1.00 24.58 178 LEU D CA 1
ATOM 6276 C C . LEU D 1 178 ? 53.263 66.601 95.797 1.00 23.82 178 LEU D C 1
ATOM 6277 O O . LEU D 1 178 ? 53.954 66.720 94.770 1.00 23.28 178 LEU D O 1
ATOM 6282 N N . PHE D 1 179 ? 52.138 67.277 96.001 1.00 24.01 179 PHE D N 1
ATOM 6283 C CA . PHE D 1 179 ? 51.562 68.147 94.983 1.00 23.89 179 PHE D CA 1
ATOM 6284 C C . PHE D 1 179 ? 51.696 69.659 95.273 1.00 24.64 179 PHE D C 1
ATOM 6285 O O . PHE D 1 179 ? 51.182 70.159 96.282 1.00 25.37 179 PHE D O 1
ATOM 6293 N N . ILE D 1 180 ? 52.414 70.363 94.395 1.00 24.56 180 ILE D N 1
ATOM 6294 C CA . ILE D 1 180 ? 52.650 71.814 94.516 1.00 24.99 180 ILE D CA 1
ATOM 6295 C C . ILE D 1 180 ? 51.642 72.505 93.622 1.00 25.17 180 ILE D C 1
ATOM 6296 O O . ILE D 1 180 ? 51.827 72.601 92.406 1.00 24.74 180 ILE D O 1
ATOM 6301 N N . GLU D 1 181 ? 50.552 72.978 94.212 1.00 26.92 181 GLU D N 1
ATOM 6302 C CA . GLU D 1 181 ? 49.467 73.436 93.360 1.00 29.08 181 GLU D CA 1
ATOM 6303 C C . GLU D 1 181 ? 48.723 74.715 93.793 1.00 28.96 181 GLU D C 1
ATOM 6304 O O . GLU D 1 181 ? 48.867 75.191 94.931 1.00 28.39 181 GLU D O 1
ATOM 6310 N N . GLY D 1 182 ? 47.938 75.268 92.874 1.00 29.39 182 GLY D N 1
ATOM 6311 C CA . GLY D 1 182 ? 47.060 76.387 93.210 1.00 30.33 182 GLY D CA 1
ATOM 6312 C C . GLY D 1 182 ? 47.656 77.777 93.006 1.00 30.91 182 GLY D C 1
ATOM 6313 O O . GLY D 1 182 ? 46.916 78.769 93.029 1.00 31.71 182 GLY D O 1
ATOM 6314 N N . ILE D 1 183 ? 48.972 77.863 92.794 1.00 30.03 183 ILE D N 1
ATOM 6315 C CA . ILE D 1 183 ? 49.629 79.164 92.690 1.00 29.90 183 ILE D CA 1
ATOM 6316 C C . ILE D 1 183 ? 49.158 79.929 91.445 1.00 31.04 183 ILE D C 1
ATOM 6317 O O . ILE D 1 183 ? 48.970 81.165 91.496 1.00 29.41 183 ILE D O 1
ATOM 6322 N N . ASP D 1 184 ? 48.955 79.212 90.335 1.00 30.69 184 ASP D N 1
ATOM 6323 C CA . ASP D 1 184 ? 48.518 79.867 89.100 1.00 31.97 184 ASP D CA 1
ATOM 6324 C C . ASP D 1 184 ? 47.171 80.576 89.287 1.00 32.60 184 ASP D C 1
ATOM 6325 O O . ASP D 1 184 ? 46.945 81.650 88.698 1.00 32.73 184 ASP D O 1
ATOM 6330 N N . HIS D 1 185 ? 46.310 79.960 90.097 1.00 33.31 185 HIS D N 1
ATOM 6331 C CA . HIS D 1 185 ? 44.966 80.469 90.389 1.00 35.70 185 HIS D CA 1
ATOM 6332 C C . HIS D 1 185 ? 44.991 81.501 91.504 1.00 35.11 185 HIS D C 1
ATOM 6333 O O . HIS D 1 185 ? 44.179 82.433 91.486 1.00 34.79 185 HIS D O 1
ATOM 6340 N N . PHE D 1 186 ? 45.918 81.339 92.465 1.00 34.47 186 PHE D N 1
ATOM 6341 C CA . PHE D 1 186 ? 46.088 82.318 93.572 1.00 34.12 186 PHE D CA 1
ATOM 6342 C C . PHE D 1 186 ? 47.549 82.794 93.766 1.00 32.08 186 PHE D C 1
ATOM 6343 O O . PHE D 1 186 ? 48.190 82.414 94.735 1.00 31.19 186 PHE D O 1
ATOM 6351 N N . PRO D 1 187 ? 48.056 83.634 92.837 1.00 30.97 187 PRO D N 1
ATOM 6352 C CA . PRO D 1 187 ? 49.472 84.018 92.803 1.00 31.07 187 PRO D CA 1
ATOM 6353 C C . PRO D 1 187 ? 49.912 84.733 94.079 1.00 31.85 187 PRO D C 1
ATOM 6354 O O . PRO D 1 187 ? 51.100 84.685 94.448 1.00 31.50 187 PRO D O 1
ATOM 6358 N N . ASP D 1 188 ? 48.958 85.380 94.751 1.00 32.05 188 ASP D N 1
ATOM 6359 C CA . ASP D 1 188 ? 49.265 86.076 95.974 1.00 33.65 188 ASP D CA 1
ATOM 6360 C C . ASP D 1 188 ? 49.609 85.106 97.127 1.00 32.64 188 ASP D C 1
ATOM 6361 O O . ASP D 1 188 ? 50.217 85.508 98.117 1.00 32.27 188 ASP D O 1
ATOM 6366 N N . ARG D 1 189 ? 49.287 83.820 96.966 1.00 31.66 189 ARG D N 1
ATOM 6367 C CA . ARG D 1 189 ? 49.607 82.821 97.980 1.00 31.09 189 ARG D CA 1
ATOM 6368 C C . ARG D 1 189 ? 50.883 82.033 97.673 1.00 30.33 189 ARG D C 1
ATOM 6369 O O . ARG D 1 189 ? 51.097 81.015 98.296 1.00 30.48 189 ARG D O 1
ATOM 6377 N N . ALA D 1 190 ? 51.682 82.468 96.693 1.00 30.43 190 ALA D N 1
ATOM 6378 C CA . ALA D 1 190 ? 52.851 81.704 96.215 1.00 30.50 190 ALA D CA 1
ATOM 6379 C C . ALA D 1 190 ? 53.847 81.443 97.346 1.00 31.56 190 ALA D C 1
ATOM 6380 O O . ALA D 1 190 ? 54.188 80.290 97.624 1.00 30.62 190 ALA D O 1
ATOM 6382 N N . GLU D 1 191 ? 54.293 82.512 98.022 1.00 31.78 191 GLU D N 1
ATOM 6383 C CA . GLU D 1 191 ? 55.156 82.357 99.206 1.00 32.60 191 GLU D CA 1
ATOM 6384 C C . GLU D 1 191 ? 54.705 81.259 100.179 1.00 30.61 191 GLU D C 1
ATOM 6385 O O . GLU D 1 191 ? 55.525 80.394 100.541 1.00 30.13 191 GLU D O 1
ATOM 6391 N N . GLU D 1 192 ? 53.432 81.246 100.583 1.00 30.38 192 GLU D N 1
ATOM 6392 C CA . GLU D 1 192 ? 52.993 80.216 101.551 1.00 30.36 192 GLU D CA 1
ATOM 6393 C C . GLU D 1 192 ? 52.822 78.828 100.940 1.00 30.25 192 GLU D C 1
ATOM 6394 O O . GLU D 1 192 ? 53.016 77.811 101.626 1.00 29.57 192 GLU D O 1
ATOM 6400 N N . LEU D 1 193 ? 52.370 78.769 99.681 1.00 29.44 193 LEU D N 1
ATOM 6401 C CA . LEU D 1 193 ? 52.119 77.448 99.099 1.00 28.51 193 LEU D CA 1
ATOM 6402 C C . LEU D 1 193 ? 53.437 76.755 98.837 1.00 27.04 193 LEU D C 1
ATOM 6403 O O . LEU D 1 193 ? 53.529 75.552 99.014 1.00 28.29 193 LEU D O 1
ATOM 6408 N N . LEU D 1 194 ? 54.434 77.519 98.410 1.00 26.59 194 LEU D N 1
ATOM 6409 C CA . LEU D 1 194 ? 55.796 77.039 98.201 1.00 27.61 194 LEU D CA 1
ATOM 6410 C C . LEU D 1 194 ? 56.480 76.616 99.493 1.00 28.85 194 LEU D C 1
ATOM 6411 O O . LEU D 1 194 ? 57.218 75.615 99.542 1.00 28.42 194 LEU D O 1
ATOM 6416 N N . ASN D 1 195 ? 56.246 77.398 100.544 1.00 28.94 195 ASN D N 1
ATOM 6417 C CA . ASN D 1 195 ? 56.839 77.094 101.817 1.00 29.40 195 ASN D CA 1
ATOM 6418 C C . ASN D 1 195 ? 56.309 75.789 102.372 1.00 28.65 195 ASN D C 1
ATOM 6419 O O . ASN D 1 195 ? 57.083 74.966 102.841 1.00 28.95 195 ASN D O 1
ATOM 6424 N N . THR D 1 196 ? 54.990 75.599 102.309 1.00 29.04 196 THR D N 1
ATOM 6425 C CA . THR D 1 196 ? 54.342 74.335 102.668 1.00 28.92 196 THR D CA 1
ATOM 6426 C C . THR D 1 196 ? 54.893 73.125 101.848 1.00 28.37 196 THR D C 1
ATOM 6427 O O . THR D 1 196 ? 55.164 72.064 102.400 1.00 26.57 196 THR D O 1
ATOM 6431 N N . ALA D 1 197 ? 55.042 73.294 100.536 1.00 28.23 197 ALA D N 1
ATOM 6432 C CA . ALA D 1 197 ? 55.622 72.249 99.689 1.00 28.03 197 ALA D CA 1
ATOM 6433 C C . ALA D 1 197 ? 57.102 71.939 100.040 1.00 28.41 197 ALA D C 1
ATOM 6434 O O . ALA D 1 197 ? 57.495 70.765 100.106 1.00 26.45 197 ALA D O 1
ATOM 6444 N N . THR D 1 199 ? 58.574 72.341 102.953 1.00 28.45 199 THR D N 1
ATOM 6445 C CA . THR D 1 199 ? 58.478 71.600 104.219 1.00 28.14 199 THR D CA 1
ATOM 6446 C C . THR D 1 199 ? 58.163 70.124 104.014 1.00 27.15 199 THR D C 1
ATOM 6447 O O . THR D 1 199 ? 58.857 69.251 104.563 1.00 27.34 199 THR D O 1
ATOM 6451 N N . LYS D 1 200 ? 57.103 69.835 103.259 1.00 26.46 200 LYS D N 1
ATOM 6452 C CA . LYS D 1 200 ? 56.732 68.454 102.931 1.00 26.79 200 LYS D CA 1
ATOM 6453 C C . LYS D 1 200 ? 57.873 67.713 102.211 1.00 23.22 200 LYS D C 1
ATOM 6454 O O . LYS D 1 200 ? 58.104 66.544 102.481 1.00 23.34 200 LYS D O 1
ATOM 6460 N N . ALA D 1 201 ? 58.582 68.411 101.315 1.00 23.19 201 ALA D N 1
ATOM 6461 C CA . ALA D 1 201 ? 59.681 67.803 100.525 1.00 22.82 201 ALA D CA 1
ATOM 6462 C C . ALA D 1 201 ? 60.801 67.369 101.467 1.00 23.63 201 ALA D C 1
ATOM 6463 O O . ALA D 1 201 ? 61.272 66.215 101.428 1.00 22.64 201 ALA D O 1
ATOM 6465 N N . THR D 1 202 ? 61.216 68.292 102.335 1.00 23.60 202 THR D N 1
ATOM 6466 C CA . THR D 1 202 ? 62.253 67.965 103.315 1.00 25.67 202 THR D CA 1
ATOM 6467 C C . THR D 1 202 ? 61.841 66.872 104.290 1.00 24.05 202 THR D C 1
ATOM 6468 O O . THR D 1 202 ? 62.674 65.994 104.617 1.00 23.65 202 THR D O 1
ATOM 6472 N N . GLU D 1 203 ? 60.579 66.904 104.741 1.00 24.44 203 GLU D N 1
ATOM 6473 C CA . GLU D 1 203 ? 60.035 65.803 105.566 1.00 23.77 203 GLU D CA 1
ATOM 6474 C C . GLU D 1 203 ? 60.022 64.408 104.902 1.00 22.35 203 GLU D C 1
ATOM 6475 O O . GLU D 1 203 ? 60.344 63.391 105.556 1.00 20.11 203 GLU D O 1
ATOM 6481 N N . TYR D 1 204 ? 59.553 64.352 103.655 1.00 22.04 204 TYR D N 1
ATOM 6482 C CA . TYR D 1 204 ? 59.679 63.117 102.881 1.00 22.40 204 TYR D CA 1
ATOM 6483 C C . TYR D 1 204 ? 61.122 62.638 102.803 1.00 21.67 204 TYR D C 1
ATOM 6484 O O . TYR D 1 204 ? 61.341 61.447 102.863 1.00 21.72 204 TYR D O 1
ATOM 6493 N N . GLY D 1 205 ? 62.108 63.546 102.662 1.00 22.28 205 GLY D N 1
ATOM 6494 C CA . GLY D 1 205 ? 63.534 63.094 102.662 1.00 21.84 205 GLY D CA 1
ATOM 6495 C C . GLY D 1 205 ? 63.924 62.366 103.944 1.00 22.56 205 GLY D C 1
ATOM 6496 O O . GLY D 1 205 ? 64.752 61.432 103.941 1.00 20.65 205 GLY D O 1
ATOM 6497 N N . LYS D 1 206 ? 63.273 62.748 105.050 1.00 23.33 206 LYS D N 1
ATOM 6498 C CA . LYS D 1 206 ? 63.511 62.092 106.366 1.00 24.55 206 LYS D CA 1
ATOM 6499 C C . LYS D 1 206 ? 62.884 60.722 106.532 1.00 24.11 206 LYS D C 1
ATOM 6500 O O . LYS D 1 206 ? 63.411 59.885 107.284 1.00 24.31 206 LYS D O 1
ATOM 6506 N N . THR D 1 207 ? 61.768 60.484 105.838 1.00 23.89 207 THR D N 1
ATOM 6507 C CA . THR D 1 207 ? 60.945 59.320 106.109 1.00 24.78 207 THR D CA 1
ATOM 6508 C C . THR D 1 207 ? 60.856 58.320 104.937 1.00 25.24 207 THR D C 1
ATOM 6509 O O . THR D 1 207 ? 60.555 57.114 105.129 1.00 24.95 207 THR D O 1
ATOM 6513 N N . PHE D 1 208 ? 61.095 58.810 103.726 1.00 25.54 208 PHE D N 1
ATOM 6514 C CA . PHE D 1 208 ? 60.884 57.980 102.512 1.00 25.90 208 PHE D CA 1
ATOM 6515 C C . PHE D 1 208 ? 61.906 56.850 102.418 1.00 26.53 208 PHE D C 1
ATOM 6516 O O . PHE D 1 208 ? 61.520 55.718 102.130 1.00 26.99 208 PHE D O 1
#